Protein AF-0000000073159656 (afdb_homodimer)

Solvent-accessible surface area (backbone atoms only — not comparable to full-atom values): 46432 Å² total; per-residue (Å²): 93,65,63,74,37,49,34,66,55,36,45,54,47,50,52,53,52,49,53,46,49,52,50,45,32,26,58,36,28,21,43,46,47,68,56,67,53,41,52,37,70,76,77,34,86,78,48,78,59,69,75,78,36,52,45,38,40,48,72,81,79,78,64,55,34,19,43,33,65,57,69,62,63,61,45,27,41,50,31,32,75,66,70,52,56,66,50,45,32,33,41,75,47,75,26,28,33,59,55,85,54,40,68,93,74,50,37,44,27,51,45,54,39,42,33,38,38,43,34,30,90,61,45,85,45,48,66,56,37,49,47,53,50,50,52,51,49,46,50,57,71,67,62,79,63,53,55,38,32,36,33,32,33,47,31,31,53,51,25,48,38,50,72,32,63,50,56,78,90,44,46,69,62,48,34,54,42,42,45,40,54,86,80,40,59,65,71,58,38,45,45,42,41,31,71,75,66,65,42,54,65,68,30,47,52,49,43,52,68,48,40,73,44,64,40,48,67,67,51,44,56,52,46,62,63,30,83,60,48,41,71,29,66,50,17,37,53,33,41,52,49,48,49,54,28,48,54,51,30,50,53,56,70,49,50,91,40,46,32,40,26,59,33,62,40,71,90,57,64,48,52,64,31,46,33,37,38,28,30,48,48,70,73,85,61,86,79,65,79,69,75,64,72,50,59,73,42,28,38,38,33,21,28,35,58,54,20,13,75,55,22,96,82,47,58,66,34,34,29,34,34,36,34,37,39,46,51,55,55,47,51,52,51,53,49,48,43,66,69,64,71,58,84,75,58,44,48,69,33,48,29,35,47,40,38,69,51,71,87,39,42,70,57,44,46,37,50,49,37,54,38,48,76,70,68,39,21,36,42,66,72,56,46,64,63,58,56,46,67,60,53,52,48,48,27,66,74,56,62,29,49,27,33,40,34,42,36,74,67,36,55,74,69,48,29,31,36,37,29,34,58,88,80,63,46,70,44,80,32,47,60,92,48,40,66,60,53,52,48,64,74,46,63,88,105,92,66,62,73,38,49,33,65,56,35,43,54,47,50,53,52,51,48,55,46,49,52,51,45,30,27,59,37,28,22,43,47,47,68,55,68,54,41,53,39,69,76,77,35,86,77,50,78,59,70,75,77,36,53,47,40,39,48,70,81,79,81,62,56,34,18,45,34,63,58,70,61,60,61,45,27,43,51,31,32,76,66,70,54,55,66,49,46,32,34,40,74,47,75,25,28,34,58,56,85,54,41,68,92,74,49,38,45,26,51,45,52,39,42,33,39,39,42,34,31,91,61,46,86,46,49,65,56,37,51,48,52,49,49,53,52,50,46,49,58,71,66,62,78,65,53,58,39,33,35,32,32,33,46,32,32,52,53,26,49,38,49,71,32,62,50,56,78,92,43,46,67,64,50,36,54,42,42,45,41,52,86,79,39,58,64,69,59,40,45,46,43,40,32,71,74,68,65,42,55,64,67,31,46,52,49,43,52,66,48,40,72,43,65,37,50,68,66,50,45,57,50,48,61,65,31,82,61,47,43,70,28,68,50,18,39,53,34,43,50,49,50,48,54,29,49,54,52,30,47,53,56,70,50,50,91,40,46,31,41,25,59,34,61,44,70,90,59,64,51,53,62,30,46,33,37,39,27,33,49,48,70,74,85,60,85,79,67,79,70,74,64,71,50,62,74,40,29,39,38,33,22,29,36,58,53,20,13,75,56,21,94,83,47,58,68,35,33,29,33,34,36,33,37,39,47,51,56,55,46,50,54,51,53,50,48,44,66,69,64,70,59,84,74,58,44,48,69,33,48,29,35,46,40,38,69,51,70,86,39,42,68,59,42,46,36,49,49,38,52,36,48,74,70,68,40,21,37,41,66,74,57,46,62,64,57,55,46,66,59,54,54,49,49,28,66,75,56,61,29,50,29,35,40,35,43,36,75,67,35,55,73,68,48,28,31,36,37,29,34,58,88,80,62,48,70,45,80,32,47,59,90,47,41,66,60,51,51,48,63,75,47,62,87,104

pLDDT: mean 91.49, std 11.45, range [38.66, 98.88]

Secondary structure (DSSP, 8-state):
----B-HHHHHHHHHHHHHHHHHHHHTTPEE-B--SEEEHHHHSSSS---GGG--BBP-SSS--EEE-S-SHHHHHHHHHHTT---EEEEEEEEEE--S--BGGGTB-SEEEEEEEEEES--STTHHHHHHHHHHHHHHHHTT---EEEEEEEHHHHHHHHHHHT--GGGHHHHHHHHGGGGTS-HHHHHHIIIIIT---HHHHHHHHHHHT-EESHHHHHHHHT-TTGGGSHHHHHHHHHHHHHHHHHHHHT-GGGEEEETT---S-TT--SEEEEEEE-----SS-SS-----EEEEEEE-TTTGGGTSTT-----EEEEEEEHHHHHHHHHHHHHHHTPPPP-----EEEEESSSS-HHHHHHHHHHHHHTT--EEE-S-SS--HHHHHHHHHHHT--EEEEE-HHHHHHTEEEEEETTT--EEEEEGGGHHHHHHHHTTT-/----B-HHHHHHHHHHHHHHHHHHHHTTPEE-B--SEEEHHHHSSSS---GGG--BBP-SSS--EEE-S-SHHHHHHHHHHTT---EEEEEEEEEE--S--BGGGTB-SEEEEEEEEEES--STTHHHHHHHHHHHHHHHHTT---EEEEEEEHHHHHHHHHHHT--GGGHHHHHHHHGGGGTS-HHHHHHIIIIIT---HHHHHHHHHHHT-EESHHHHHHHHT-TTGGGSHHHHHHHHHHHHHHHHHHHHT-GGGEEEETT---S-TT--SEEEEEEE-----SS-SS-----EEEEEEE-TTTGGGTSTT-----EEEEEEEHHHHHHHHHHHHHHHTPPPP-----EEEEESSSS-HHHHHHHHHHHHHTT--EEE-S-SS--HHHHHHHHHHHT--EEEEE-HHHHHHTEEEEEETTT--EEEEEGGGHHHHHHHHTTT-

Radius of gyration: 31.13 Å; Cα contacts (8 Å, |Δi|>4): 1727; chains: 2; bounding box: 67×96×83 Å

Structure (mmCIF, N/CA/C/O backbone):
data_AF-0000000073159656-model_v1
#
loop_
_entity.id
_entity.type
_entity.pdbx_description
1 polymer 'histidine--tRNA ligase'
#
loop_
_atom_site.group_PDB
_atom_site.id
_atom_site.type_symbol
_atom_site.label_atom_id
_atom_site.label_alt_id
_atom_site.label_comp_id
_atom_site.label_asym_id
_atom_site.label_entity_id
_atom_site.label_seq_id
_atom_site.pdbx_PDB_ins_code
_atom_site.Cartn_x
_atom_site.Cartn_y
_atom_site.Cartn_z
_atom_site.occupancy
_atom_site.B_iso_or_equiv
_atom_site.auth_seq_id
_atom_site.auth_comp_id
_atom_site.auth_asym_id
_atom_site.auth_atom_id
_atom_site.pdbx_PDB_model_num
ATOM 1 N N . GLY A 1 1 ? -16.562 3.85 -13.562 1 76.31 1 GLY A N 1
ATOM 2 C CA . GLY A 1 1 ? -16.031 2.5 -13.445 1 76.31 1 GLY A CA 1
ATOM 3 C C . GLY A 1 1 ? -14.961 2.365 -12.383 1 76.31 1 GLY A C 1
ATOM 4 O O . GLY A 1 1 ? -14.469 1.265 -12.125 1 76.31 1 GLY A O 1
ATOM 5 N N . THR A 1 2 ? -14.453 3.477 -11.797 1 86.31 2 THR A N 1
ATOM 6 C CA . THR A 1 2 ? -13.578 3.455 -10.625 1 86.31 2 THR A CA 1
ATOM 7 C C . THR A 1 2 ? -14.375 3.764 -9.359 1 86.31 2 THR A C 1
ATOM 9 O O . THR A 1 2 ? -15.531 4.172 -9.43 1 86.31 2 THR A O 1
ATOM 12 N N . ARG A 1 3 ? -13.789 3.379 -8.289 1 87 3 ARG A N 1
ATOM 13 C CA . ARG A 1 3 ? -14.547 3.557 -7.062 1 87 3 ARG A CA 1
ATOM 14 C C . ARG A 1 3 ? -13.664 4.094 -5.941 1 87 3 ARG A C 1
ATOM 16 O O . ARG A 1 3 ? -12.469 3.789 -5.887 1 87 3 ARG A O 1
ATOM 23 N N . ASP A 1 4 ? -14.344 4.961 -5.141 1 93 4 ASP A N 1
ATOM 24 C CA . ASP A 1 4 ? -13.758 5.332 -3.855 1 93 4 ASP A CA 1
ATOM 25 C C . ASP A 1 4 ? -13.945 4.223 -2.824 1 93 4 ASP A C 1
ATOM 27 O O . ASP A 1 4 ? -14.953 3.518 -2.84 1 93 4 ASP A O 1
ATOM 31 N N . TYR A 1 5 ? -13.039 4.105 -1.989 1 93.31 5 TYR A N 1
ATOM 32 C CA . TYR A 1 5 ? -13.156 3.156 -0.888 1 93.31 5 TYR A CA 1
ATOM 33 C C . TYR A 1 5 ? -13.188 3.879 0.454 1 93.31 5 TYR A C 1
ATOM 35 O O . TYR A 1 5 ? -12.258 4.609 0.792 1 93.31 5 TYR A O 1
ATOM 43 N N . SER A 1 6 ? -14.242 3.637 1.19 1 94.81 6 SER A N 1
ATOM 44 C CA . SER A 1 6 ? -14.469 4.246 2.498 1 94.81 6 SER A CA 1
ATOM 45 C C . SER A 1 6 ? -13.609 3.58 3.572 1 94.81 6 SER A C 1
ATOM 47 O O . SER A 1 6 ? -13.016 2.529 3.334 1 94.81 6 SER A O 1
ATOM 49 N N . PRO A 1 7 ? -13.562 4.137 4.758 1 95.44 7 PRO A N 1
ATOM 50 C CA . PRO A 1 7 ? -12.781 3.549 5.848 1 95.44 7 PRO A CA 1
ATOM 51 C C . PRO A 1 7 ? -13.227 2.127 6.188 1 95.44 7 PRO A C 1
ATOM 53 O O . PRO A 1 7 ? -12.383 1.261 6.441 1 95.44 7 PRO A O 1
ATOM 56 N N . LYS A 1 8 ? -14.516 1.915 6.238 1 93.19 8 LYS A N 1
ATOM 57 C CA . LYS A 1 8 ? -15.016 0.574 6.523 1 93.19 8 LYS A CA 1
ATOM 58 C C . LYS A 1 8 ? -14.547 -0.425 5.469 1 93.19 8 LYS A C 1
ATOM 60 O O . LYS A 1 8 ? -14.078 -1.516 5.805 1 93.19 8 LYS A O 1
ATOM 65 N N . GLN A 1 9 ? -14.664 -0.042 4.227 1 92.81 9 GLN A N 1
ATOM 66 C CA . GLN A 1 9 ? -14.203 -0.891 3.133 1 92.81 9 GLN A CA 1
ATOM 67 C C . GLN A 1 9 ? -12.695 -1.113 3.203 1 92.81 9 GLN A C 1
ATOM 69 O O . GLN A 1 9 ? -12.211 -2.225 2.969 1 92.81 9 GLN A O 1
ATOM 74 N N . MET A 1 10 ? -12 -0.037 3.541 1 95.31 10 MET A N 1
ATOM 75 C CA . MET A 1 10 ? -10.547 -0.129 3.607 1 95.31 10 MET A CA 1
ATOM 76 C C . MET A 1 10 ? -10.109 -1.037 4.75 1 95.31 10 MET A C 1
ATOM 78 O O . MET A 1 10 ? -9.094 -1.729 4.648 1 95.31 10 MET A O 1
ATOM 82 N N . ALA A 1 11 ? -10.859 -0.992 5.855 1 94.12 11 ALA A N 1
ATOM 83 C CA . ALA A 1 11 ? -10.547 -1.89 6.965 1 94.12 11 ALA A CA 1
ATOM 84 C C . ALA A 1 11 ? -10.648 -3.35 6.535 1 94.12 11 ALA A C 1
ATOM 86 O O . ALA A 1 11 ? -9.797 -4.168 6.891 1 94.12 11 ALA A O 1
ATOM 87 N N . ILE A 1 12 ? -11.625 -3.676 5.75 1 92.38 12 ILE A N 1
ATOM 88 C CA . ILE A 1 12 ? -11.812 -5.023 5.227 1 92.38 12 ILE A CA 1
ATOM 89 C C . ILE A 1 12 ? -10.68 -5.363 4.254 1 92.38 12 ILE A C 1
ATOM 91 O O . ILE A 1 12 ? -10.078 -6.438 4.344 1 92.38 12 ILE A O 1
ATOM 95 N N . ARG A 1 13 ? -10.414 -4.441 3.365 1 93.62 13 ARG A N 1
ATOM 96 C CA . ARG A 1 13 ? -9.391 -4.656 2.346 1 93.62 13 ARG A CA 1
ATOM 97 C C . ARG A 1 13 ? -8.016 -4.848 2.979 1 93.62 13 ARG A C 1
ATOM 99 O O . ARG A 1 13 ? -7.234 -5.684 2.529 1 93.62 13 ARG A O 1
ATOM 106 N N . GLU A 1 14 ? -7.734 -4.043 3.969 1 93.5 14 GLU A N 1
ATOM 107 C CA . GLU A 1 14 ? -6.449 -4.152 4.652 1 93.5 14 GLU A CA 1
ATOM 108 C C . GLU A 1 14 ? -6.262 -5.543 5.254 1 93.5 14 GLU A C 1
ATOM 110 O O . GLU A 1 14 ? -5.152 -6.082 5.254 1 93.5 14 GLU A O 1
ATOM 115 N N . ARG A 1 15 ? -7.305 -6.102 5.773 1 91.81 15 ARG A N 1
ATOM 116 C CA . ARG A 1 15 ? -7.234 -7.445 6.332 1 91.81 15 ARG A CA 1
ATOM 117 C C . ARG A 1 15 ? -6.879 -8.469 5.258 1 91.81 15 ARG A C 1
ATOM 119 O O . ARG A 1 15 ? -6.059 -9.359 5.488 1 91.81 15 ARG A O 1
ATOM 126 N N . VAL A 1 16 ? -7.496 -8.352 4.145 1 94.5 16 VAL A N 1
ATOM 127 C CA . VAL A 1 16 ? -7.258 -9.266 3.035 1 94.5 16 VAL A CA 1
ATOM 128 C C . VAL A 1 16 ? -5.828 -9.102 2.525 1 94.5 16 VAL A C 1
ATOM 130 O O . VAL A 1 16 ? -5.113 -10.094 2.332 1 94.5 16 VAL A O 1
ATOM 133 N N . PHE A 1 17 ? -5.391 -7.84 2.312 1 96.44 17 PHE A N 1
ATOM 134 C CA . PHE A 1 17 ? -4.031 -7.574 1.85 1 96.44 17 PHE A CA 1
ATOM 135 C C . PHE A 1 17 ? -3.008 -8.141 2.824 1 96.44 17 PHE A C 1
ATOM 137 O O . PHE A 1 17 ? -2.004 -8.727 2.406 1 96.44 17 PHE A O 1
ATOM 144 N N . THR A 1 18 ? -3.279 -7.977 4.062 1 95.31 18 THR A N 1
ATOM 145 C CA . THR A 1 18 ? -2.357 -8.469 5.078 1 95.31 18 THR A CA 1
ATOM 146 C C . THR A 1 18 ? -2.23 -9.984 5.008 1 95.31 18 THR A C 1
ATOM 148 O O . THR A 1 18 ? -1.125 -10.523 5.082 1 95.31 18 THR A O 1
ATOM 151 N N . ALA A 1 19 ? -3.354 -10.648 4.879 1 95.94 19 ALA A N 1
ATOM 152 C CA . ALA A 1 19 ? -3.34 -12.109 4.77 1 95.94 19 ALA A CA 1
ATOM 153 C C . ALA A 1 19 ? -2.529 -12.562 3.559 1 95.94 19 ALA A C 1
ATOM 155 O O . ALA A 1 19 ? -1.729 -13.5 3.654 1 95.94 19 ALA A O 1
ATOM 156 N N . ILE A 1 20 ? -2.703 -11.93 2.484 1 97.81 20 ILE A N 1
ATOM 157 C CA . ILE A 1 20 ? -2.039 -12.297 1.237 1 97.81 20 ILE A CA 1
ATOM 158 C C . ILE A 1 20 ? -0.542 -12.008 1.346 1 97.81 20 ILE A C 1
ATOM 160 O O . ILE A 1 20 ? 0.285 -12.859 1.005 1 97.81 20 ILE A O 1
ATOM 164 N N . ILE A 1 21 ? -0.182 -10.852 1.842 1 97.81 21 ILE A N 1
ATOM 165 C CA . ILE A 1 21 ? 1.214 -10.453 1.986 1 97.81 21 ILE A CA 1
ATOM 166 C C . ILE A 1 21 ? 1.929 -11.414 2.938 1 97.81 21 ILE A C 1
ATOM 168 O O . ILE A 1 21 ? 3.049 -11.852 2.662 1 97.81 21 ILE A O 1
ATOM 172 N N . ASN A 1 22 ? 1.265 -11.719 4.043 1 97.75 22 ASN A N 1
ATOM 173 C CA . ASN A 1 22 ? 1.856 -12.664 4.98 1 97.75 22 ASN A CA 1
ATOM 174 C C . ASN A 1 22 ? 2.148 -14.008 4.316 1 97.75 22 ASN A C 1
ATOM 176 O O . ASN A 1 22 ? 3.182 -14.625 4.578 1 97.75 22 ASN A O 1
ATOM 180 N N . CYS A 1 23 ? 1.239 -14.438 3.51 1 98.44 23 CYS A N 1
ATOM 181 C CA . CYS A 1 23 ? 1.454 -15.688 2.789 1 98.44 23 CYS A CA 1
ATOM 182 C C . CYS A 1 23 ? 2.639 -15.57 1.837 1 98.44 23 CYS A C 1
ATOM 184 O O . CYS A 1 23 ? 3.508 -16.453 1.811 1 98.44 23 CYS A O 1
ATOM 186 N N . PHE A 1 24 ? 2.697 -14.5 1.047 1 98.75 24 PHE A N 1
ATOM 187 C CA . PHE A 1 24 ? 3.797 -14.297 0.111 1 98.75 24 PHE A CA 1
ATOM 188 C C . PHE A 1 24 ? 5.133 -14.273 0.844 1 98.75 24 PHE A C 1
ATOM 190 O O . PHE A 1 24 ? 6.102 -14.898 0.405 1 98.75 24 PHE A O 1
ATOM 197 N N . LYS A 1 25 ? 5.16 -13.617 1.932 1 98.25 25 LYS A N 1
ATOM 198 C CA . LYS A 1 25 ? 6.387 -13.508 2.717 1 98.25 25 LYS A CA 1
ATOM 199 C C . LYS A 1 25 ? 6.762 -14.852 3.338 1 98.25 25 LYS A C 1
ATOM 201 O O . LYS A 1 25 ? 7.945 -15.172 3.469 1 98.25 25 LYS A O 1
ATOM 206 N N . ARG A 1 26 ? 5.762 -15.586 3.754 1 98.62 26 ARG A N 1
ATOM 207 C CA . ARG A 1 26 ? 5.996 -16.922 4.309 1 98.62 26 ARG A CA 1
ATOM 208 C C . ARG A 1 26 ? 6.75 -17.797 3.316 1 98.62 26 ARG A C 1
ATOM 210 O O . ARG A 1 26 ? 7.555 -18.641 3.715 1 98.62 26 ARG A O 1
ATOM 217 N N . HIS A 1 27 ? 6.523 -17.547 2.066 1 98.81 27 HIS A N 1
ATOM 218 C CA . HIS A 1 27 ? 7.16 -18.328 1.017 1 98.81 27 HIS A CA 1
ATOM 219 C C . HIS A 1 27 ? 8.438 -17.656 0.524 1 98.81 27 HIS A C 1
ATOM 221 O O . HIS A 1 27 ? 9.016 -18.078 -0.48 1 98.81 27 HIS A O 1
ATOM 227 N N . GLY A 1 28 ? 8.852 -16.594 1.163 1 98.25 28 GLY A N 1
ATOM 228 C CA . GLY A 1 28 ? 10.164 -16 0.909 1 98.25 28 GLY A CA 1
ATOM 229 C C . GLY A 1 28 ? 10.18 -15.078 -0.295 1 98.25 28 GLY A C 1
ATOM 230 O O . GLY A 1 28 ? 11.219 -14.891 -0.92 1 98.25 28 GLY A O 1
ATOM 231 N N . ALA A 1 29 ? 9.047 -14.523 -0.654 1 98.31 29 ALA A N 1
ATOM 232 C CA . ALA A 1 29 ? 9 -13.633 -1.812 1 98.31 29 ALA A CA 1
ATOM 233 C C . ALA A 1 29 ? 9.516 -12.242 -1.451 1 98.31 29 ALA A C 1
ATOM 235 O O . ALA A 1 29 ? 9.281 -11.758 -0.343 1 98.31 29 ALA A O 1
ATOM 236 N N . GLU A 1 30 ? 10.227 -11.656 -2.414 1 97.81 30 GLU A N 1
ATOM 237 C CA . GLU A 1 30 ? 10.656 -10.273 -2.307 1 97.81 30 GLU A CA 1
ATOM 238 C C . GLU A 1 30 ? 9.672 -9.328 -2.988 1 97.81 30 GLU A C 1
ATOM 240 O O . GLU A 1 30 ? 8.953 -9.727 -3.906 1 97.81 30 GLU A O 1
ATOM 245 N N . VAL A 1 31 ? 9.68 -8.125 -2.506 1 97.44 31 VAL A N 1
ATOM 246 C CA . VAL A 1 31 ? 8.75 -7.145 -3.057 1 97.44 31 VAL A CA 1
ATOM 247 C C . VAL A 1 31 ? 9.461 -6.289 -4.105 1 97.44 31 VAL A C 1
ATOM 249 O O . VAL A 1 31 ? 10.617 -5.914 -3.93 1 97.44 31 VAL A O 1
ATOM 252 N N . ILE A 1 32 ? 8.812 -6.02 -5.211 1 97.81 32 ILE A N 1
ATOM 253 C CA . ILE A 1 32 ? 9.25 -5.031 -6.191 1 97.81 32 ILE A CA 1
ATOM 254 C C . ILE A 1 32 ? 8.102 -4.074 -6.504 1 97.81 32 ILE A C 1
ATOM 256 O O . ILE A 1 32 ? 6.961 -4.301 -6.078 1 97.81 32 ILE A O 1
ATOM 260 N N . ASP A 1 33 ? 8.383 -3.031 -7.156 1 96.69 33 ASP A N 1
ATOM 261 C CA . ASP A 1 33 ? 7.371 -2.082 -7.617 1 96.69 33 ASP A CA 1
ATOM 262 C C . ASP A 1 33 ? 7.727 -1.522 -8.992 1 96.69 33 ASP A C 1
ATOM 264 O O . ASP A 1 33 ? 8.891 -1.202 -9.258 1 96.69 33 ASP A O 1
ATOM 268 N N . THR A 1 34 ? 6.785 -1.514 -9.875 1 97.38 34 THR A N 1
ATOM 269 C CA . THR A 1 34 ? 6.965 -0.966 -11.219 1 97.38 34 THR A CA 1
ATOM 270 C C . THR A 1 34 ? 6.02 0.207 -11.453 1 97.38 34 THR A C 1
ATOM 272 O O . THR A 1 34 ? 5.027 0.366 -10.742 1 97.38 34 THR A O 1
ATOM 275 N N . PRO A 1 35 ? 6.27 1.018 -12.414 1 95.94 35 PRO A N 1
ATOM 276 C CA . PRO A 1 35 ? 5.457 2.207 -12.68 1 95.94 35 PRO A CA 1
ATOM 277 C C . PRO A 1 35 ? 4.023 1.865 -13.086 1 95.94 35 PRO A C 1
ATOM 279 O O . PRO A 1 35 ? 3.766 0.774 -13.594 1 95.94 35 PRO A O 1
ATOM 282 N N . VAL A 1 36 ? 3.168 2.867 -12.852 1 95.88 36 VAL A N 1
ATOM 283 C CA . VAL A 1 36 ? 1.751 2.703 -13.156 1 95.88 36 VAL A CA 1
ATOM 284 C C . VAL A 1 36 ? 1.549 2.695 -14.672 1 95.88 36 VAL A C 1
ATOM 286 O O . VAL A 1 36 ? 0.571 2.135 -15.172 1 95.88 36 VAL A O 1
ATOM 289 N N . PHE A 1 37 ? 2.363 3.354 -15.391 1 93.56 37 PHE A N 1
ATOM 290 C CA . PHE A 1 37 ? 2.264 3.338 -16.844 1 93.56 37 PHE A CA 1
ATOM 291 C C . PHE A 1 37 ? 3.592 2.938 -17.484 1 93.56 37 PHE A C 1
ATOM 293 O O . PHE A 1 37 ? 4.641 3.031 -16.844 1 93.56 37 PHE A O 1
ATOM 300 N N . GLU A 1 38 ? 3.479 2.408 -18.672 1 91.94 38 GLU A N 1
ATOM 301 C CA . GLU A 1 38 ? 4.57 1.924 -19.516 1 91.94 38 GLU A CA 1
ATOM 302 C C . GLU A 1 38 ? 4.5 2.527 -20.906 1 91.94 38 GLU A C 1
ATOM 304 O O . GLU A 1 38 ? 3.502 3.158 -21.266 1 91.94 38 GLU A O 1
ATOM 309 N N . LEU A 1 39 ? 5.711 2.402 -21.609 1 91.12 39 LEU A N 1
ATOM 310 C CA . LEU A 1 39 ? 5.582 2.643 -23.047 1 91.12 39 LEU A CA 1
ATOM 311 C C . LEU A 1 39 ? 4.484 1.771 -23.641 1 91.12 39 LEU A C 1
ATOM 313 O O . LEU A 1 39 ? 4.363 0.592 -23.297 1 91.12 39 LEU A O 1
ATOM 317 N N . LYS A 1 40 ? 3.691 2.338 -24.453 1 90.5 40 LYS A N 1
ATOM 318 C CA . LYS A 1 40 ? 2.586 1.612 -25.078 1 90.5 40 LYS A CA 1
ATOM 319 C C . LYS A 1 40 ? 3.078 0.349 -25.781 1 90.5 40 LYS A C 1
ATOM 321 O O . LYS A 1 40 ? 2.418 -0.691 -25.734 1 90.5 40 LYS A O 1
ATOM 326 N N . GLU A 1 41 ? 4.215 0.397 -26.375 1 88.69 41 GLU A N 1
ATOM 327 C CA . GLU A 1 41 ? 4.777 -0.732 -27.109 1 88.69 41 GLU A CA 1
ATOM 328 C C . GLU A 1 41 ? 5.086 -1.9 -26.172 1 88.69 41 GLU A C 1
ATOM 330 O O . GLU A 1 41 ? 5.031 -3.061 -26.594 1 88.69 41 GLU A O 1
ATOM 335 N N . THR A 1 42 ? 5.371 -1.616 -24.938 1 89.38 42 THR A N 1
ATOM 336 C CA . THR A 1 42 ? 5.633 -2.645 -23.938 1 89.38 42 THR A CA 1
ATOM 337 C C . THR A 1 42 ? 4.371 -3.445 -23.641 1 89.38 42 THR A C 1
ATOM 339 O O . THR A 1 42 ? 4.434 -4.652 -23.406 1 89.38 42 THR A O 1
ATOM 342 N N . LEU A 1 43 ? 3.258 -2.785 -23.719 1 89.81 43 LEU A N 1
ATOM 343 C CA . LEU A 1 43 ? 1.996 -3.381 -23.297 1 89.81 43 LEU A CA 1
ATOM 344 C C . LEU A 1 43 ? 1.271 -4.016 -24.484 1 89.81 43 LEU A C 1
ATOM 346 O O . LEU A 1 43 ? 0.357 -4.824 -24.297 1 89.81 43 LEU A O 1
ATOM 350 N N . THR A 1 44 ? 1.614 -3.488 -25.672 1 83.44 44 THR A N 1
ATOM 351 C CA . THR A 1 44 ? 0.912 -3.98 -26.859 1 83.44 44 THR A CA 1
ATOM 352 C C . THR A 1 44 ? 1.821 -4.875 -27.688 1 83.44 44 THR A C 1
ATOM 354 O O . THR A 1 44 ? 3.045 -4.832 -27.547 1 83.44 44 THR A O 1
ATOM 357 N N . GLY A 1 45 ? 1.161 -5.75 -28.688 1 64.62 45 GLY A N 1
ATOM 358 C CA . GLY A 1 45 ? 1.848 -6.426 -29.766 1 64.62 45 GLY A CA 1
ATOM 359 C C . GLY A 1 45 ? 2.252 -7.848 -29.438 1 64.62 45 GLY A C 1
ATOM 360 O O . GLY A 1 45 ? 2.27 -8.719 -30.297 1 64.62 45 GLY A O 1
ATOM 361 N N . LYS A 1 46 ? 2.689 -7.996 -28.156 1 58.06 46 LYS A N 1
ATOM 362 C CA . LYS A 1 46 ? 3.498 -9.211 -28.047 1 58.06 46 LYS A CA 1
ATOM 363 C C . LYS A 1 46 ? 2.658 -10.383 -27.547 1 58.06 46 LYS A C 1
ATOM 365 O O . LYS A 1 46 ? 3.006 -11.539 -27.797 1 58.06 46 LYS A O 1
ATOM 370 N N . TYR A 1 47 ? 1.61 -10.141 -26.938 1 59.47 47 TYR A N 1
ATOM 371 C CA . TYR A 1 47 ? 1.094 -11.359 -26.328 1 59.47 47 TYR A CA 1
ATOM 372 C C . TYR A 1 47 ? -0.427 -11.414 -26.422 1 59.47 47 TYR A C 1
ATOM 374 O O . TYR A 1 47 ? -1.089 -11.961 -25.547 1 59.47 47 TYR A O 1
ATOM 382 N N . GLY A 1 48 ? -1.012 -11.008 -27.641 1 54.84 48 GLY A N 1
ATOM 383 C CA . GLY A 1 48 ? -2.391 -11.219 -28.047 1 54.84 48 GLY A CA 1
ATOM 384 C C . GLY A 1 48 ? -3.367 -10.266 -27.391 1 54.84 48 GLY A C 1
ATOM 385 O O . GLY A 1 48 ? -4.582 -10.414 -27.531 1 54.84 48 GLY A O 1
ATOM 386 N N . GLU A 1 49 ? -2.887 -9.547 -26.422 1 54.97 49 GLU A N 1
ATOM 387 C CA . GLU A 1 49 ? -3.908 -8.719 -25.781 1 54.97 49 GLU A CA 1
ATOM 388 C C . GLU A 1 49 ? -4.371 -7.602 -26.703 1 54.97 49 GLU A C 1
ATOM 390 O O . GLU A 1 49 ? -3.559 -6.984 -27.406 1 54.97 49 GLU A O 1
ATOM 395 N N . ASP A 1 50 ? -5.809 -7.562 -26.797 1 57.66 50 ASP A N 1
ATOM 396 C CA . ASP A 1 50 ? -6.449 -6.562 -27.656 1 57.66 50 ASP A CA 1
ATOM 397 C C . ASP A 1 50 ? -6.125 -5.148 -27.172 1 57.66 50 ASP A C 1
ATOM 399 O O . ASP A 1 50 ? -6.277 -4.84 -25.984 1 57.66 50 ASP A O 1
ATOM 403 N N . SER A 1 51 ? -5.453 -4.332 -27.922 1 61.03 51 SER A N 1
ATOM 404 C CA . SER A 1 51 ? -5.156 -2.908 -27.812 1 61.03 51 SER A CA 1
ATOM 405 C C . SER A 1 51 ? -6.391 -2.117 -27.391 1 61.03 51 SER A C 1
ATOM 407 O O . SER A 1 51 ? -6.27 -1.018 -26.844 1 61.03 51 SER A O 1
ATOM 409 N N . LYS A 1 52 ? -7.582 -2.807 -27.344 1 64.06 52 LYS A N 1
ATOM 410 C CA . LYS A 1 52 ? -8.805 -2.035 -27.156 1 64.06 52 LYS A CA 1
ATOM 411 C C . LYS A 1 52 ? -9.109 -1.837 -25.672 1 64.06 52 LYS A C 1
ATOM 413 O O . LYS A 1 52 ? -9.859 -0.937 -25.297 1 64.06 52 LYS A O 1
ATOM 418 N N . LEU A 1 53 ? -8.367 -2.451 -24.797 1 80.44 53 LEU A N 1
ATOM 419 C CA . LEU A 1 53 ? -8.758 -2.375 -23.391 1 80.44 53 LEU A CA 1
ATOM 420 C C . LEU A 1 53 ? -7.688 -1.67 -22.578 1 80.44 53 LEU A C 1
ATOM 422 O O . LEU A 1 53 ? -7.664 -1.789 -21.344 1 80.44 53 LEU A O 1
ATOM 426 N N . ILE A 1 54 ? -6.973 -0.842 -23.328 1 88.25 54 ILE A N 1
ATOM 427 C CA . ILE A 1 54 ? -5.852 -0.189 -22.656 1 88.25 54 ILE A CA 1
ATOM 428 C C . ILE A 1 54 ? -6.125 1.309 -22.531 1 88.25 54 ILE A C 1
ATOM 430 O O . ILE A 1 54 ? -6.703 1.918 -23.438 1 88.25 54 ILE A O 1
ATOM 434 N N . TYR A 1 55 ? -5.832 2.002 -21.391 1 90.94 55 TYR A N 1
ATOM 435 C CA . TYR A 1 55 ? -5.875 3.449 -21.203 1 90.94 55 TYR A CA 1
ATOM 436 C C . TYR A 1 55 ? -4.602 4.102 -21.734 1 90.94 55 TYR A C 1
ATOM 438 O O . TYR A 1 55 ? -3.529 3.947 -21.156 1 90.94 55 TYR A O 1
ATOM 446 N N . ASP A 1 56 ? -4.801 4.848 -22.781 1 90.88 56 ASP A N 1
ATOM 447 C CA . ASP A 1 56 ? -3.668 5.578 -23.344 1 90.88 56 ASP A CA 1
ATOM 448 C C . ASP A 1 56 ? -3.543 6.965 -22.734 1 90.88 56 ASP A C 1
ATOM 450 O O . ASP A 1 56 ? -4.547 7.645 -22.5 1 90.88 56 ASP A O 1
ATOM 454 N N . LEU A 1 57 ? -2.309 7.309 -22.406 1 91.06 57 LEU A N 1
ATOM 455 C CA . LEU A 1 57 ? -2.053 8.695 -22.016 1 91.06 57 LEU A CA 1
ATOM 456 C C . LEU A 1 57 ? -1.931 9.586 -23.25 1 91.06 57 LEU A C 1
ATOM 458 O O . LEU A 1 57 ? -1.458 9.148 -24.297 1 91.06 57 LEU A O 1
ATOM 462 N N . LYS A 1 58 ? -2.398 10.773 -23.094 1 87 58 LYS A N 1
ATOM 463 C CA . LYS A 1 58 ? -2.264 11.727 -24.188 1 87 58 LYS A CA 1
ATOM 464 C C . LYS A 1 58 ? -0.797 12.031 -24.484 1 87 58 LYS A C 1
ATOM 466 O O . LYS A 1 58 ? 0.002 12.188 -23.547 1 87 58 LYS A O 1
ATOM 471 N N . ASP A 1 59 ? -0.583 12.102 -25.797 1 80.56 59 ASP A N 1
ATOM 472 C CA . ASP A 1 59 ? 0.787 12.383 -26.219 1 80.56 59 ASP A CA 1
ATOM 473 C C . ASP A 1 59 ? 1.164 13.828 -25.922 1 80.56 59 ASP A C 1
ATOM 475 O O . ASP A 1 59 ? 0.565 14.758 -26.469 1 80.56 59 ASP A O 1
ATOM 479 N N . GLN A 1 60 ? 2.061 14.031 -25.062 1 70.75 60 GLN A N 1
ATOM 480 C CA . GLN A 1 60 ? 2.449 15.398 -24.734 1 70.75 60 GLN A CA 1
ATOM 481 C C . GLN A 1 60 ? 3.939 15.617 -25 1 70.75 60 GLN A C 1
ATOM 483 O O . GLN A 1 60 ? 4.551 16.5 -24.391 1 70.75 60 GLN A O 1
ATOM 488 N N . GLY A 1 61 ? 4.629 14.852 -25.75 1 68.81 61 GLY A N 1
ATOM 489 C CA . GLY A 1 61 ? 6.047 15.07 -25.984 1 68.81 61 GLY A CA 1
ATOM 490 C C . GLY A 1 61 ? 6.711 13.945 -26.75 1 68.81 61 GLY A C 1
ATOM 491 O O . GLY A 1 61 ? 7.918 13.742 -26.656 1 68.81 61 GLY A O 1
ATOM 492 N N . GLY A 1 62 ? 5.988 13.109 -27.391 1 75.94 62 GLY A N 1
ATOM 493 C CA . GLY A 1 62 ? 6.543 12.125 -28.297 1 75.94 62 GLY A CA 1
ATOM 494 C C . GLY A 1 62 ? 6.473 10.703 -27.766 1 75.94 62 GLY A C 1
ATOM 495 O O . GLY A 1 62 ? 6.461 9.742 -28.531 1 75.94 62 GLY A O 1
ATOM 496 N N . GLU A 1 63 ? 6.523 10.539 -26.453 1 81.69 63 GLU A N 1
ATOM 497 C CA . GLU A 1 63 ? 6.445 9.188 -25.922 1 81.69 63 GLU A CA 1
ATOM 498 C C . GLU A 1 63 ? 4.996 8.742 -25.734 1 81.69 63 GLU A C 1
ATOM 500 O O . GLU A 1 63 ? 4.211 9.445 -25.094 1 81.69 63 GLU A O 1
ATOM 505 N N . LEU A 1 64 ? 4.695 7.641 -26.406 1 89.56 64 LEU A N 1
ATOM 506 C CA . LEU A 1 64 ? 3.359 7.086 -26.219 1 89.56 64 LEU A CA 1
ATOM 507 C C . LEU A 1 64 ? 3.311 6.188 -24.984 1 89.56 64 LEU A C 1
ATOM 509 O O . LEU A 1 64 ? 4.008 5.172 -24.922 1 89.56 64 LEU A O 1
ATOM 513 N N . LEU A 1 65 ? 2.527 6.613 -24.031 1 92.44 65 LEU A N 1
ATOM 514 C CA . LEU A 1 65 ? 2.436 5.902 -22.766 1 92.44 65 LEU A CA 1
ATOM 515 C C . LEU A 1 65 ? 1.025 5.363 -22.547 1 92.44 65 LEU A C 1
ATOM 517 O O . LEU A 1 65 ? 0.057 5.906 -23.078 1 92.44 65 LEU A O 1
ATOM 521 N N . SER A 1 66 ? 0.913 4.262 -21.875 1 93.31 66 SER A N 1
ATOM 522 C CA . SER A 1 66 ? -0.364 3.672 -21.484 1 93.31 66 SER A CA 1
ATOM 523 C C . SER A 1 66 ? -0.317 3.139 -20.062 1 93.31 66 SER A C 1
ATOM 525 O O . SER A 1 66 ? 0.745 2.748 -19.578 1 93.31 66 SER A O 1
ATOM 527 N N . LEU A 1 67 ? -1.51 3.207 -19.406 1 95.19 67 LEU A N 1
ATOM 528 C CA . LEU A 1 67 ? -1.603 2.59 -18.078 1 95.19 67 LEU A CA 1
ATOM 529 C C . LEU A 1 67 ? -1.462 1.074 -18.188 1 95.19 67 LEU A C 1
ATOM 531 O O . LEU A 1 67 ? -1.981 0.458 -19.125 1 95.19 67 LEU A O 1
ATOM 535 N N . ARG A 1 68 ? -0.746 0.473 -17.266 1 94.75 68 ARG A N 1
ATOM 536 C CA . ARG A 1 68 ? -0.595 -0.979 -17.234 1 94.75 68 ARG A CA 1
ATOM 537 C C . ARG A 1 68 ? -1.941 -1.665 -17.031 1 94.75 68 ARG A C 1
ATOM 539 O O . ARG A 1 68 ? -2.783 -1.181 -16.281 1 94.75 68 ARG A O 1
ATOM 546 N N . TYR A 1 69 ? -2.184 -2.812 -17.656 1 92.5 69 TYR A N 1
ATOM 547 C CA . TYR A 1 69 ? -3.447 -3.527 -17.516 1 92.5 69 TYR A CA 1
ATOM 548 C C . TYR A 1 69 ? -3.264 -4.801 -16.688 1 92.5 69 TYR A C 1
ATOM 550 O O . TYR A 1 69 ? -4.23 -5.516 -16.422 1 92.5 69 TYR A O 1
ATOM 558 N N . ASP A 1 70 ? -2.047 -5.137 -16.344 1 92.81 70 ASP A N 1
ATOM 559 C CA . ASP A 1 70 ? -1.679 -6.23 -15.445 1 92.81 70 ASP A CA 1
ATOM 560 C C . ASP A 1 70 ? -0.306 -5.988 -14.82 1 92.81 70 ASP A C 1
ATOM 562 O O . ASP A 1 70 ? 0.301 -4.934 -15.031 1 92.81 70 ASP A O 1
ATOM 566 N N . LEU A 1 71 ? 0.157 -6.93 -14.016 1 96.31 71 LEU A N 1
ATOM 567 C CA . LEU A 1 71 ? 1.45 -6.773 -13.359 1 96.31 71 LEU A CA 1
ATOM 568 C C . LEU A 1 71 ? 2.479 -7.73 -13.953 1 96.31 71 LEU A C 1
ATOM 570 O O . LEU A 1 71 ? 3.66 -7.676 -13.602 1 96.31 71 LEU A O 1
ATOM 574 N N . THR A 1 72 ? 2.094 -8.625 -14.883 1 95.56 72 THR A N 1
ATOM 575 C CA . THR A 1 72 ? 2.986 -9.641 -15.422 1 95.56 72 THR A CA 1
ATOM 576 C C . THR A 1 72 ? 3.912 -9.047 -16.484 1 95.56 72 THR A C 1
ATOM 578 O O . THR A 1 72 ? 5.121 -9.281 -16.453 1 95.56 72 THR A O 1
ATOM 581 N N . VAL A 1 73 ? 3.324 -8.273 -17.391 1 93.75 73 VAL A N 1
ATOM 582 C CA . VAL A 1 73 ? 4.102 -7.711 -18.5 1 93.75 73 VAL A CA 1
ATOM 583 C C . VAL A 1 73 ? 5.145 -6.738 -17.953 1 93.75 73 VAL A C 1
ATOM 585 O O . VAL A 1 73 ? 6.324 -6.824 -18.312 1 93.75 73 VAL A O 1
ATOM 588 N N . PRO A 1 74 ? 4.754 -5.777 -17.062 1 95.75 74 PRO A N 1
ATOM 589 C CA . PRO A 1 74 ? 5.781 -4.926 -16.453 1 95.75 74 PRO A CA 1
ATOM 590 C C . PRO A 1 74 ? 6.863 -5.727 -15.734 1 95.75 74 PRO A C 1
ATOM 592 O O . PRO A 1 74 ? 8.039 -5.34 -15.75 1 95.75 74 PRO A O 1
ATOM 595 N N . PHE A 1 75 ? 6.512 -6.824 -15.141 1 97.56 75 PHE A N 1
ATOM 596 C CA . PHE A 1 75 ? 7.488 -7.672 -14.469 1 97.56 75 PHE A CA 1
ATOM 597 C C . PHE A 1 75 ? 8.477 -8.258 -15.469 1 97.56 75 PHE A C 1
ATOM 599 O O . PHE A 1 75 ? 9.688 -8.25 -15.234 1 97.56 75 PHE A O 1
ATOM 606 N N . ALA A 1 76 ? 7.926 -8.805 -16.516 1 96.19 76 ALA A N 1
ATOM 607 C CA . ALA A 1 76 ? 8.789 -9.359 -17.562 1 96.19 76 ALA A CA 1
ATOM 608 C C . ALA A 1 76 ? 9.758 -8.305 -18.094 1 96.19 76 ALA A C 1
ATOM 610 O O . ALA A 1 76 ? 10.945 -8.578 -18.266 1 96.19 76 ALA A O 1
ATOM 611 N N . ARG A 1 77 ? 9.227 -7.148 -18.406 1 95.69 77 ARG A N 1
ATOM 612 C CA . ARG A 1 77 ? 10.07 -6.039 -18.844 1 95.69 77 ARG A CA 1
ATOM 613 C C . ARG A 1 77 ? 11.125 -5.703 -17.797 1 95.69 77 ARG A C 1
ATOM 615 O O . ARG A 1 77 ? 12.281 -5.457 -18.141 1 95.69 77 ARG A O 1
ATOM 622 N N . TYR A 1 78 ? 10.742 -5.609 -16.547 1 97.38 78 TYR A N 1
ATOM 623 C CA . TYR A 1 78 ? 11.648 -5.328 -15.438 1 97.38 78 TYR A CA 1
ATOM 624 C C . TYR A 1 78 ? 12.797 -6.328 -15.406 1 97.38 78 TYR A C 1
ATOM 626 O O . TYR A 1 78 ? 13.953 -5.941 -15.25 1 97.38 78 TYR A O 1
ATOM 634 N N . LEU A 1 79 ? 12.5 -7.668 -15.516 1 98 79 LEU A N 1
ATOM 635 C CA . LEU A 1 79 ? 13.531 -8.703 -15.523 1 98 79 LEU A CA 1
ATOM 636 C C . LEU A 1 79 ? 14.5 -8.5 -16.688 1 98 79 LEU A C 1
ATOM 638 O O . LEU A 1 79 ? 15.719 -8.523 -16.484 1 98 79 LEU A O 1
ATOM 642 N N . ALA A 1 80 ? 13.953 -8.32 -17.828 1 96.38 80 ALA A N 1
ATOM 643 C CA . ALA A 1 80 ? 14.773 -8.188 -19.031 1 96.38 80 ALA A CA 1
ATOM 644 C C . ALA A 1 80 ? 15.68 -6.961 -18.953 1 96.38 80 ALA A C 1
ATOM 646 O O . ALA A 1 80 ? 16.875 -7.051 -19.203 1 96.38 80 ALA A O 1
ATOM 647 N N . MET A 1 81 ? 15.086 -5.812 -18.562 1 94.94 81 MET A N 1
ATOM 648 C CA . MET A 1 81 ? 15.805 -4.539 -18.562 1 94.94 81 MET A CA 1
ATOM 649 C C . MET A 1 81 ? 16.906 -4.539 -17.5 1 94.94 81 MET A C 1
ATOM 651 O O . MET A 1 81 ? 17.938 -3.898 -17.672 1 94.94 81 MET A O 1
ATOM 655 N N . ASN A 1 82 ? 16.656 -5.227 -16.406 1 95.81 82 ASN A N 1
ATOM 656 C CA . ASN A 1 82 ? 17.625 -5.234 -15.312 1 95.81 82 ASN A CA 1
ATOM 657 C C . ASN A 1 82 ? 18.484 -6.5 -15.336 1 95.81 82 ASN A C 1
ATOM 659 O O . ASN A 1 82 ? 19.25 -6.75 -14.398 1 95.81 82 ASN A O 1
ATOM 663 N N . LYS A 1 83 ? 18.359 -7.348 -16.328 1 96.19 83 LYS A N 1
ATOM 664 C CA . LYS A 1 83 ? 19.125 -8.57 -16.531 1 96.19 83 LYS A CA 1
ATOM 665 C C . LYS A 1 83 ? 19.031 -9.484 -15.312 1 96.19 83 LYS A C 1
ATOM 667 O O . LYS A 1 83 ? 20.062 -10 -14.836 1 96.19 83 LYS A O 1
ATOM 672 N N . ILE A 1 84 ? 17.859 -9.539 -14.812 1 97.56 84 ILE A N 1
ATOM 673 C CA . ILE A 1 84 ? 17.594 -10.43 -13.688 1 97.56 84 ILE A CA 1
ATOM 674 C C . ILE A 1 84 ? 17.188 -11.805 -14.203 1 97.56 84 ILE A C 1
ATOM 676 O O . ILE A 1 84 ? 16.281 -11.93 -15.023 1 97.56 84 ILE A O 1
ATOM 680 N N . THR A 1 85 ? 17.844 -12.828 -13.703 1 97.19 85 THR A N 1
ATOM 681 C CA . THR A 1 85 ? 17.578 -14.172 -14.211 1 97.19 85 THR A CA 1
ATOM 682 C C . THR A 1 85 ? 16.891 -15.023 -13.148 1 97.19 85 THR A C 1
ATOM 684 O O . THR A 1 85 ? 16.344 -16.094 -13.453 1 97.19 85 THR A O 1
ATOM 687 N N . ASN A 1 86 ? 17.016 -14.641 -11.945 1 97.5 86 ASN A N 1
ATOM 688 C CA . ASN A 1 86 ? 16.406 -15.367 -10.836 1 97.5 86 ASN A CA 1
ATOM 689 C C . ASN A 1 86 ? 15.781 -14.414 -9.812 1 97.5 86 ASN A C 1
ATOM 691 O O . ASN A 1 86 ? 16.453 -13.492 -9.344 1 97.5 86 ASN A O 1
ATOM 695 N N . ILE A 1 87 ? 14.516 -14.672 -9.523 1 98.31 87 ILE A N 1
ATOM 696 C CA . ILE A 1 87 ? 13.867 -13.883 -8.477 1 98.31 87 ILE A CA 1
ATOM 697 C C . ILE A 1 87 ? 12.539 -14.531 -8.086 1 98.31 87 ILE A C 1
ATOM 699 O O . ILE A 1 87 ? 11.844 -15.086 -8.938 1 98.31 87 ILE A O 1
ATOM 703 N N . LYS A 1 88 ? 12.211 -14.641 -6.863 1 98.5 88 LYS A N 1
ATOM 704 C CA . LYS A 1 88 ? 10.891 -14.93 -6.305 1 98.5 88 LYS A CA 1
ATOM 705 C C . LYS A 1 88 ? 10.258 -13.664 -5.719 1 98.5 88 LYS A C 1
ATOM 707 O O . LYS A 1 88 ? 10.734 -13.141 -4.711 1 98.5 88 LYS A O 1
ATOM 712 N N . ARG A 1 89 ? 9.125 -13.188 -6.359 1 98.69 89 ARG A N 1
ATOM 713 C CA . ARG A 1 89 ? 8.672 -11.852 -5.98 1 98.69 89 ARG A CA 1
ATOM 714 C C . ARG A 1 89 ? 7.152 -11.812 -5.836 1 98.69 89 ARG A C 1
ATOM 716 O O . ARG A 1 89 ? 6.453 -12.688 -6.344 1 98.69 89 ARG A O 1
ATOM 723 N N . TYR A 1 90 ? 6.711 -10.82 -5.059 1 98.56 90 TYR A N 1
ATOM 724 C CA . TYR A 1 90 ? 5.297 -10.461 -5.129 1 98.56 90 TYR A CA 1
ATOM 725 C C . TYR A 1 90 ? 5.125 -8.969 -5.379 1 98.56 90 TYR A C 1
ATOM 727 O O . TYR A 1 90 ? 6.066 -8.195 -5.207 1 98.56 90 TYR A O 1
ATOM 735 N N . HIS A 1 91 ? 4.078 -8.609 -5.922 1 98.38 91 HIS A N 1
ATOM 736 C CA . HIS A 1 91 ? 3.693 -7.242 -6.25 1 98.38 91 HIS A CA 1
ATOM 737 C C . HIS A 1 91 ? 2.184 -7.055 -6.141 1 98.38 91 HIS A C 1
ATOM 739 O O . HIS A 1 91 ? 1.417 -7.77 -6.789 1 98.38 91 HIS A O 1
ATOM 745 N N . ILE A 1 92 ? 1.778 -6.215 -5.23 1 97.5 92 ILE A N 1
ATOM 746 C CA . ILE A 1 92 ? 0.369 -5.859 -5.094 1 97.5 92 ILE A CA 1
ATOM 747 C C . ILE A 1 92 ? 0.15 -4.422 -5.551 1 97.5 92 ILE A C 1
ATOM 749 O O . ILE A 1 92 ? 0.699 -3.486 -4.961 1 97.5 92 ILE A O 1
ATOM 753 N N . ALA A 1 93 ? -0.593 -4.246 -6.551 1 97.19 93 ALA A N 1
ATOM 754 C CA . ALA A 1 93 ? -0.804 -2.902 -7.086 1 97.19 93 ALA A CA 1
ATOM 755 C C . ALA A 1 93 ? -2.059 -2.85 -7.953 1 97.19 93 ALA A C 1
ATOM 757 O O . ALA A 1 93 ? -2.617 -3.887 -8.312 1 97.19 93 ALA A O 1
ATOM 758 N N . LYS A 1 94 ? -2.49 -1.631 -8.25 1 96 94 LYS A N 1
ATOM 759 C CA . LYS A 1 94 ? -3.643 -1.396 -9.117 1 96 94 LYS A CA 1
ATOM 760 C C . LYS A 1 94 ? -3.27 -1.562 -10.586 1 96 94 LYS A C 1
ATOM 762 O O . LYS A 1 94 ? -2.152 -1.235 -10.984 1 96 94 LYS A O 1
ATOM 767 N N . VAL A 1 95 ? -4.188 -2.072 -11.336 1 95.25 95 VAL A N 1
ATOM 768 C CA . VAL A 1 95 ? -4.102 -2.172 -12.789 1 95.25 95 VAL A CA 1
ATOM 769 C C . VAL A 1 95 ? -5.391 -1.655 -13.422 1 95.25 95 VAL A C 1
ATOM 771 O O . VAL A 1 95 ? -6.383 -1.431 -12.727 1 95.25 95 VAL A O 1
ATOM 774 N N . TYR A 1 96 ? -5.336 -1.424 -14.727 1 93.38 96 TYR A N 1
ATOM 775 C CA . TYR A 1 96 ? -6.414 -0.668 -15.359 1 93.38 96 TYR A CA 1
ATOM 776 C C . TYR A 1 96 ? -6.844 -1.322 -16.656 1 93.38 96 TYR A C 1
ATOM 778 O O . TYR A 1 96 ? -6.004 -1.647 -17.5 1 93.38 96 TYR A O 1
ATOM 786 N N . ARG A 1 97 ? -8.078 -1.56 -16.797 1 89.69 97 ARG A N 1
ATOM 787 C CA . ARG A 1 97 ? -8.656 -2.072 -18.047 1 89.69 97 ARG A CA 1
ATOM 788 C C . ARG A 1 97 ? -9.875 -1.253 -18.453 1 89.69 97 ARG A C 1
ATOM 790 O O . ARG A 1 97 ? -10.766 -1.002 -17.641 1 89.69 97 ARG A O 1
ATOM 797 N N . ARG A 1 98 ? -9.859 -0.772 -19.672 1 85.06 98 ARG A N 1
ATOM 798 C CA . ARG A 1 98 ? -10.922 0.094 -20.172 1 85.06 98 ARG A CA 1
ATOM 799 C C . ARG A 1 98 ? -12.133 -0.722 -20.609 1 85.06 98 ARG A C 1
ATOM 801 O O . ARG A 1 98 ? -12.82 -0.358 -21.562 1 85.06 98 ARG A O 1
ATOM 808 N N . ASP A 1 99 ? -12.453 -1.713 -20 1 75.31 99 ASP A N 1
ATOM 809 C CA . ASP A 1 99 ? -13.586 -2.584 -20.297 1 75.31 99 ASP A CA 1
ATOM 810 C C . ASP A 1 99 ? -14.898 -1.953 -19.844 1 75.31 99 ASP A C 1
ATOM 812 O O . ASP A 1 99 ? -14.898 -0.949 -19.125 1 75.31 99 ASP A O 1
ATOM 816 N N . ASN A 1 100 ? -15.961 -2.365 -20.516 1 71.88 100 ASN A N 1
ATOM 817 C CA . ASN A 1 100 ? -17.266 -2.02 -19.953 1 71.88 100 ASN A CA 1
ATOM 818 C C . ASN A 1 100 ? -17.422 -2.57 -18.547 1 71.88 100 ASN A C 1
ATOM 820 O O . ASN A 1 100 ? -17.406 -3.785 -18.344 1 71.88 100 ASN A O 1
ATOM 824 N N . PRO A 1 101 ? -17.484 -1.623 -17.672 1 65.88 101 PRO A N 1
ATOM 825 C CA . PRO A 1 101 ? -17.516 -2.102 -16.297 1 65.88 101 PRO A CA 1
ATOM 826 C C . PRO A 1 101 ? -18.797 -2.861 -15.953 1 65.88 101 PRO A C 1
ATOM 828 O O . PRO A 1 101 ? -19.859 -2.549 -16.484 1 65.88 101 PRO A O 1
ATOM 831 N N . ALA A 1 102 ? -18.75 -4.047 -15.398 1 64.31 102 ALA A N 1
ATOM 832 C CA . ALA A 1 102 ? -19.859 -4.75 -14.773 1 64.31 102 ALA A CA 1
ATOM 833 C C . ALA A 1 102 ? -19.766 -4.699 -13.25 1 64.31 102 ALA A C 1
ATOM 835 O O . ALA A 1 102 ? -19.281 -5.652 -12.625 1 64.31 102 ALA A O 1
ATOM 836 N N . THR A 1 103 ? -20.219 -3.6 -12.648 1 58.81 103 THR A N 1
ATOM 837 C CA . THR A 1 103 ? -20 -3.287 -11.242 1 58.81 103 THR A CA 1
ATOM 838 C C . THR A 1 103 ? -20.656 -4.34 -10.352 1 58.81 103 THR A C 1
ATOM 840 O O . THR A 1 103 ? -20.109 -4.691 -9.297 1 58.81 103 THR A O 1
ATOM 843 N N . THR A 1 104 ? -21.688 -4.859 -10.867 1 56.75 104 THR A N 1
ATOM 844 C CA . THR A 1 104 ? -22.406 -5.867 -10.086 1 56.75 104 THR A CA 1
ATOM 845 C C . THR A 1 104 ? -21.562 -7.141 -9.961 1 56.75 104 THR A C 1
ATOM 847 O O . THR A 1 104 ? -21.734 -7.906 -9.008 1 56.75 104 THR A O 1
ATOM 850 N N . ARG A 1 105 ? -20.703 -7.242 -10.945 1 58.44 105 ARG A N 1
ATOM 851 C CA . ARG A 1 105 ? -19.891 -8.461 -10.945 1 58.44 105 ARG A CA 1
ATOM 852 C C . ARG A 1 105 ? -18.469 -8.172 -10.453 1 58.44 105 ARG A C 1
ATOM 854 O O . ARG A 1 105 ? -17.578 -9 -10.617 1 58.44 105 ARG A O 1
ATOM 861 N N . GLY A 1 106 ? -18.234 -6.949 -10.023 1 66.62 106 GLY A N 1
ATOM 862 C CA . GLY A 1 106 ? -16.938 -6.605 -9.461 1 66.62 106 GLY A CA 1
ATOM 863 C C . GLY A 1 106 ? -15.906 -6.238 -10.516 1 66.62 106 GLY A C 1
ATOM 864 O O . GLY A 1 106 ? -14.711 -6.227 -10.242 1 66.62 106 GLY A O 1
ATOM 865 N N . ARG A 1 107 ? -16.375 -6.133 -11.703 1 69.94 107 ARG A N 1
ATOM 866 C CA . ARG A 1 107 ? -15.445 -5.754 -12.758 1 69.94 107 ARG A CA 1
ATOM 867 C C . ARG A 1 107 ? -15.344 -4.234 -12.875 1 69.94 107 ARG A C 1
ATOM 869 O O . ARG A 1 107 ? -16.266 -3.584 -13.383 1 69.94 107 ARG A O 1
ATOM 876 N N . TYR A 1 108 ? -14.172 -3.727 -12.461 1 81.19 108 TYR A N 1
ATOM 877 C CA . TYR A 1 108 ? -13.914 -2.291 -12.453 1 81.19 108 TYR A CA 1
ATOM 878 C C . TYR A 1 108 ? -12.82 -1.931 -13.453 1 81.19 108 TYR A C 1
ATOM 880 O O . TYR A 1 108 ? -12.133 -2.811 -13.969 1 81.19 108 TYR A O 1
ATOM 888 N N . ARG A 1 109 ? -12.828 -0.689 -13.797 1 89.12 109 ARG A N 1
ATOM 889 C CA . ARG A 1 109 ? -11.773 -0.19 -14.68 1 89.12 109 ARG A CA 1
ATOM 890 C C . ARG A 1 109 ? -10.445 -0.091 -13.938 1 89.12 109 ARG A C 1
ATOM 892 O O . ARG A 1 109 ? -9.383 -0.07 -14.57 1 89.12 109 ARG A O 1
ATOM 899 N N . GLU A 1 110 ? -10.523 0.053 -12.688 1 93.06 110 GLU A N 1
ATOM 900 C CA . GLU A 1 110 ? -9.391 0.033 -11.773 1 93.06 110 GLU A CA 1
ATOM 901 C C . GLU A 1 110 ? -9.555 -1.052 -10.711 1 93.06 110 GLU A C 1
ATOM 903 O O . GLU A 1 110 ? -10.578 -1.108 -10.031 1 93.06 110 GLU A O 1
ATOM 908 N N . PHE A 1 111 ? -8.602 -1.97 -10.617 1 92.81 111 PHE A N 1
ATOM 909 C CA . PHE A 1 111 ? -8.68 -3.025 -9.617 1 92.81 111 PHE A CA 1
ATOM 910 C C . PHE A 1 111 ? -7.289 -3.48 -9.195 1 92.81 111 PHE A C 1
ATOM 912 O O . PHE A 1 111 ? -6.297 -3.152 -9.852 1 92.81 111 PHE A O 1
ATOM 919 N N . TYR A 1 112 ? -7.203 -4.211 -8.109 1 94.75 112 TYR A N 1
ATOM 920 C CA . TYR A 1 112 ? -5.914 -4.656 -7.59 1 94.75 112 TYR A CA 1
ATOM 921 C C . TYR A 1 112 ? -5.562 -6.043 -8.109 1 94.75 112 TYR A C 1
ATOM 923 O O . TYR A 1 112 ? -6.434 -6.91 -8.219 1 94.75 112 TYR A O 1
ATOM 931 N N . GLN A 1 113 ? -4.355 -6.223 -8.453 1 96.12 113 GLN A N 1
ATOM 932 C CA . GLN A 1 113 ? -3.77 -7.547 -8.633 1 96.12 113 GLN A CA 1
ATOM 933 C C . GLN A 1 113 ? -2.744 -7.844 -7.539 1 96.12 113 GLN A C 1
ATOM 935 O O . GLN A 1 113 ? -1.98 -6.961 -7.141 1 96.12 113 GLN A O 1
ATOM 940 N N . CYS A 1 114 ? -2.814 -8.992 -6.984 1 98.06 114 CYS A N 1
ATOM 941 C CA . CYS A 1 114 ? -1.807 -9.508 -6.07 1 98.06 114 CYS A CA 1
ATOM 942 C C . CYS A 1 114 ? -1.006 -10.633 -6.715 1 98.06 114 CYS A C 1
ATOM 944 O O . CYS A 1 114 ? -1.409 -11.797 -6.668 1 98.06 114 CYS A O 1
ATOM 946 N N . ASP A 1 115 ? 0.15 -10.234 -7.195 1 98.56 115 ASP A N 1
ATOM 947 C CA . ASP A 1 115 ? 0.905 -11.164 -8.031 1 98.56 115 ASP A CA 1
ATOM 948 C C . ASP A 1 115 ? 2.062 -11.789 -7.254 1 98.56 115 ASP A C 1
ATOM 950 O O . ASP A 1 115 ? 2.736 -11.102 -6.477 1 98.56 115 ASP A O 1
ATOM 954 N N . PHE A 1 116 ? 2.248 -13.055 -7.414 1 98.81 116 PHE A N 1
ATOM 955 C CA . PHE A 1 116 ? 3.396 -13.836 -6.973 1 98.81 116 PHE A CA 1
ATOM 956 C C . PHE A 1 116 ? 4.031 -14.578 -8.148 1 98.81 116 PHE A C 1
ATOM 958 O O . PHE A 1 116 ? 3.348 -15.297 -8.875 1 98.81 116 PHE A O 1
ATOM 965 N N . ASP A 1 117 ? 5.352 -14.367 -8.344 1 98.88 117 ASP A N 1
ATOM 966 C CA . ASP A 1 117 ? 6.023 -15.016 -9.469 1 98.88 117 ASP A CA 1
ATOM 967 C C . ASP A 1 117 ? 7.379 -15.578 -9.047 1 98.88 117 ASP A C 1
ATOM 969 O O . ASP A 1 117 ? 8.047 -15.016 -8.18 1 98.88 117 ASP A O 1
ATOM 973 N N . ILE A 1 118 ? 7.738 -16.656 -9.648 1 98.88 118 ILE A N 1
ATOM 974 C CA . ILE A 1 118 ? 9.055 -17.266 -9.555 1 98.88 118 ILE A CA 1
ATOM 975 C C . ILE A 1 118 ? 9.719 -17.281 -10.93 1 98.88 118 ILE A C 1
ATOM 977 O O . ILE A 1 118 ? 9.195 -17.891 -11.875 1 98.88 118 ILE A O 1
ATOM 981 N N . ALA A 1 119 ? 10.789 -16.594 -11.055 1 98.81 119 ALA A N 1
ATOM 982 C CA . ALA A 1 119 ? 11.555 -16.531 -12.297 1 98.81 119 ALA A CA 1
ATOM 983 C C . ALA A 1 119 ? 12.914 -17.219 -12.133 1 98.81 119 ALA A C 1
ATOM 985 O O . ALA A 1 119 ? 13.617 -16.984 -11.141 1 98.81 119 ALA A O 1
ATOM 986 N N . GLY A 1 120 ? 13.234 -18.078 -13.07 1 98.44 120 GLY A N 1
ATOM 987 C CA . GLY A 1 120 ? 14.523 -18.734 -13.055 1 98.44 120 GLY A CA 1
ATOM 988 C C . GLY A 1 120 ? 14.516 -20.094 -13.727 1 98.44 120 GLY A C 1
ATOM 989 O O . GLY A 1 120 ? 13.445 -20.625 -14.062 1 98.44 120 GLY A O 1
ATOM 990 N N . GLN A 1 121 ? 15.695 -20.594 -13.961 1 97.75 121 GLN A N 1
ATOM 991 C CA . GLN A 1 121 ? 15.867 -21.969 -14.445 1 97.75 121 GLN A CA 1
ATOM 992 C C . GLN A 1 121 ? 15.93 -22.953 -13.289 1 97.75 121 GLN A C 1
ATOM 994 O O . GLN A 1 121 ? 16.938 -23 -12.57 1 97.75 121 GLN A O 1
ATOM 999 N N . PHE A 1 122 ? 14.898 -23.766 -13.18 1 98.19 122 PHE A N 1
ATOM 1000 C CA . PHE A 1 122 ? 14.781 -24.672 -12.039 1 98.19 122 PHE A CA 1
ATOM 1001 C C . PHE A 1 122 ? 14.344 -26.047 -12.492 1 98.19 122 PHE A C 1
ATOM 1003 O O . PHE A 1 122 ? 14.008 -26.25 -13.664 1 98.19 122 PHE A O 1
ATOM 1010 N N . ASP A 1 123 ? 14.422 -26.969 -11.57 1 98.19 123 ASP A N 1
ATOM 1011 C CA . ASP A 1 123 ? 13.922 -28.297 -11.875 1 98.19 123 ASP A CA 1
ATOM 1012 C C . ASP A 1 123 ? 12.406 -28.281 -12.078 1 98.19 123 ASP A C 1
ATOM 1014 O O . ASP A 1 123 ? 11.703 -27.469 -11.469 1 98.19 123 ASP A O 1
ATOM 1018 N N . PRO A 1 124 ? 11.93 -29.203 -12.859 1 97.81 124 PRO A N 1
ATOM 1019 C CA . PRO A 1 124 ? 10.539 -29.156 -13.32 1 97.81 124 PRO A CA 1
ATOM 1020 C C . PRO A 1 124 ? 9.539 -29.219 -12.172 1 97.81 124 PRO A C 1
ATOM 1022 O O . PRO A 1 124 ? 9.719 -30 -11.234 1 97.81 124 PRO A O 1
ATOM 1025 N N . MET A 1 125 ? 8.547 -28.359 -12.188 1 98.62 125 MET A N 1
ATOM 1026 C CA . MET A 1 125 ? 7.258 -28.391 -11.492 1 98.62 125 MET A CA 1
ATOM 1027 C C . MET A 1 125 ? 7.418 -27.984 -10.031 1 98.62 125 MET A C 1
ATOM 1029 O O . MET A 1 125 ? 6.43 -27.75 -9.336 1 98.62 125 MET A O 1
ATOM 1033 N N . ILE A 1 126 ? 8.664 -27.828 -9.516 1 98.69 126 ILE A N 1
ATOM 1034 C CA . ILE A 1 126 ? 8.836 -27.438 -8.117 1 98.69 126 ILE A CA 1
ATOM 1035 C C . ILE A 1 126 ? 8.273 -26.047 -7.891 1 98.69 126 ILE A C 1
ATOM 1037 O O . ILE A 1 126 ? 7.406 -25.844 -7.035 1 98.69 126 ILE A O 1
ATOM 1041 N N . PRO A 1 127 ? 8.703 -25.031 -8.703 1 98.75 127 PRO A N 1
ATOM 1042 C CA . PRO A 1 127 ? 8.102 -23.703 -8.523 1 98.75 127 PRO A CA 1
ATOM 1043 C C . PRO A 1 127 ? 6.602 -23.688 -8.797 1 98.75 127 PRO A C 1
ATOM 1045 O O . PRO A 1 127 ? 5.844 -23 -8.117 1 98.75 127 PRO A O 1
ATOM 1048 N N . ASP A 1 128 ? 6.156 -24.5 -9.766 1 98.81 128 ASP A N 1
ATOM 1049 C CA . ASP A 1 128 ? 4.75 -24.562 -10.156 1 98.81 128 ASP A CA 1
ATOM 1050 C C . ASP A 1 128 ? 3.887 -25.062 -9 1 98.81 128 ASP A C 1
ATOM 1052 O O . ASP A 1 128 ? 2.822 -24.5 -8.719 1 98.81 128 ASP A O 1
ATOM 1056 N N . ALA A 1 129 ? 4.406 -26.062 -8.375 1 98.88 129 ALA A N 1
ATOM 1057 C CA . ALA A 1 129 ? 3.688 -26.625 -7.238 1 98.88 129 ALA A CA 1
ATOM 1058 C C . ALA A 1 129 ? 3.57 -25.625 -6.102 1 98.88 129 ALA A C 1
ATOM 1060 O O . ALA A 1 129 ? 2.533 -25.531 -5.441 1 98.88 129 ALA A O 1
ATOM 1061 N N . GLU A 1 130 ? 4.629 -24.875 -5.855 1 98.88 130 GLU A N 1
ATOM 1062 C CA . GLU A 1 130 ? 4.609 -23.875 -4.797 1 98.88 130 GLU A CA 1
ATOM 1063 C C . GLU A 1 130 ? 3.566 -22.797 -5.074 1 98.88 130 GLU A C 1
ATOM 1065 O O . GLU A 1 130 ? 2.885 -22.344 -4.156 1 98.88 130 GLU A O 1
ATOM 1070 N N . CYS A 1 131 ? 3.43 -22.391 -6.352 1 98.81 131 CYS A N 1
ATOM 1071 C CA . CYS A 1 131 ? 2.412 -21.422 -6.715 1 98.81 131 CYS A CA 1
ATOM 1072 C C . CYS A 1 131 ? 1.019 -21.922 -6.355 1 98.81 131 CYS A C 1
ATOM 1074 O O . CYS A 1 131 ? 0.208 -21.156 -5.812 1 98.81 131 CYS A O 1
ATOM 1076 N N . LEU A 1 132 ? 0.78 -23.141 -6.629 1 98.81 132 LEU A N 1
ATOM 1077 C CA . LEU A 1 132 ? -0.528 -23.719 -6.32 1 98.81 132 LEU A CA 1
ATOM 1078 C C . LEU A 1 132 ? -0.729 -23.828 -4.812 1 98.81 132 LEU A C 1
ATOM 1080 O O . LEU A 1 132 ? -1.84 -23.641 -4.312 1 98.81 132 LEU A O 1
ATOM 1084 N N . LYS A 1 133 ? 0.359 -24.156 -4.086 1 98.88 133 LYS A N 1
ATOM 1085 C CA . LYS A 1 133 ? 0.297 -24.203 -2.627 1 98.88 133 LYS A CA 1
ATOM 1086 C C . LYS A 1 133 ? -0.081 -22.828 -2.059 1 98.88 133 LYS A C 1
ATOM 1088 O O . LYS A 1 133 ? -0.88 -22.75 -1.125 1 98.88 133 LYS A O 1
ATOM 1093 N N . ILE A 1 134 ? 0.462 -21.828 -2.627 1 98.75 134 ILE A N 1
ATOM 1094 C CA . ILE A 1 134 ? 0.207 -20.453 -2.199 1 98.75 134 ILE A CA 1
ATOM 1095 C C . ILE A 1 134 ? -1.267 -20.109 -2.412 1 98.75 134 ILE A C 1
ATOM 1097 O O . ILE A 1 134 ? -1.911 -19.547 -1.528 1 98.75 134 ILE A O 1
ATOM 1101 N N . VAL A 1 135 ? -1.818 -20.469 -3.574 1 98.12 135 VAL A N 1
ATOM 1102 C CA . VAL A 1 135 ? -3.229 -20.219 -3.854 1 98.12 135 VAL A CA 1
ATOM 1103 C C . VAL A 1 135 ? -4.094 -20.938 -2.814 1 98.12 135 VAL A C 1
ATOM 1105 O O . VAL A 1 135 ? -5.023 -20.344 -2.26 1 98.12 135 VAL A O 1
ATOM 1108 N N . HIS A 1 136 ? -3.756 -22.172 -2.561 1 98.19 136 HIS A N 1
ATOM 1109 C CA . HIS A 1 136 ? -4.496 -22.953 -1.582 1 98.19 136 HIS A CA 1
ATOM 1110 C C . HIS A 1 136 ? -4.465 -22.297 -0.207 1 98.19 136 HIS A C 1
ATOM 1112 O O . HIS A 1 136 ? -5.496 -22.188 0.458 1 98.19 136 HIS A O 1
ATOM 1118 N N . GLU A 1 137 ? -3.303 -21.859 0.212 1 98.19 137 GLU A N 1
ATOM 1119 C CA . GLU A 1 137 ? -3.133 -21.25 1.53 1 98.19 137 GLU A CA 1
ATOM 1120 C C . GLU A 1 137 ? -3.924 -19.953 1.648 1 98.19 137 GLU A C 1
ATOM 1122 O O . GLU A 1 137 ? -4.605 -19.719 2.65 1 98.19 137 GLU A O 1
ATOM 1127 N N . ILE A 1 138 ? -3.832 -19.109 0.628 1 97.38 138 ILE A N 1
ATOM 1128 C CA . ILE A 1 138 ? -4.492 -17.812 0.665 1 97.38 138 ILE A CA 1
ATOM 1129 C C . ILE A 1 138 ? -6.004 -18 0.743 1 97.38 138 ILE A C 1
ATOM 1131 O O . ILE A 1 138 ? -6.672 -17.391 1.584 1 97.38 138 ILE A O 1
ATOM 1135 N N . LEU A 1 139 ? -6.555 -18.828 -0.115 1 95.31 139 LEU A N 1
ATOM 1136 C CA . LEU A 1 139 ? -8 -19.031 -0.149 1 95.31 139 LEU A CA 1
ATOM 1137 C C . LEU A 1 139 ? -8.484 -19.703 1.136 1 95.31 139 LEU A C 1
ATOM 1139 O O . LEU A 1 139 ? -9.586 -19.406 1.616 1 95.31 139 LEU A O 1
ATOM 1143 N N . SER A 1 140 ? -7.68 -20.594 1.689 1 95.81 140 SER A N 1
ATOM 1144 C CA . SER A 1 140 ? -8.023 -21.234 2.957 1 95.81 140 SER A CA 1
ATOM 1145 C C . SER A 1 140 ? -7.984 -20.234 4.105 1 95.81 140 SER A C 1
ATOM 1147 O O . SER A 1 140 ? -8.883 -20.203 4.945 1 95.81 140 SER A O 1
ATOM 1149 N N . ASP A 1 141 ? -6.961 -19.422 4.109 1 94.75 141 ASP A N 1
ATOM 1150 C CA . ASP A 1 141 ? -6.77 -18.438 5.18 1 94.75 141 ASP A CA 1
ATOM 1151 C C . ASP A 1 141 ? -7.895 -17.422 5.191 1 94.75 141 ASP A C 1
ATOM 1153 O O . ASP A 1 141 ? -8.297 -16.938 6.258 1 94.75 141 ASP A O 1
ATOM 1157 N N . LEU A 1 142 ? -8.352 -17 4.07 1 92 142 LEU A N 1
ATOM 1158 C CA . LEU A 1 142 ? -9.383 -15.969 3.965 1 92 142 LEU A CA 1
ATOM 1159 C C . LEU A 1 142 ? -10.758 -16.531 4.297 1 92 142 LEU A C 1
ATOM 1161 O O . LEU A 1 142 ? -11.719 -15.781 4.473 1 92 142 LEU A O 1
ATOM 1165 N N . GLN A 1 143 ? -10.898 -17.844 4.379 1 88.44 143 GLN A N 1
ATOM 1166 C CA . GLN A 1 143 ? -12.125 -18.531 4.777 1 88.44 143 GLN A CA 1
ATOM 1167 C C . GLN A 1 143 ? -13.305 -18.094 3.91 1 88.44 143 GLN A C 1
ATOM 1169 O O . GLN A 1 143 ? -14.352 -17.703 4.43 1 88.44 143 GLN A O 1
ATOM 1174 N N . LEU A 1 144 ? -13.148 -18.125 2.662 1 84.25 144 LEU A N 1
ATOM 1175 C CA . LEU A 1 144 ? -14.156 -17.672 1.717 1 84.25 144 LEU A CA 1
ATOM 1176 C C . LEU A 1 144 ? -15.141 -18.781 1.391 1 84.25 144 LEU A C 1
ATOM 1178 O O . LEU A 1 144 ? -16.094 -18.562 0.637 1 84.25 144 LEU A O 1
ATOM 1182 N N . GLY A 1 145 ? -14.984 -19.906 1.976 1 86.69 145 GLY A N 1
ATOM 1183 C CA . GLY A 1 145 ? -15.797 -21.078 1.643 1 86.69 145 GLY A CA 1
ATOM 1184 C C . GLY A 1 145 ? -15.047 -22.125 0.854 1 86.69 145 GLY A C 1
ATOM 1185 O O . GLY A 1 145 ? -13.812 -22.188 0.901 1 86.69 145 GLY A O 1
ATOM 1186 N N . ASP A 1 146 ? -15.828 -23 0.232 1 92.75 146 ASP A N 1
ATOM 1187 C CA . ASP A 1 146 ? -15.219 -24.078 -0.538 1 92.75 146 ASP A CA 1
ATOM 1188 C C . ASP A 1 146 ? -14.719 -23.578 -1.889 1 92.75 146 ASP A C 1
ATOM 1190 O O . ASP A 1 146 ? -15.312 -22.672 -2.479 1 92.75 146 ASP A O 1
ATOM 1194 N N . PHE A 1 147 ? -13.617 -24.125 -2.305 1 95.19 147 PHE A N 1
ATOM 1195 C CA . PHE A 1 147 ? -13.031 -23.688 -3.568 1 95.19 147 PHE A CA 1
ATOM 1196 C C . PHE A 1 147 ? -12.391 -24.859 -4.301 1 95.19 147 PHE A C 1
ATOM 1198 O O . PHE A 1 147 ? -12.242 -25.953 -3.732 1 95.19 147 PHE A O 1
ATOM 1205 N N . LEU A 1 148 ? -12.195 -24.641 -5.562 1 96.44 148 LEU A N 1
ATOM 1206 C CA . LEU A 1 148 ? -11.531 -25.594 -6.441 1 96.44 148 LEU A CA 1
ATOM 1207 C C . LEU A 1 148 ? -10.477 -24.891 -7.297 1 96.44 148 LEU A C 1
ATOM 1209 O O . LEU A 1 148 ? -10.719 -23.812 -7.824 1 96.44 148 LEU A O 1
ATOM 1213 N N . ILE A 1 149 ? -9.297 -25.516 -7.316 1 97.81 149 ILE A N 1
ATOM 1214 C CA . ILE A 1 149 ? -8.25 -25.031 -8.203 1 97.81 149 ILE A CA 1
ATOM 1215 C C . ILE A 1 149 ? -8.141 -25.938 -9.422 1 97.81 149 ILE A C 1
ATOM 1217 O O . ILE A 1 149 ? -7.734 -27.094 -9.305 1 97.81 149 ILE A O 1
ATOM 1221 N N . LYS A 1 150 ? -8.5 -25.391 -10.531 1 96.81 150 LYS A N 1
ATOM 1222 C CA . LYS A 1 150 ? -8.391 -26.125 -11.789 1 96.81 150 LYS A CA 1
ATOM 1223 C C . LYS A 1 150 ? -7.008 -25.953 -12.398 1 96.81 150 LYS A C 1
ATOM 1225 O O . LYS A 1 150 ? -6.43 -24.875 -12.367 1 96.81 150 LYS A O 1
ATOM 1230 N N . VAL A 1 151 ? -6.465 -27.078 -12.875 1 97.88 151 VAL A N 1
ATOM 1231 C CA . VAL A 1 151 ? -5.141 -27.031 -13.484 1 97.88 151 VAL A CA 1
ATOM 1232 C C . VAL A 1 151 ? -5.172 -27.719 -14.844 1 97.88 151 VAL A C 1
ATOM 1234 O O . VAL A 1 151 ? -5.938 -28.656 -15.055 1 97.88 151 VAL A O 1
ATOM 1237 N N . ASN A 1 152 ? -4.504 -27.188 -15.781 1 96.81 152 ASN A N 1
ATOM 1238 C CA . ASN A 1 152 ? -4.246 -27.734 -17.109 1 96.81 152 ASN A CA 1
ATOM 1239 C C . ASN A 1 152 ? -2.871 -27.328 -17.625 1 96.81 152 ASN A C 1
ATOM 1241 O O . ASN A 1 152 ? -2.047 -26.797 -16.875 1 96.81 152 ASN A O 1
ATOM 1245 N N . ASP A 1 153 ? -2.596 -27.703 -18.766 1 96.62 153 ASP A N 1
ATOM 1246 C CA . ASP A 1 153 ? -1.319 -27.375 -19.391 1 96.62 153 ASP A CA 1
ATOM 1247 C C . ASP A 1 153 ? -1.509 -26.984 -20.844 1 96.62 153 ASP A C 1
ATOM 1249 O O . ASP A 1 153 ? -2.201 -27.688 -21.594 1 96.62 153 ASP A O 1
ATOM 1253 N N . ARG A 1 154 ? -0.907 -25.922 -21.203 1 94.56 154 ARG A N 1
ATOM 1254 C CA . ARG A 1 154 ? -1.032 -25.422 -22.562 1 94.56 154 ARG A CA 1
ATOM 1255 C C . ARG A 1 154 ? -0.578 -26.453 -23.578 1 94.56 154 ARG A C 1
ATOM 1257 O O . ARG A 1 154 ? -1.142 -26.547 -24.672 1 94.56 154 ARG A O 1
ATOM 1264 N N . ARG A 1 155 ? 0.452 -27.219 -23.406 1 96 155 ARG A N 1
ATOM 1265 C CA . ARG A 1 155 ? 0.974 -28.219 -24.328 1 96 155 ARG A CA 1
ATOM 1266 C C . ARG A 1 155 ? -0.025 -29.359 -24.516 1 96 155 ARG A C 1
ATOM 1268 O O . ARG A 1 155 ? -0.124 -29.922 -25.609 1 96 155 ARG A O 1
ATOM 1275 N N . ILE A 1 156 ? -0.696 -29.641 -23.422 1 95.94 156 ILE A N 1
ATOM 1276 C CA . ILE A 1 156 ? -1.728 -30.656 -23.516 1 95.94 156 ILE A CA 1
ATOM 1277 C C . ILE A 1 156 ? -2.857 -30.172 -24.422 1 95.94 156 ILE A C 1
ATOM 1279 O O . ILE A 1 156 ? -3.355 -30.922 -25.266 1 95.94 156 ILE A O 1
ATOM 1283 N N . LEU A 1 157 ? -3.266 -28.922 -24.266 1 94.06 157 LEU A N 1
ATOM 1284 C CA . LEU A 1 157 ? -4.281 -28.312 -25.125 1 94.06 157 LEU A CA 1
ATOM 1285 C C . LEU A 1 157 ? -3.852 -28.359 -26.594 1 94.06 157 LEU A C 1
ATOM 1287 O O . LEU A 1 157 ? -4.625 -28.766 -27.453 1 94.06 157 LEU A O 1
ATOM 1291 N N . ASP A 1 158 ? -2.65 -27.953 -26.812 1 92.62 158 ASP A N 1
ATOM 1292 C CA . ASP A 1 158 ? -2.109 -27.969 -28.172 1 92.62 158 ASP A CA 1
ATOM 1293 C C . ASP A 1 158 ? -2.127 -29.375 -28.766 1 92.62 158 ASP A C 1
ATOM 1295 O O . ASP A 1 158 ? -2.568 -29.562 -29.906 1 92.62 158 ASP A O 1
ATOM 1299 N N . GLY A 1 159 ? -1.585 -30.25 -28 1 95 159 GLY A N 1
ATOM 1300 C CA . GLY A 1 159 ? -1.55 -31.641 -28.453 1 95 159 GLY A CA 1
ATOM 1301 C C . GLY A 1 159 ? -2.93 -32.219 -28.672 1 95 159 GLY A C 1
ATOM 1302 O O . GLY A 1 159 ? -3.15 -32.938 -29.641 1 95 159 GLY A O 1
ATOM 1303 N N . MET A 1 160 ? -3.83 -31.969 -27.812 1 95.38 160 MET A N 1
ATOM 1304 C CA . MET A 1 160 ? -5.207 -32.438 -27.906 1 95.38 160 MET A CA 1
ATOM 1305 C C . MET A 1 160 ? -5.875 -31.938 -29.172 1 95.38 160 MET A C 1
ATOM 1307 O O . MET A 1 160 ? -6.488 -32.688 -29.906 1 95.38 160 MET A O 1
ATOM 1311 N N . PHE A 1 161 ? -5.73 -30.641 -29.438 1 94.56 161 PHE A N 1
ATOM 1312 C CA . PHE A 1 161 ? -6.312 -30.062 -30.641 1 94.56 161 PHE A CA 1
ATOM 1313 C C . PHE A 1 161 ? -5.684 -30.656 -31.891 1 94.56 161 PHE A C 1
ATOM 1315 O O . PHE A 1 161 ? -6.379 -30.938 -32.875 1 94.56 161 PHE A O 1
ATOM 1322 N N . ALA A 1 162 ? -4.398 -30.859 -31.828 1 94.81 162 ALA A N 1
ATOM 1323 C CA . ALA A 1 162 ? -3.697 -31.438 -32.969 1 94.81 162 ALA A CA 1
ATOM 1324 C C . ALA A 1 162 ? -4.215 -32.844 -33.281 1 94.81 162 ALA A C 1
ATOM 1326 O O . ALA A 1 162 ? -4.508 -33.188 -34.406 1 94.81 162 ALA A O 1
ATOM 1327 N N . VAL A 1 163 ? -4.352 -33.656 -32.281 1 95.75 163 VAL A N 1
ATOM 1328 C CA . VAL A 1 163 ? -4.766 -35.062 -32.469 1 95.75 163 VAL A CA 1
ATOM 1329 C C . VAL A 1 163 ? -6.223 -35.094 -32.906 1 95.75 163 VAL A C 1
ATOM 1331 O O . VAL A 1 163 ? -6.633 -36.031 -33.625 1 95.75 163 VAL A O 1
ATOM 1334 N N . CYS A 1 164 ? -6.977 -34.094 -32.562 1 96.06 164 CYS A N 1
ATOM 1335 C CA . CYS A 1 164 ? -8.391 -34.031 -32.938 1 96.06 164 CYS A CA 1
ATOM 1336 C C . CYS A 1 164 ? -8.57 -33.469 -34.344 1 96.06 164 CYS A C 1
ATOM 1338 O O . CYS A 1 164 ? -9.672 -33.5 -34.875 1 96.06 164 CYS A O 1
ATOM 1340 N N . GLY A 1 165 ? -7.516 -32.938 -34.875 1 94.62 165 GLY A N 1
ATOM 1341 C CA . GLY A 1 165 ? -7.562 -32.5 -36.25 1 94.62 165 GLY A CA 1
ATOM 1342 C C . GLY A 1 165 ? -7.867 -31.016 -36.406 1 94.62 165 GLY A C 1
ATOM 1343 O O . GLY A 1 165 ? -8.406 -30.562 -37.406 1 94.62 165 GLY A O 1
ATOM 1344 N N . VAL A 1 166 ? -7.602 -30.281 -35.375 1 94.56 166 VAL A N 1
ATOM 1345 C CA . VAL A 1 166 ? -7.797 -28.828 -35.438 1 94.56 166 VAL A CA 1
ATOM 1346 C C . VAL A 1 166 ? -6.637 -28.188 -36.219 1 94.56 166 VAL A C 1
ATOM 1348 O O . VAL A 1 166 ? -5.473 -28.375 -35.844 1 94.56 166 VAL A O 1
ATOM 1351 N N . PRO A 1 167 ? -6.938 -27.453 -37.219 1 93.19 167 PRO A N 1
ATOM 1352 C CA . PRO A 1 167 ? -5.859 -26.734 -37.906 1 93.19 167 PRO A CA 1
ATOM 1353 C C . PRO A 1 167 ? -5.152 -25.719 -37 1 93.19 167 PRO A C 1
ATOM 1355 O O . PRO A 1 167 ? -5.789 -25.109 -36.125 1 93.19 167 PRO A O 1
ATOM 1358 N N . ASP A 1 168 ? -3.889 -25.469 -37.219 1 88.06 168 ASP A N 1
ATOM 1359 C CA . ASP A 1 168 ? -3.08 -24.562 -36.438 1 88.06 168 ASP A CA 1
ATOM 1360 C C . ASP A 1 168 ? -3.684 -23.156 -36.406 1 88.06 168 ASP A C 1
ATOM 1362 O O . ASP A 1 168 ? -3.631 -22.469 -35.406 1 88.06 168 ASP A O 1
ATOM 1366 N N . SER A 1 169 ? -4.254 -22.75 -37.5 1 88.19 169 SER A N 1
ATOM 1367 C CA . SER A 1 169 ? -4.805 -21.406 -37.656 1 88.19 169 SER A CA 1
ATOM 1368 C C . SER A 1 169 ? -6.031 -21.219 -36.781 1 88.19 169 SER A C 1
ATOM 1370 O O . SER A 1 169 ? -6.438 -20.078 -36.5 1 88.19 169 SER A O 1
ATOM 1372 N N . LYS A 1 170 ? -6.598 -22.281 -36.312 1 89.5 170 LYS A N 1
ATOM 1373 C CA . LYS A 1 170 ? -7.84 -22.172 -35.531 1 89.5 170 LYS A CA 1
ATOM 1374 C C . LYS A 1 170 ? -7.598 -22.406 -34.062 1 89.5 170 LYS A C 1
ATOM 1376 O O . LYS A 1 170 ? -8.539 -22.406 -33.25 1 89.5 170 LYS A O 1
ATOM 1381 N N . PHE A 1 171 ? -6.383 -22.609 -33.719 1 84.44 171 PHE A N 1
ATOM 1382 C CA . PHE A 1 171 ? -6.055 -22.969 -32.344 1 84.44 171 PHE A CA 1
ATOM 1383 C C . PHE A 1 171 ? -6.609 -21.938 -31.359 1 84.44 171 PHE A C 1
ATOM 1385 O O . PHE A 1 171 ? -7.336 -22.281 -30.438 1 84.44 171 PHE A O 1
ATOM 1392 N N . ARG A 1 172 ? -6.297 -20.703 -31.578 1 81.25 172 ARG A N 1
ATOM 1393 C CA . ARG A 1 172 ? -6.68 -19.641 -30.656 1 81.25 172 ARG A CA 1
ATOM 1394 C C . ARG A 1 172 ? -8.195 -19.531 -30.547 1 81.25 172 ARG A C 1
ATOM 1396 O O . ARG A 1 172 ? -8.742 -19.391 -29.453 1 81.25 172 ARG A O 1
ATOM 1403 N N . THR A 1 173 ? -8.812 -19.531 -31.672 1 86.06 173 THR A N 1
ATOM 1404 C CA . THR A 1 173 ? -10.258 -19.359 -31.688 1 86.06 173 THR A CA 1
ATOM 1405 C C . THR A 1 173 ? -10.953 -20.547 -31.016 1 86.06 173 THR A C 1
ATOM 1407 O O . THR A 1 173 ? -11.977 -20.375 -30.344 1 86.06 173 THR A O 1
ATOM 1410 N N . ILE A 1 174 ? -10.383 -21.703 -31.219 1 89.12 174 ILE A N 1
ATOM 1411 C CA . ILE A 1 174 ? -10.977 -22.891 -30.609 1 89.12 174 ILE A CA 1
ATOM 1412 C C . ILE A 1 174 ? -10.734 -22.875 -29.094 1 89.12 174 ILE A C 1
ATOM 1414 O O . ILE A 1 174 ? -11.609 -23.266 -28.312 1 89.12 174 ILE A O 1
ATOM 1418 N N . CYS A 1 175 ? -9.555 -22.391 -28.672 1 85.56 175 CYS A N 1
ATOM 1419 C CA . CYS A 1 175 ? -9.281 -22.219 -27.25 1 85.56 175 CYS A CA 1
ATOM 1420 C C . CYS A 1 175 ? -10.312 -21.312 -26.594 1 85.56 175 CYS A C 1
ATOM 1422 O O . CYS A 1 175 ? -10.781 -21.578 -25.484 1 85.56 175 CYS A O 1
ATOM 1424 N N . SER A 1 176 ? -10.617 -20.25 -27.25 1 83.94 176 SER A N 1
ATOM 1425 C CA . SER A 1 176 ? -11.602 -19.312 -26.734 1 83.94 176 SER A CA 1
ATOM 1426 C C . SER A 1 176 ? -12.969 -19.953 -26.562 1 83.94 176 SER A C 1
ATOM 1428 O O . SER A 1 176 ? -13.695 -19.656 -25.609 1 83.94 176 SER A O 1
ATOM 1430 N N . SER A 1 177 ? -13.328 -20.812 -27.484 1 88.56 177 SER A N 1
ATOM 1431 C CA . SER A 1 177 ? -14.594 -21.531 -27.391 1 88.56 177 SER A CA 1
ATOM 1432 C C . SER A 1 177 ? -14.586 -22.516 -26.219 1 88.56 177 SER A C 1
ATOM 1434 O O . SER A 1 177 ? -15.555 -22.578 -25.453 1 88.56 177 SER A O 1
ATOM 1436 N N . VAL A 1 178 ? -13.5 -23.219 -26.109 1 89.12 178 VAL A N 1
ATOM 1437 C CA . VAL A 1 178 ? -13.375 -24.219 -25.062 1 89.12 178 VAL A CA 1
ATOM 1438 C C . VAL A 1 178 ? -13.422 -23.547 -23.703 1 89.12 178 VAL A C 1
ATOM 1440 O O . VAL A 1 178 ? -13.992 -24.078 -22.75 1 89.12 178 VAL A O 1
ATOM 1443 N N . ASP A 1 179 ? -12.875 -22.375 -23.594 1 84.06 179 ASP A N 1
ATOM 1444 C CA . ASP A 1 179 ? -12.805 -21.609 -22.344 1 84.06 179 ASP A CA 1
ATOM 1445 C C . ASP A 1 179 ? -14.203 -21.266 -21.844 1 84.06 179 ASP A C 1
ATOM 1447 O O . ASP A 1 179 ? -14.391 -21 -20.656 1 84.06 179 ASP A O 1
ATOM 1451 N N . LYS A 1 180 ? -15.203 -21.312 -22.672 1 82.94 180 LYS A N 1
ATOM 1452 C CA . LYS A 1 180 ? -16.578 -20.953 -22.328 1 82.94 180 LYS A CA 1
ATOM 1453 C C . LYS A 1 180 ? -17.297 -22.109 -21.625 1 82.94 180 LYS A C 1
ATOM 1455 O O . LYS A 1 180 ? -18.391 -21.938 -21.109 1 82.94 180 LYS A O 1
ATOM 1460 N N . LEU A 1 181 ? -16.719 -23.219 -21.609 1 87.62 181 LEU A N 1
ATOM 1461 C CA . LEU A 1 181 ? -17.344 -24.422 -21.078 1 87.62 181 LEU A CA 1
ATOM 1462 C C . LEU A 1 181 ? -17.625 -24.266 -19.594 1 87.62 181 LEU A C 1
ATOM 1464 O O . LEU A 1 181 ? -18.422 -25.016 -19.016 1 87.62 181 LEU A O 1
ATOM 1468 N N . ASP A 1 182 ? -17.016 -23.375 -18.906 1 77.44 182 ASP A N 1
ATOM 1469 C CA . ASP A 1 182 ? -17.297 -23.125 -17.5 1 77.44 182 ASP A CA 1
ATOM 1470 C C . ASP A 1 182 ? -18.641 -22.422 -17.328 1 77.44 182 ASP A C 1
ATOM 1472 O O . ASP A 1 182 ? -19.219 -22.438 -16.25 1 77.44 182 ASP A O 1
ATOM 1476 N N . LYS A 1 183 ? -19.125 -21.922 -18.422 1 75.12 183 LYS A N 1
ATOM 1477 C CA . LYS A 1 183 ? -20.328 -21.094 -18.328 1 75.12 183 LYS A CA 1
ATOM 1478 C C . LYS A 1 183 ? -21.453 -21.672 -19.188 1 75.12 183 LYS A C 1
ATOM 1480 O O . LYS A 1 183 ? -22.625 -21.375 -18.953 1 75.12 183 LYS A O 1
ATOM 1485 N N . VAL A 1 184 ? -21.031 -22.359 -20.25 1 87.31 184 VAL A N 1
ATOM 1486 C CA . VAL A 1 184 ? -22.031 -22.828 -21.203 1 87.31 184 VAL A CA 1
ATOM 1487 C C . VAL A 1 184 ? -21.875 -24.328 -21.422 1 87.31 184 VAL A C 1
ATOM 1489 O O . VAL A 1 184 ? -20.766 -24.859 -21.344 1 87.31 184 VAL A O 1
ATOM 1492 N N . PRO A 1 185 ? -23 -24.938 -21.703 1 91.38 185 PRO A N 1
ATOM 1493 C CA . PRO A 1 185 ? -22.938 -26.375 -21.938 1 91.38 185 PRO A CA 1
ATOM 1494 C C . PRO A 1 185 ? -22.156 -26.734 -23.203 1 91.38 185 PRO A C 1
ATOM 1496 O O . PRO A 1 185 ? -22.016 -25.906 -24.109 1 91.38 185 PRO A O 1
ATOM 1499 N N . TRP A 1 186 ? -21.75 -27.953 -23.297 1 93.06 186 TRP A N 1
ATOM 1500 C CA . TRP A 1 186 ? -20.906 -28.453 -24.375 1 93.06 186 TRP A CA 1
ATOM 1501 C C . TRP A 1 186 ? -21.594 -28.266 -25.719 1 93.06 186 TRP A C 1
ATOM 1503 O O . TRP A 1 186 ? -20.953 -27.875 -26.703 1 93.06 186 TRP A O 1
ATOM 1513 N N . GLU A 1 187 ? -22.922 -28.5 -25.75 1 93.75 187 GLU A N 1
ATOM 1514 C CA . GLU A 1 187 ? -23.656 -28.438 -27.016 1 93.75 187 GLU A CA 1
ATOM 1515 C C . GLU A 1 187 ? -23.531 -27.047 -27.641 1 93.75 187 GLU A C 1
ATOM 1517 O O . GLU A 1 187 ? -23.406 -26.906 -28.859 1 93.75 187 GLU A O 1
ATOM 1522 N N . GLU A 1 188 ? -23.578 -26.125 -26.844 1 94.62 188 GLU A N 1
ATOM 1523 C CA . GLU A 1 188 ? -23.438 -24.75 -27.328 1 94.62 188 GLU A CA 1
ATOM 1524 C C . GLU A 1 188 ? -22.016 -24.469 -27.797 1 94.62 188 GLU A C 1
ATOM 1526 O O . GLU A 1 188 ? -21.828 -23.766 -28.797 1 94.62 188 GLU A O 1
ATOM 1531 N N . VAL A 1 189 ? -21.078 -24.953 -27.078 1 94.62 189 VAL A N 1
ATOM 1532 C CA . VAL A 1 189 ? -19.688 -24.766 -27.422 1 94.62 189 VAL A CA 1
ATOM 1533 C C . VAL A 1 189 ? -19.375 -25.469 -28.75 1 94.62 189 VAL A C 1
ATOM 1535 O O . VAL A 1 189 ? -18.703 -24.922 -29.609 1 94.62 189 VAL A O 1
ATOM 1538 N N . LYS A 1 190 ? -19.922 -26.641 -28.891 1 95.56 190 LYS A N 1
ATOM 1539 C CA . LYS A 1 190 ? -19.734 -27.375 -30.141 1 95.56 190 LYS A CA 1
ATOM 1540 C C . LYS A 1 190 ? -20.344 -26.625 -31.312 1 95.56 190 LYS A C 1
ATOM 1542 O O . LYS A 1 190 ? -19.719 -26.531 -32.375 1 95.56 190 LYS A O 1
ATOM 1547 N N . ASN A 1 191 ? -21.516 -26.125 -31.094 1 95.56 191 ASN A N 1
ATOM 1548 C CA . ASN A 1 191 ? -22.172 -25.344 -32.156 1 95.56 191 ASN A CA 1
ATOM 1549 C C . ASN A 1 191 ? -21.344 -24.141 -32.562 1 95.56 191 ASN A C 1
ATOM 1551 O O . ASN A 1 191 ? -21.281 -23.781 -33.75 1 95.56 191 ASN A O 1
ATOM 1555 N N . GLU A 1 192 ? -20.797 -23.547 -31.594 1 95.5 192 GLU A N 1
ATOM 1556 C CA . GLU A 1 192 ? -19.938 -22.406 -31.891 1 95.5 192 GLU A CA 1
ATOM 1557 C C . GLU A 1 192 ? -18.703 -22.828 -32.688 1 95.5 192 GLU A C 1
ATOM 1559 O O . GLU A 1 192 ? -18.328 -22.172 -33.656 1 95.5 192 GLU A O 1
ATOM 1564 N N . MET A 1 193 ? -18.047 -23.969 -32.344 1 95.31 193 MET A N 1
ATOM 1565 C CA . MET A 1 193 ? -16.844 -24.469 -33 1 95.31 193 MET A CA 1
ATOM 1566 C C . MET A 1 193 ? -17.109 -24.812 -34.469 1 95.31 193 MET A C 1
ATOM 1568 O O . MET A 1 193 ? -16.312 -24.5 -35.344 1 95.31 193 MET A O 1
ATOM 1572 N N . VAL A 1 194 ? -18.25 -25.391 -34.656 1 96 194 VAL A N 1
ATOM 1573 C CA . VAL A 1 194 ? -18.562 -25.859 -36 1 96 194 VAL A CA 1
ATOM 1574 C C . VAL A 1 194 ? -19.219 -24.734 -36.781 1 96 194 VAL A C 1
ATOM 1576 O O . VAL A 1 194 ? -18.797 -24.438 -37.906 1 96 194 VAL A O 1
ATOM 1579 N N . GLY A 1 195 ? -20.203 -24.141 -36.219 1 94.62 195 GLY A N 1
ATOM 1580 C CA . GLY A 1 195 ? -21 -23.141 -36.938 1 94.62 195 GLY A CA 1
ATOM 1581 C C . GLY A 1 195 ? -20.266 -21.828 -37.125 1 94.62 195 GLY A C 1
ATOM 1582 O O . GLY A 1 195 ? -20.266 -21.266 -38.219 1 94.62 195 GLY A O 1
ATOM 1583 N N . GLU A 1 196 ? -19.719 -21.297 -36.125 1 93.62 196 GLU A N 1
ATOM 1584 C CA . GLU A 1 196 ? -19.125 -19.969 -36.156 1 93.62 196 GLU A CA 1
ATOM 1585 C C . GLU A 1 196 ? -17.656 -20.016 -36.531 1 93.62 196 GLU A C 1
ATOM 1587 O O . GLU A 1 196 ? -17.156 -19.156 -37.281 1 93.62 196 GLU A O 1
ATOM 1592 N N . LYS A 1 197 ? -16.969 -21.016 -36.125 1 93.56 197 LYS A N 1
ATOM 1593 C CA . LYS A 1 197 ? -15.523 -21.031 -36.312 1 93.56 197 LYS A CA 1
ATOM 1594 C C . LYS A 1 197 ? -15.117 -21.953 -37.438 1 93.56 197 LYS A C 1
ATOM 1596 O O . LYS A 1 197 ? -13.953 -22 -37.844 1 93.56 197 LYS A O 1
ATOM 1601 N N . GLY A 1 198 ? -16.031 -22.766 -38 1 93.19 198 GLY A N 1
ATOM 1602 C CA . GLY A 1 198 ? -15.812 -23.547 -39.188 1 93.19 198 GLY A CA 1
ATOM 1603 C C . GLY A 1 198 ? -15.039 -24.828 -38.938 1 93.19 198 GLY A C 1
ATOM 1604 O O . GLY A 1 198 ? -14.344 -25.312 -39.844 1 93.19 198 GLY A O 1
ATOM 1605 N N . LEU A 1 199 ? -15 -25.312 -37.781 1 95.44 199 LEU A N 1
ATOM 1606 C CA . LEU A 1 199 ? -14.359 -26.594 -37.469 1 95.44 199 LEU A CA 1
ATOM 1607 C C . LEU A 1 199 ? -15.219 -27.766 -37.938 1 95.44 199 LEU A C 1
ATOM 1609 O O . LEU A 1 199 ? -16.453 -27.656 -37.969 1 95.44 199 LEU A O 1
ATOM 1613 N N . SER A 1 200 ? -14.602 -28.859 -38.375 1 95.69 200 SER A N 1
ATOM 1614 C CA . SER A 1 200 ? -15.367 -30.031 -38.781 1 95.69 200 SER A CA 1
ATOM 1615 C C . SER A 1 200 ? -16.109 -30.641 -37.594 1 95.69 200 SER A C 1
ATOM 1617 O O . SER A 1 200 ? -15.578 -30.672 -36.469 1 95.69 200 SER A O 1
ATOM 1619 N N . PRO A 1 201 ? -17.312 -31.141 -37.781 1 96.19 201 PRO A N 1
ATOM 1620 C CA . PRO A 1 201 ? -18.047 -31.781 -36.688 1 96.19 201 PRO A CA 1
ATOM 1621 C C . PRO A 1 201 ? -17.281 -32.938 -36.062 1 96.19 201 PRO A C 1
ATOM 1623 O O . PRO A 1 201 ? -17.375 -33.156 -34.844 1 96.19 201 PRO A O 1
ATOM 1626 N N . GLU A 1 202 ? -16.609 -33.656 -36.906 1 96.31 202 GLU A N 1
ATOM 1627 C CA . GLU A 1 202 ? -15.82 -34.781 -36.406 1 96.31 202 GLU A CA 1
ATOM 1628 C C . GLU A 1 202 ? -14.742 -34.312 -35.438 1 96.31 202 GLU A C 1
ATOM 1630 O O . GLU A 1 202 ? -14.539 -34.906 -34.375 1 96.31 202 GLU A O 1
ATOM 1635 N N . ALA A 1 203 ? -14.055 -33.312 -35.812 1 96.12 203 ALA A N 1
ATOM 1636 C CA . ALA A 1 203 ? -13.023 -32.719 -34.969 1 96.12 203 ALA A CA 1
ATOM 1637 C C . ALA A 1 203 ? -13.625 -32.219 -33.656 1 96.12 203 ALA A C 1
ATOM 1639 O O . ALA A 1 203 ? -13.062 -32.406 -32.594 1 96.12 203 ALA A O 1
ATOM 1640 N N . ALA A 1 204 ? -14.727 -31.5 -33.781 1 96.62 204 ALA A N 1
ATOM 1641 C CA . ALA A 1 204 ? -15.422 -30.969 -32.625 1 96.62 204 ALA A CA 1
ATOM 1642 C C . ALA A 1 204 ? -15.836 -32.094 -31.672 1 96.62 204 ALA A C 1
ATOM 1644 O O . ALA A 1 204 ? -15.734 -31.938 -30.453 1 96.62 204 ALA A O 1
ATOM 1645 N N . ASP A 1 205 ? -16.328 -33.156 -32.25 1 96.31 205 ASP A N 1
ATOM 1646 C CA . ASP A 1 205 ? -16.75 -34.281 -31.438 1 96.31 205 ASP A CA 1
ATOM 1647 C C . ASP A 1 205 ? -15.578 -34.906 -30.688 1 96.31 205 ASP A C 1
ATOM 1649 O O . ASP A 1 205 ? -15.703 -35.281 -29.516 1 96.31 205 ASP A O 1
ATOM 1653 N N . ARG A 1 206 ? -14.492 -35.062 -31.359 1 96.12 206 ARG A N 1
ATOM 1654 C CA . ARG A 1 206 ? -13.289 -35.594 -30.719 1 96.12 206 ARG A CA 1
ATOM 1655 C C . ARG A 1 206 ? -12.836 -34.656 -29.594 1 96.12 206 ARG A C 1
ATOM 1657 O O . ARG A 1 206 ? -12.445 -35.156 -28.516 1 96.12 206 ARG A O 1
ATOM 1664 N N . ILE A 1 207 ? -12.836 -33.344 -29.859 1 95.75 207 ILE A N 1
ATOM 1665 C CA . ILE A 1 207 ? -12.484 -32.375 -28.828 1 95.75 207 ILE A CA 1
ATOM 1666 C C . ILE A 1 207 ? -13.398 -32.562 -27.609 1 95.75 207 ILE A C 1
ATOM 1668 O O . ILE A 1 207 ? -12.938 -32.531 -26.469 1 95.75 207 ILE A O 1
ATOM 1672 N N . GLY A 1 208 ? -14.68 -32.688 -27.859 1 95.75 208 GLY A N 1
ATOM 1673 C CA . GLY A 1 208 ? -15.672 -32.875 -26.797 1 95.75 208 GLY A CA 1
ATOM 1674 C C . GLY A 1 208 ? -15.375 -34.031 -25.891 1 95.75 208 GLY A C 1
ATOM 1675 O O . GLY A 1 208 ? -15.695 -34 -24.703 1 95.75 208 GLY A O 1
ATOM 1676 N N . GLU A 1 209 ? -14.836 -35.094 -26.453 1 95.19 209 GLU A N 1
ATOM 1677 C CA . GLU A 1 209 ? -14.484 -36.281 -25.672 1 95.19 209 GLU A CA 1
ATOM 1678 C C . GLU A 1 209 ? -13.414 -35.969 -24.625 1 95.19 209 GLU A C 1
ATOM 1680 O O . GLU A 1 209 ? -13.391 -36.562 -23.547 1 95.19 209 GLU A O 1
ATOM 1685 N N . TYR A 1 210 ? -12.539 -35.062 -24.984 1 96.06 210 TYR A N 1
ATOM 1686 C CA . TYR A 1 210 ? -11.43 -34.75 -24.094 1 96.06 210 TYR A CA 1
ATOM 1687 C C . TYR A 1 210 ? -11.812 -33.625 -23.141 1 96.06 210 TYR A C 1
ATOM 1689 O O . TYR A 1 210 ? -11.602 -33.719 -21.938 1 96.06 210 TYR A O 1
ATOM 1697 N N . VAL A 1 211 ? -12.438 -32.5 -23.609 1 94.88 211 VAL A N 1
ATOM 1698 C CA . VAL A 1 211 ? -12.594 -31.266 -22.859 1 94.88 211 VAL A CA 1
ATOM 1699 C C . VAL A 1 211 ? -13.609 -31.453 -21.75 1 94.88 211 VAL A C 1
ATOM 1701 O O . VAL A 1 211 ? -13.711 -30.641 -20.828 1 94.88 211 VAL A O 1
ATOM 1704 N N . GLN A 1 212 ? -14.352 -32.5 -21.719 1 93.62 212 GLN A N 1
ATOM 1705 C CA . GLN A 1 212 ? -15.328 -32.781 -20.672 1 93.62 212 GLN A CA 1
ATOM 1706 C C . GLN A 1 212 ? -14.703 -33.594 -19.547 1 93.62 212 GLN A C 1
ATOM 1708 O O . GLN A 1 212 ? -15.344 -33.844 -18.516 1 93.62 212 GLN A O 1
ATOM 1713 N N . LEU A 1 213 ? -13.484 -34 -19.719 1 95.25 213 LEU A N 1
ATOM 1714 C CA . LEU A 1 213 ? -12.797 -34.812 -18.719 1 95.25 213 LEU A CA 1
ATOM 1715 C C . LEU A 1 213 ? -12.172 -33.938 -17.641 1 95.25 213 LEU A C 1
ATOM 1717 O O . LEU A 1 213 ? -11.547 -32.938 -17.953 1 95.25 213 LEU A O 1
ATOM 1721 N N . HIS A 1 214 ? -12.383 -34.219 -16.453 1 95.56 214 HIS A N 1
ATOM 1722 C CA . HIS A 1 214 ? -11.711 -33.625 -15.297 1 95.56 214 HIS A CA 1
ATOM 1723 C C . HIS A 1 214 ? -11.477 -34.656 -14.195 1 95.56 214 HIS A C 1
ATOM 1725 O O . HIS A 1 214 ? -12.227 -35.625 -14.086 1 95.56 214 HIS A O 1
ATOM 1731 N N . GLY A 1 215 ? -10.438 -34.562 -13.414 1 97.06 215 GLY A N 1
ATOM 1732 C CA . GLY A 1 215 ? -10.07 -35.5 -12.375 1 97.06 215 GLY A CA 1
ATOM 1733 C C . GLY A 1 215 ? -8.727 -35.219 -11.742 1 97.06 215 GLY A C 1
ATOM 1734 O O . GLY A 1 215 ? -8.352 -34.062 -11.586 1 97.06 215 GLY A O 1
ATOM 1735 N N . GLY A 1 216 ? -8.102 -36.25 -11.227 1 96.69 216 GLY A N 1
ATOM 1736 C CA . GLY A 1 216 ? -6.809 -36.125 -10.578 1 96.69 216 GLY A CA 1
ATOM 1737 C C . GLY A 1 216 ? -5.711 -36.906 -11.258 1 96.69 216 GLY A C 1
ATOM 1738 O O . GLY A 1 216 ? -5.621 -36.938 -12.492 1 96.69 216 GLY A O 1
ATOM 1739 N N . LEU A 1 217 ? -4.875 -37.469 -10.453 1 96.62 217 LEU A N 1
ATOM 1740 C CA . LEU A 1 217 ? -3.73 -38.25 -10.945 1 96.62 217 LEU A CA 1
ATOM 1741 C C . LEU A 1 217 ? -4.191 -39.438 -11.789 1 96.62 217 LEU A C 1
ATOM 1743 O O . LEU A 1 217 ? -3.52 -39.812 -12.75 1 96.62 217 LEU A O 1
ATOM 1747 N N . ASP A 1 218 ? -5.32 -40 -11.469 1 97.19 218 ASP A N 1
ATOM 1748 C CA . ASP A 1 218 ? -5.844 -41.156 -12.211 1 97.19 218 ASP A CA 1
ATOM 1749 C C . ASP A 1 218 ? -6.16 -40.75 -13.656 1 97.19 218 ASP A C 1
ATOM 1751 O O . ASP A 1 218 ? -5.887 -41.531 -14.578 1 97.19 218 ASP A O 1
ATOM 1755 N N . LEU A 1 219 ? -6.781 -39.656 -13.797 1 97.88 219 LEU A N 1
ATOM 1756 C CA . LEU A 1 219 ? -7.102 -39.188 -15.141 1 97.88 219 LEU A CA 1
ATOM 1757 C C . LEU A 1 219 ? -5.832 -38.906 -15.945 1 97.88 219 LEU A C 1
ATOM 1759 O O . LEU A 1 219 ? -5.773 -39.219 -17.141 1 97.88 219 LEU A O 1
ATOM 1763 N N . ILE A 1 220 ? -4.828 -38.344 -15.336 1 98.06 220 ILE A N 1
ATOM 1764 C CA . ILE A 1 220 ? -3.555 -38.062 -16 1 98.06 220 ILE A CA 1
ATOM 1765 C C . ILE A 1 220 ? -2.934 -39.375 -16.5 1 98.06 220 ILE A C 1
ATOM 1767 O O . ILE A 1 220 ? -2.484 -39.438 -17.641 1 98.06 220 ILE A O 1
ATOM 1771 N N . GLU A 1 221 ? -2.959 -40.344 -15.656 1 97.75 221 GLU A N 1
ATOM 1772 C CA . GLU A 1 221 ? -2.393 -41.656 -16.016 1 97.75 221 GLU A CA 1
ATOM 1773 C C . GLU A 1 221 ? -3.186 -42.312 -17.141 1 97.75 221 GLU A C 1
ATOM 1775 O O . GLU A 1 221 ? -2.607 -42.938 -18.031 1 97.75 221 GLU A O 1
ATOM 1780 N N . GLN A 1 222 ? -4.477 -42.156 -17.094 1 97.69 222 GLN A N 1
ATOM 1781 C CA . GLN A 1 222 ? -5.332 -42.656 -18.156 1 97.69 222 GLN A CA 1
ATOM 1782 C C . GLN A 1 222 ? -5 -42 -19.484 1 97.69 222 GLN A C 1
ATOM 1784 O O . GLN A 1 222 ? -4.902 -42.688 -20.516 1 97.69 222 GLN A O 1
ATOM 1789 N N . LEU A 1 223 ? -4.793 -40.719 -19.469 1 97.81 223 LEU A N 1
ATOM 1790 C CA . LEU A 1 223 ? -4.535 -39.969 -20.688 1 97.81 223 LEU A CA 1
ATOM 1791 C C . LEU A 1 223 ? -3.139 -40.25 -21.234 1 97.81 223 LEU A C 1
ATOM 1793 O O . LEU A 1 223 ? -2.91 -40.188 -22.438 1 97.81 223 LEU A O 1
ATOM 1797 N N . LEU A 1 224 ? -2.213 -40.562 -20.359 1 97.69 224 LEU A N 1
ATOM 1798 C CA . LEU A 1 224 ? -0.866 -40.938 -20.781 1 97.69 224 LEU A CA 1
ATOM 1799 C C . LEU A 1 224 ? -0.89 -42.25 -21.562 1 97.69 224 LEU A C 1
ATOM 1801 O O . LEU A 1 224 ? 0.029 -42.531 -22.344 1 97.69 224 LEU A O 1
ATOM 1805 N N . GLN A 1 225 ? -2.004 -43 -21.422 1 96.75 225 GLN A N 1
ATOM 1806 C CA . GLN A 1 225 ? -2.152 -44.281 -22.125 1 96.75 225 GLN A CA 1
ATOM 1807 C C . GLN A 1 225 ? -3.135 -44.156 -23.281 1 96.75 225 GLN A C 1
ATOM 1809 O O . GLN A 1 225 ? -3.4 -45.125 -23.984 1 96.75 225 GLN A O 1
ATOM 1814 N N . ASP A 1 226 ? -3.656 -43 -23.391 1 95.88 226 ASP A N 1
ATOM 1815 C CA . ASP A 1 226 ? -4.586 -42.781 -24.5 1 95.88 226 ASP A CA 1
ATOM 1816 C C . ASP A 1 226 ? -3.902 -43 -25.844 1 95.88 226 ASP A C 1
ATOM 1818 O O . ASP A 1 226 ? -2.852 -42.406 -26.125 1 95.88 226 ASP A O 1
ATOM 1822 N N . PRO A 1 227 ? -4.441 -43.781 -26.688 1 93.88 227 PRO A N 1
ATOM 1823 C CA . PRO A 1 227 ? -3.76 -44.188 -27.922 1 93.88 227 PRO A CA 1
ATOM 1824 C C . PRO A 1 227 ? -3.484 -42.969 -28.844 1 93.88 227 PRO A C 1
ATOM 1826 O O . PRO A 1 227 ? -2.525 -43 -29.625 1 93.88 227 PRO A O 1
ATOM 1829 N N . LYS A 1 228 ? -4.227 -42 -28.812 1 94.06 228 LYS A N 1
ATOM 1830 C CA . LYS A 1 228 ? -4.055 -40.875 -29.703 1 94.06 228 LYS A CA 1
ATOM 1831 C C . LYS A 1 228 ? -3.223 -39.781 -29.031 1 94.06 228 LYS A C 1
ATOM 1833 O O . LYS A 1 228 ? -2.189 -39.375 -29.562 1 94.06 228 LYS A O 1
ATOM 1838 N N . LEU A 1 229 ? -3.602 -39.406 -27.859 1 94.81 229 LEU A N 1
ATOM 1839 C CA . LEU A 1 229 ? -2.963 -38.312 -27.156 1 94.81 229 LEU A CA 1
ATOM 1840 C C . LEU A 1 229 ? -1.518 -38.625 -26.812 1 94.81 229 LEU A C 1
ATOM 1842 O O . LEU A 1 229 ? -0.647 -37.75 -26.828 1 94.81 229 LEU A O 1
ATOM 1846 N N . SER A 1 230 ? -1.235 -39.875 -26.484 1 92.44 230 SER A N 1
ATOM 1847 C CA . SER A 1 230 ? 0.093 -40.312 -26.062 1 92.44 230 SER A CA 1
ATOM 1848 C C . SER A 1 230 ? 1.091 -40.25 -27.219 1 92.44 230 SER A C 1
ATOM 1850 O O . SER A 1 230 ? 2.303 -40.281 -27 1 92.44 230 SER A O 1
ATOM 1852 N N . GLN A 1 231 ? 0.573 -40.188 -28.453 1 94.19 231 GLN A N 1
ATOM 1853 C CA . GLN A 1 231 ? 1.44 -40.156 -29.625 1 94.19 231 GLN A CA 1
ATOM 1854 C C . GLN A 1 231 ? 1.884 -38.719 -29.938 1 94.19 231 GLN A C 1
ATOM 1856 O O . GLN A 1 231 ? 2.818 -38.531 -30.719 1 94.19 231 GLN A O 1
ATOM 1861 N N . ASN A 1 232 ? 1.216 -37.812 -29.391 1 96.19 232 ASN A N 1
ATOM 1862 C CA . ASN A 1 232 ? 1.604 -36.438 -29.562 1 96.19 232 ASN A CA 1
ATOM 1863 C C . ASN A 1 232 ? 2.67 -36.031 -28.547 1 96.19 232 ASN A C 1
ATOM 1865 O O . ASN A 1 232 ? 2.443 -36.094 -27.328 1 96.19 232 ASN A O 1
ATOM 1869 N N . LYS A 1 233 ? 3.777 -35.562 -29.078 1 96.75 233 LYS A N 1
ATOM 1870 C CA . LYS A 1 233 ? 4.938 -35.281 -28.234 1 96.75 233 LYS A CA 1
ATOM 1871 C C . LYS A 1 233 ? 4.613 -34.219 -27.188 1 96.75 233 LYS A C 1
ATOM 1873 O O . LYS A 1 233 ? 4.965 -34.375 -26.016 1 96.75 233 LYS A O 1
ATOM 1878 N N . LEU A 1 234 ? 4.004 -33.125 -27.578 1 95.69 234 LEU A N 1
ATOM 1879 C CA . LEU A 1 234 ? 3.672 -32.031 -26.672 1 95.69 234 LEU A CA 1
ATOM 1880 C C . LEU A 1 234 ? 2.721 -32.5 -25.578 1 95.69 234 LEU A C 1
ATOM 1882 O O . LEU A 1 234 ? 2.922 -32.188 -24.406 1 95.69 234 LEU A O 1
ATOM 1886 N N . ALA A 1 235 ? 1.675 -33.188 -25.953 1 96.88 235 ALA A N 1
ATOM 1887 C CA . ALA A 1 235 ? 0.704 -33.688 -24.984 1 96.88 235 ALA A CA 1
ATOM 1888 C C . ALA A 1 235 ? 1.365 -34.625 -23.984 1 96.88 235 ALA A C 1
ATOM 1890 O O . ALA A 1 235 ? 1.074 -34.562 -22.781 1 96.88 235 ALA A O 1
ATOM 1891 N N . LYS A 1 236 ? 2.213 -35.469 -24.484 1 97.69 236 LYS A N 1
ATOM 1892 C CA . LYS A 1 236 ? 2.896 -36.406 -23.625 1 97.69 236 LYS A CA 1
ATOM 1893 C C . LYS A 1 236 ? 3.779 -35.719 -22.594 1 97.69 236 LYS A C 1
ATOM 1895 O O . LYS A 1 236 ? 3.789 -36.062 -21.422 1 97.69 236 LYS A O 1
ATOM 1900 N N . GLU A 1 237 ? 4.543 -34.719 -23.078 1 97.56 237 GLU A N 1
ATOM 1901 C CA . GLU A 1 237 ? 5.391 -33.938 -22.188 1 97.56 237 GLU A CA 1
ATOM 1902 C C . GLU A 1 237 ? 4.559 -33.219 -21.141 1 97.56 237 GLU A C 1
ATOM 1904 O O . GLU A 1 237 ? 4.91 -33.188 -19.953 1 97.56 237 GLU A O 1
ATOM 1909 N N . GLY A 1 238 ? 3.48 -32.562 -21.578 1 97.94 238 GLY A N 1
ATOM 1910 C CA . GLY A 1 238 ? 2.588 -31.875 -20.672 1 97.94 238 GLY A CA 1
ATOM 1911 C C . GLY A 1 238 ? 1.983 -32.781 -19.625 1 97.94 238 GLY A C 1
ATOM 1912 O O . GLY A 1 238 ? 1.924 -32.438 -18.438 1 97.94 238 GLY A O 1
ATOM 1913 N N . LEU A 1 239 ? 1.527 -34 -20.078 1 98.38 239 LEU A N 1
ATOM 1914 C CA . LEU A 1 239 ? 0.936 -34.969 -19.156 1 98.38 239 LEU A CA 1
ATOM 1915 C C . LEU A 1 239 ? 1.972 -35.469 -18.156 1 98.38 239 LEU A C 1
ATOM 1917 O O . LEU A 1 239 ? 1.652 -35.688 -16.984 1 98.38 239 LEU A O 1
ATOM 1921 N N . GLY A 1 240 ? 3.199 -35.656 -18.609 1 98.31 240 GLY A N 1
ATOM 1922 C CA . GLY A 1 240 ? 4.273 -36 -17.703 1 98.31 240 GLY A CA 1
ATOM 1923 C C . GLY A 1 240 ? 4.508 -34.969 -16.609 1 98.31 240 GLY A C 1
ATOM 1924 O O . GLY A 1 240 ? 4.672 -35.344 -15.445 1 98.31 240 GLY A O 1
ATOM 1925 N N . ASP A 1 241 ? 4.547 -33.75 -17.016 1 98.38 241 ASP A N 1
ATOM 1926 C CA . ASP A 1 241 ? 4.727 -32.688 -16.062 1 98.38 241 ASP A CA 1
ATOM 1927 C C . ASP A 1 241 ? 3.541 -32.594 -15.102 1 98.38 241 ASP A C 1
ATOM 1929 O O . ASP A 1 241 ? 3.717 -32.312 -13.914 1 98.38 241 ASP A O 1
ATOM 1933 N N . MET A 1 242 ? 2.326 -32.812 -15.633 1 98.5 242 MET A N 1
ATOM 1934 C CA . MET A 1 242 ? 1.144 -32.812 -14.781 1 98.5 242 MET A CA 1
ATOM 1935 C C . MET A 1 242 ? 1.223 -33.906 -13.734 1 98.5 242 MET A C 1
ATOM 1937 O O . MET A 1 242 ? 0.841 -33.688 -12.578 1 98.5 242 MET A O 1
ATOM 1941 N N . LYS A 1 243 ? 1.676 -35.062 -14.18 1 98.62 243 LYS A N 1
ATOM 1942 C CA . LYS A 1 243 ? 1.848 -36.156 -13.242 1 98.62 243 LYS A CA 1
ATOM 1943 C C . LYS A 1 243 ? 2.805 -35.781 -12.117 1 98.62 243 LYS A C 1
ATOM 1945 O O . LYS A 1 243 ? 2.494 -36 -10.938 1 98.62 243 LYS A O 1
ATOM 1950 N N . LEU A 1 244 ? 3.947 -35.25 -12.508 1 98.5 244 LEU A N 1
ATOM 1951 C CA . LEU A 1 244 ? 4.941 -34.812 -11.531 1 98.5 244 LEU A CA 1
ATOM 1952 C C . LEU A 1 244 ? 4.367 -33.75 -10.609 1 98.5 244 LEU A C 1
ATOM 1954 O O . LEU A 1 244 ? 4.594 -33.781 -9.398 1 98.5 244 LEU A O 1
ATOM 1958 N N . LEU A 1 245 ? 3.621 -32.75 -11.148 1 98.81 245 LEU A N 1
ATOM 1959 C CA . LEU A 1 245 ? 2.975 -31.719 -10.367 1 98.81 245 LEU A CA 1
ATOM 1960 C C . LEU A 1 245 ? 2.057 -32.312 -9.305 1 98.81 245 LEU A C 1
ATOM 1962 O O . LEU A 1 245 ? 2.113 -31.906 -8.141 1 98.81 245 LEU A O 1
ATOM 1966 N N . PHE A 1 246 ? 1.249 -33.25 -9.695 1 98.62 246 PHE A N 1
ATOM 1967 C CA . PHE A 1 246 ? 0.294 -33.844 -8.766 1 98.62 246 PHE A CA 1
ATOM 1968 C C . PHE A 1 246 ? 1.016 -34.625 -7.672 1 98.62 246 PHE A C 1
ATOM 1970 O O . PHE A 1 246 ? 0.546 -34.688 -6.531 1 98.62 246 PHE A O 1
ATOM 1977 N N . GLU A 1 247 ? 2.141 -35.219 -7.988 1 98.25 247 GLU A N 1
ATOM 1978 C CA . GLU A 1 247 ? 2.953 -35.875 -6.965 1 98.25 247 GLU A CA 1
ATOM 1979 C C . GLU A 1 247 ? 3.406 -34.875 -5.902 1 98.25 247 GLU A C 1
ATOM 1981 O O . GLU A 1 247 ? 3.312 -35.125 -4.707 1 98.25 247 GLU A O 1
ATOM 1986 N N . TYR A 1 248 ? 3.916 -33.75 -6.344 1 98.69 248 TYR A N 1
ATOM 1987 C CA . TYR A 1 248 ? 4.359 -32.719 -5.41 1 98.69 248 TYR A CA 1
ATOM 1988 C C . TYR A 1 248 ? 3.184 -32.156 -4.617 1 98.69 248 TYR A C 1
ATOM 1990 O O . TYR A 1 248 ? 3.301 -31.906 -3.416 1 98.69 248 TYR A O 1
ATOM 1998 N N . LEU A 1 249 ? 2.025 -31.922 -5.266 1 98.81 249 LEU A N 1
ATOM 1999 C CA . LEU A 1 249 ? 0.853 -31.391 -4.586 1 98.81 249 LEU A CA 1
ATOM 2000 C C . LEU A 1 249 ? 0.343 -32.375 -3.529 1 98.81 249 LEU A C 1
ATOM 2002 O O . LEU A 1 249 ? -0.193 -31.953 -2.5 1 98.81 249 LEU A O 1
ATOM 2006 N N . THR A 1 250 ? 0.517 -33.625 -3.811 1 98.5 250 THR A N 1
ATOM 2007 C CA . THR A 1 250 ? 0.177 -34.656 -2.818 1 98.5 250 THR A CA 1
ATOM 2008 C C . THR A 1 250 ? 1.055 -34.5 -1.579 1 98.5 250 THR A C 1
ATOM 2010 O O . THR A 1 250 ? 0.567 -34.625 -0.451 1 98.5 250 THR A O 1
ATOM 2013 N N . LEU A 1 251 ? 2.324 -34.25 -1.802 1 98.44 251 LEU A N 1
ATOM 2014 C CA . LEU A 1 251 ? 3.246 -34.062 -0.688 1 98.44 251 LEU A CA 1
ATOM 2015 C C . LEU A 1 251 ? 2.867 -32.812 0.114 1 98.44 251 LEU A C 1
ATOM 2017 O O . LEU A 1 251 ? 3.066 -32.781 1.33 1 98.44 251 LEU A O 1
ATOM 2021 N N . PHE A 1 252 ? 2.336 -31.781 -0.549 1 98.62 252 PHE A N 1
ATOM 2022 C CA . PHE A 1 252 ? 1.892 -30.562 0.116 1 98.62 252 PHE A CA 1
ATOM 2023 C C . PHE A 1 252 ? 0.56 -30.781 0.822 1 98.62 252 PHE A C 1
ATOM 2025 O O . PHE A 1 252 ? 0.148 -29.969 1.653 1 98.62 252 PHE A O 1
ATOM 2032 N N . GLY A 1 253 ? -0.197 -31.859 0.563 1 97.69 253 GLY A N 1
ATOM 2033 C CA . GLY A 1 253 ? -1.462 -32.188 1.196 1 97.69 253 GLY A CA 1
ATOM 2034 C C . GLY A 1 253 ? -2.625 -31.375 0.679 1 97.69 253 GLY A C 1
ATOM 2035 O O . GLY A 1 253 ? -3.564 -31.078 1.422 1 97.69 253 GLY A O 1
ATOM 2036 N N . ILE A 1 254 ? -2.559 -31 -0.675 1 98.12 254 ILE A N 1
ATOM 2037 C CA . ILE A 1 254 ? -3.609 -30.078 -1.104 1 98.12 254 ILE A CA 1
ATOM 2038 C C . ILE A 1 254 ? -4.332 -30.656 -2.32 1 98.12 254 ILE A C 1
ATOM 2040 O O . ILE A 1 254 ? -5.145 -29.969 -2.947 1 98.12 254 ILE A O 1
ATOM 2044 N N . THR A 1 255 ? -4.102 -31.875 -2.732 1 97.5 255 THR A N 1
ATOM 2045 C CA . THR A 1 255 ? -4.656 -32.469 -3.947 1 97.5 255 THR A CA 1
ATOM 2046 C C . THR A 1 255 ? -6.18 -32.5 -3.883 1 97.5 255 THR A C 1
ATOM 2048 O O . THR A 1 255 ? -6.848 -32.562 -4.914 1 97.5 255 THR A O 1
ATOM 2051 N N . GLY A 1 256 ? -6.758 -32.469 -2.672 1 96.62 256 GLY A N 1
ATOM 2052 C CA . GLY A 1 256 ? -8.203 -32.5 -2.512 1 96.62 256 GLY A CA 1
ATOM 2053 C C . GLY A 1 256 ? -8.898 -31.281 -3.102 1 96.62 256 GLY A C 1
ATOM 2054 O O . GLY A 1 256 ? -10.102 -31.328 -3.383 1 96.62 256 GLY A O 1
ATOM 2055 N N . LYS A 1 257 ? -8.141 -30.25 -3.301 1 97.69 257 LYS A N 1
ATOM 2056 C CA . LYS A 1 257 ? -8.727 -29.031 -3.834 1 97.69 257 LYS A CA 1
ATOM 2057 C C . LYS A 1 257 ? -8.258 -28.781 -5.266 1 97.69 257 LYS A C 1
ATOM 2059 O O . LYS A 1 257 ? -8.531 -27.719 -5.836 1 97.69 257 LYS A O 1
ATOM 2064 N N . ILE A 1 258 ? -7.527 -29.75 -5.848 1 98.38 258 ILE A N 1
ATOM 2065 C CA . ILE A 1 258 ? -6.965 -29.594 -7.184 1 98.38 258 ILE A CA 1
ATOM 2066 C C . ILE A 1 258 ? -7.734 -30.453 -8.18 1 98.38 258 ILE A C 1
ATOM 2068 O O . ILE A 1 258 ? -7.984 -31.641 -7.918 1 98.38 258 ILE A O 1
ATOM 2072 N N . SER A 1 259 ? -8.125 -29.875 -9.266 1 97.81 259 SER A N 1
ATOM 2073 C CA . SER A 1 259 ? -8.781 -30.609 -10.336 1 97.81 259 SER A CA 1
ATOM 2074 C C . SER A 1 259 ? -8.047 -30.438 -11.664 1 97.81 259 SER A C 1
ATOM 2076 O O . SER A 1 259 ? -7.883 -29.312 -12.141 1 97.81 259 SER A O 1
ATOM 2078 N N . PHE A 1 260 ? -7.5 -31.547 -12.141 1 98.12 260 PHE A N 1
ATOM 2079 C CA . PHE A 1 260 ? -7.035 -31.531 -13.516 1 98.12 260 PHE A CA 1
ATOM 2080 C C . PHE A 1 260 ? -8.211 -31.422 -14.484 1 98.12 260 PHE A C 1
ATOM 2082 O O . PHE A 1 260 ? -9.055 -32.312 -14.547 1 98.12 260 PHE A O 1
ATOM 2089 N N . ASP A 1 261 ? -8.312 -30.281 -15.242 1 96.56 261 ASP A N 1
ATOM 2090 C CA . ASP A 1 261 ? -9.484 -29.953 -16.047 1 96.56 261 ASP A CA 1
ATOM 2091 C C . ASP A 1 261 ? -9.078 -29.609 -17.484 1 96.56 261 ASP A C 1
ATOM 2093 O O . ASP A 1 261 ? -8.539 -28.531 -17.734 1 96.56 261 ASP A O 1
ATOM 2097 N N . LEU A 1 262 ? -9.438 -30.422 -18.438 1 95.56 262 LEU A N 1
ATOM 2098 C CA . LEU A 1 262 ? -8.992 -30.266 -19.812 1 95.56 262 LEU A CA 1
ATOM 2099 C C . LEU A 1 262 ? -9.75 -29.125 -20.5 1 95.56 262 LEU A C 1
ATOM 2101 O O . LEU A 1 262 ? -9.375 -28.703 -21.594 1 95.56 262 LEU A O 1
ATOM 2105 N N . SER A 1 263 ? -10.781 -28.594 -19.875 1 92.81 263 SER A N 1
ATOM 2106 C CA . SER A 1 263 ? -11.523 -27.484 -20.453 1 92.81 263 SER A CA 1
ATOM 2107 C C . SER A 1 263 ? -10.883 -26.141 -20.094 1 92.81 263 SER A C 1
ATOM 2109 O O . SER A 1 263 ? -11.234 -25.109 -20.656 1 92.81 263 SER A O 1
ATOM 2111 N N . LEU A 1 264 ? -9.93 -26.203 -19.172 1 93.25 264 LEU A N 1
ATOM 2112 C CA . LEU A 1 264 ? -9.266 -24.953 -18.797 1 93.25 264 LEU A CA 1
ATOM 2113 C C . LEU A 1 264 ? -8.328 -24.484 -19.906 1 93.25 264 LEU A C 1
ATOM 2115 O O . LEU A 1 264 ? -7.254 -25.062 -20.109 1 93.25 264 LEU A O 1
ATOM 2119 N N . ALA A 1 265 ? -8.609 -23.516 -20.75 1 86.31 265 ALA A N 1
ATOM 2120 C CA . ALA A 1 265 ? -7.82 -23.062 -21.891 1 86.31 265 ALA A CA 1
ATOM 2121 C C . ALA A 1 265 ? -7.434 -21.594 -21.719 1 86.31 265 ALA A C 1
ATOM 2123 O O . ALA A 1 265 ? -6.773 -21.016 -22.594 1 86.31 265 ALA A O 1
ATOM 2124 N N . ARG A 1 266 ? -7.355 -21.047 -20.531 1 69.75 266 ARG A N 1
ATOM 2125 C CA . ARG A 1 266 ? -7.062 -19.641 -20.281 1 69.75 266 ARG A CA 1
ATOM 2126 C C . ARG A 1 266 ? -6.621 -18.938 -21.562 1 69.75 266 ARG A C 1
ATOM 2128 O O . ARG A 1 266 ? -5.895 -19.516 -22.375 1 69.75 266 ARG A O 1
ATOM 2135 N N . GLY A 1 267 ? -7.082 -17.812 -21.906 1 63.16 267 GLY A N 1
ATOM 2136 C CA . GLY A 1 267 ? -7.008 -17.094 -23.172 1 63.16 267 GLY A CA 1
ATOM 2137 C C . GLY A 1 267 ? -5.707 -16.344 -23.344 1 63.16 267 GLY A C 1
ATOM 2138 O O . GLY A 1 267 ? -5.629 -15.414 -24.156 1 63.16 267 GLY A O 1
ATOM 2139 N N . LEU A 1 268 ? -4.676 -16.578 -22.547 1 64.94 268 LEU A N 1
ATOM 2140 C CA . LEU A 1 268 ? -3.506 -15.742 -22.781 1 64.94 268 LEU A CA 1
ATOM 2141 C C . LEU A 1 268 ? -2.447 -16.5 -23.578 1 64.94 268 LEU A C 1
ATOM 2143 O O . LEU A 1 268 ? -2.141 -17.656 -23.266 1 64.94 268 LEU A O 1
ATOM 2147 N N . ASP A 1 269 ? -1.894 -15.773 -24.406 1 75.44 269 ASP A N 1
ATOM 2148 C CA . ASP A 1 269 ? -1.017 -16.359 -25.422 1 75.44 269 ASP A CA 1
ATOM 2149 C C . ASP A 1 269 ? 0.38 -16.609 -24.859 1 75.44 269 ASP A C 1
ATOM 2151 O O . ASP A 1 269 ? 1.147 -17.406 -25.406 1 75.44 269 ASP A O 1
ATOM 2155 N N . TYR A 1 270 ? 0.603 -16.047 -23.719 1 83.38 270 TYR A N 1
ATOM 2156 C CA . TYR A 1 270 ? 2.012 -16.125 -23.344 1 83.38 270 TYR A CA 1
ATOM 2157 C C . TYR A 1 270 ? 2.275 -17.344 -22.469 1 83.38 270 TYR A C 1
ATOM 2159 O O . TYR A 1 270 ? 3.428 -17.672 -22.172 1 83.38 270 TYR A O 1
ATOM 2167 N N . TYR A 1 271 ? 1.269 -18.094 -22.141 1 90.69 271 TYR A N 1
ATOM 2168 C CA . TYR A 1 271 ? 1.49 -19.281 -21.328 1 90.69 271 TYR A CA 1
ATOM 2169 C C . TYR A 1 271 ? 2.168 -20.391 -22.141 1 90.69 271 TYR A C 1
ATOM 2171 O O . TYR A 1 271 ? 1.839 -20.594 -23.297 1 90.69 271 TYR A O 1
ATOM 2179 N N . THR A 1 272 ? 3.094 -21.125 -21.531 1 94.06 272 THR A N 1
ATOM 2180 C CA . THR A 1 272 ? 3.898 -22.109 -22.234 1 94.06 272 THR A CA 1
ATOM 2181 C C . THR A 1 272 ? 3.795 -23.484 -21.562 1 94.06 272 THR A C 1
ATOM 2183 O O . THR A 1 272 ? 4.281 -24.484 -22.109 1 94.06 272 THR A O 1
ATOM 2186 N N . GLY A 1 273 ? 3.146 -23.531 -20.453 1 96.06 273 GLY A N 1
ATOM 2187 C CA . GLY A 1 273 ? 3.041 -24.766 -19.688 1 96.06 273 GLY A CA 1
ATOM 2188 C C . GLY A 1 273 ? 1.777 -24.844 -18.844 1 96.06 273 GLY A C 1
ATOM 2189 O O . GLY A 1 273 ? 0.672 -24.688 -19.375 1 96.06 273 GLY A O 1
ATOM 2190 N N . VAL A 1 274 ? 1.976 -25.094 -17.594 1 97.75 274 VAL A N 1
ATOM 2191 C CA . VAL A 1 274 ? 0.858 -25.266 -16.672 1 97.75 274 VAL A CA 1
ATOM 2192 C C . VAL A 1 274 ? 0.043 -23.969 -16.609 1 97.75 274 VAL A C 1
ATOM 2194 O O . VAL A 1 274 ? 0.604 -22.875 -16.641 1 97.75 274 VAL A O 1
ATOM 2197 N N . ILE A 1 275 ? -1.258 -24.078 -16.547 1 96.31 275 ILE A N 1
ATOM 2198 C CA . ILE A 1 275 ? -2.191 -22.984 -16.297 1 96.31 275 ILE A CA 1
ATOM 2199 C C . ILE A 1 275 ? -3.168 -23.391 -15.195 1 96.31 275 ILE A C 1
ATOM 2201 O O . ILE A 1 275 ? -3.465 -24.562 -15.016 1 96.31 275 ILE A O 1
ATOM 2205 N N . TYR A 1 276 ? -3.584 -22.516 -14.438 1 96.5 276 TYR A N 1
ATOM 2206 C CA . TYR A 1 276 ? -4.531 -22.859 -13.383 1 96.5 276 TYR A CA 1
ATOM 2207 C C . TYR A 1 276 ? -5.445 -21.688 -13.07 1 96.5 276 TYR A C 1
ATOM 2209 O O . TYR A 1 276 ? -5.129 -20.531 -13.398 1 96.5 276 TYR A O 1
ATOM 2217 N N . GLU A 1 277 ? -6.574 -21.984 -12.539 1 95.19 277 GLU A N 1
ATOM 2218 C CA . GLU A 1 277 ? -7.637 -21.062 -12.141 1 95.19 277 GLU A CA 1
ATOM 2219 C C . GLU A 1 277 ? -8.352 -21.562 -10.883 1 95.19 277 GLU A C 1
ATOM 2221 O O . GLU A 1 277 ? -8.727 -22.734 -10.797 1 95.19 277 GLU A O 1
ATOM 2226 N N . ALA A 1 278 ? -8.438 -20.688 -9.945 1 95.62 278 ALA A N 1
ATOM 2227 C CA . ALA A 1 278 ? -9.18 -21.031 -8.727 1 95.62 278 ALA A CA 1
ATOM 2228 C C . ALA A 1 278 ? -10.586 -20.438 -8.758 1 95.62 278 ALA A C 1
ATOM 2230 O O . ALA A 1 278 ? -10.766 -19.266 -9.117 1 95.62 278 ALA A O 1
ATOM 2231 N N . VAL A 1 279 ? -11.562 -21.25 -8.375 1 92.69 279 VAL A N 1
ATOM 2232 C CA . VAL A 1 279 ? -12.953 -20.797 -8.359 1 92.69 279 VAL A CA 1
ATOM 2233 C C . VAL A 1 279 ? -13.578 -21.109 -7 1 92.69 279 VAL A C 1
ATOM 2235 O O . VAL A 1 279 ? -13.281 -22.141 -6.391 1 92.69 279 VAL A O 1
ATOM 2238 N N . LEU A 1 280 ? -14.367 -20.219 -6.508 1 90.75 280 LEU A N 1
ATOM 2239 C CA . LEU A 1 280 ? -15.156 -20.469 -5.305 1 90.75 280 LEU A CA 1
ATOM 2240 C C . LEU A 1 280 ? -16.391 -21.297 -5.617 1 90.75 280 LEU A C 1
ATOM 2242 O O . LEU A 1 280 ? -17.047 -21.078 -6.641 1 90.75 280 LEU A O 1
ATOM 2246 N N . LEU A 1 281 ? -16.609 -22.312 -4.723 1 88.12 281 LEU A N 1
ATOM 2247 C CA . LEU A 1 281 ? -17.75 -23.203 -4.934 1 88.12 281 LEU A CA 1
ATOM 2248 C C . LEU A 1 281 ? -18.969 -22.719 -4.133 1 88.12 281 LEU A C 1
ATOM 2250 O O . LEU A 1 281 ? -18.812 -22.234 -3.01 1 88.12 281 LEU A O 1
ATOM 2254 N N . GLN A 1 282 ? -19.984 -22.109 -4.77 1 70.12 282 GLN A N 1
ATOM 2255 C CA . GLN A 1 282 ? -21.188 -21.531 -4.164 1 70.12 282 GLN A CA 1
ATOM 2256 C C . GLN A 1 282 ? -21.766 -22.469 -3.1 1 70.12 282 GLN A C 1
ATOM 2258 O O . GLN A 1 282 ? -21.812 -23.688 -3.285 1 70.12 282 GLN A O 1
ATOM 2263 N N . GLN A 1 283 ? -21.766 -21.953 -1.795 1 56.16 283 GLN A N 1
ATOM 2264 C CA . GLN A 1 283 ? -22.609 -22.656 -0.822 1 56.16 283 GLN A CA 1
ATOM 2265 C C . GLN A 1 283 ? -24.078 -22.625 -1.23 1 56.16 283 GLN A C 1
ATOM 2267 O O . GLN A 1 283 ? -24.547 -21.641 -1.793 1 56.16 283 GLN A O 1
ATOM 2272 N N . GLN A 1 284 ? -24.656 -23.812 -1.483 1 46.53 284 GLN A N 1
ATOM 2273 C CA . GLN A 1 284 ? -26.094 -23.922 -1.684 1 46.53 284 GLN A CA 1
ATOM 2274 C C . GLN A 1 284 ? -26.859 -23.031 -0.707 1 46.53 284 GLN A C 1
ATOM 2276 O O . GLN A 1 284 ? -27.125 -23.438 0.429 1 46.53 284 GLN A O 1
ATOM 2281 N N . ASN A 1 285 ? -26.406 -21.938 -0.248 1 44.66 285 ASN A N 1
ATOM 2282 C CA . ASN A 1 285 ? -27.469 -21.359 0.574 1 44.66 285 ASN A CA 1
ATOM 2283 C C . ASN A 1 285 ? -28.75 -21.156 -0.226 1 44.66 285 ASN A C 1
ATOM 2285 O O . ASN A 1 285 ? -28.703 -20.797 -1.402 1 44.66 285 ASN A O 1
ATOM 2289 N N . ASP A 1 286 ? -29.938 -21.672 0.395 1 41.03 286 ASP A N 1
ATOM 2290 C CA . ASP A 1 286 ? -31.344 -21.766 -0.021 1 41.03 286 ASP A CA 1
ATOM 2291 C C . ASP A 1 286 ? -31.797 -20.5 -0.732 1 41.03 286 ASP A C 1
ATOM 2293 O O . ASP A 1 286 ? -32.75 -20.516 -1.494 1 41.03 286 ASP A O 1
ATOM 2297 N N . HIS A 1 287 ? -31.812 -19.297 -0.033 1 38.75 287 HIS A N 1
ATOM 2298 C CA . HIS A 1 287 ? -32.781 -18.266 -0.354 1 38.75 287 HIS A CA 1
ATOM 2299 C C . HIS A 1 287 ? -32.344 -17.453 -1.559 1 38.75 287 HIS A C 1
ATOM 2301 O O . HIS A 1 287 ? -33.062 -16.531 -1.982 1 38.75 287 HIS A O 1
ATOM 2307 N N . VAL A 1 288 ? -31.141 -17.125 -1.673 1 43.97 288 VAL A N 1
ATOM 2308 C CA . VAL A 1 288 ? -30.969 -16.172 -2.766 1 43.97 288 VAL A CA 1
ATOM 2309 C C . VAL A 1 288 ? -30.812 -16.938 -4.086 1 43.97 288 VAL A C 1
ATOM 2311 O O . VAL A 1 288 ? -30.062 -17.922 -4.16 1 43.97 288 VAL A O 1
ATOM 2314 N N . GLU A 1 289 ? -31.75 -16.875 -4.953 1 39.91 289 GLU A N 1
ATOM 2315 C CA . GLU A 1 289 ? -32.031 -17.438 -6.27 1 39.91 289 GLU A CA 1
ATOM 2316 C C . GLU A 1 289 ? -30.75 -17.609 -7.082 1 39.91 289 GLU A C 1
ATOM 2318 O O . GLU A 1 289 ? -30.641 -18.516 -7.898 1 39.91 289 GLU A O 1
ATOM 2323 N N . ASP A 1 290 ? -30.109 -16.516 -7.496 1 42.91 290 ASP A N 1
ATOM 2324 C CA . ASP A 1 290 ? -29.172 -16.656 -8.602 1 42.91 290 ASP A CA 1
ATOM 2325 C C . ASP A 1 290 ? -27.812 -17.156 -8.109 1 42.91 290 ASP A C 1
ATOM 2327 O O . ASP A 1 290 ? -27.172 -16.5 -7.281 1 42.91 290 ASP A O 1
ATOM 2331 N N . PRO A 1 291 ? -27.641 -18.359 -8.047 1 43.97 291 PRO A N 1
ATOM 2332 C CA . PRO A 1 291 ? -26.266 -18.812 -7.797 1 43.97 291 PRO A CA 1
ATOM 2333 C C . PRO A 1 291 ? -25.219 -17.906 -8.414 1 43.97 291 PRO A C 1
ATOM 2335 O O . PRO A 1 291 ? -25.141 -17.781 -9.641 1 43.97 291 PRO A O 1
ATOM 2338 N N . VAL A 1 292 ? -25.172 -16.766 -8.031 1 43.88 292 VAL A N 1
ATOM 2339 C CA . VAL A 1 292 ? -24.062 -15.992 -8.586 1 43.88 292 VAL A CA 1
ATOM 2340 C C . VAL A 1 292 ? -22.797 -16.844 -8.609 1 43.88 292 VAL A C 1
ATOM 2342 O O . VAL A 1 292 ? -22.297 -17.25 -7.555 1 43.88 292 VAL A O 1
ATOM 2345 N N . SER A 1 293 ? -22.672 -17.859 -9.453 1 50.16 293 SER A N 1
ATOM 2346 C CA . SER A 1 293 ? -21.391 -18.516 -9.695 1 50.16 293 SER A CA 1
ATOM 2347 C C . SER A 1 293 ? -20.234 -17.562 -9.43 1 50.16 293 SER A C 1
ATOM 2349 O O . SER A 1 293 ? -20.125 -16.5 -10.047 1 50.16 293 SER A O 1
ATOM 2351 N N . VAL A 1 294 ? -19.828 -17.516 -8.258 1 59.03 294 VAL A N 1
ATOM 2352 C CA . VAL A 1 294 ? -18.656 -16.719 -7.895 1 59.03 294 VAL A CA 1
ATOM 2353 C C . VAL A 1 294 ? -17.516 -17 -8.867 1 59.03 294 VAL A C 1
ATOM 2355 O O . VAL A 1 294 ? -17.219 -18.156 -9.156 1 59.03 294 VAL A O 1
ATOM 2358 N N . GLY A 1 295 ? -17.266 -16.156 -9.891 1 74.44 295 GLY A N 1
ATOM 2359 C CA . GLY A 1 295 ? -16.234 -16.141 -10.914 1 74.44 295 GLY A CA 1
ATOM 2360 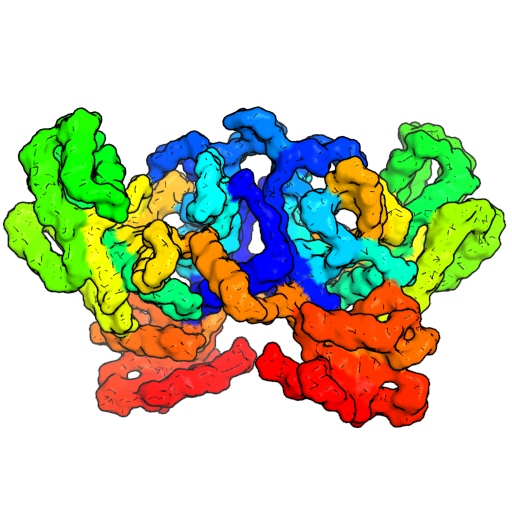C C . GLY A 1 295 ? -14.852 -16.5 -10.398 1 74.44 295 GLY A C 1
ATOM 2361 O O . GLY A 1 295 ? -14.719 -17 -9.281 1 74.44 295 GLY A O 1
ATOM 2362 N N . SER A 1 296 ? -13.852 -16.641 -11.195 1 87.75 296 SER A N 1
ATOM 2363 C CA . SER A 1 296 ? -12.438 -16.922 -10.953 1 87.75 296 SER A CA 1
ATOM 2364 C C . SER A 1 296 ? -11.844 -15.906 -9.969 1 87.75 296 SER A C 1
ATOM 2366 O O . SER A 1 296 ? -12.086 -14.703 -10.086 1 87.75 296 SER A O 1
ATOM 2368 N N . VAL A 1 297 ? -11.188 -16.422 -8.875 1 92.56 297 VAL A N 1
ATOM 2369 C CA . VAL A 1 297 ? -10.641 -15.516 -7.863 1 92.56 297 VAL A CA 1
ATOM 2370 C C . VAL A 1 297 ? -9.117 -15.531 -7.93 1 92.56 297 VAL A C 1
ATOM 2372 O O . VAL A 1 297 ? -8.453 -14.727 -7.277 1 92.56 297 VAL A O 1
ATOM 2375 N N . ALA A 1 298 ? -8.586 -16.469 -8.648 1 95 298 ALA A N 1
ATOM 2376 C CA . ALA A 1 298 ? -7.145 -16.5 -8.875 1 95 298 ALA A CA 1
ATOM 2377 C C . ALA A 1 298 ? -6.816 -17.188 -10.195 1 95 298 ALA A C 1
ATOM 2379 O O . ALA A 1 298 ? -7.605 -18 -10.703 1 95 298 ALA A O 1
ATOM 2380 N N . GLY A 1 299 ? -5.738 -16.859 -10.789 1 94.62 299 GLY A N 1
ATOM 2381 C CA . GLY A 1 299 ? -5.273 -17.469 -12.023 1 94.62 299 GLY A CA 1
ATOM 2382 C C . GLY A 1 299 ? -3.789 -17.281 -12.258 1 94.62 299 GLY A C 1
ATOM 2383 O O . GLY A 1 299 ? -3.17 -16.391 -11.672 1 94.62 299 GLY A O 1
ATOM 2384 N N . GLY A 1 300 ? -3.25 -18.125 -13.023 1 95.69 300 GLY A N 1
ATOM 2385 C CA . GLY A 1 300 ? -1.835 -18.031 -13.352 1 95.69 300 GLY A CA 1
ATOM 2386 C C . GLY A 1 300 ? -1.341 -19.172 -14.203 1 95.69 300 GLY A C 1
ATOM 2387 O O . GLY A 1 300 ? -2.135 -19.859 -14.859 1 95.69 300 GLY A O 1
ATOM 2388 N N . GLY A 1 301 ? -0.035 -19.25 -14.273 1 97.19 301 GLY A N 1
ATOM 2389 C CA . GLY A 1 301 ? 0.595 -20.281 -15.078 1 97.19 301 GLY A CA 1
ATOM 2390 C C . GLY A 1 301 ? 2.043 -19.984 -15.414 1 97.19 301 GLY A C 1
ATOM 2391 O O . GLY A 1 301 ? 2.613 -19.016 -14.898 1 97.19 301 GLY A O 1
ATOM 2392 N N . ARG A 1 302 ? 2.553 -20.938 -16.188 1 97.75 302 ARG A N 1
ATOM 2393 C CA . ARG A 1 302 ? 3.943 -20.828 -16.609 1 97.75 302 ARG A CA 1
ATOM 2394 C C . ARG A 1 302 ? 4.055 -20.062 -17.938 1 97.75 302 ARG A C 1
ATOM 2396 O O . ARG A 1 302 ? 3.287 -20.312 -18.859 1 97.75 302 ARG A O 1
ATOM 2403 N N . TYR A 1 303 ? 4.973 -19.078 -17.984 1 95.62 303 TYR A N 1
ATOM 2404 C CA . TYR A 1 303 ? 5.18 -18.25 -19.172 1 95.62 303 TYR A CA 1
ATOM 2405 C C . TYR A 1 303 ? 6.668 -18.062 -19.453 1 95.62 303 TYR A C 1
ATOM 2407 O O . TYR A 1 303 ? 7.199 -16.969 -19.281 1 95.62 303 TYR A O 1
ATOM 2415 N N . ASP A 1 304 ? 7.309 -18.984 -20.062 1 96.31 304 ASP A N 1
ATOM 2416 C CA . ASP A 1 304 ? 8.766 -19.078 -20.172 1 96.31 304 ASP A CA 1
ATOM 2417 C C . ASP A 1 304 ? 9.297 -18.156 -21.266 1 96.31 304 ASP A C 1
ATOM 2419 O O . ASP A 1 304 ? 10.5 -17.875 -21.312 1 96.31 304 ASP A O 1
ATOM 2423 N N . GLY A 1 305 ? 8.5 -17.734 -22.109 1 93.44 305 GLY A N 1
ATOM 2424 C CA . GLY A 1 305 ? 8.992 -17.016 -23.266 1 93.44 305 GLY A CA 1
ATOM 2425 C C . GLY A 1 305 ? 8.805 -15.508 -23.156 1 93.44 305 GLY A C 1
ATOM 2426 O O . GLY A 1 305 ? 9.336 -14.75 -23.969 1 93.44 305 GLY A O 1
ATOM 2427 N N . LEU A 1 306 ? 8.086 -15.031 -22.172 1 93.62 306 LEU A N 1
ATOM 2428 C CA . LEU A 1 306 ? 7.637 -13.641 -22.125 1 93.62 306 LEU A CA 1
ATOM 2429 C C . LEU A 1 306 ? 8.812 -12.703 -21.891 1 93.62 306 LEU A C 1
ATOM 2431 O O . LEU A 1 306 ? 8.922 -11.672 -22.562 1 93.62 306 LEU A O 1
ATOM 2435 N N . VAL A 1 307 ? 9.734 -13.031 -20.984 1 96.06 307 VAL A N 1
ATOM 2436 C CA . VAL A 1 307 ? 10.859 -12.172 -20.641 1 96.06 307 VAL A CA 1
ATOM 2437 C C . VAL A 1 307 ? 11.742 -11.977 -21.875 1 96.06 307 VAL A C 1
ATOM 2439 O O . VAL A 1 307 ? 12.242 -10.875 -22.125 1 96.06 307 VAL A O 1
ATOM 2442 N N . GLY A 1 308 ? 11.953 -13 -22.609 1 94.25 308 GLY A N 1
ATOM 2443 C CA . GLY A 1 308 ? 12.789 -12.945 -23.797 1 94.25 308 GLY A CA 1
ATOM 2444 C C . GLY A 1 308 ? 12.297 -11.953 -24.828 1 94.25 308 GLY A C 1
ATOM 2445 O O . GLY A 1 308 ? 13.086 -11.438 -25.625 1 94.25 308 GLY A O 1
ATOM 2446 N N . MET A 1 309 ? 11.07 -11.695 -24.812 1 91.62 309 MET A N 1
ATOM 2447 C CA . MET A 1 309 ? 10.484 -10.758 -25.766 1 91.62 309 MET A CA 1
ATOM 2448 C C . MET A 1 309 ? 10.961 -9.336 -25.5 1 91.62 309 MET A C 1
ATOM 2450 O O . MET A 1 309 ? 10.898 -8.477 -26.375 1 91.62 309 MET A O 1
ATOM 2454 N N . PHE A 1 310 ? 11.391 -9.078 -24.297 1 92.56 310 PHE A N 1
ATOM 2455 C CA . PHE A 1 310 ? 11.844 -7.75 -23.922 1 92.56 310 PHE A CA 1
ATOM 2456 C C . PHE A 1 310 ? 13.359 -7.684 -23.875 1 92.56 310 PHE A C 1
ATOM 2458 O O . PHE A 1 310 ? 13.938 -6.609 -23.688 1 92.56 310 PHE A O 1
ATOM 2465 N N . ASP A 1 311 ? 13.945 -8.812 -23.969 1 92.25 311 ASP A N 1
ATOM 2466 C CA . ASP A 1 311 ? 15.398 -8.875 -23.938 1 92.25 311 ASP A CA 1
ATOM 2467 C C . ASP A 1 311 ? 15.984 -8.727 -25.344 1 92.25 311 ASP A C 1
ATOM 2469 O O . ASP A 1 311 ? 15.633 -9.484 -26.25 1 92.25 311 ASP A O 1
ATOM 2473 N N . PRO A 1 312 ? 16.891 -7.766 -25.578 1 90.5 312 PRO A N 1
ATOM 2474 C CA . PRO A 1 312 ? 17.469 -7.559 -26.906 1 90.5 312 PRO A CA 1
ATOM 2475 C C . PRO A 1 312 ? 18.141 -8.812 -27.469 1 90.5 312 PRO A C 1
ATOM 2477 O O . PRO A 1 312 ? 18.156 -9.016 -28.688 1 90.5 312 PRO A O 1
ATOM 2480 N N . LYS A 1 313 ? 18.641 -9.656 -26.625 1 92.94 313 LYS A N 1
ATOM 2481 C CA . LYS A 1 313 ? 19.297 -10.883 -27.047 1 92.94 313 LYS A CA 1
ATOM 2482 C C . LYS A 1 313 ? 18.328 -12.07 -27.031 1 92.94 313 LYS A C 1
ATOM 2484 O O . LYS A 1 313 ? 18.719 -13.188 -27.391 1 92.94 313 LYS A O 1
ATOM 2489 N N . GLY A 1 314 ? 17.203 -11.844 -26.625 1 90.44 314 GLY A N 1
ATOM 2490 C CA . GLY A 1 314 ? 16.172 -12.883 -26.594 1 90.44 314 GLY A CA 1
ATOM 2491 C C . GLY A 1 314 ? 16.422 -13.93 -25.531 1 90.44 314 GLY A C 1
ATOM 2492 O O . GLY A 1 314 ? 15.984 -15.078 -25.672 1 90.44 314 GLY A O 1
ATOM 2493 N N . ARG A 1 315 ? 17.312 -13.531 -24.609 1 92.31 315 ARG A N 1
ATOM 2494 C CA . ARG A 1 315 ? 17.594 -14.469 -23.531 1 92.31 315 ARG A CA 1
ATOM 2495 C C . ARG A 1 315 ? 16.312 -14.836 -22.766 1 92.31 315 ARG A C 1
ATOM 2497 O O . ARG A 1 315 ? 15.625 -13.961 -22.25 1 92.31 315 ARG A O 1
ATOM 2504 N N . LYS A 1 316 ? 16.031 -16.156 -22.609 1 94.44 316 LYS A N 1
ATOM 2505 C CA . LYS A 1 316 ? 14.82 -16.641 -21.938 1 94.44 316 LYS A CA 1
ATOM 2506 C C . LYS A 1 316 ? 15.023 -16.75 -20.438 1 94.44 316 LYS A C 1
ATOM 2508 O O . LYS A 1 316 ? 16.078 -17.203 -19.984 1 94.44 316 LYS A O 1
ATOM 2513 N N . VAL A 1 317 ? 14.094 -16.312 -19.688 1 97.69 317 VAL A N 1
ATOM 2514 C CA . VAL A 1 317 ? 13.984 -16.516 -18.25 1 97.69 317 VAL A CA 1
ATOM 2515 C C . VAL A 1 317 ? 12.641 -17.172 -17.922 1 97.69 317 VAL A C 1
ATOM 2517 O O . VAL A 1 317 ? 11.602 -16.5 -17.922 1 97.69 317 VAL A O 1
ATOM 2520 N N . PRO A 1 318 ? 12.688 -18.5 -17.672 1 98.31 318 PRO A N 1
ATOM 2521 C CA . PRO A 1 318 ? 11.43 -19.172 -17.359 1 98.31 318 PRO A CA 1
ATOM 2522 C C . PRO A 1 318 ? 10.734 -18.562 -16.141 1 98.31 318 PRO A C 1
ATOM 2524 O O . PRO A 1 318 ? 11.398 -18.188 -15.164 1 98.31 318 PRO A O 1
ATOM 2527 N N . CYS A 1 319 ? 9.453 -18.391 -16.25 1 98.44 319 CYS A N 1
ATOM 2528 C CA . CYS A 1 319 ? 8.672 -17.828 -15.156 1 98.44 319 CYS A CA 1
ATOM 2529 C C . CYS A 1 319 ? 7.395 -18.625 -14.938 1 98.44 319 CYS A C 1
ATOM 2531 O O . CYS A 1 319 ? 6.832 -19.188 -15.883 1 98.44 319 CYS A O 1
ATOM 2533 N N . VAL A 1 320 ? 6.965 -18.719 -13.734 1 98.69 320 VAL A N 1
ATOM 2534 C CA . VAL A 1 320 ? 5.641 -19.203 -13.352 1 98.69 320 VAL A CA 1
ATOM 2535 C C . VAL A 1 320 ? 5.062 -18.312 -12.25 1 98.69 320 VAL A C 1
ATOM 2537 O O . VAL A 1 320 ? 5.809 -17.766 -11.43 1 98.69 320 VAL A O 1
ATOM 2540 N N . GLY A 1 321 ? 3.76 -18.047 -12.312 1 98.38 321 GLY A N 1
ATOM 2541 C CA . GLY A 1 321 ? 3.203 -17.156 -11.305 1 98.38 321 GLY A CA 1
ATOM 2542 C C . GLY A 1 321 ? 1.701 -17.312 -11.148 1 98.38 321 GLY A C 1
ATOM 2543 O O . GLY A 1 321 ? 1.075 -18.109 -11.836 1 98.38 321 GLY A O 1
ATOM 2544 N N . VAL A 1 322 ? 1.223 -16.609 -10.164 1 98 322 VAL A N 1
ATOM 2545 C CA . VAL A 1 322 ? -0.207 -16.578 -9.875 1 98 322 VAL A CA 1
ATOM 2546 C C . VAL A 1 322 ? -0.632 -15.156 -9.523 1 98 322 VAL A C 1
ATOM 2548 O O . VAL A 1 322 ? 0.165 -14.383 -8.992 1 98 322 VAL A O 1
ATOM 2551 N N . SER A 1 323 ? -1.809 -14.82 -9.906 1 97.12 323 SER A N 1
ATOM 2552 C CA . SER A 1 323 ? -2.439 -13.555 -9.547 1 97.12 323 SER A CA 1
ATOM 2553 C C . SER A 1 323 ? -3.752 -13.781 -8.805 1 97.12 323 SER A C 1
ATOM 2555 O O . SER A 1 323 ? -4.605 -14.539 -9.258 1 97.12 323 SER A O 1
ATOM 2557 N N . ILE A 1 324 ? -3.822 -13.172 -7.664 1 95.94 324 ILE A N 1
ATOM 2558 C CA . ILE A 1 324 ? -5.07 -13.203 -6.906 1 95.94 324 ILE A CA 1
ATOM 2559 C C . ILE A 1 324 ? -5.918 -11.984 -7.266 1 95.94 324 ILE A C 1
ATOM 2561 O O . ILE A 1 324 ? -5.5 -10.844 -7.062 1 95.94 324 ILE A O 1
ATOM 2565 N N . GLY A 1 325 ? -7.078 -12.227 -7.879 1 89.19 325 GLY A N 1
ATOM 2566 C CA . GLY A 1 325 ? -8.047 -11.172 -8.094 1 89.19 325 GLY A CA 1
ATOM 2567 C C . GLY A 1 325 ? -8.883 -10.859 -6.867 1 89.19 325 GLY A C 1
ATOM 2568 O O . GLY A 1 325 ? -9.883 -11.539 -6.602 1 89.19 325 GLY A O 1
ATOM 2569 N N . ILE A 1 326 ? -8.602 -9.805 -6.195 1 88.94 326 ILE A N 1
ATOM 2570 C CA . ILE A 1 326 ? -9.102 -9.609 -4.84 1 88.94 326 ILE A CA 1
ATOM 2571 C C . ILE A 1 326 ? -10.453 -8.898 -4.883 1 88.94 326 ILE A C 1
ATOM 2573 O O . ILE A 1 326 ? -11.164 -8.844 -3.877 1 88.94 326 ILE A O 1
ATOM 2577 N N . GLU A 1 327 ? -10.852 -8.398 -6.035 1 87.69 327 GLU A N 1
ATOM 2578 C CA . GLU A 1 327 ? -12.078 -7.605 -6.074 1 87.69 327 GLU A CA 1
ATOM 2579 C C . GLU A 1 327 ? -13.289 -8.445 -5.684 1 87.69 327 GLU A C 1
ATOM 2581 O O . GLU A 1 327 ? -14.164 -7.98 -4.953 1 87.69 327 GLU A O 1
ATOM 2586 N N . ARG A 1 328 ? -13.258 -9.578 -6.238 1 84.94 328 ARG A N 1
ATOM 2587 C CA . ARG A 1 328 ? -14.359 -10.477 -5.891 1 84.94 328 ARG A CA 1
ATOM 2588 C C . ARG A 1 328 ? -14.312 -10.852 -4.414 1 84.94 328 ARG A C 1
ATOM 2590 O O . ARG A 1 328 ? -15.352 -10.945 -3.758 1 84.94 328 ARG A O 1
ATOM 2597 N N . ILE A 1 329 ? -13.141 -11.156 -3.953 1 88.44 329 ILE A N 1
ATOM 2598 C CA . ILE A 1 329 ? -12.953 -11.492 -2.547 1 88.44 329 ILE A CA 1
ATOM 2599 C C . ILE A 1 329 ? -13.438 -10.344 -1.667 1 88.44 329 ILE A C 1
ATOM 2601 O O . ILE A 1 329 ? -14.133 -10.562 -0.675 1 88.44 329 ILE A O 1
ATOM 2605 N N . PHE A 1 330 ? -13.133 -9.117 -2.059 1 88.69 330 PHE A N 1
ATOM 2606 C CA . PHE A 1 330 ? -13.594 -7.934 -1.331 1 88.69 330 PHE A CA 1
ATOM 2607 C C . PHE A 1 330 ? -15.109 -7.895 -1.264 1 88.69 330 PHE A C 1
ATOM 2609 O O . PHE A 1 330 ? -15.688 -7.648 -0.201 1 88.69 330 PHE A O 1
ATOM 2616 N N . SER A 1 331 ? -15.711 -8.141 -2.391 1 84.31 331 SER A N 1
ATOM 2617 C CA . SER A 1 331 ? -17.156 -8.086 -2.473 1 84.31 331 SER A CA 1
ATOM 2618 C C . SER A 1 331 ? -17.812 -9.102 -1.531 1 84.31 331 SER A C 1
ATOM 2620 O O . SER A 1 331 ? -18.781 -8.781 -0.835 1 84.31 331 SER A O 1
ATOM 2622 N N . ILE A 1 332 ? -17.297 -10.266 -1.498 1 84.44 332 ILE A N 1
ATOM 2623 C CA . ILE A 1 332 ? -17.812 -11.336 -0.65 1 84.44 332 ILE A CA 1
ATOM 2624 C C . ILE A 1 332 ? -17.672 -10.945 0.819 1 84.44 332 ILE A C 1
ATOM 2626 O O . ILE A 1 332 ? -18.625 -11.062 1.599 1 84.44 332 ILE A O 1
ATOM 2630 N N . LEU A 1 333 ? -16.531 -10.453 1.158 1 86.44 333 LEU A N 1
ATOM 2631 C CA . LEU A 1 333 ? -16.266 -10.117 2.551 1 86.44 333 LEU A CA 1
ATOM 2632 C C . LEU A 1 333 ? -17.078 -8.898 2.984 1 86.44 333 LEU A C 1
ATOM 2634 O O . LEU A 1 333 ? -17.562 -8.844 4.117 1 86.44 333 LEU A O 1
ATOM 2638 N N . GLU A 1 334 ? -17.125 -7.902 2.096 1 84.81 334 GLU A N 1
ATOM 2639 C CA . GLU A 1 334 ? -17.938 -6.734 2.396 1 84.81 334 GLU A CA 1
ATOM 2640 C C . GLU A 1 334 ? -19.391 -7.133 2.645 1 84.81 334 GLU A C 1
ATOM 2642 O O . GLU A 1 334 ? -20.031 -6.629 3.572 1 84.81 334 GLU A O 1
ATOM 2647 N N . GLN A 1 335 ? -19.906 -8.047 1.847 1 83.19 335 GLN A N 1
ATOM 2648 C CA . GLN A 1 335 ? -21.281 -8.531 2.002 1 83.19 335 GLN A CA 1
ATOM 2649 C C . GLN A 1 335 ? -21.438 -9.289 3.314 1 83.19 335 GLN A C 1
ATOM 2651 O O . GLN A 1 335 ? -22.469 -9.164 3.986 1 83.19 335 GLN A O 1
ATOM 2656 N N . ARG A 1 336 ? -20.5 -10.07 3.611 1 83.62 336 ARG A N 1
ATOM 2657 C CA . ARG A 1 336 ? -20.547 -10.836 4.855 1 83.62 336 ARG A CA 1
ATOM 2658 C C . ARG A 1 336 ? -20.578 -9.906 6.066 1 83.62 336 ARG A C 1
ATOM 2660 O O . ARG A 1 336 ? -21.328 -10.148 7.016 1 83.62 336 ARG A O 1
ATOM 2667 N N . VAL A 1 337 ? -19.797 -8.953 6.055 1 83.25 337 VAL A N 1
ATOM 2668 C CA . VAL A 1 337 ? -19.734 -7.992 7.152 1 83.25 337 VAL A CA 1
ATOM 2669 C C . VAL A 1 337 ? -21.047 -7.234 7.258 1 83.25 337 VAL A C 1
ATOM 2671 O O . VAL A 1 337 ? -21.547 -6.98 8.359 1 83.25 337 VAL A O 1
ATOM 2674 N N . GLU A 1 338 ? -21.531 -6.871 6.137 1 82.19 338 GLU A N 1
ATOM 2675 C CA . GLU A 1 338 ? -22.828 -6.176 6.133 1 82.19 338 GLU A CA 1
ATOM 2676 C C . GLU A 1 338 ? -23.922 -7.062 6.695 1 82.19 338 GLU A C 1
ATOM 2678 O O . GLU A 1 338 ? -24.828 -6.578 7.391 1 82.19 338 GLU A O 1
ATOM 2683 N N . ALA A 1 339 ? -23.844 -8.32 6.418 1 81.94 339 ALA A N 1
ATOM 2684 C CA . ALA A 1 339 ? -24.859 -9.273 6.855 1 81.94 339 ALA A CA 1
ATOM 2685 C C . ALA A 1 339 ? -24.719 -9.57 8.344 1 81.94 339 ALA A C 1
ATOM 2687 O O . ALA A 1 339 ? -25.719 -9.852 9.023 1 81.94 339 ALA A O 1
ATOM 2688 N N . SER A 1 340 ? -23.578 -9.688 8.922 1 81.81 340 SER A N 1
ATOM 2689 C CA . SER A 1 340 ? -23.328 -10.078 10.305 1 81.81 340 SER A CA 1
ATOM 2690 C C . SER A 1 340 ? -23.625 -8.938 11.266 1 81.81 340 SER A C 1
ATOM 2692 O O . SER A 1 340 ? -23.75 -9.148 12.469 1 81.81 340 SER A O 1
ATOM 2694 N N . GLU A 1 341 ? -24 -7.816 10.938 1 74.94 341 GLU A N 1
ATOM 2695 C CA . GLU A 1 341 ? -24.219 -6.652 11.781 1 74.94 341 GLU A CA 1
ATOM 2696 C C . GLU A 1 341 ? -23.031 -6.387 12.695 1 74.94 341 GLU A C 1
ATOM 2698 O O . GLU A 1 341 ? -23.156 -5.703 13.711 1 74.94 341 GLU A O 1
ATOM 2703 N N . GLU A 1 342 ? -21.969 -7.133 12.492 1 77.5 342 GLU A N 1
ATOM 2704 C CA . GLU A 1 342 ? -20.766 -6.91 13.273 1 77.5 342 GLU A CA 1
ATOM 2705 C C . GLU A 1 342 ? -20.172 -5.531 12.992 1 77.5 342 GLU A C 1
ATOM 2707 O O . GLU A 1 342 ? -20.172 -5.074 11.852 1 77.5 342 GLU A O 1
ATOM 2712 N N . LYS A 1 343 ? -19.859 -4.859 14.086 1 82.56 343 LYS A N 1
ATOM 2713 C CA . LYS A 1 343 ? -19.234 -3.547 13.938 1 82.56 343 LYS A CA 1
ATOM 2714 C C . LYS A 1 343 ? -17.75 -3.678 13.609 1 82.56 343 LYS A C 1
ATOM 2716 O O . LYS A 1 343 ? -17.016 -4.398 14.289 1 82.56 343 LYS A O 1
ATOM 2721 N N . ILE A 1 344 ? -17.406 -3.111 12.484 1 87.75 344 ILE A N 1
ATOM 2722 C CA . ILE A 1 344 ? -16.016 -3.123 12.078 1 87.75 344 ILE A CA 1
ATOM 2723 C C . ILE A 1 344 ? -15.328 -1.84 12.539 1 87.75 344 ILE A C 1
ATOM 2725 O O . ILE A 1 344 ? -15.797 -0.738 12.25 1 87.75 344 ILE A O 1
ATOM 2729 N N . ARG A 1 345 ? -14.297 -1.995 13.367 1 92.5 345 ARG A N 1
ATOM 2730 C CA . ARG A 1 345 ? -13.508 -0.835 13.766 1 92.5 345 ARG A CA 1
ATOM 2731 C C . ARG A 1 345 ? -12.688 -0.303 12.586 1 92.5 345 ARG A C 1
ATOM 2733 O O . ARG A 1 345 ? -12.062 -1.074 11.859 1 92.5 345 ARG A O 1
ATOM 2740 N N . THR A 1 346 ? -12.734 0.958 12.414 1 95.56 346 THR A N 1
ATOM 2741 C CA . THR A 1 346 ? -12.008 1.577 11.312 1 95.56 346 THR A CA 1
ATOM 2742 C C . THR A 1 346 ? -10.727 2.24 11.805 1 95.56 346 THR A C 1
ATOM 2744 O O . THR A 1 346 ? -9.938 2.746 11.008 1 95.56 346 THR A O 1
ATOM 2747 N N . THR A 1 347 ? -10.492 2.338 13.102 1 96.12 347 THR A N 1
ATOM 2748 C CA . THR A 1 347 ? -9.273 2.854 13.703 1 96.12 347 THR A CA 1
ATOM 2749 C C . THR A 1 347 ? -8.695 1.854 14.703 1 96.12 347 THR A C 1
ATOM 2751 O O . THR A 1 347 ? -9.367 0.887 15.078 1 96.12 347 THR A O 1
ATOM 2754 N N . GLU A 1 348 ? -7.477 2.062 15.031 1 95.56 348 GLU A N 1
ATOM 2755 C CA . GLU A 1 348 ? -6.816 1.198 16 1 95.56 348 GLU A CA 1
ATOM 2756 C C . GLU A 1 348 ? -6.641 1.909 17.344 1 95.56 348 GLU A C 1
ATOM 2758 O O . GLU A 1 348 ? -5.816 1.504 18.156 1 95.56 348 GLU A O 1
ATOM 2763 N N . THR A 1 349 ? -7.406 2.951 17.547 1 98.12 349 THR A N 1
ATOM 2764 C CA . THR A 1 349 ? -7.289 3.754 18.766 1 98.12 349 THR A CA 1
ATOM 2765 C C . THR A 1 349 ? -7.523 2.896 20 1 98.12 349 THR A C 1
ATOM 2767 O O . THR A 1 349 ? -8.508 2.15 20.078 1 98.12 349 THR A O 1
ATOM 2770 N N . GLN A 1 350 ? -6.664 3 20.969 1 98.38 350 GLN A N 1
ATOM 2771 C CA . GLN A 1 350 ? -6.738 2.219 22.203 1 98.38 350 GLN A CA 1
ATOM 2772 C C . GLN A 1 350 ? -7.484 2.98 23.297 1 98.38 350 GLN A C 1
ATOM 2774 O O . GLN A 1 350 ? -8.172 2.377 24.125 1 98.38 350 GLN A O 1
ATOM 2779 N N . VAL A 1 351 ? -7.312 4.281 23.297 1 98.81 351 VAL A N 1
ATOM 2780 C CA . VAL A 1 351 ? -7.84 5.043 24.422 1 98.81 351 VAL A CA 1
ATOM 2781 C C . VAL A 1 351 ? -8.219 6.449 23.953 1 98.81 351 VAL A C 1
ATOM 2783 O O . VAL A 1 351 ? -7.508 7.059 23.156 1 98.81 351 VAL A O 1
ATOM 2786 N N . LEU A 1 352 ? -9.367 6.945 24.391 1 98.88 352 LEU A N 1
ATOM 2787 C CA . LEU A 1 352 ? -9.742 8.344 24.234 1 98.88 352 LEU A CA 1
ATOM 2788 C C . LEU A 1 352 ? -9.422 9.141 25.5 1 98.88 352 LEU A C 1
ATOM 2790 O O . LEU A 1 352 ? -9.789 8.734 26.594 1 98.88 352 LEU A O 1
ATOM 2794 N N . VAL A 1 353 ? -8.688 10.234 25.328 1 98.88 353 VAL A N 1
ATOM 2795 C CA . VAL A 1 353 ? -8.469 11.148 26.453 1 98.88 353 VAL A CA 1
ATOM 2796 C C . VAL A 1 353 ? -9.648 12.109 26.578 1 98.88 353 VAL A C 1
ATOM 2798 O O . VAL A 1 353 ? -9.914 12.891 25.656 1 98.88 353 VAL A O 1
ATOM 2801 N N . ALA A 1 354 ? -10.336 12.062 27.688 1 98.69 354 ALA A N 1
ATOM 2802 C CA . ALA A 1 354 ? -11.562 12.828 27.906 1 98.69 354 ALA A CA 1
ATOM 2803 C C . ALA A 1 354 ? -11.438 13.719 29.141 1 98.69 354 ALA A C 1
ATOM 2805 O O . ALA A 1 354 ? -10.508 13.562 29.938 1 98.69 354 ALA A O 1
ATOM 2806 N N . SER A 1 355 ? -12.289 14.695 29.219 1 98.06 355 SER A N 1
ATOM 2807 C CA . SER A 1 355 ? -12.359 15.547 30.406 1 98.06 355 SER A CA 1
ATOM 2808 C C . SER A 1 355 ? -13.727 15.453 31.062 1 98.06 355 SER A C 1
ATOM 2810 O O . SER A 1 355 ? -14.75 15.359 30.391 1 98.06 355 SER A O 1
ATOM 2812 N N . ALA A 1 356 ? -13.727 15.492 32.344 1 95.62 356 ALA A N 1
ATOM 2813 C CA . ALA A 1 356 ? -14.961 15.414 33.125 1 95.62 356 ALA A CA 1
ATOM 2814 C C . ALA A 1 356 ? -15.602 16.797 33.281 1 95.62 356 ALA A C 1
ATOM 2816 O O . ALA A 1 356 ? -16.812 16.906 33.5 1 95.62 356 ALA A O 1
ATOM 2817 N N . GLN A 1 357 ? -14.789 17.828 33.25 1 95.25 357 GLN A N 1
ATOM 2818 C CA . GLN A 1 357 ? -15.281 19.188 33.438 1 95.25 357 GLN A CA 1
ATOM 2819 C C . GLN A 1 357 ? -14.633 20.141 32.438 1 95.25 357 GLN A C 1
ATOM 2821 O O . GLN A 1 357 ? -13.852 19.734 31.594 1 95.25 357 GLN A O 1
ATOM 2826 N N . LYS A 1 358 ? -15.039 21.422 32.5 1 96.19 358 LYS A N 1
ATOM 2827 C CA . LYS A 1 358 ? -14.562 22.438 31.562 1 96.19 358 LYS A CA 1
ATOM 2828 C C . LYS A 1 358 ? -13.148 22.875 31.922 1 96.19 358 LYS A C 1
ATOM 2830 O O . LYS A 1 358 ? -12.648 22.594 33 1 96.19 358 LYS A O 1
ATOM 2835 N N . LYS A 1 359 ? -12.508 23.516 30.969 1 96.62 359 LYS A N 1
ATOM 2836 C CA . LYS A 1 359 ? -11.219 24.188 31.125 1 96.62 359 LYS A CA 1
ATOM 2837 C C . LYS A 1 359 ? -10.109 23.172 31.422 1 96.62 359 LYS A C 1
ATOM 2839 O O . LYS A 1 359 ? -9.273 23.406 32.281 1 96.62 359 LYS A O 1
ATOM 2844 N N . LEU A 1 360 ? -10.211 22.016 30.75 1 97.75 360 LEU A N 1
ATOM 2845 C CA . LEU A 1 360 ? -9.188 20.984 30.969 1 97.75 360 LEU A CA 1
ATOM 2846 C C . LEU A 1 360 ? -8.531 20.609 29.641 1 97.75 360 LEU A C 1
ATOM 2848 O O . LEU A 1 360 ? -7.965 19.516 29.516 1 97.75 360 LEU A O 1
ATOM 2852 N N . LEU A 1 361 ? -8.633 21.453 28.656 1 98.25 361 LEU A N 1
ATOM 2853 C CA . LEU A 1 361 ? -8.055 21.141 27.359 1 98.25 361 LEU A CA 1
ATOM 2854 C C . LEU A 1 361 ? -6.543 20.984 27.453 1 98.25 361 LEU A C 1
ATOM 2856 O O . LEU A 1 361 ? -5.969 20.062 26.891 1 98.25 361 LEU A O 1
ATOM 2860 N N . GLU A 1 362 ? -5.887 21.906 28.172 1 98 362 GLU A N 1
ATOM 2861 C CA . GLU A 1 362 ? -4.434 21.859 28.281 1 98 362 GLU A CA 1
ATOM 2862 C C . GLU A 1 362 ? -3.957 20.547 28.891 1 98 362 GLU A C 1
ATOM 2864 O O . GLU A 1 362 ? -2.973 19.969 28.438 1 98 362 GLU A O 1
ATOM 2869 N N . GLU A 1 363 ? -4.715 20.078 29.891 1 97.56 363 GLU A N 1
ATOM 2870 C CA . GLU A 1 363 ? -4.367 18.812 30.531 1 97.56 363 GLU A CA 1
ATOM 2871 C C . GLU A 1 363 ? -4.586 17.641 29.578 1 97.56 363 GLU A C 1
ATOM 2873 O O . GLU A 1 363 ? -3.807 16.672 29.578 1 97.56 363 GLU A O 1
ATOM 2878 N N . ARG A 1 364 ? -5.645 17.672 28.812 1 98.44 364 ARG A N 1
ATOM 2879 C CA . ARG A 1 364 ? -5.891 16.641 27.828 1 98.44 364 ARG A CA 1
ATOM 2880 C C . ARG A 1 364 ? -4.777 16.594 26.781 1 98.44 364 ARG A C 1
ATOM 2882 O O . ARG A 1 364 ? -4.32 15.516 26.391 1 98.44 364 ARG A O 1
ATOM 2889 N N . LEU A 1 365 ? -4.32 17.812 26.344 1 98.75 365 LEU A N 1
ATOM 2890 C CA . LEU A 1 365 ? -3.279 17.891 25.328 1 98.75 365 LEU A CA 1
ATOM 2891 C C . LEU A 1 365 ? -1.95 17.375 25.875 1 98.75 365 LEU A C 1
ATOM 2893 O O . LEU A 1 365 ? -1.209 16.688 25.156 1 98.75 365 LEU A O 1
ATOM 2897 N N . ARG A 1 366 ? -1.668 17.672 27.141 1 97.94 366 ARG A N 1
ATOM 2898 C CA . ARG A 1 366 ? -0.454 17.156 27.766 1 97.94 366 ARG A CA 1
ATOM 2899 C C . ARG A 1 366 ? -0.49 15.633 27.844 1 97.94 366 ARG A C 1
ATOM 2901 O O . ARG A 1 366 ? 0.486 14.961 27.5 1 97.94 366 ARG A O 1
ATOM 2908 N N . LEU A 1 367 ? -1.619 15.141 28.297 1 98.38 367 LEU A N 1
ATOM 2909 C CA . LEU A 1 367 ? -1.747 13.703 28.484 1 98.38 367 LEU A CA 1
ATOM 2910 C C . LEU A 1 367 ? -1.672 12.953 27.156 1 98.38 367 LEU A C 1
ATOM 2912 O O . LEU A 1 367 ? -0.979 11.945 27.047 1 98.38 367 LEU A O 1
ATOM 2916 N N . ILE A 1 368 ? -2.396 13.414 26.188 1 98.69 368 ILE A N 1
ATOM 2917 C CA . ILE A 1 368 ? -2.43 12.688 24.922 1 98.69 368 ILE A CA 1
ATOM 2918 C C . ILE A 1 368 ? -1.045 12.711 24.281 1 98.69 368 ILE A C 1
ATOM 2920 O O . ILE A 1 368 ? -0.643 11.742 23.625 1 98.69 368 ILE A O 1
ATOM 2924 N N . SER A 1 369 ? -0.337 13.812 24.391 1 98.56 369 SER A N 1
ATOM 2925 C CA . SER A 1 369 ? 1.027 13.891 23.891 1 98.56 369 SER A CA 1
ATOM 2926 C C . SER A 1 369 ? 1.919 12.836 24.531 1 98.56 369 SER A C 1
ATOM 2928 O O . SER A 1 369 ? 2.713 12.18 23.844 1 98.56 369 SER A O 1
ATOM 2930 N N . GLU A 1 370 ? 1.792 12.688 25.828 1 98.12 370 GLU A N 1
ATOM 2931 C CA . GLU A 1 370 ? 2.549 11.672 26.547 1 98.12 370 GLU A CA 1
ATOM 2932 C C . GLU A 1 370 ? 2.217 10.273 26.031 1 98.12 370 GLU A C 1
ATOM 2934 O O . GLU A 1 370 ? 3.104 9.422 25.906 1 98.12 370 GLU A O 1
ATOM 2939 N N . LEU A 1 371 ? 0.946 10.047 25.812 1 98.69 371 LEU A N 1
ATOM 2940 C CA . LEU A 1 371 ? 0.506 8.75 25.312 1 98.69 371 LEU A CA 1
ATOM 2941 C C . LEU A 1 371 ? 1.078 8.484 23.922 1 98.69 371 LEU A C 1
ATOM 2943 O O . LEU A 1 371 ? 1.616 7.402 23.672 1 98.69 371 LEU A O 1
ATOM 2947 N N . TRP A 1 372 ? 0.977 9.477 23.016 1 98.62 372 TRP A N 1
ATOM 2948 C CA . TRP A 1 372 ? 1.55 9.336 21.688 1 98.62 372 TRP A CA 1
ATOM 2949 C C . TRP A 1 372 ? 3.047 9.055 21.766 1 98.62 372 TRP A C 1
ATOM 2951 O O . TRP A 1 372 ? 3.557 8.172 21.062 1 98.62 372 TRP A O 1
ATOM 2961 N N . ASP A 1 373 ? 3.773 9.727 22.625 1 97.81 373 ASP A N 1
ATOM 2962 C CA . ASP A 1 373 ? 5.215 9.57 22.766 1 97.81 373 ASP A CA 1
ATOM 2963 C C . ASP A 1 373 ? 5.566 8.156 23.219 1 97.81 373 ASP A C 1
ATOM 2965 O O . ASP A 1 373 ? 6.645 7.645 22.906 1 97.81 373 ASP A O 1
ATOM 2969 N N . ALA A 1 374 ? 4.641 7.547 23.922 1 97.69 374 ALA A N 1
ATOM 2970 C CA . ALA A 1 374 ? 4.863 6.195 24.438 1 97.69 374 ALA A CA 1
ATOM 2971 C C . ALA A 1 374 ? 4.375 5.145 23.438 1 97.69 374 ALA A C 1
ATOM 2973 O O . ALA A 1 374 ? 4.402 3.947 23.734 1 97.69 374 ALA A O 1
ATOM 2974 N N . GLY A 1 375 ? 3.889 5.551 22.344 1 97.19 375 GLY A N 1
ATOM 2975 C CA . GLY A 1 375 ? 3.449 4.625 21.312 1 97.19 375 GLY A CA 1
ATOM 2976 C C . GLY A 1 375 ? 2.012 4.176 21.484 1 97.19 375 GLY A C 1
ATOM 2977 O O . GLY A 1 375 ? 1.557 3.25 20.812 1 97.19 375 GLY A O 1
ATOM 2978 N N . ILE A 1 376 ? 1.271 4.781 22.391 1 98.44 376 ILE A N 1
ATOM 2979 C CA . ILE A 1 376 ? -0.138 4.457 22.594 1 98.44 376 ILE A CA 1
ATOM 2980 C C . ILE A 1 376 ? -0.985 5.148 21.531 1 98.44 376 ILE A C 1
ATOM 2982 O O . ILE A 1 376 ? -0.781 6.328 21.234 1 98.44 376 ILE A O 1
ATOM 2986 N N . LYS A 1 377 ? -1.84 4.41 20.938 1 98.62 377 LYS A N 1
ATOM 2987 C CA . LYS A 1 377 ? -2.777 4.984 19.969 1 98.62 377 LYS A CA 1
ATOM 2988 C C . LYS A 1 377 ? -3.936 5.68 20.688 1 98.62 377 LYS A C 1
ATOM 2990 O O . LYS A 1 377 ? -4.789 5.02 21.281 1 98.62 377 LYS A O 1
ATOM 2995 N N . ALA A 1 378 ? -3.961 6.984 20.609 1 98.88 378 ALA A N 1
ATOM 2996 C CA . ALA A 1 378 ? -4.895 7.758 21.422 1 98.88 378 ALA A CA 1
ATOM 2997 C C . ALA A 1 378 ? -5.539 8.875 20.594 1 98.88 378 ALA A C 1
ATOM 2999 O O . ALA A 1 378 ? -4.977 9.328 19.594 1 98.88 378 ALA A O 1
ATOM 3000 N N . GLU A 1 379 ? -6.703 9.289 21.031 1 98.62 379 GLU A N 1
ATOM 3001 C CA . GLU A 1 379 ? -7.438 10.375 20.391 1 98.62 379 GLU A CA 1
ATOM 3002 C C . GLU A 1 379 ? -8.023 11.328 21.422 1 98.62 379 GLU A C 1
ATOM 3004 O O . GLU A 1 379 ? -8.141 10.977 22.609 1 98.62 379 GLU A O 1
ATOM 3009 N N . ILE A 1 380 ? -8.312 12.484 20.984 1 97.94 380 ILE A N 1
ATOM 3010 C CA . ILE A 1 380 ? -9.062 13.5 21.719 1 97.94 380 ILE A CA 1
ATOM 3011 C C . ILE A 1 380 ? -10.141 14.094 20.812 1 97.94 380 ILE A C 1
ATOM 3013 O O . ILE A 1 380 ? -10.008 14.094 19.594 1 97.94 380 ILE A O 1
ATOM 3017 N N . LEU A 1 381 ? -11.289 14.5 21.469 1 97.94 381 LEU A N 1
ATOM 3018 C CA . LEU A 1 381 ? -12.227 15.328 20.703 1 97.94 381 LEU A CA 1
ATOM 3019 C C . LEU A 1 381 ? -11.688 16.75 20.531 1 97.94 381 LEU A C 1
ATOM 3021 O O . LEU A 1 381 ? -11.117 17.312 21.469 1 97.94 381 LEU A O 1
ATOM 3025 N N . TYR A 1 382 ? -11.844 17.328 19.375 1 98.31 382 TYR A N 1
ATOM 3026 C CA . TYR A 1 382 ? -11.273 18.625 19.062 1 98.31 382 TYR A CA 1
ATOM 3027 C C . TYR A 1 382 ? -12.18 19.75 19.547 1 98.31 382 TYR A C 1
ATOM 3029 O O . TYR A 1 382 ? -12.625 20.594 18.766 1 98.31 382 TYR A O 1
ATOM 3037 N N . LYS A 1 383 ? -12.43 19.719 20.797 1 97.88 383 LYS A N 1
ATOM 3038 C CA . LYS A 1 383 ? -13.258 20.703 21.484 1 97.88 383 LYS A CA 1
ATOM 3039 C C . LYS A 1 383 ? -12.609 21.156 22.781 1 97.88 383 LYS A C 1
ATOM 3041 O O . LYS A 1 383 ? -12.023 20.359 23.516 1 97.88 383 LYS A O 1
ATOM 3046 N N . LYS A 1 384 ? -12.812 22.422 23.047 1 97.75 384 LYS A N 1
ATOM 3047 C CA . LYS A 1 384 ? -12.242 22.984 24.266 1 97.75 384 LYS A CA 1
ATOM 3048 C C . LYS A 1 384 ? -12.914 22.391 25.516 1 97.75 384 LYS A C 1
ATOM 3050 O O . LYS A 1 384 ? -12.242 22.016 26.469 1 97.75 384 LYS A O 1
ATOM 3055 N N . ASN A 1 385 ? -14.281 22.406 25.391 1 97.69 385 ASN A N 1
ATOM 3056 C CA . ASN A 1 385 ? -15.07 21.938 26.531 1 97.69 385 ASN A CA 1
ATOM 3057 C C . ASN A 1 385 ? -16.125 20.922 26.094 1 97.69 385 ASN A C 1
ATOM 3059 O O . ASN A 1 385 ? -17.328 21.188 26.172 1 97.69 385 ASN A O 1
ATOM 3063 N N . PRO A 1 386 ? -15.703 19.703 25.75 1 97.44 386 PRO A N 1
ATOM 3064 C CA . PRO A 1 386 ? -16.703 18.703 25.391 1 97.44 386 PRO A CA 1
ATOM 3065 C C . PRO A 1 386 ? -17.453 18.141 26.594 1 97.44 386 PRO A C 1
ATOM 3067 O O . PRO A 1 386 ? -16.875 18 27.672 1 97.44 386 PRO A O 1
ATOM 3070 N N . LYS A 1 387 ? -18.688 17.812 26.344 1 97.56 387 LYS A N 1
ATOM 3071 C CA . LYS A 1 387 ? -19.453 17.125 27.375 1 97.56 387 LYS A CA 1
ATOM 3072 C C . LYS A 1 387 ? -18.969 15.688 27.547 1 97.56 387 LYS A C 1
ATOM 3074 O O . LYS A 1 387 ? -18.656 15.016 26.562 1 97.56 387 LYS A O 1
ATOM 3079 N N . LEU A 1 388 ? -18.953 15.266 28.797 1 97.06 388 LEU A N 1
ATOM 3080 C CA . LEU A 1 388 ? -18.469 13.922 29.078 1 97.06 388 LEU A CA 1
ATOM 3081 C C . LEU A 1 388 ? -19.297 12.875 28.359 1 97.06 388 LEU A C 1
ATOM 3083 O O . LEU A 1 388 ? -18.75 11.93 27.781 1 97.06 388 LEU A O 1
ATOM 3087 N N . LEU A 1 389 ? -20.562 13.039 28.359 1 97.19 389 LEU A N 1
ATOM 3088 C CA . LEU A 1 389 ? -21.469 12.086 27.719 1 97.19 389 LEU A CA 1
ATOM 3089 C C . LEU A 1 389 ? -21.141 11.945 26.234 1 97.19 389 LEU A C 1
ATOM 3091 O O . LEU A 1 389 ? -21.172 10.836 25.688 1 97.19 389 LEU A O 1
ATOM 3095 N N . ASN A 1 390 ? -20.906 13.078 25.578 1 97.56 390 ASN A N 1
ATOM 3096 C CA . ASN A 1 390 ? -20.547 13.055 24.172 1 97.56 390 ASN A CA 1
ATOM 3097 C C . ASN A 1 390 ? -19.25 12.289 23.922 1 9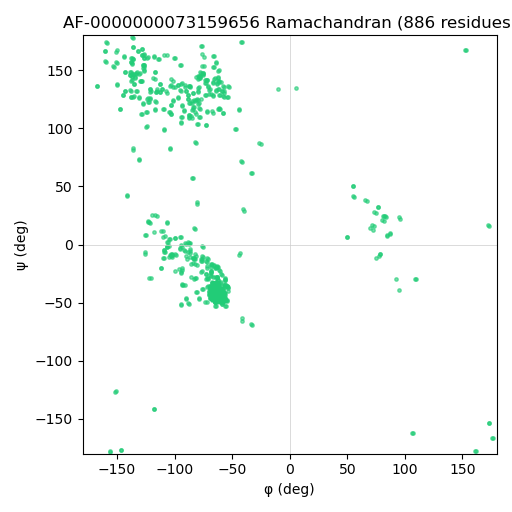7.56 390 ASN A C 1
ATOM 3099 O O . ASN A 1 390 ? -19.125 11.602 22.906 1 97.56 390 ASN A O 1
ATOM 3103 N N . GLN A 1 391 ? -18.312 12.438 24.812 1 98.19 391 GLN A N 1
ATOM 3104 C CA . GLN A 1 391 ? -17.031 11.766 24.688 1 98.19 391 GLN A CA 1
ATOM 3105 C C . GLN A 1 391 ? -17.188 10.258 24.859 1 98.19 391 GLN A C 1
ATOM 3107 O O . GLN A 1 391 ? -16.594 9.477 24.109 1 98.19 391 GLN A O 1
ATOM 3112 N N . LEU A 1 392 ? -18.031 9.875 25.797 1 98 392 LEU A N 1
ATOM 3113 C CA . LEU A 1 392 ? -18.281 8.453 26.016 1 98 392 LEU A CA 1
ATOM 3114 C C . LEU A 1 392 ? -19.047 7.848 24.844 1 98 392 LEU A C 1
ATOM 3116 O O . LEU A 1 392 ? -18.75 6.727 24.422 1 98 392 LEU A O 1
ATOM 3120 N N . GLN A 1 393 ? -19.938 8.555 24.328 1 97.56 393 GLN A N 1
ATOM 3121 C CA . GLN A 1 393 ? -20.719 8.094 23.188 1 97.56 393 GLN A CA 1
ATOM 3122 C C . GLN A 1 393 ? -19.844 7.93 21.953 1 97.56 393 GLN A C 1
ATOM 3124 O O . GLN A 1 393 ? -20.031 7 21.172 1 97.56 393 GLN A O 1
ATOM 3129 N N . TYR A 1 394 ? -18.938 8.852 21.812 1 97.31 394 TYR A N 1
ATOM 3130 C CA . TYR A 1 394 ? -17.984 8.75 20.703 1 97.31 394 TYR A CA 1
ATOM 3131 C C . TYR A 1 394 ? -17.234 7.434 20.766 1 97.31 394 TYR A C 1
ATOM 3133 O O . TYR A 1 394 ? -17.047 6.77 19.734 1 97.31 394 TYR A O 1
ATOM 3141 N N . CYS A 1 395 ? -16.781 7.016 21.922 1 97.75 395 CYS A N 1
ATOM 3142 C CA . CYS A 1 395 ? -16.047 5.77 22.109 1 97.75 395 CYS A CA 1
ATOM 3143 C C . CYS A 1 395 ? -16.906 4.566 21.766 1 97.75 395 CYS A C 1
ATOM 3145 O O . CYS A 1 395 ? -16.453 3.629 21.109 1 97.75 395 CYS A O 1
ATOM 3147 N N . GLU A 1 396 ? -18.156 4.605 22.156 1 95.94 396 GLU A N 1
ATOM 3148 C CA . GLU A 1 396 ? -19.078 3.52 21.859 1 95.94 396 GLU A CA 1
ATOM 3149 C C . GLU A 1 396 ? -19.328 3.395 20.359 1 95.94 396 GLU A C 1
ATOM 3151 O O . GLU A 1 396 ? -19.328 2.289 19.812 1 95.94 396 GLU A O 1
ATOM 3156 N N . GLU A 1 397 ? -19.484 4.531 19.781 1 94.19 397 GLU A N 1
ATOM 3157 C CA . GLU A 1 397 ? -19.797 4.559 18.359 1 94.19 397 GLU A CA 1
ATOM 3158 C C . GLU A 1 397 ? -18.594 4.105 17.531 1 94.19 397 GLU A C 1
ATOM 3160 O O . GLU A 1 397 ? -18.766 3.445 16.5 1 94.19 397 GLU A O 1
ATOM 3165 N N . THR A 1 398 ? -17.391 4.434 17.938 1 94.81 398 THR A N 1
ATOM 3166 C CA . THR A 1 398 ? -16.203 4.18 17.125 1 94.81 398 THR A CA 1
ATOM 3167 C C . THR A 1 398 ? -15.5 2.908 17.578 1 94.81 398 THR A C 1
ATOM 3169 O O . THR A 1 398 ? -14.555 2.451 16.938 1 94.81 398 THR A O 1
ATOM 3172 N N . GLY A 1 399 ? -15.93 2.355 18.688 1 94.31 399 GLY A N 1
ATOM 3173 C CA . GLY A 1 399 ? -15.383 1.101 19.172 1 94.31 399 GLY A CA 1
ATOM 3174 C C . GLY A 1 399 ? -14.078 1.271 19.922 1 94.31 399 GLY A C 1
ATOM 3175 O O . GLY A 1 399 ? -13.242 0.365 19.953 1 94.31 399 GLY A O 1
ATOM 3176 N N . ILE A 1 400 ? -13.781 2.443 20.516 1 97.56 400 ILE A N 1
ATOM 3177 C CA . ILE A 1 400 ? -12.602 2.656 21.344 1 97.56 400 ILE A CA 1
ATOM 3178 C C . ILE A 1 400 ? -12.789 1.969 22.688 1 97.56 400 ILE A C 1
ATOM 3180 O O . ILE A 1 400 ? -13.766 2.223 23.391 1 97.56 400 ILE A O 1
ATOM 3184 N N . PRO A 1 401 ? -11.883 1.211 23.078 1 97.75 401 PRO A N 1
ATOM 3185 C CA . PRO A 1 401 ? -12.148 0.335 24.234 1 97.75 401 PRO A CA 1
ATOM 3186 C C . PRO A 1 401 ? -11.977 1.047 25.562 1 97.75 401 PRO A C 1
ATOM 3188 O O . PRO A 1 401 ? -12.594 0.655 26.562 1 97.75 401 PRO A O 1
ATOM 3191 N N . LEU A 1 402 ? -11.102 2.078 25.625 1 98.75 402 LEU A N 1
ATOM 3192 C CA . LEU A 1 402 ? -10.805 2.711 26.906 1 98.75 402 LEU A CA 1
ATOM 3193 C C . LEU A 1 402 ? -11 4.223 26.828 1 98.75 402 LEU A C 1
ATOM 3195 O O . LEU A 1 402 ? -10.875 4.809 25.75 1 98.75 402 LEU A O 1
ATOM 3199 N N . VAL A 1 403 ? -11.32 4.789 27.953 1 98.75 403 VAL A N 1
ATOM 3200 C CA . VAL A 1 403 ? -11.383 6.238 28.109 1 98.75 403 VAL A CA 1
ATOM 3201 C C . VAL A 1 403 ? -10.539 6.668 29.312 1 98.75 403 VAL A C 1
ATOM 3203 O O . VAL A 1 403 ? -10.719 6.152 30.422 1 98.75 403 VAL A O 1
ATOM 3206 N N . ALA A 1 404 ? -9.602 7.477 29.094 1 98.81 404 ALA A N 1
ATOM 3207 C CA . ALA A 1 404 ? -8.852 8.117 30.172 1 98.81 404 ALA A CA 1
ATOM 3208 C C . ALA A 1 404 ? -9.445 9.477 30.516 1 98.81 404 ALA A C 1
ATOM 3210 O O . ALA A 1 404 ? -9.273 10.445 29.781 1 98.81 404 ALA A O 1
ATOM 3211 N N . ILE A 1 405 ? -10.039 9.594 31.625 1 98.5 405 ILE A N 1
ATOM 3212 C CA . ILE A 1 405 ? -10.812 10.781 32 1 98.5 405 ILE A CA 1
ATOM 3213 C C . ILE A 1 405 ? -10.008 11.633 32.969 1 98.5 405 ILE A C 1
ATOM 3215 O O . ILE A 1 405 ? -9.648 11.172 34.062 1 98.5 405 ILE A O 1
ATOM 3219 N N . VAL A 1 406 ? -9.766 12.844 32.531 1 97.5 406 VAL A N 1
ATOM 3220 C CA . VAL A 1 406 ? -9.086 13.812 33.406 1 97.5 406 VAL A CA 1
ATOM 3221 C C . VAL A 1 406 ? -10.117 14.672 34.125 1 97.5 406 VAL A C 1
ATOM 3223 O O . VAL A 1 406 ? -11.109 15.102 33.531 1 97.5 406 VAL A O 1
ATOM 3226 N N . GLY A 1 407 ? -9.969 14.852 35.406 1 96.56 407 GLY A N 1
ATOM 3227 C CA . GLY A 1 407 ? -10.766 15.727 36.25 1 96.56 407 GLY A CA 1
ATOM 3228 C C . GLY A 1 407 ? -9.93 16.516 37.25 1 96.56 407 GLY A C 1
ATOM 3229 O O . GLY A 1 407 ? -8.781 16.156 37.5 1 96.56 407 GLY A O 1
ATOM 3230 N N . GLU A 1 408 ? -10.523 17.547 37.719 1 95.44 408 GLU A N 1
ATOM 3231 C CA . GLU A 1 408 ? -9.797 18.422 38.625 1 95.44 408 GLU A CA 1
ATOM 3232 C C . GLU A 1 408 ? -9.328 17.656 39.875 1 95.44 408 GLU A C 1
ATOM 3234 O O . GLU A 1 408 ? -8.18 17.797 40.281 1 95.44 408 GLU A O 1
ATOM 3239 N N . GLN A 1 409 ? -10.203 16.891 40.438 1 94.56 409 GLN A N 1
ATOM 3240 C CA . GLN A 1 409 ? -9.852 16.125 41.656 1 94.56 409 GLN A CA 1
ATOM 3241 C C . GLN A 1 409 ? -8.812 15.062 41.312 1 94.56 409 GLN A C 1
ATOM 3243 O O . GLN A 1 409 ? -7.867 14.859 42.094 1 94.56 409 GLN A O 1
ATOM 3248 N N . GLU A 1 410 ? -9.039 14.352 40.219 1 93.56 410 GLU A N 1
ATOM 3249 C CA . GLU A 1 410 ? -8.094 13.32 39.781 1 93.56 410 GLU A CA 1
ATOM 3250 C C . GLU A 1 410 ? -6.703 13.906 39.562 1 93.56 410 GLU A C 1
ATOM 3252 O O . GLU A 1 410 ? -5.703 13.305 39.969 1 93.56 410 GLU A O 1
ATOM 3257 N N . LEU A 1 411 ? -6.645 15.109 38.969 1 94.19 411 LEU A N 1
ATOM 3258 C CA . LEU A 1 411 ? -5.371 15.773 38.75 1 94.19 411 LEU A CA 1
ATOM 3259 C C . LEU A 1 411 ? -4.668 16.094 40.062 1 94.19 411 LEU A C 1
ATOM 3261 O O . LEU A 1 411 ? -3.455 15.914 40.156 1 94.19 411 LEU A O 1
ATOM 3265 N N . LYS A 1 412 ? -5.422 16.531 41 1 95.25 412 LYS A N 1
ATOM 3266 C CA . LYS A 1 412 ? -4.875 16.859 42.312 1 95.25 412 LYS A CA 1
ATOM 3267 C C . LYS A 1 412 ? -4.324 15.617 43 1 95.25 412 LYS A C 1
ATOM 3269 O O . LYS A 1 412 ? -3.312 15.688 43.688 1 95.25 412 LYS A O 1
ATOM 3274 N N . ASP A 1 413 ? -4.98 14.547 42.781 1 95.81 413 ASP A N 1
ATOM 3275 C CA . ASP A 1 413 ? -4.609 13.297 43.438 1 95.81 413 ASP A CA 1
ATOM 3276 C C . ASP A 1 413 ? -3.527 12.562 42.625 1 95.81 413 ASP A C 1
ATOM 3278 O O . ASP A 1 413 ? -3.025 11.523 43.062 1 95.81 413 ASP A O 1
ATOM 3282 N N . GLY A 1 414 ? -3.172 13.055 41.469 1 95.88 414 GLY A N 1
ATOM 3283 C CA . GLY A 1 414 ? -2.148 12.438 40.656 1 95.88 414 GLY A CA 1
ATOM 3284 C C . GLY A 1 414 ? -2.617 11.172 39.969 1 95.88 414 GLY A C 1
ATOM 3285 O O . GLY A 1 414 ? -1.83 10.242 39.75 1 95.88 414 GLY A O 1
ATOM 3286 N N . VAL A 1 415 ? -3.963 11.109 39.719 1 97.62 415 VAL A N 1
ATOM 3287 C CA . VAL A 1 415 ? -4.508 9.906 39.094 1 97.62 415 VAL A CA 1
ATOM 3288 C C . VAL A 1 415 ? -5.32 10.289 37.844 1 97.62 415 VAL A C 1
ATOM 3290 O O . VAL A 1 415 ? -5.613 11.461 37.656 1 97.62 415 VAL A O 1
ATOM 3293 N N . VAL A 1 416 ? -5.539 9.352 36.969 1 98.19 416 VAL A N 1
ATOM 3294 C CA . VAL A 1 416 ? -6.453 9.43 35.844 1 98.19 416 VAL A CA 1
ATOM 3295 C C . VAL A 1 416 ? -7.5 8.32 35.938 1 98.19 416 VAL A C 1
ATOM 3297 O O . VAL A 1 416 ? -7.18 7.188 36.312 1 98.19 416 VAL A O 1
ATOM 3300 N N . LYS A 1 417 ? -8.672 8.688 35.781 1 98.19 417 LYS A N 1
ATOM 3301 C CA . LYS A 1 417 ? -9.727 7.68 35.781 1 98.19 417 LYS A CA 1
ATOM 3302 C C . LYS A 1 417 ? -9.773 6.938 34.438 1 98.19 417 LYS A C 1
ATOM 3304 O O . LYS A 1 417 ? -9.922 7.559 33.406 1 98.19 417 LYS A O 1
ATOM 3309 N N . LEU A 1 418 ? -9.516 5.648 34.5 1 98.5 418 LEU A N 1
ATOM 3310 C CA . LEU A 1 418 ? -9.57 4.812 33.312 1 98.5 418 LEU A CA 1
ATOM 3311 C C . LEU A 1 418 ? -10.867 4.02 33.281 1 98.5 418 LEU A C 1
ATOM 3313 O O . LEU A 1 418 ? -11.195 3.287 34.188 1 98.5 418 LEU A O 1
ATOM 3317 N N . ARG A 1 419 ? -11.578 4.18 32.219 1 98.25 419 ARG A N 1
ATOM 3318 C CA . ARG A 1 419 ? -12.883 3.533 32.062 1 98.25 419 ARG A CA 1
ATOM 3319 C C . ARG A 1 419 ? -12.859 2.539 30.906 1 98.25 419 ARG A C 1
ATOM 3321 O O . ARG A 1 419 ? -12.344 2.84 29.828 1 98.25 419 ARG A O 1
ATOM 3328 N N . ASP A 1 420 ? -13.328 1.379 31.156 1 97.94 420 ASP A N 1
ATOM 3329 C CA . ASP A 1 420 ? -13.602 0.416 30.094 1 97.94 420 ASP A CA 1
ATOM 3330 C C . ASP A 1 420 ? -14.953 0.691 29.453 1 97.94 420 ASP A C 1
ATOM 3332 O O . ASP A 1 420 ? -15.984 0.688 30.125 1 97.94 420 ASP A O 1
ATOM 3336 N N . VAL A 1 421 ? -14.977 0.883 28.203 1 97.25 421 VAL A N 1
ATOM 3337 C CA . VAL A 1 421 ? -16.188 1.341 27.531 1 97.25 421 VAL A CA 1
ATOM 3338 C C . VAL A 1 421 ? -17.25 0.237 27.562 1 97.25 421 VAL A C 1
ATOM 3340 O O . VAL A 1 421 ? -18.422 0.505 27.781 1 97.25 421 VAL A O 1
ATOM 3343 N N . ALA A 1 422 ? -16.859 -0.966 27.328 1 94.56 422 ALA A N 1
ATOM 3344 C CA . ALA A 1 422 ? -17.797 -2.086 27.234 1 94.56 422 ALA A CA 1
ATOM 3345 C C . ALA A 1 422 ? -18.422 -2.393 28.594 1 94.56 422 ALA A C 1
ATOM 3347 O O . ALA A 1 422 ? -19.641 -2.545 28.703 1 94.56 422 ALA A O 1
ATOM 3348 N N . THR A 1 423 ? -17.609 -2.455 29.688 1 95.94 423 THR A N 1
ATOM 3349 C CA . THR A 1 423 ? -18.094 -2.863 31 1 95.94 423 THR A CA 1
ATOM 3350 C C . THR A 1 423 ? -18.5 -1.649 31.828 1 95.94 423 THR A C 1
ATOM 3352 O O . THR A 1 423 ? -19.203 -1.787 32.844 1 95.94 423 THR A O 1
ATOM 3355 N N . ARG A 1 424 ? -18.016 -0.484 31.484 1 96.25 424 ARG A N 1
ATOM 3356 C CA . ARG A 1 424 ? -18.25 0.779 32.156 1 96.25 424 ARG A CA 1
ATOM 3357 C C . ARG A 1 424 ? -17.547 0.814 33.531 1 96.25 424 ARG A C 1
ATOM 3359 O O . ARG A 1 424 ? -17.766 1.718 34.312 1 96.25 424 ARG A O 1
ATOM 3366 N N . GLU A 1 425 ? -16.688 -0.128 33.656 1 97.25 425 GLU A N 1
ATOM 3367 C CA . GLU A 1 425 ? -15.883 -0.131 34.844 1 97.25 425 GLU A CA 1
ATOM 3368 C C . GLU A 1 425 ? -14.867 1.01 34.844 1 97.25 425 GLU A C 1
ATOM 3370 O O . GLU A 1 425 ? -14.258 1.295 33.812 1 97.25 425 GLU A O 1
ATOM 3375 N N . GLU A 1 426 ? -14.773 1.651 35.969 1 97.38 426 GLU A N 1
ATOM 3376 C CA . GLU A 1 426 ? -13.836 2.762 36.125 1 97.38 426 GLU A CA 1
ATOM 3377 C C . GLU A 1 426 ? -12.844 2.494 37.25 1 97.38 426 GLU A C 1
ATOM 3379 O O . GLU A 1 426 ? -13.219 1.987 38.312 1 97.38 426 GLU A O 1
ATOM 3384 N N . VAL A 1 427 ? -11.625 2.748 36.969 1 97.69 427 VAL A N 1
ATOM 3385 C CA . VAL A 1 427 ? -10.57 2.576 37.969 1 97.69 427 VAL A CA 1
ATOM 3386 C C . VAL A 1 427 ? -9.633 3.779 37.938 1 97.69 427 VAL A C 1
ATOM 3388 O O . VAL A 1 427 ? -9.305 4.297 36.875 1 97.69 427 VAL A O 1
ATOM 3391 N N . ASN A 1 428 ? -9.25 4.246 39.125 1 97.81 428 ASN A N 1
ATOM 3392 C CA . ASN A 1 428 ? -8.242 5.297 39.188 1 97.81 428 ASN A CA 1
ATOM 3393 C C . ASN A 1 428 ? -6.832 4.73 39.031 1 97.81 428 ASN A C 1
ATOM 3395 O O . ASN A 1 428 ? -6.434 3.832 39.781 1 97.81 428 ASN A O 1
ATOM 3399 N N . ILE A 1 429 ? -6.141 5.25 38.094 1 98.25 429 ILE A N 1
ATOM 3400 C CA . ILE A 1 429 ? -4.777 4.809 37.812 1 98.25 429 ILE A CA 1
ATOM 3401 C C . ILE A 1 429 ? -3.803 5.953 38.094 1 98.25 429 ILE A C 1
ATOM 3403 O O . ILE A 1 429 ? -4.023 7.082 37.625 1 98.25 429 ILE A O 1
ATOM 3407 N N . ARG A 1 430 ? -2.742 5.637 38.812 1 97.75 430 ARG A N 1
ATOM 3408 C CA . ARG A 1 430 ? -1.697 6.648 38.938 1 97.75 430 ARG A CA 1
ATOM 3409 C C . ARG A 1 430 ? -1.127 7.047 37.594 1 97.75 430 ARG A C 1
ATOM 3411 O O . ARG A 1 430 ? -0.927 6.195 36.719 1 97.75 430 ARG A O 1
ATOM 3418 N N . ARG A 1 431 ? -0.883 8.305 37.438 1 96.38 431 ARG A N 1
ATOM 3419 C CA . ARG A 1 431 ? -0.413 8.859 36.156 1 96.38 431 ARG A CA 1
ATOM 3420 C C . ARG A 1 431 ? 0.83 8.117 35.688 1 96.38 431 ARG A C 1
ATOM 3422 O O . ARG A 1 431 ? 0.962 7.836 34.5 1 96.38 431 ARG A O 1
ATOM 3429 N N . GLU A 1 432 ? 1.718 7.719 36.5 1 95.81 432 GLU A N 1
ATOM 3430 C CA . GLU A 1 432 ? 2.984 7.082 36.156 1 95.81 432 GLU A CA 1
ATOM 3431 C C . GLU A 1 432 ? 2.766 5.66 35.656 1 95.81 432 GLU A C 1
ATOM 3433 O O . GLU A 1 432 ? 3.627 5.098 34.969 1 95.81 432 GLU A O 1
ATOM 3438 N N . ASN A 1 433 ? 1.607 5.062 35.938 1 97.69 433 ASN A N 1
ATOM 3439 C CA . ASN A 1 433 ? 1.325 3.682 35.562 1 97.69 433 ASN A CA 1
ATOM 3440 C C . ASN A 1 433 ? 0.339 3.605 34.406 1 97.69 433 ASN A C 1
ATOM 3442 O O . ASN A 1 433 ? 0.01 2.516 33.938 1 97.69 433 ASN A O 1
ATOM 3446 N N . LEU A 1 434 ? -0.112 4.723 33.969 1 98.19 434 LEU A N 1
ATOM 3447 C CA . LEU A 1 434 ? -1.217 4.773 33.031 1 98.19 434 LEU A CA 1
ATOM 3448 C C . LEU A 1 434 ? -0.841 4.082 31.719 1 98.19 434 LEU A C 1
ATOM 3450 O O . LEU A 1 434 ? -1.624 3.297 31.188 1 98.19 434 LEU A O 1
ATOM 3454 N N . ILE A 1 435 ? 0.337 4.309 31.172 1 98.12 435 ILE A N 1
ATOM 3455 C CA . ILE A 1 435 ? 0.803 3.766 29.891 1 98.12 435 ILE A CA 1
ATOM 3456 C C . ILE A 1 435 ? 0.839 2.242 29.969 1 98.12 435 ILE A C 1
ATOM 3458 O O . ILE A 1 435 ? 0.315 1.561 29.078 1 98.12 435 ILE A O 1
ATOM 3462 N N . GLU A 1 436 ? 1.402 1.729 30.984 1 97.56 436 GLU A N 1
ATOM 3463 C CA . GLU A 1 436 ? 1.492 0.284 31.172 1 97.56 436 GLU A CA 1
ATOM 3464 C C . GLU A 1 436 ? 0.108 -0.343 31.312 1 97.56 436 GLU A C 1
ATOM 3466 O O . GLU A 1 436 ? -0.147 -1.421 30.766 1 97.56 436 GLU A O 1
ATOM 3471 N N . GLU A 1 437 ? -0.747 0.347 32.094 1 97.44 437 GLU A N 1
ATOM 3472 C CA . GLU A 1 437 ? -2.105 -0.152 32.281 1 97.44 437 GLU A CA 1
ATOM 3473 C C . GLU A 1 437 ? -2.857 -0.23 30.953 1 97.44 437 GLU A C 1
ATOM 3475 O O . GLU A 1 437 ? -3.562 -1.207 30.688 1 97.44 437 GLU A O 1
ATOM 3480 N N . ILE A 1 438 ? -2.721 0.806 30.172 1 98.19 438 ILE A N 1
ATOM 3481 C CA . ILE A 1 438 ? -3.398 0.83 28.875 1 98.19 438 ILE A CA 1
ATOM 3482 C C . ILE A 1 438 ? -2.855 -0.289 27.984 1 98.19 438 ILE A C 1
ATOM 3484 O O . ILE A 1 438 ? -3.625 -1.004 27.344 1 98.19 438 ILE A O 1
ATOM 3488 N N . ARG A 1 439 ? -1.537 -0.463 27.953 1 97.25 439 ARG A N 1
ATOM 3489 C CA . ARG A 1 439 ? -0.913 -1.523 27.172 1 97.25 439 ARG A CA 1
ATOM 3490 C C . ARG A 1 439 ? -1.439 -2.893 27.578 1 97.25 439 ARG A C 1
ATOM 3492 O O . ARG A 1 439 ? -1.771 -3.721 26.734 1 97.25 439 ARG A O 1
ATOM 3499 N N . MET A 1 440 ? -1.466 -3.1 28.812 1 96.25 440 MET A N 1
ATOM 3500 C CA . MET A 1 440 ? -1.91 -4.383 29.344 1 96.25 440 MET A CA 1
ATOM 3501 C C . MET A 1 440 ? -3.361 -4.66 28.969 1 96.25 440 MET A C 1
ATOM 3503 O O . MET A 1 440 ? -3.697 -5.77 28.547 1 96.25 440 MET A O 1
ATOM 3507 N N . ARG A 1 441 ? -4.191 -3.686 29.047 1 95.94 441 ARG A N 1
ATOM 3508 C CA . ARG A 1 441 ? -5.625 -3.863 28.828 1 95.94 441 ARG A CA 1
ATOM 3509 C C . ARG A 1 441 ? -5.938 -3.986 27.344 1 95.94 441 ARG A C 1
ATOM 3511 O O . ARG A 1 441 ? -6.988 -4.504 26.969 1 95.94 441 ARG A O 1
ATOM 3518 N N . THR A 1 442 ? -5.039 -3.447 26.531 1 95.12 442 THR A N 1
ATOM 3519 C CA . THR A 1 442 ? -5.328 -3.445 25.094 1 95.12 442 THR A CA 1
ATOM 3520 C C . THR A 1 442 ? -4.406 -4.406 24.359 1 95.12 442 THR A C 1
ATOM 3522 O O . THR A 1 442 ? -4.293 -4.344 23.125 1 95.12 442 THR A O 1
ATOM 3525 N N . SER A 1 443 ? -3.652 -5.277 25.062 1 87.19 443 SER A N 1
ATOM 3526 C CA . SER A 1 443 ? -2.697 -6.207 24.469 1 87.19 443 SER A CA 1
ATOM 3527 C C . SER A 1 443 ? -3.395 -7.195 23.531 1 87.19 443 SER A C 1
ATOM 3529 O O . SER A 1 443 ? -2.795 -7.68 22.578 1 87.19 443 SER A O 1
ATOM 3531 N N . GLN A 1 444 ? -4.605 -7.617 23.906 1 72.75 444 GLN A N 1
ATOM 3532 C CA . GLN A 1 444 ? -5.281 -8.633 23.109 1 72.75 444 GLN A CA 1
ATOM 3533 C C . GLN A 1 444 ? -6.098 -7.992 21.984 1 72.75 444 GLN A C 1
ATOM 3535 O O . GLN A 1 444 ? -6.738 -8.688 21.203 1 72.75 444 GLN A O 1
ATOM 3540 N N . LEU A 1 445 ? -6.062 -6.691 21.891 1 68.19 445 LEU A N 1
ATOM 3541 C CA . LEU A 1 445 ? -6.879 -6.035 20.875 1 68.19 445 LEU A CA 1
ATOM 3542 C C . LEU A 1 445 ? -6.074 -5.809 19.594 1 68.19 445 LEU A C 1
ATOM 3544 O O . LEU A 1 445 ? -4.859 -5.605 19.641 1 68.19 445 LEU A O 1
ATOM 3548 N N . GLY B 1 1 ? 11.148 9.195 -16.516 1 76.31 1 GLY B N 1
ATOM 3549 C CA . GLY B 1 1 ? 10.883 9.914 -15.273 1 76.31 1 GLY B CA 1
ATOM 3550 C C . GLY B 1 1 ? 10.219 9.055 -14.211 1 76.31 1 GLY B C 1
ATOM 3551 O O . GLY B 1 1 ? 10.008 9.5 -13.086 1 76.31 1 GLY B O 1
ATOM 3552 N N . THR B 1 2 ? 9.773 7.809 -14.531 1 86.31 2 THR B N 1
ATOM 3553 C CA . THR B 1 2 ? 9.328 6.824 -13.555 1 86.31 2 THR B CA 1
ATOM 3554 C C . THR B 1 2 ? 10.422 5.801 -13.281 1 86.31 2 THR B C 1
ATOM 3556 O O . THR B 1 2 ? 11.43 5.762 -13.984 1 86.31 2 THR B O 1
ATOM 3559 N N . ARG B 1 3 ? 10.258 5.18 -12.188 1 87 3 ARG B N 1
ATOM 3560 C CA . ARG B 1 3 ? 11.336 4.258 -11.836 1 87 3 ARG B CA 1
ATOM 3561 C C . ARG B 1 3 ? 10.781 2.947 -11.297 1 87 3 ARG B C 1
ATOM 3563 O O . ARG B 1 3 ? 9.719 2.928 -10.672 1 87 3 ARG B O 1
ATOM 3570 N N . ASP B 1 4 ? 11.547 1.885 -11.664 1 93.12 4 ASP B N 1
ATOM 3571 C CA . ASP B 1 4 ? 11.344 0.605 -10.992 1 93.12 4 ASP B CA 1
ATOM 3572 C C . ASP B 1 4 ? 12.008 0.598 -9.617 1 93.12 4 ASP B C 1
ATOM 3574 O O . ASP B 1 4 ? 13.047 1.229 -9.422 1 93.12 4 ASP B O 1
ATOM 3578 N N . TYR B 1 5 ? 11.445 -0.093 -8.766 1 93.44 5 TYR B N 1
ATOM 3579 C CA . TYR B 1 5 ? 12.047 -0.27 -7.445 1 93.44 5 TYR B CA 1
ATOM 3580 C C . TYR B 1 5 ? 12.383 -1.734 -7.195 1 93.44 5 TYR B C 1
ATOM 3582 O O . TYR B 1 5 ? 11.508 -2.6 -7.242 1 93.44 5 TYR B O 1
ATOM 3590 N N . SER B 1 6 ? 13.641 -1.967 -6.91 1 94.81 6 SER B N 1
ATOM 3591 C CA . SER B 1 6 ? 14.172 -3.301 -6.656 1 94.81 6 SER B CA 1
ATOM 3592 C C . SER B 1 6 ? 13.797 -3.789 -5.262 1 94.81 6 SER B C 1
ATOM 3594 O O . SER B 1 6 ? 13.312 -3.014 -4.438 1 94.81 6 SER B O 1
ATOM 3596 N N . PRO B 1 7 ? 14.039 -5.043 -4.957 1 95.56 7 PRO B N 1
ATOM 3597 C CA . PRO B 1 7 ? 13.734 -5.582 -3.631 1 95.56 7 PRO B CA 1
ATOM 3598 C C . PRO B 1 7 ? 14.469 -4.844 -2.512 1 95.56 7 PRO B C 1
ATOM 3600 O O . PRO B 1 7 ? 13.883 -4.586 -1.454 1 95.56 7 PRO B O 1
ATOM 3603 N N . LYS B 1 8 ? 15.727 -4.555 -2.732 1 93.19 8 LYS B N 1
ATOM 3604 C CA . LYS B 1 8 ? 16.484 -3.814 -1.728 1 93.19 8 LYS B CA 1
ATOM 3605 C C . LYS B 1 8 ? 15.859 -2.447 -1.463 1 93.19 8 LYS B C 1
ATOM 3607 O O . LYS B 1 8 ? 15.688 -2.051 -0.308 1 93.19 8 LYS B O 1
ATOM 3612 N N . GLN B 1 9 ? 15.516 -1.762 -2.516 1 92.88 9 GLN B N 1
ATOM 3613 C CA . GLN B 1 9 ? 14.875 -0.46 -2.391 1 92.88 9 GLN B CA 1
ATOM 3614 C C . GLN B 1 9 ? 13.516 -0.583 -1.709 1 92.88 9 GLN B C 1
ATOM 3616 O O . GLN B 1 9 ? 13.156 0.248 -0.874 1 92.88 9 GLN B O 1
ATOM 3621 N N . MET B 1 10 ? 12.805 -1.645 -2.088 1 95.38 10 MET B N 1
ATOM 3622 C CA . MET B 1 10 ? 11.477 -1.844 -1.521 1 95.38 10 MET B CA 1
ATOM 3623 C C . MET B 1 10 ? 11.562 -2.164 -0.033 1 95.38 10 MET B C 1
ATOM 3625 O O . MET B 1 10 ? 10.68 -1.781 0.739 1 95.38 10 MET B O 1
ATOM 3629 N N . ALA B 1 11 ? 12.602 -2.896 0.355 1 94.19 11 ALA B N 1
ATOM 3630 C CA . ALA B 1 11 ? 12.789 -3.178 1.776 1 94.19 11 ALA B CA 1
ATOM 3631 C C . ALA B 1 11 ? 12.969 -1.889 2.572 1 94.19 11 ALA B C 1
ATOM 3633 O O . ALA B 1 11 ? 12.406 -1.741 3.66 1 94.19 11 ALA B O 1
ATOM 3634 N N . ILE B 1 12 ? 13.688 -0.949 2.045 1 92.38 12 ILE B N 1
ATOM 3635 C CA . ILE B 1 12 ? 13.898 0.35 2.674 1 92.38 12 ILE B CA 1
ATOM 3636 C C . ILE B 1 12 ? 12.586 1.129 2.705 1 92.38 12 ILE B C 1
ATOM 3638 O O . ILE B 1 12 ? 12.203 1.678 3.742 1 92.38 12 ILE B O 1
ATOM 3642 N N . ARG B 1 13 ? 11.922 1.146 1.578 1 93.56 13 ARG B N 1
ATOM 3643 C CA . ARG B 1 13 ? 10.672 1.896 1.453 1 93.56 13 ARG B CA 1
ATOM 3644 C C . ARG B 1 13 ? 9.609 1.353 2.4 1 93.56 13 ARG B C 1
ATOM 3646 O O . ARG B 1 13 ? 8.852 2.121 3 1 93.56 13 ARG B O 1
ATOM 3653 N N . GLU B 1 14 ? 9.531 0.048 2.48 1 93.5 14 GLU B N 1
ATOM 3654 C CA . GLU B 1 14 ? 8.555 -0.577 3.369 1 93.5 14 GLU B CA 1
ATOM 3655 C C . GLU B 1 14 ? 8.766 -0.139 4.816 1 93.5 14 GLU B C 1
ATOM 3657 O O . GLU B 1 14 ? 7.805 0.05 5.562 1 93.5 14 GLU B O 1
ATOM 3662 N N . ARG B 1 15 ? 9.992 -0.002 5.207 1 91.81 15 ARG B N 1
ATOM 3663 C CA . ARG B 1 15 ? 10.297 0.455 6.559 1 91.81 15 ARG B CA 1
ATOM 3664 C C . ARG B 1 15 ? 9.766 1.867 6.789 1 91.81 15 ARG B C 1
ATOM 3666 O O . ARG B 1 15 ? 9.203 2.158 7.844 1 91.81 15 ARG B O 1
ATOM 3673 N N . VAL B 1 16 ? 9.977 2.703 5.852 1 94.5 16 VAL B N 1
ATOM 3674 C CA . VAL B 1 16 ? 9.539 4.094 5.945 1 94.5 16 VAL B CA 1
ATOM 3675 C C . VAL B 1 16 ? 8.016 4.152 5.965 1 94.5 16 VAL B C 1
ATOM 3677 O O . VAL B 1 16 ? 7.43 4.836 6.809 1 94.5 16 VAL B O 1
ATOM 3680 N N . PHE B 1 17 ? 7.359 3.42 5.039 1 96.44 17 PHE B N 1
ATOM 3681 C CA . PHE B 1 17 ? 5.902 3.391 4.988 1 96.44 17 PHE B CA 1
ATOM 3682 C C . PHE B 1 17 ? 5.328 2.889 6.309 1 96.44 17 PHE B C 1
ATOM 3684 O O . PHE B 1 17 ? 4.34 3.436 6.809 1 96.44 17 PHE B O 1
ATOM 3691 N N . THR B 1 18 ? 5.945 1.898 6.836 1 95.31 18 THR B N 1
ATOM 3692 C CA . THR B 1 18 ? 5.469 1.327 8.094 1 95.31 18 THR B CA 1
ATOM 3693 C C . THR B 1 18 ? 5.547 2.355 9.219 1 95.31 18 THR B C 1
ATOM 3695 O O . THR B 1 18 ? 4.613 2.49 10.008 1 95.31 18 THR B O 1
ATOM 3698 N N . ALA B 1 19 ? 6.66 3.055 9.289 1 96 19 ALA B N 1
ATOM 3699 C CA . ALA B 1 19 ? 6.824 4.086 10.312 1 96 19 ALA B CA 1
ATOM 3700 C C . ALA B 1 19 ? 5.75 5.16 10.188 1 96 19 ALA B C 1
ATOM 3702 O O . ALA B 1 19 ? 5.164 5.582 11.188 1 96 19 ALA B O 1
ATOM 3703 N N . ILE B 1 20 ? 5.484 5.57 9.023 1 97.81 20 ILE B N 1
ATOM 3704 C CA . ILE B 1 20 ? 4.523 6.637 8.758 1 97.81 20 ILE B CA 1
ATOM 3705 C C . ILE B 1 20 ? 3.113 6.148 9.078 1 97.81 20 ILE B C 1
ATOM 3707 O O . ILE B 1 20 ? 2.354 6.836 9.766 1 97.81 20 ILE B O 1
ATOM 3711 N N . ILE B 1 21 ? 2.764 4.969 8.633 1 97.81 21 ILE B N 1
ATOM 3712 C CA . ILE B 1 21 ? 1.442 4.395 8.859 1 97.81 21 ILE B CA 1
ATOM 3713 C C . ILE B 1 21 ? 1.208 4.207 10.359 1 97.81 21 ILE B C 1
ATOM 3715 O O . ILE B 1 21 ? 0.135 4.535 10.867 1 97.81 21 ILE B O 1
ATOM 3719 N N . ASN B 1 22 ? 2.217 3.691 11.031 1 97.75 22 ASN B N 1
ATOM 3720 C CA . ASN B 1 22 ? 2.096 3.523 12.477 1 97.75 22 ASN B CA 1
ATOM 3721 C C . ASN B 1 22 ? 1.807 4.852 13.172 1 97.75 22 ASN B C 1
ATOM 3723 O O . ASN B 1 22 ? 1.008 4.906 14.109 1 97.75 22 ASN B O 1
ATOM 3727 N N . CYS B 1 23 ? 2.473 5.863 12.727 1 98.44 23 CYS B N 1
ATOM 3728 C CA . CYS B 1 23 ? 2.227 7.184 13.297 1 98.44 23 CYS B CA 1
ATOM 3729 C C . CYS B 1 23 ? 0.801 7.641 13.023 1 98.44 23 CYS B C 1
ATOM 3731 O O . CYS B 1 23 ? 0.104 8.102 13.93 1 98.44 23 CYS B O 1
ATOM 3733 N N . PHE B 1 24 ? 0.344 7.52 11.773 1 98.75 24 PHE B N 1
ATOM 3734 C CA . PHE B 1 24 ? -1.011 7.922 11.414 1 98.75 24 PHE B CA 1
ATOM 3735 C C . PHE B 1 24 ? -2.039 7.164 12.242 1 98.75 24 PHE B C 1
ATOM 3737 O O . PHE B 1 24 ? -2.992 7.754 12.758 1 98.75 24 PHE B O 1
ATOM 3744 N N . LYS B 1 25 ? -1.822 5.922 12.406 1 98.25 25 LYS B N 1
ATOM 3745 C CA . LYS B 1 25 ? -2.746 5.086 13.172 1 98.25 25 LYS B CA 1
ATOM 3746 C C . LYS B 1 25 ? -2.709 5.445 14.656 1 98.25 25 LYS B C 1
ATOM 3748 O O . LYS B 1 25 ? -3.73 5.379 15.344 1 98.25 25 LYS B O 1
ATOM 3753 N N . ARG B 1 26 ? -1.526 5.766 15.141 1 98.62 26 ARG B N 1
ATOM 3754 C CA . ARG B 1 26 ? -1.382 6.188 16.531 1 98.62 26 ARG B CA 1
ATOM 3755 C C . ARG B 1 26 ? -2.273 7.387 16.844 1 98.62 26 ARG B C 1
ATOM 3757 O O . ARG B 1 26 ? -2.787 7.52 17.953 1 98.62 26 ARG B O 1
ATOM 3764 N N . HIS B 1 27 ? -2.492 8.18 15.836 1 98.81 27 HIS B N 1
ATOM 3765 C CA . HIS B 1 27 ? -3.305 9.383 16 1 98.81 27 HIS B CA 1
ATOM 3766 C C . HIS B 1 27 ? -4.758 9.125 15.609 1 98.81 27 HIS B C 1
ATOM 3768 O O . HIS B 1 27 ? -5.555 10.055 15.508 1 98.81 27 HIS B O 1
ATOM 3774 N N . GLY B 1 28 ? -5.102 7.891 15.32 1 98.25 28 GLY B N 1
ATOM 3775 C CA . GLY B 1 28 ? -6.492 7.504 15.148 1 98.25 28 GLY B CA 1
ATOM 3776 C C . GLY B 1 28 ? -7.02 7.789 13.758 1 98.25 28 GLY B C 1
ATOM 3777 O O . GLY B 1 28 ? -8.227 7.957 13.562 1 98.25 28 GLY B O 1
ATOM 3778 N N . ALA B 1 29 ? -6.145 7.871 12.773 1 98.31 29 ALA B N 1
ATOM 3779 C CA . ALA B 1 29 ? -6.602 8.148 11.414 1 98.31 29 ALA B CA 1
ATOM 3780 C C . ALA B 1 29 ? -7.164 6.895 10.758 1 98.31 29 ALA B C 1
ATOM 3782 O O . ALA B 1 29 ? -6.664 5.793 10.977 1 98.31 29 ALA B O 1
ATOM 3783 N N . GLU B 1 30 ? -8.211 7.125 9.977 1 97.75 30 GLU B N 1
ATOM 3784 C CA . GLU B 1 30 ? -8.789 6.07 9.148 1 97.75 30 GLU B CA 1
ATOM 3785 C C . GLU B 1 30 ? -8.227 6.105 7.734 1 97.75 30 GLU B C 1
ATOM 3787 O O . GLU B 1 30 ? -7.797 7.16 7.258 1 97.75 30 GLU B O 1
ATOM 3792 N N . VAL B 1 31 ? -8.258 4.957 7.121 1 97.44 31 VAL B N 1
ATOM 3793 C CA . VAL B 1 31 ? -7.699 4.863 5.777 1 97.44 31 VAL B CA 1
ATOM 3794 C C . VAL B 1 31 ? -8.812 4.988 4.742 1 97.44 31 VAL B C 1
ATOM 3796 O O . VAL B 1 31 ? -9.906 4.445 4.934 1 97.44 31 VAL B O 1
ATOM 3799 N N . ILE B 1 32 ? -8.594 5.727 3.691 1 97.81 32 ILE B N 1
ATOM 3800 C CA . ILE B 1 32 ? -9.453 5.75 2.514 1 97.81 32 ILE B CA 1
ATOM 3801 C C . ILE B 1 32 ? -8.609 5.523 1.259 1 97.81 32 ILE B C 1
ATOM 3803 O O . ILE B 1 32 ? -7.383 5.523 1.319 1 97.81 32 ILE B O 1
ATOM 3807 N N . ASP B 1 33 ? -9.242 5.289 0.182 1 96.69 33 ASP B N 1
ATOM 3808 C CA . ASP B 1 33 ? -8.57 5.156 -1.11 1 96.69 33 ASP B CA 1
ATOM 3809 C C . ASP B 1 33 ? -9.422 5.758 -2.229 1 96.69 33 ASP B C 1
ATOM 3811 O O . ASP B 1 33 ? -10.641 5.574 -2.26 1 96.69 33 ASP B O 1
ATOM 3815 N N . THR B 1 34 ? -8.812 6.555 -3.047 1 97.38 34 THR B N 1
ATOM 3816 C CA . THR B 1 34 ? -9.484 7.164 -4.191 1 97.38 34 THR B CA 1
ATOM 3817 C C . THR B 1 34 ? -8.844 6.715 -5.496 1 97.38 34 THR B C 1
ATOM 3819 O O . THR B 1 34 ? -7.707 6.23 -5.504 1 97.38 34 THR B O 1
ATOM 3822 N N . PRO B 1 35 ? -9.5 6.852 -6.59 1 95.94 35 PRO B N 1
ATOM 3823 C CA . PRO B 1 35 ? -8.992 6.387 -7.883 1 95.94 35 PRO B CA 1
ATOM 3824 C C . PRO B 1 35 ? -7.723 7.121 -8.32 1 95.94 35 PRO B C 1
ATOM 3826 O O . PRO B 1 35 ? -7.488 8.258 -7.898 1 95.94 35 PRO B O 1
ATOM 3829 N N . VAL B 1 36 ? -6.992 6.41 -9.188 1 95.88 36 VAL B N 1
ATOM 3830 C CA . VAL B 1 36 ? -5.738 6.957 -9.695 1 95.88 36 VAL B CA 1
ATOM 3831 C C . VAL B 1 36 ? -6.023 8.109 -10.656 1 95.88 36 VAL B C 1
ATOM 3833 O O . VAL B 1 36 ? -5.18 8.992 -10.844 1 95.88 36 VAL B O 1
ATOM 3836 N N . PHE B 1 37 ? -7.105 8.102 -11.32 1 93.56 37 PHE B N 1
ATOM 3837 C CA . PHE B 1 37 ? -7.465 9.203 -12.211 1 93.56 37 PHE B CA 1
ATOM 3838 C C . PHE B 1 37 ? -8.852 9.734 -11.875 1 93.56 37 PHE B C 1
ATOM 3840 O O . PHE B 1 37 ? -9.656 9.039 -11.242 1 93.56 37 PHE B O 1
ATOM 3847 N N . GLU B 1 38 ? -9.047 10.977 -12.219 1 91.94 38 GLU B N 1
ATOM 3848 C CA . GLU B 1 38 ? -10.266 11.758 -12.016 1 91.94 38 GLU B CA 1
ATOM 3849 C C . GLU B 1 38 ? -10.719 12.414 -13.312 1 91.94 38 GLU B C 1
ATOM 3851 O O . GLU B 1 38 ? -9.984 12.422 -14.305 1 91.94 38 GLU B O 1
ATOM 3856 N N . LEU B 1 39 ? -12.055 12.844 -13.258 1 91.12 39 LEU B N 1
ATOM 3857 C CA . LEU B 1 39 ? -12.414 13.766 -14.328 1 91.12 39 LEU B CA 1
ATOM 3858 C C . LEU B 1 39 ? -11.445 14.945 -14.375 1 91.12 39 LEU B C 1
ATOM 3860 O O . LEU B 1 39 ? -11.055 15.477 -13.336 1 91.12 39 LEU B O 1
ATOM 3864 N N . LYS B 1 40 ? -11.047 15.289 -15.531 1 90.56 40 LYS B N 1
ATOM 3865 C CA . LYS B 1 40 ? -10.094 16.375 -15.695 1 90.56 40 LYS B CA 1
ATOM 3866 C C . LYS B 1 40 ? -10.594 17.656 -15.016 1 90.56 40 LYS B C 1
ATOM 3868 O O . LYS B 1 40 ? -9.805 18.391 -14.422 1 90.56 40 LYS B O 1
ATOM 3873 N N . GLU B 1 41 ? -11.859 17.891 -15.047 1 88.75 41 GLU B N 1
ATOM 3874 C CA . GLU B 1 41 ? -12.445 19.109 -14.469 1 88.75 41 GLU B CA 1
ATOM 3875 C C . GLU B 1 41 ? -12.281 19.125 -12.953 1 88.75 41 GLU B C 1
ATOM 3877 O O . GLU B 1 41 ? -12.188 20.203 -12.352 1 88.75 41 GLU B O 1
ATOM 3882 N N . THR B 1 42 ? -12.211 17.969 -12.336 1 89.5 42 THR B N 1
ATOM 3883 C CA . THR B 1 42 ? -11.992 17.859 -10.898 1 89.5 42 THR B CA 1
ATOM 3884 C C . THR B 1 42 ? -10.594 18.359 -10.523 1 89.5 42 THR B C 1
ATOM 3886 O O . THR B 1 42 ? -10.406 18.953 -9.461 1 89.5 42 THR B O 1
ATOM 3889 N N . LEU B 1 43 ? -9.68 18.156 -11.414 1 89.94 43 LEU B N 1
ATOM 3890 C CA . LEU B 1 43 ? -8.281 18.422 -11.117 1 89.94 43 LEU B CA 1
ATOM 3891 C C . LEU B 1 43 ? -7.879 19.828 -11.57 1 89.94 43 LEU B C 1
ATOM 3893 O O . LEU B 1 43 ? -6.852 20.344 -11.141 1 89.94 43 LEU B O 1
ATOM 3897 N N . THR B 1 44 ? -8.664 20.328 -12.547 1 83.81 44 THR B N 1
ATOM 3898 C CA . THR B 1 44 ? -8.305 21.625 -13.102 1 83.81 44 THR B CA 1
ATOM 3899 C C . THR B 1 44 ? -9.297 22.688 -12.664 1 83.81 44 THR B C 1
ATOM 3901 O O . THR B 1 44 ? -10.414 22.375 -12.25 1 83.81 44 THR B O 1
ATOM 3904 N N . GLY B 1 45 ? -8.867 24.078 -12.82 1 64.94 45 GLY B N 1
ATOM 3905 C CA . GLY B 1 45 ? -9.766 25.219 -12.781 1 64.94 45 GLY B CA 1
ATOM 3906 C C . GLY B 1 45 ? -9.914 25.812 -11.391 1 64.94 45 GLY B C 1
ATOM 3907 O O . GLY B 1 45 ? -10.203 27 -11.25 1 64.94 45 GLY B O 1
ATOM 3908 N N . LYS B 1 46 ? -9.758 24.922 -10.422 1 58.38 46 LYS B N 1
ATOM 3909 C CA . LYS B 1 46 ? -10.297 25.469 -9.188 1 58.38 46 LYS B CA 1
ATOM 3910 C C . LYS B 1 46 ? -9.18 26.031 -8.305 1 58.38 46 LYS B C 1
ATOM 3912 O O . LYS B 1 46 ? -9.414 26.922 -7.488 1 58.38 46 LYS B O 1
ATOM 3917 N N . TYR B 1 47 ? -8.031 25.609 -8.477 1 59.47 47 TYR B N 1
ATOM 3918 C CA . TYR B 1 47 ? -7.16 26.047 -7.395 1 59.47 47 TYR B CA 1
ATOM 3919 C C . TYR B 1 47 ? -5.773 26.406 -7.922 1 59.47 47 TYR B C 1
ATOM 3921 O O . TYR B 1 47 ? -4.773 26.25 -7.219 1 59.47 47 TYR B O 1
ATOM 3929 N N . GLY B 1 48 ? -5.73 27.125 -9.086 1 55.19 48 GLY B N 1
ATOM 3930 C CA . GLY B 1 48 ? -4.555 27.781 -9.625 1 55.19 48 GLY B CA 1
ATOM 3931 C C . GLY B 1 48 ? -3.561 26.812 -10.242 1 55.19 48 GLY B C 1
ATOM 3932 O O . GLY B 1 48 ? -2.459 27.203 -10.625 1 55.19 48 GLY B O 1
ATOM 3933 N N . GLU B 1 49 ? -3.791 25.547 -9.992 1 54.69 49 GLU B N 1
ATOM 3934 C CA . GLU B 1 49 ? -2.738 24.703 -10.531 1 54.69 49 GLU B CA 1
ATOM 3935 C C . GLU B 1 49 ? -2.742 24.703 -12.062 1 54.69 49 GLU B C 1
ATOM 3937 O O . GLU B 1 49 ? -3.805 24.703 -12.68 1 54.69 49 GLU B O 1
ATOM 3942 N N . ASP B 1 50 ? -1.438 24.984 -12.594 1 57.44 50 ASP B N 1
ATOM 3943 C CA . ASP B 1 50 ? -1.236 25.031 -14.039 1 57.44 50 ASP B CA 1
ATOM 3944 C C . ASP B 1 50 ? -1.582 23.688 -14.68 1 57.44 50 ASP B C 1
ATOM 3946 O O . ASP B 1 50 ? -1.135 22.625 -14.211 1 57.44 50 ASP B O 1
ATOM 3950 N N . SER B 1 51 ? -2.559 23.594 -15.539 1 60.78 51 SER B N 1
ATOM 3951 C CA . SER B 1 51 ? -3.008 22.516 -16.406 1 60.78 51 SER B CA 1
ATOM 3952 C C . SER B 1 51 ? -1.829 21.828 -17.094 1 60.78 51 SER B C 1
ATOM 3954 O O . SER B 1 51 ? -1.93 20.672 -17.516 1 60.78 51 SER B O 1
ATOM 3956 N N . LYS B 1 52 ? -0.583 22.422 -16.953 1 64 52 LYS B N 1
ATOM 3957 C CA . LYS B 1 52 ? 0.516 21.938 -17.781 1 64 52 LYS B CA 1
ATOM 3958 C C . LYS B 1 52 ? 1.222 20.75 -17.125 1 64 52 LYS B C 1
ATOM 3960 O O . LYS B 1 52 ? 1.914 19.984 -17.797 1 64 52 LYS B O 1
ATOM 3965 N N . LEU B 1 53 ? 0.9 20.422 -15.93 1 80.5 53 LEU B N 1
ATOM 3966 C CA . LEU B 1 53 ? 1.682 19.391 -15.258 1 80.5 53 LEU B CA 1
ATOM 3967 C C . LEU B 1 53 ? 0.829 18.156 -14.969 1 80.5 53 LEU B C 1
ATOM 3969 O O . LEU B 1 53 ? 1.208 17.312 -14.164 1 80.5 53 LEU B O 1
ATOM 3973 N N . ILE B 1 54 ? -0.207 18.078 -15.812 1 88.38 54 ILE B N 1
ATOM 3974 C CA . ILE B 1 54 ? -1.15 16.984 -15.555 1 88.38 54 ILE B CA 1
ATOM 3975 C C . ILE B 1 54 ? -1.072 15.969 -16.688 1 88.38 54 ILE B C 1
ATOM 3977 O O . ILE B 1 54 ? -0.909 16.328 -17.859 1 88.38 54 ILE B O 1
ATOM 3981 N N . TYR B 1 55 ? -1.09 14.609 -16.438 1 91 55 TYR B N 1
ATOM 3982 C CA . TYR B 1 55 ? -1.206 13.547 -17.422 1 91 55 TYR B CA 1
ATOM 3983 C C . TYR B 1 55 ? -2.66 13.328 -17.812 1 91 55 TYR B C 1
ATOM 3985 O O . TYR B 1 55 ? -3.461 12.828 -17.031 1 91 55 TYR B O 1
ATOM 3993 N N . ASP B 1 56 ? -2.904 13.641 -19.062 1 90.88 56 ASP B N 1
ATOM 3994 C CA . ASP B 1 56 ? -4.25 13.422 -19.578 1 90.88 56 ASP B CA 1
ATOM 3995 C C . ASP B 1 56 ? -4.375 12.031 -20.203 1 90.88 56 ASP B C 1
ATOM 3997 O O . ASP B 1 56 ? -3.459 11.57 -20.891 1 90.88 56 ASP B O 1
ATOM 4001 N N . LEU B 1 57 ? -5.496 11.391 -19.891 1 91.12 57 LEU B N 1
ATOM 4002 C CA . LEU B 1 57 ? -5.812 10.164 -20.609 1 91.12 57 LEU B CA 1
ATOM 4003 C C . LEU B 1 57 ? -6.445 10.469 -21.969 1 91.12 57 LEU B C 1
ATOM 4005 O O . LEU B 1 57 ? -7.156 11.469 -22.109 1 91.12 57 LEU B O 1
ATOM 4009 N N . LYS B 1 58 ? -6.113 9.648 -22.906 1 87.12 58 LYS B N 1
ATOM 4010 C CA . LYS B 1 58 ? -6.719 9.812 -24.219 1 87.12 58 LYS B CA 1
ATOM 4011 C C . LYS B 1 58 ? -8.234 9.609 -24.156 1 87.12 58 LYS B C 1
ATOM 4013 O O . LYS B 1 58 ? -8.719 8.703 -23.484 1 87.12 58 LYS B O 1
ATOM 4018 N N . ASP B 1 59 ? -8.852 10.523 -24.906 1 80.5 59 ASP B N 1
ATOM 4019 C CA . ASP B 1 59 ? -10.312 10.453 -24.938 1 80.5 59 ASP B CA 1
ATOM 4020 C C . ASP B 1 59 ? -10.789 9.25 -25.75 1 80.5 59 ASP B C 1
ATOM 4022 O O . ASP B 1 59 ? -10.523 9.156 -26.938 1 80.5 59 ASP B O 1
ATOM 4026 N N . GLN B 1 60 ? -11.406 8.352 -25.141 1 70.69 60 GLN B N 1
ATOM 4027 C CA . GLN B 1 60 ? -11.891 7.188 -25.875 1 70.69 60 GLN B CA 1
ATOM 4028 C C . GLN B 1 60 ? -13.398 7.031 -25.719 1 70.69 60 GLN B C 1
ATOM 4030 O O . GLN B 1 60 ? -13.93 5.926 -25.844 1 70.69 60 GLN B O 1
ATOM 4035 N N . GLY B 1 61 ? -14.148 7.973 -25.359 1 68.38 61 GLY B N 1
ATOM 4036 C CA . GLY B 1 61 ? -15.586 7.797 -25.219 1 68.38 61 GLY B CA 1
ATOM 4037 C C . GLY B 1 61 ? -16.281 9 -24.609 1 68.38 61 GLY B C 1
ATOM 4038 O O . GLY B 1 61 ? -17.359 8.875 -24.031 1 68.38 61 GLY B O 1
ATOM 4039 N N . GLY B 1 62 ? -15.68 10.125 -24.562 1 75.44 62 GLY B N 1
ATOM 4040 C CA . GLY B 1 62 ? -16.344 11.359 -24.188 1 75.44 62 GLY B CA 1
ATOM 4041 C C . GLY B 1 62 ? -15.906 11.891 -22.844 1 75.44 62 GLY B C 1
ATOM 4042 O O . GLY B 1 62 ? -16.016 13.094 -22.578 1 75.44 62 GLY B O 1
ATOM 4043 N N . GLU B 1 63 ? -15.516 11.023 -21.922 1 81.44 63 GLU B N 1
ATOM 4044 C CA . GLU B 1 63 ? -15.078 11.523 -20.625 1 81.44 63 GLU B CA 1
ATOM 4045 C C . GLU B 1 63 ? -13.594 11.867 -20.625 1 81.44 63 GLU B C 1
ATOM 4047 O O . GLU B 1 63 ? -12.758 11.031 -21 1 81.44 63 GLU B O 1
ATOM 4052 N N . LEU B 1 64 ? -13.352 13.133 -20.312 1 89.5 64 LEU B N 1
ATOM 4053 C CA . LEU B 1 64 ? -11.961 13.539 -20.203 1 89.5 64 LEU B CA 1
ATOM 4054 C C . LEU B 1 64 ? -11.406 13.219 -18.812 1 89.5 64 LEU B C 1
ATOM 4056 O O . LEU B 1 64 ? -11.891 13.742 -17.812 1 89.5 64 LEU B O 1
ATOM 4060 N N . LEU B 1 65 ? -10.438 12.344 -18.812 1 92.44 65 LEU B N 1
ATOM 4061 C CA . LEU B 1 65 ? -9.852 11.883 -17.547 1 92.44 65 LEU B CA 1
ATOM 4062 C C . LEU B 1 65 ? -8.375 12.273 -17.469 1 92.44 65 LEU B C 1
ATOM 4064 O O . LEU B 1 65 ? -7.715 12.445 -18.484 1 92.44 65 LEU B O 1
ATOM 4068 N N . SER B 1 66 ? -7.906 12.523 -16.297 1 93.31 66 SER B N 1
ATOM 4069 C CA . SER B 1 66 ? -6.5 12.805 -16.031 1 93.31 66 SER B CA 1
ATOM 4070 C C . SER B 1 66 ? -6.016 12.086 -14.773 1 93.31 66 SER B C 1
ATOM 4072 O O . SER B 1 66 ? -6.805 11.828 -13.859 1 93.31 66 SER B O 1
ATOM 4074 N N . LEU B 1 67 ? -4.711 11.734 -14.805 1 95.25 67 LEU B N 1
ATOM 4075 C CA . LEU B 1 67 ? -4.121 11.172 -13.594 1 95.25 67 LEU B CA 1
ATOM 4076 C C . LEU B 1 67 ? -4.062 12.219 -12.484 1 95.25 67 LEU B C 1
ATOM 4078 O O . LEU B 1 67 ? -3.777 13.391 -12.742 1 95.25 67 LEU B O 1
ATOM 4082 N N . ARG B 1 68 ? -4.359 11.82 -11.266 1 94.81 68 ARG B N 1
ATOM 4083 C CA . ARG B 1 68 ? -4.281 12.727 -10.125 1 94.81 68 ARG B CA 1
ATOM 4084 C C . ARG B 1 68 ? -2.854 13.219 -9.914 1 94.81 68 ARG B C 1
ATOM 4086 O O . ARG B 1 68 ? -1.898 12.461 -10.086 1 94.81 68 ARG B O 1
ATOM 4093 N N . TYR B 1 69 ? -2.65 14.461 -9.508 1 92.56 69 TYR B N 1
ATOM 4094 C CA . TYR B 1 69 ? -1.313 15.008 -9.281 1 92.56 69 TYR B CA 1
ATOM 4095 C C . TYR B 1 69 ? -1.048 15.203 -7.797 1 92.56 69 TYR B C 1
ATOM 4097 O O . TYR B 1 69 ? 0.046 15.625 -7.406 1 92.56 69 TYR B O 1
ATOM 4105 N N . ASP B 1 70 ? -2.029 14.992 -6.961 1 92.88 70 ASP B N 1
ATOM 4106 C CA . ASP B 1 70 ? -1.936 14.984 -5.504 1 92.88 70 ASP B CA 1
ATOM 4107 C C . ASP B 1 70 ? -3.064 14.164 -4.883 1 92.88 70 ASP B C 1
ATOM 4109 O O . ASP B 1 70 ? -3.852 13.539 -5.598 1 92.88 70 ASP B O 1
ATOM 4113 N N . LEU B 1 71 ? -3.111 14.109 -3.561 1 96.38 71 LEU B N 1
ATOM 4114 C CA . LEU B 1 71 ? -4.145 13.328 -2.881 1 96.38 71 LEU B CA 1
ATOM 4115 C C . LEU B 1 71 ? -5.156 14.25 -2.203 1 96.38 71 LEU B C 1
ATOM 4117 O O . LEU B 1 71 ? -6.164 13.781 -1.667 1 96.38 71 LEU B O 1
ATOM 4121 N N . THR B 1 72 ? -4.945 15.578 -2.213 1 95.62 72 THR B N 1
ATOM 4122 C CA . THR B 1 72 ? -5.805 16.516 -1.498 1 95.62 72 THR B CA 1
ATOM 4123 C C . THR B 1 72 ? -7.09 16.781 -2.275 1 95.62 72 THR B C 1
ATOM 4125 O O . THR B 1 72 ? -8.18 16.734 -1.707 1 95.62 72 THR B O 1
ATOM 4128 N N . VAL B 1 73 ? -6.941 17.031 -3.592 1 93.81 73 VAL B N 1
ATOM 4129 C CA . VAL B 1 73 ? -8.094 17.359 -4.414 1 93.81 73 VAL B CA 1
ATOM 4130 C C . VAL B 1 73 ? -9.047 16.172 -4.48 1 93.81 73 VAL B C 1
ATOM 4132 O O . VAL B 1 73 ? -10.258 16.312 -4.258 1 93.81 73 VAL B O 1
ATOM 4135 N N . PRO B 1 74 ? -8.547 14.945 -4.777 1 95.81 74 PRO B N 1
ATOM 4136 C CA . PRO B 1 74 ? -9.445 13.789 -4.727 1 95.81 74 PRO B CA 1
ATOM 4137 C C . PRO B 1 74 ? -10.117 13.625 -3.367 1 95.81 74 PRO B C 1
ATOM 4139 O O . PRO B 1 74 ? -11.281 13.219 -3.295 1 95.81 74 PRO B O 1
ATOM 4142 N N . PHE B 1 75 ? -9.445 13.945 -2.318 1 97.56 75 PHE B N 1
ATOM 4143 C CA . PHE B 1 75 ? -10.023 13.859 -0.984 1 97.56 75 PHE B CA 1
ATOM 4144 C C . PHE B 1 75 ? -11.18 14.844 -0.829 1 97.56 75 PHE B C 1
ATOM 4146 O O . PHE B 1 75 ? -12.242 14.484 -0.32 1 97.56 75 PHE B O 1
ATOM 4153 N N . ALA B 1 76 ? -10.898 16.062 -1.218 1 96.19 76 ALA B N 1
ATOM 4154 C CA . ALA B 1 76 ? -11.953 17.078 -1.15 1 96.19 76 ALA B CA 1
ATOM 4155 C C . ALA B 1 76 ? -13.18 16.641 -1.942 1 96.19 76 ALA B C 1
ATOM 4157 O O . ALA B 1 76 ? -14.312 16.766 -1.468 1 96.19 76 ALA B O 1
ATOM 4158 N N . ARG B 1 77 ? -12.961 16.188 -3.162 1 95.75 77 ARG B N 1
ATOM 4159 C CA . ARG B 1 77 ? -14.055 15.672 -3.979 1 95.75 77 ARG B CA 1
ATOM 4160 C C . ARG B 1 77 ? -14.766 14.523 -3.273 1 95.75 77 ARG B C 1
ATOM 4162 O O . ARG B 1 77 ? -15.992 14.445 -3.293 1 95.75 77 ARG B O 1
ATOM 4169 N N . TYR B 1 78 ? -14.031 13.586 -2.719 1 97.38 78 TYR B N 1
ATOM 4170 C CA . TYR B 1 78 ? -14.57 12.445 -1.985 1 97.38 78 TYR B CA 1
ATOM 4171 C C . TYR B 1 78 ? -15.492 12.914 -0.863 1 97.38 78 TYR B C 1
ATOM 4173 O O . TYR B 1 78 ? -16.594 12.375 -0.69 1 97.38 78 TYR B O 1
ATOM 4181 N N . LEU B 1 79 ? -15.047 13.914 -0.022 1 98 79 LEU B N 1
ATOM 4182 C CA . LEU B 1 79 ? -15.859 14.445 1.066 1 98 79 LEU B CA 1
ATOM 4183 C C . LEU B 1 79 ? -17.156 15.031 0.534 1 98 79 LEU B C 1
ATOM 4185 O O . LEU B 1 79 ? -18.234 14.727 1.049 1 98 79 LEU B O 1
ATOM 4189 N N . ALA B 1 80 ? -17.047 15.844 -0.463 1 96.44 80 ALA B N 1
ATOM 4190 C CA . ALA B 1 80 ? -18.203 16.531 -1.019 1 96.44 80 ALA B CA 1
ATOM 4191 C C . ALA B 1 80 ? -19.203 15.539 -1.593 1 96.44 80 ALA B C 1
ATOM 4193 O O . ALA B 1 80 ? -20.406 15.609 -1.297 1 96.44 80 ALA B O 1
ATOM 4194 N N . MET B 1 81 ? -18.703 14.578 -2.402 1 95 81 MET B N 1
ATOM 4195 C CA . MET B 1 81 ? -19.562 13.633 -3.115 1 95 81 MET B CA 1
ATOM 4196 C C . MET B 1 81 ? -20.25 12.688 -2.143 1 95 81 MET B C 1
ATOM 4198 O O . MET B 1 81 ? -21.375 12.242 -2.396 1 95 81 MET B O 1
ATOM 4202 N N . ASN B 1 82 ? -19.578 12.367 -1.056 1 95.81 82 ASN B N 1
ATOM 4203 C CA . ASN B 1 82 ? -20.141 11.422 -0.1 1 95.81 82 ASN B CA 1
ATOM 4204 C C . ASN B 1 82 ? -20.766 12.141 1.098 1 95.81 82 ASN B C 1
ATOM 4206 O O . ASN B 1 82 ? -21.156 11.5 2.076 1 95.81 82 ASN B O 1
ATOM 4210 N N . LYS B 1 83 ? -20.844 13.453 1.1 1 96.19 83 LYS B N 1
ATOM 4211 C CA . LYS B 1 83 ? -21.453 14.289 2.129 1 96.19 83 LYS B CA 1
ATOM 4212 C C . LYS B 1 83 ? -20.844 14 3.502 1 96.19 83 LYS B C 1
ATOM 4214 O O . LYS B 1 83 ? -21.578 13.828 4.48 1 96.19 83 LYS B O 1
ATOM 4219 N N . ILE B 1 84 ? -19.578 13.828 3.463 1 97.56 84 ILE B N 1
ATOM 4220 C CA . ILE B 1 84 ? -18.844 13.609 4.707 1 97.56 84 ILE B CA 1
ATOM 4221 C C . ILE B 1 84 ? -18.422 14.953 5.301 1 97.56 84 ILE B C 1
ATOM 4223 O O . ILE B 1 84 ? -17.797 15.766 4.621 1 97.56 84 ILE B O 1
ATOM 4227 N N . THR B 1 85 ? -18.734 15.164 6.562 1 97.19 85 THR B N 1
ATOM 4228 C CA . THR B 1 85 ? -18.438 16.453 7.176 1 97.19 85 THR B CA 1
ATOM 4229 C C . THR B 1 85 ? -17.344 16.312 8.219 1 97.19 85 THR B C 1
ATOM 4231 O O . THR B 1 85 ? -16.766 17.312 8.664 1 97.19 85 THR B O 1
ATOM 4234 N N . ASN B 1 86 ? -17.141 15.164 8.68 1 97.5 86 ASN B N 1
ATOM 4235 C CA . ASN B 1 86 ? -16.109 14.898 9.688 1 97.5 86 ASN B CA 1
ATOM 4236 C C . ASN B 1 86 ? -15.352 13.609 9.391 1 97.5 86 ASN B C 1
ATOM 4238 O O . ASN B 1 86 ? -15.961 12.562 9.195 1 97.5 86 ASN B O 1
ATOM 4242 N N . ILE B 1 87 ? -14.031 13.742 9.359 1 98.25 87 ILE B N 1
ATOM 4243 C CA . ILE B 1 87 ? -13.211 12.547 9.188 1 98.25 87 ILE B CA 1
ATOM 4244 C C . ILE B 1 87 ? -11.75 12.875 9.484 1 98.25 87 ILE B C 1
ATOM 4246 O O . ILE B 1 87 ? -11.281 13.977 9.188 1 98.25 87 ILE B O 1
ATOM 4250 N N . LYS B 1 88 ? -11.039 12.086 10.188 1 98.5 88 LYS B N 1
ATOM 4251 C CA . LYS B 1 88 ? -9.586 12.047 10.312 1 98.5 88 LYS B CA 1
ATOM 4252 C C . LYS B 1 88 ? -8.992 10.883 9.523 1 98.5 88 LYS B C 1
ATOM 4254 O O . LYS B 1 88 ? -9.195 9.719 9.883 1 98.5 88 LYS B O 1
ATOM 4259 N N . ARG B 1 89 ? -8.203 11.219 8.445 1 98.69 89 ARG B N 1
ATOM 4260 C CA . ARG B 1 89 ? -7.855 10.133 7.527 1 98.69 89 ARG B CA 1
ATOM 4261 C C . ARG B 1 89 ? -6.391 10.219 7.113 1 98.69 89 ARG B C 1
ATOM 4263 O O . ARG B 1 89 ? -5.762 11.266 7.246 1 98.69 89 ARG B O 1
ATOM 4270 N N . TYR B 1 90 ? -5.871 9.055 6.691 1 98.56 90 TYR B N 1
ATOM 4271 C CA . TYR B 1 90 ? -4.621 9.086 5.945 1 98.56 90 TYR B CA 1
ATOM 4272 C C . TYR B 1 90 ? -4.754 8.32 4.633 1 98.56 90 TYR B C 1
ATOM 4274 O O . TYR B 1 90 ? -5.695 7.547 4.449 1 98.56 90 TYR B O 1
ATOM 4282 N N . HIS B 1 91 ? -3.996 8.641 3.715 1 98.38 91 HIS B N 1
ATOM 4283 C CA . HIS B 1 91 ? -3.936 8.047 2.385 1 98.38 91 HIS B CA 1
ATOM 4284 C C . HIS B 1 91 ? -2.514 8.07 1.836 1 98.38 91 HIS B C 1
ATOM 4286 O O . HIS B 1 91 ? -1.896 9.133 1.736 1 98.38 91 HIS B O 1
ATOM 4292 N N . ILE B 1 92 ? -1.972 6.902 1.621 1 97.5 92 ILE B N 1
ATOM 4293 C CA . ILE B 1 92 ? -0.658 6.777 1 1 97.5 92 ILE B CA 1
ATOM 4294 C C . ILE B 1 92 ? -0.805 6.199 -0.406 1 97.5 92 ILE B C 1
ATOM 4296 O O . ILE B 1 92 ? -1.271 5.07 -0.576 1 97.5 92 ILE B O 1
ATOM 4300 N N . ALA B 1 93 ? -0.447 6.934 -1.362 1 97.19 93 ALA B N 1
ATOM 4301 C CA . ALA B 1 93 ? -0.611 6.48 -2.74 1 97.19 93 ALA B CA 1
ATOM 4302 C C . ALA B 1 93 ? 0.284 7.273 -3.689 1 97.19 93 ALA B C 1
ATOM 4304 O O . ALA B 1 93 ? 0.839 8.305 -3.311 1 97.19 93 ALA B O 1
ATOM 4305 N N . LYS B 1 94 ? 0.425 6.758 -4.906 1 96 94 LYS B N 1
ATOM 4306 C CA . LYS B 1 94 ? 1.198 7.418 -5.953 1 96 94 LYS B CA 1
ATOM 4307 C C . LYS B 1 94 ? 0.409 8.562 -6.582 1 96 94 LYS B C 1
ATOM 4309 O O . LYS B 1 94 ? -0.814 8.484 -6.711 1 96 94 LYS B O 1
ATOM 4314 N N . VAL B 1 95 ? 1.107 9.594 -6.941 1 95.31 95 VAL B N 1
ATOM 4315 C CA . VAL B 1 95 ? 0.581 10.719 -7.703 1 95.31 95 VAL B CA 1
ATOM 4316 C C . VAL B 1 95 ? 1.517 11.039 -8.867 1 95.31 95 VAL B C 1
ATOM 4318 O O . VAL B 1 95 ? 2.637 10.531 -8.93 1 95.31 95 VAL B O 1
ATOM 4321 N N . TYR B 1 96 ? 1.023 11.852 -9.797 1 93.5 96 TYR B N 1
ATOM 4322 C CA . TYR B 1 96 ? 1.724 11.977 -11.07 1 93.5 96 TYR B CA 1
ATOM 4323 C C . TYR B 1 96 ? 1.813 13.438 -11.492 1 93.5 96 TYR B C 1
ATOM 4325 O O . TYR B 1 96 ? 0.809 14.156 -11.492 1 93.5 96 TYR B O 1
ATOM 4333 N N . ARG B 1 97 ? 2.969 13.883 -11.781 1 89.75 97 ARG B N 1
ATOM 4334 C CA . ARG B 1 97 ? 3.201 15.219 -12.312 1 89.75 97 ARG B CA 1
ATOM 4335 C C . ARG B 1 97 ? 4.098 15.172 -13.547 1 89.75 97 ARG B C 1
ATOM 4337 O O . ARG B 1 97 ? 5.152 14.531 -13.531 1 89.75 97 ARG B O 1
ATOM 4344 N N . ARG B 1 98 ? 3.648 15.742 -14.617 1 85.19 98 ARG B N 1
ATOM 4345 C CA . ARG B 1 98 ? 4.359 15.695 -15.891 1 85.19 98 ARG B CA 1
ATOM 4346 C C . ARG B 1 98 ? 5.48 16.719 -15.93 1 85.19 98 ARG B C 1
ATOM 4348 O O . ARG B 1 98 ? 5.805 17.266 -17 1 85.19 98 ARG B O 1
ATOM 4355 N N . ASP B 1 99 ? 6.098 16.984 -14.938 1 75.19 99 ASP B N 1
ATOM 4356 C CA . ASP B 1 99 ? 7.199 17.938 -14.836 1 75.19 99 ASP B CA 1
ATOM 4357 C C . ASP B 1 99 ? 8.477 17.375 -15.461 1 75.19 99 ASP B C 1
ATOM 4359 O O . ASP B 1 99 ? 8.547 16.188 -15.766 1 75.19 99 ASP B O 1
ATOM 4363 N N . ASN B 1 100 ? 9.312 18.297 -15.898 1 72.06 100 ASN B N 1
ATOM 4364 C CA . ASN B 1 100 ? 10.656 17.844 -16.234 1 72.06 100 ASN B CA 1
ATOM 4365 C C . ASN B 1 100 ? 11.336 17.188 -15.039 1 72.06 100 ASN B C 1
ATOM 4367 O O . ASN B 1 100 ? 11.555 17.828 -14.016 1 72.06 100 ASN B O 1
ATOM 4371 N N . PRO B 1 101 ? 11.531 15.922 -15.242 1 65.94 101 PRO B N 1
ATOM 4372 C CA . PRO B 1 101 ? 12.062 15.211 -14.07 1 65.94 101 PRO B CA 1
ATOM 4373 C C . PRO B 1 101 ? 13.477 15.656 -13.703 1 65.94 101 PRO B C 1
ATOM 4375 O O . PRO B 1 101 ? 14.266 16.016 -14.586 1 65.94 101 PRO B O 1
ATOM 4378 N N . ALA B 1 102 ? 13.773 16.031 -12.477 1 64.19 102 ALA B N 1
ATOM 4379 C CA . ALA B 1 102 ? 15.117 16.188 -11.922 1 64.19 102 ALA B CA 1
ATOM 4380 C C . ALA B 1 102 ? 15.484 15.023 -11.008 1 64.19 102 ALA B C 1
ATOM 4382 O O . ALA B 1 102 ? 15.367 15.125 -9.789 1 64.19 102 ALA B O 1
ATOM 4383 N N . THR B 1 103 ? 15.953 13.898 -11.609 1 58.47 103 THR B N 1
ATOM 4384 C CA . THR B 1 103 ? 16.141 12.625 -10.914 1 58.47 103 THR B CA 1
ATOM 4385 C C . THR B 1 103 ? 17.172 12.758 -9.805 1 58.47 103 THR B C 1
ATOM 4387 O O . THR B 1 103 ? 17.047 12.148 -8.742 1 58.47 103 THR B O 1
ATOM 4390 N N . THR B 1 104 ? 18.062 13.633 -10.062 1 56.16 104 THR B N 1
ATOM 4391 C CA . THR B 1 104 ? 19.125 13.828 -9.07 1 56.16 104 THR B C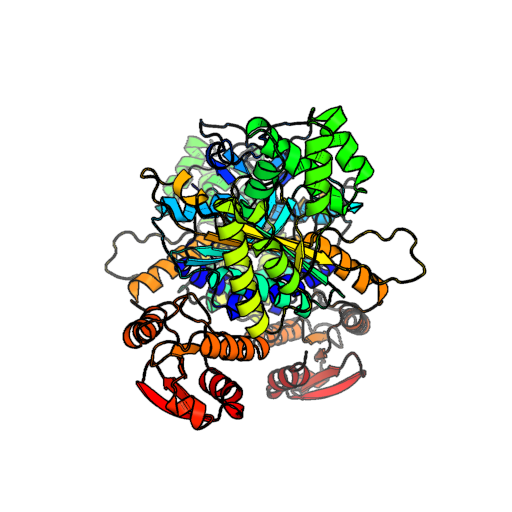A 1
ATOM 4392 C C . THR B 1 104 ? 18.562 14.461 -7.801 1 56.16 104 THR B C 1
ATOM 4394 O O . THR B 1 104 ? 19.125 14.305 -6.719 1 56.16 104 THR B O 1
ATOM 4397 N N . ARG B 1 105 ? 17.453 15.125 -8.047 1 58.03 105 ARG B N 1
ATOM 4398 C CA . ARG B 1 105 ? 16.875 15.82 -6.906 1 58.03 105 ARG B CA 1
ATOM 4399 C C . ARG B 1 105 ? 15.648 15.07 -6.379 1 58.03 105 ARG B C 1
ATOM 4401 O O . ARG B 1 105 ? 14.875 15.617 -5.59 1 58.03 105 ARG B O 1
ATOM 4408 N N . GLY B 1 106 ? 15.375 13.914 -6.945 1 66.5 106 GLY B N 1
ATOM 4409 C CA . GLY B 1 106 ? 14.273 13.102 -6.457 1 66.5 106 GLY B CA 1
ATOM 4410 C C . GLY B 1 106 ? 12.93 13.492 -7.043 1 66.5 106 GLY B C 1
ATOM 4411 O O . GLY B 1 106 ? 11.883 13.117 -6.516 1 66.5 106 GLY B O 1
ATOM 4412 N N . ARG B 1 107 ? 13 14.359 -7.973 1 70.31 107 ARG B N 1
ATOM 4413 C CA . ARG B 1 107 ? 11.742 14.758 -8.602 1 70.31 107 ARG B CA 1
ATOM 4414 C C . ARG B 1 107 ? 11.383 13.828 -9.75 1 70.31 107 ARG B C 1
ATOM 4416 O O . ARG B 1 107 ? 11.984 13.898 -10.828 1 70.31 107 ARG B O 1
ATOM 4423 N N . TYR B 1 108 ? 10.344 13.016 -9.508 1 81.31 108 TYR B N 1
ATOM 4424 C CA . TYR B 1 108 ? 9.891 12.023 -10.477 1 81.31 108 TYR B CA 1
ATOM 4425 C C . TYR B 1 108 ? 8.508 12.359 -11 1 81.31 108 TYR B C 1
ATOM 4427 O O . TYR B 1 108 ? 7.816 13.219 -10.445 1 81.31 108 TYR B O 1
ATOM 4435 N N . ARG B 1 109 ? 8.227 11.789 -12.133 1 89.19 109 ARG B N 1
ATOM 4436 C CA . ARG B 1 109 ? 6.895 11.953 -12.703 1 89.19 109 ARG B CA 1
ATOM 4437 C C . ARG B 1 109 ? 5.863 11.141 -11.922 1 89.19 109 ARG B C 1
ATOM 4439 O O . ARG B 1 109 ? 4.664 11.43 -11.984 1 89.19 109 ARG B O 1
ATOM 4446 N N . GLU B 1 110 ? 6.316 10.141 -11.305 1 93.12 110 GLU B N 1
ATOM 4447 C CA . GLU B 1 110 ? 5.543 9.305 -10.391 1 93.12 110 GLU B CA 1
ATOM 4448 C C . GLU B 1 110 ? 6.191 9.25 -9.008 1 93.12 110 GLU B C 1
ATOM 4450 O O . GLU B 1 110 ? 7.375 8.93 -8.891 1 93.12 110 GLU B O 1
ATOM 4455 N N . PHE B 1 111 ? 5.453 9.641 -7.984 1 92.69 111 PHE B N 1
ATOM 4456 C CA . PHE B 1 111 ? 6 9.594 -6.633 1 92.69 111 PHE B CA 1
ATOM 4457 C C . PHE B 1 111 ? 4.895 9.367 -5.609 1 92.69 111 PHE B C 1
ATOM 4459 O O . PHE B 1 111 ? 3.709 9.492 -5.93 1 92.69 111 PHE B O 1
ATOM 4466 N N . TYR B 1 112 ? 5.254 9.047 -4.391 1 94.75 112 TYR B N 1
ATOM 4467 C CA . TYR B 1 112 ? 4.277 8.758 -3.346 1 94.75 112 TYR B CA 1
ATOM 4468 C C . TYR B 1 112 ? 3.988 10 -2.514 1 94.75 112 TYR B C 1
ATOM 4470 O O . TYR B 1 112 ? 4.895 10.773 -2.211 1 94.75 112 TYR B O 1
ATOM 4478 N N . GLN B 1 113 ? 2.775 10.195 -2.209 1 96.12 113 GLN B N 1
ATOM 4479 C CA . GLN B 1 113 ? 2.361 11.109 -1.148 1 96.12 113 GLN B CA 1
ATOM 4480 C C . GLN B 1 113 ? 1.783 10.344 0.04 1 96.12 113 GLN B C 1
ATOM 4482 O O . GLN B 1 113 ? 1.062 9.359 -0.139 1 96.12 113 GLN B O 1
ATOM 4487 N N . CYS B 1 114 ? 2.191 10.695 1.197 1 98.06 114 CYS B N 1
ATOM 4488 C CA . CYS B 1 114 ? 1.611 10.203 2.443 1 98.06 114 CYS B CA 1
ATOM 4489 C C . CYS B 1 114 ? 0.822 11.305 3.145 1 98.06 114 CYS B C 1
ATOM 4491 O O . CYS B 1 114 ? 1.387 12.086 3.912 1 98.06 114 CYS B O 1
ATOM 4493 N N . ASP B 1 115 ? -0.467 11.227 2.934 1 98.5 115 ASP B N 1
ATOM 4494 C CA . ASP B 1 115 ? -1.302 12.344 3.363 1 98.5 115 ASP B CA 1
ATOM 4495 C C . ASP B 1 115 ? -2.057 12.008 4.648 1 98.5 115 ASP B C 1
ATOM 4497 O O . ASP B 1 115 ? -2.545 10.883 4.809 1 98.5 115 ASP B O 1
ATOM 4501 N N . PHE B 1 116 ? -2.096 12.922 5.559 1 98.81 116 PHE B N 1
ATOM 4502 C CA . PHE B 1 116 ? -2.924 12.945 6.758 1 98.81 116 PHE B CA 1
ATOM 4503 C C . PHE B 1 116 ? -3.783 14.195 6.805 1 98.81 116 PHE B C 1
ATOM 4505 O O . PHE B 1 116 ? -3.27 15.312 6.684 1 98.81 116 PHE B O 1
ATOM 4512 N N . ASP B 1 117 ? -5.113 14.016 6.953 1 98.88 117 ASP B N 1
ATOM 4513 C CA . ASP B 1 117 ? -6.004 15.172 6.98 1 98.88 117 ASP B CA 1
ATOM 4514 C C . ASP B 1 117 ? -7.059 15.023 8.07 1 98.88 117 ASP B C 1
ATOM 4516 O O . ASP B 1 117 ? -7.496 13.914 8.375 1 98.88 117 ASP B O 1
ATOM 4520 N N . ILE B 1 118 ? -7.422 16.125 8.633 1 98.88 118 ILE B N 1
ATOM 4521 C CA . ILE B 1 118 ? -8.547 16.266 9.555 1 98.88 118 ILE B CA 1
ATOM 4522 C C . ILE B 1 118 ? -9.594 17.203 8.961 1 98.88 118 ILE B C 1
ATOM 4524 O O . ILE B 1 118 ? -9.312 18.359 8.688 1 98.88 118 ILE B O 1
ATOM 4528 N N . ALA B 1 119 ? -10.734 16.672 8.711 1 98.81 119 ALA B N 1
ATOM 4529 C CA . ALA B 1 119 ? -11.852 17.453 8.172 1 98.81 119 ALA B CA 1
ATOM 4530 C C . ALA B 1 119 ? -12.977 17.578 9.195 1 98.81 119 ALA B C 1
ATOM 4532 O O . ALA B 1 119 ? -13.352 16.594 9.836 1 98.81 119 ALA B O 1
ATOM 4533 N N . GLY B 1 120 ? -13.438 18.781 9.383 1 98.44 120 GLY B N 1
ATOM 4534 C CA . GLY B 1 120 ? -14.555 19.016 10.289 1 98.44 120 GLY B CA 1
ATOM 4535 C C . GLY B 1 120 ? -14.555 20.406 10.898 1 98.44 120 GLY B C 1
ATOM 4536 O O . GLY B 1 120 ? -13.578 21.156 10.758 1 98.44 120 GLY B O 1
ATOM 4537 N N . GLN B 1 121 ? -15.664 20.75 11.5 1 97.75 121 GLN B N 1
ATOM 4538 C CA . GLN B 1 121 ? -15.773 21.984 12.281 1 97.75 121 GLN B CA 1
ATOM 4539 C C . GLN B 1 121 ? -15.336 21.75 13.719 1 97.75 121 GLN B C 1
ATOM 4541 O O . GLN B 1 121 ? -16.047 21.109 14.5 1 97.75 121 GLN B O 1
ATOM 4546 N N . PHE B 1 122 ? -14.219 22.344 14.062 1 98.19 122 PHE B N 1
ATOM 4547 C CA . PHE B 1 122 ? -13.625 22.109 15.367 1 98.19 122 PHE B CA 1
ATOM 4548 C C . PHE B 1 122 ? -13.156 23.422 15.992 1 98.19 122 PHE B C 1
ATOM 4550 O O . PHE B 1 122 ? -13.18 24.469 15.344 1 98.19 122 PHE B O 1
ATOM 4557 N N . ASP B 1 123 ? -12.805 23.312 17.234 1 98.19 123 ASP B N 1
ATOM 4558 C CA . ASP B 1 123 ? -12.234 24.484 17.891 1 98.19 123 ASP B CA 1
ATOM 4559 C C . ASP B 1 123 ? -10.883 24.844 17.297 1 98.19 123 ASP B C 1
ATOM 4561 O O . ASP B 1 123 ? -10.148 23.969 16.828 1 98.19 123 ASP B O 1
ATOM 4565 N N . PRO B 1 124 ? -10.547 26.109 17.375 1 97.88 124 PRO B N 1
ATOM 4566 C CA . PRO B 1 124 ? -9.398 26.609 16.625 1 97.88 124 PRO B CA 1
ATOM 4567 C C . PRO B 1 124 ? -8.086 25.953 17.047 1 97.88 124 PRO B C 1
ATOM 4569 O O . PRO B 1 124 ? -7.848 25.734 18.234 1 97.88 124 PRO B O 1
ATOM 4572 N N . MET B 1 125 ? -7.277 25.531 16.078 1 98.62 125 MET B N 1
ATOM 4573 C CA . MET B 1 125 ? -5.848 25.234 16.109 1 98.62 125 MET B CA 1
ATOM 4574 C C . MET B 1 125 ? -5.602 23.859 16.734 1 98.62 125 MET B C 1
ATOM 4576 O O . MET B 1 125 ? -4.488 23.328 16.656 1 98.62 125 MET B O 1
ATOM 4580 N N . ILE B 1 126 ? -6.641 23.188 17.312 1 98.69 126 ILE B N 1
ATOM 4581 C CA . ILE B 1 126 ? -6.422 21.875 17.906 1 98.69 126 ILE B CA 1
ATOM 4582 C C . ILE B 1 126 ? -6.023 20.875 16.828 1 98.69 126 ILE B C 1
ATOM 4584 O O . ILE B 1 126 ? -4.973 20.234 16.906 1 98.69 126 ILE B O 1
ATOM 4588 N N . PRO B 1 127 ? -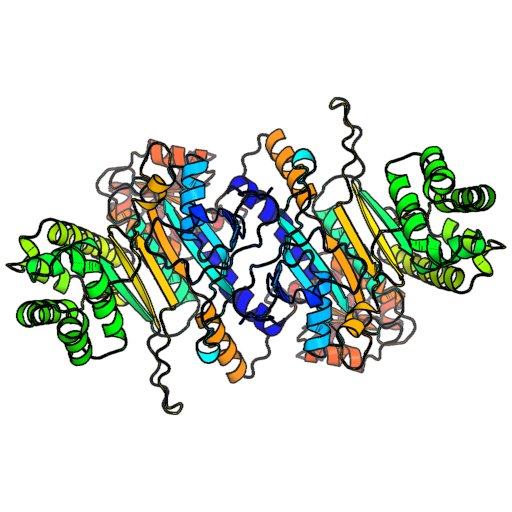6.828 20.75 15.719 1 98.75 127 PRO B N 1
ATOM 4589 C CA . PRO B 1 127 ? -6.398 19.844 14.656 1 98.75 127 PRO B CA 1
ATOM 4590 C C . PRO B 1 127 ? -5.078 20.266 14.016 1 98.75 127 PRO B C 1
ATOM 4592 O O . PRO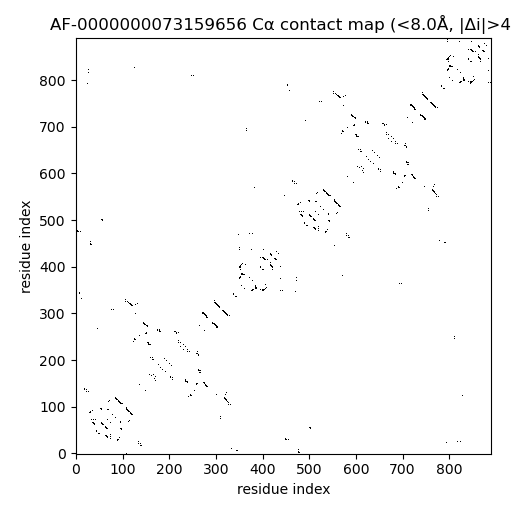 B 1 127 ? -4.258 19.422 13.664 1 98.75 127 PRO B O 1
ATOM 4595 N N . ASP B 1 128 ? -4.852 21.578 13.898 1 98.81 128 ASP B N 1
ATOM 4596 C CA . ASP B 1 128 ? -3.643 22.109 13.281 1 98.81 128 ASP B CA 1
ATOM 4597 C C . ASP B 1 128 ? -2.398 21.703 14.062 1 98.81 128 ASP B C 1
ATOM 4599 O O . ASP B 1 128 ? -1.393 21.297 13.477 1 98.81 128 ASP B O 1
ATOM 4603 N N . ALA B 1 129 ? -2.541 21.812 15.344 1 98.88 129 ALA B N 1
ATOM 4604 C CA . ALA B 1 129 ? -1.428 21.453 16.219 1 98.88 129 ALA B CA 1
ATOM 4605 C C . ALA B 1 129 ? -1.11 19.953 16.094 1 98.88 129 ALA B C 1
ATOM 4607 O O . ALA B 1 129 ? 0.058 19.562 16.094 1 98.88 129 ALA B O 1
ATOM 4608 N N . GLU B 1 130 ? -2.133 19.141 16.016 1 98.88 130 GLU B N 1
ATOM 4609 C CA . GLU B 1 130 ? -1.931 17.703 15.891 1 98.88 130 GLU B CA 1
ATOM 4610 C C . GLU B 1 130 ? -1.193 17.359 14.602 1 98.88 130 GLU B C 1
ATOM 4612 O O . GLU B 1 130 ? -0.336 16.469 14.586 1 98.88 130 GLU B O 1
ATOM 4617 N N . CYS B 1 131 ? -1.525 18.062 13.5 1 98.81 131 CYS B N 1
ATOM 4618 C CA . CYS B 1 131 ? -0.828 17.844 12.234 1 98.81 131 CYS B CA 1
ATOM 4619 C C . CYS B 1 131 ? 0.666 18.109 12.391 1 98.81 131 CYS B C 1
ATOM 4621 O O . CYS B 1 131 ? 1.489 17.328 11.898 1 98.81 131 CYS B O 1
ATOM 4623 N N . LEU B 1 132 ? 0.989 19.156 13.07 1 98.81 132 LEU B N 1
ATOM 4624 C CA . LEU B 1 132 ? 2.395 19.484 13.266 1 98.81 132 LEU B CA 1
ATOM 4625 C C . LEU B 1 132 ? 3.072 18.469 14.18 1 98.81 132 LEU B C 1
ATOM 4627 O O . LEU B 1 132 ? 4.242 18.141 13.984 1 98.81 132 LEU B O 1
ATOM 4631 N N . LYS B 1 133 ? 2.33 17.984 15.195 1 98.88 133 LYS B N 1
ATOM 4632 C CA . LYS B 1 133 ? 2.85 16.938 16.062 1 98.88 133 LYS B CA 1
ATOM 4633 C C . LYS B 1 133 ? 3.184 15.68 15.273 1 98.88 133 LYS B C 1
ATOM 4635 O O . LYS B 1 133 ? 4.215 15.039 15.508 1 98.88 133 LYS B O 1
ATOM 4640 N N . ILE B 1 134 ? 2.348 15.359 14.352 1 98.75 134 ILE B N 1
ATOM 4641 C CA . ILE B 1 134 ? 2.523 14.18 13.508 1 98.75 134 ILE B CA 1
ATOM 4642 C C . ILE B 1 134 ? 3.789 14.328 12.664 1 98.75 134 ILE B C 1
ATOM 4644 O O . ILE B 1 134 ? 4.59 13.398 12.562 1 98.75 134 ILE B O 1
ATOM 4648 N N . VAL B 1 135 ? 3.994 15.516 12.07 1 98.12 135 VAL B N 1
ATOM 4649 C CA . VAL B 1 135 ? 5.195 15.766 11.281 1 98.12 135 VAL B CA 1
ATOM 4650 C C . VAL B 1 135 ? 6.434 15.586 12.148 1 98.12 135 VAL B C 1
ATOM 4652 O O . VAL B 1 135 ? 7.395 14.93 11.742 1 98.12 135 VAL B O 1
ATOM 4655 N N . HIS B 1 136 ? 6.379 16.141 13.328 1 98.19 136 HIS B N 1
ATOM 4656 C CA . HIS B 1 136 ? 7.496 16.047 14.258 1 98.19 136 HIS B CA 1
ATOM 4657 C C . HIS B 1 136 ? 7.801 14.586 14.594 1 98.19 136 HIS B C 1
ATOM 4659 O O . HIS B 1 136 ? 8.961 14.172 14.586 1 98.19 136 HIS B O 1
ATOM 4665 N N . GLU B 1 137 ? 6.777 13.82 14.883 1 98.19 137 GLU B N 1
ATOM 4666 C CA . GLU B 1 137 ? 6.941 12.414 15.266 1 98.19 137 GLU B CA 1
ATOM 4667 C C . GLU B 1 137 ? 7.531 11.594 14.125 1 98.19 137 GLU B C 1
ATOM 4669 O O . GLU B 1 137 ? 8.453 10.805 14.336 1 98.19 137 GLU B O 1
ATOM 4674 N N . ILE B 1 138 ? 7.008 11.789 12.922 1 97.38 138 ILE B N 1
ATOM 4675 C CA . ILE B 1 138 ? 7.449 11.008 11.773 1 97.38 138 ILE B CA 1
ATOM 4676 C C . ILE B 1 138 ? 8.922 11.297 11.484 1 97.38 138 ILE B C 1
ATOM 4678 O O . ILE B 1 138 ? 9.719 10.375 11.32 1 97.38 138 ILE B O 1
ATOM 4682 N N . LEU B 1 139 ? 9.289 12.562 11.422 1 95.31 139 LEU B N 1
ATOM 4683 C CA . LEU B 1 139 ? 10.664 12.93 11.102 1 95.31 139 LEU B CA 1
ATOM 4684 C C . LEU B 1 139 ? 11.625 12.484 12.203 1 95.31 139 LEU B C 1
ATOM 4686 O O . LEU B 1 139 ? 12.758 12.094 11.922 1 95.31 139 LEU B O 1
ATOM 4690 N N . SER B 1 140 ? 11.172 12.539 13.453 1 95.81 140 SER B N 1
ATOM 4691 C CA . SER B 1 140 ? 11.984 12.062 14.57 1 95.81 140 SER B CA 1
ATOM 4692 C C . SER B 1 140 ? 12.156 10.547 14.516 1 95.81 140 SER B C 1
ATOM 4694 O O . SER B 1 140 ? 13.258 10.039 14.719 1 95.81 140 SER B O 1
ATOM 4696 N N . ASP B 1 141 ? 11.078 9.867 14.234 1 94.81 141 ASP B N 1
ATOM 4697 C CA . ASP B 1 141 ? 11.094 8.406 14.195 1 94.81 141 ASP B CA 1
ATOM 4698 C C . ASP B 1 141 ? 12.008 7.891 13.086 1 94.81 141 ASP B C 1
ATOM 4700 O O . ASP B 1 141 ? 12.648 6.852 13.242 1 94.81 141 ASP B O 1
ATOM 4704 N N . LEU B 1 142 ? 12.023 8.523 11.977 1 92 142 LEU B N 1
ATOM 4705 C CA . LEU B 1 142 ? 12.797 8.078 10.82 1 92 142 LEU B CA 1
ATOM 4706 C C . LEU B 1 142 ? 14.281 8.406 11.008 1 92 142 LEU B C 1
ATOM 4708 O O . LEU B 1 142 ? 15.125 7.918 10.258 1 92 142 LEU B O 1
ATOM 4712 N N . GLN B 1 143 ? 14.625 9.227 11.984 1 88.5 143 GLN B N 1
ATOM 4713 C CA . GLN B 1 143 ? 16 9.555 12.344 1 88.5 143 GLN B CA 1
ATOM 4714 C C . GLN B 1 143 ? 16.766 10.086 11.141 1 88.5 143 GLN B C 1
ATOM 4716 O O . GLN B 1 143 ? 17.859 9.594 10.828 1 88.5 143 GLN B O 1
ATOM 4721 N N . LEU B 1 144 ? 16.25 11.008 10.477 1 84.25 144 LEU B N 1
ATOM 4722 C CA . LEU B 1 144 ? 16.828 11.547 9.258 1 84.25 144 LEU B CA 1
ATOM 4723 C C . LEU B 1 144 ? 17.812 12.664 9.578 1 84.25 144 LEU B C 1
ATOM 4725 O O . LEU B 1 144 ? 18.453 13.227 8.68 1 84.25 144 LEU B O 1
ATOM 4729 N N . GLY B 1 145 ? 18.016 12.953 10.82 1 86.69 145 GLY B N 1
ATOM 4730 C CA . GLY B 1 145 ? 18.844 14.078 11.227 1 86.69 145 GLY B CA 1
ATOM 4731 C C . GLY B 1 145 ? 18.031 15.242 11.781 1 86.69 145 GLY B C 1
ATOM 4732 O O . GLY B 1 145 ? 16.906 15.062 12.234 1 86.69 145 GLY B O 1
ATOM 4733 N N . ASP B 1 146 ? 18.703 16.391 11.812 1 92.69 146 ASP B N 1
ATOM 4734 C CA . ASP B 1 146 ? 18.047 17.578 12.352 1 92.69 146 ASP B CA 1
ATOM 4735 C C . ASP B 1 146 ? 17.078 18.188 11.336 1 92.69 146 ASP B C 1
ATOM 4737 O O . ASP B 1 146 ? 17.312 18.109 10.133 1 92.69 146 ASP B O 1
ATOM 4741 N N . PHE B 1 147 ? 15.992 18.688 11.852 1 95.19 147 PHE B N 1
ATOM 4742 C CA . PHE B 1 147 ? 14.984 19.266 10.961 1 95.19 147 PHE B CA 1
ATOM 4743 C C . PHE B 1 147 ? 14.328 20.484 11.602 1 95.19 147 PHE B C 1
ATOM 4745 O O . PHE B 1 147 ? 14.516 20.75 12.789 1 95.19 147 PHE B O 1
ATOM 4752 N N . LEU B 1 148 ? 13.711 21.234 10.742 1 96.44 148 LEU B N 1
ATOM 4753 C CA . LEU B 1 148 ? 12.953 22.422 11.141 1 96.44 148 LEU B CA 1
ATOM 4754 C C . LEU B 1 148 ? 11.594 22.438 10.445 1 96.44 148 LEU B C 1
ATOM 4756 O O . LEU B 1 148 ? 11.5 22.156 9.25 1 96.44 148 LEU B O 1
ATOM 4760 N N . ILE B 1 149 ? 10.578 22.688 11.266 1 97.75 149 ILE B N 1
ATOM 4761 C CA . ILE B 1 149 ? 9.242 22.875 10.711 1 97.75 149 ILE B CA 1
ATOM 4762 C C . ILE B 1 149 ? 8.891 24.359 10.703 1 97.75 149 ILE B C 1
ATOM 4764 O O . ILE B 1 149 ? 8.711 24.969 11.758 1 97.75 149 ILE B O 1
ATOM 4768 N N . LYS B 1 150 ? 8.797 24.875 9.523 1 96.81 150 LYS B N 1
ATOM 4769 C CA . LYS B 1 150 ? 8.406 26.281 9.359 1 96.81 150 LYS B CA 1
ATOM 4770 C C . LYS B 1 150 ? 6.891 26.422 9.305 1 96.81 150 LYS B C 1
ATOM 4772 O O . LYS B 1 150 ? 6.203 25.594 8.695 1 96.81 150 LYS B O 1
ATOM 4777 N N . VAL B 1 151 ? 6.391 27.422 10.023 1 97.88 151 VAL B N 1
ATOM 4778 C CA . VAL B 1 151 ? 4.949 27.641 10.047 1 97.88 151 VAL B CA 1
ATOM 4779 C C . VAL B 1 151 ? 4.652 29.109 9.734 1 97.88 151 VAL B C 1
ATOM 4781 O O . VAL B 1 151 ? 5.445 30 10.078 1 97.88 151 VAL B O 1
ATOM 4784 N N . ASN B 1 152 ? 3.66 29.359 9 1 96.88 152 ASN B N 1
ATOM 4785 C CA . ASN B 1 152 ? 3.08 30.672 8.703 1 96.88 152 ASN B CA 1
ATOM 4786 C C . ASN B 1 152 ? 1.568 30.578 8.523 1 96.88 152 ASN B C 1
ATOM 4788 O O . ASN B 1 152 ? 0.958 29.562 8.836 1 96.88 152 ASN B O 1
ATOM 4792 N N . ASP B 1 153 ? 1.005 31.641 8.211 1 96.69 153 ASP B N 1
ATOM 4793 C CA . ASP B 1 153 ? -0.438 31.688 7.996 1 96.69 153 ASP B CA 1
ATOM 4794 C C . ASP B 1 153 ? -0.778 32.562 6.785 1 96.69 153 ASP B C 1
ATOM 4796 O O . ASP B 1 153 ? -0.258 33.656 6.641 1 96.69 153 ASP B O 1
ATOM 4800 N N . ARG B 1 154 ? -1.61 32.031 5.977 1 94.69 154 ARG B N 1
ATOM 4801 C CA . ARG B 1 154 ? -1.997 32.719 4.754 1 94.69 154 ARG B CA 1
ATOM 4802 C C . ARG B 1 154 ? -2.592 34.094 5.062 1 94.69 154 ARG B C 1
ATOM 4804 O O . ARG B 1 154 ? -2.389 35.031 4.309 1 94.69 154 ARG B O 1
ATOM 4811 N N . ARG B 1 155 ? -3.387 34.312 6.051 1 96 155 ARG B N 1
ATOM 4812 C CA . ARG B 1 155 ? -4.02 35.562 6.418 1 96 155 ARG B CA 1
ATOM 4813 C C . ARG B 1 155 ? -2.977 36.594 6.832 1 96 155 ARG B C 1
ATOM 4815 O O . ARG B 1 155 ? -3.143 37.812 6.582 1 96 155 ARG B O 1
ATOM 4822 N N . ILE B 1 156 ? -1.962 36.062 7.484 1 95.94 156 ILE B N 1
ATOM 4823 C CA . ILE B 1 156 ? -0.877 36.969 7.863 1 95.94 156 ILE B CA 1
ATOM 4824 C C . ILE B 1 156 ? -0.171 37.5 6.609 1 95.94 156 ILE B C 1
ATOM 4826 O O . ILE B 1 156 ? 0.141 38.688 6.504 1 95.94 156 ILE B O 1
ATOM 4830 N N . LEU B 1 157 ? 0.073 36.625 5.645 1 94.19 157 LEU B N 1
ATOM 4831 C CA . LEU B 1 157 ? 0.669 37 4.371 1 94.19 157 LEU B CA 1
ATOM 4832 C C . LEU B 1 157 ? -0.187 38.062 3.67 1 94.19 157 LEU B C 1
ATOM 4834 O O . LEU B 1 157 ? 0.327 39.062 3.215 1 94.19 157 LEU B O 1
ATOM 4838 N N . ASP B 1 158 ? -1.44 37.781 3.607 1 92.75 158 ASP B N 1
ATOM 4839 C CA . ASP B 1 158 ? -2.375 38.719 2.98 1 92.75 158 ASP B CA 1
ATOM 4840 C C . ASP B 1 158 ? -2.336 40.062 3.67 1 92.75 158 ASP B C 1
ATOM 4842 O O . ASP B 1 158 ? -2.248 41.125 3.006 1 92.75 158 ASP B O 1
ATOM 4846 N N . GLY B 1 159 ? -2.477 40 4.949 1 95.06 159 GLY B N 1
ATOM 4847 C CA . GLY B 1 159 ? -2.453 41.25 5.715 1 95.06 159 GLY B CA 1
ATOM 4848 C C . GLY B 1 159 ? -1.143 42 5.59 1 95.06 159 GLY B C 1
ATOM 4849 O O . GLY B 1 159 ? -1.135 43.219 5.484 1 95.06 159 GLY B O 1
ATOM 4850 N N . MET B 1 160 ? -0.064 41.312 5.633 1 95.44 160 MET B N 1
ATOM 4851 C CA . MET B 1 160 ? 1.267 41.906 5.504 1 95.44 160 MET B CA 1
ATOM 4852 C C . MET B 1 160 ? 1.424 42.594 4.16 1 95.44 160 MET B C 1
ATOM 4854 O O . MET B 1 160 ? 1.882 43.75 4.105 1 95.44 160 MET B O 1
ATOM 4858 N N . PHE B 1 161 ? 1.018 41.938 3.092 1 94.69 161 PHE B N 1
ATOM 4859 C CA . PHE B 1 161 ? 1.105 42.531 1.764 1 94.69 161 PHE B CA 1
ATOM 4860 C C . PHE B 1 161 ? 0.208 43.781 1.663 1 94.69 161 PHE B C 1
ATOM 4862 O O . PHE B 1 161 ? 0.595 44.781 1.075 1 94.69 161 PHE B O 1
ATOM 4869 N N . ALA B 1 162 ? -0.948 43.656 2.252 1 94.88 162 ALA B N 1
ATOM 4870 C CA . ALA B 1 162 ? -1.881 44.781 2.23 1 94.88 162 ALA B CA 1
ATOM 4871 C C . ALA B 1 162 ? -1.288 46 2.936 1 94.88 162 ALA B C 1
ATOM 4873 O O . ALA B 1 162 ? -1.326 47.125 2.404 1 94.88 162 ALA B O 1
ATOM 4874 N N . VAL B 1 163 ? -0.733 45.844 4.078 1 95.75 163 VAL B N 1
ATOM 4875 C CA . VAL B 1 163 ? -0.201 46.938 4.875 1 95.75 163 VAL B CA 1
ATOM 4876 C C . VAL B 1 163 ? 1.033 47.531 4.191 1 95.75 163 VAL B C 1
ATOM 4878 O O . VAL B 1 163 ? 1.336 48.688 4.348 1 95.75 163 VAL B O 1
ATOM 4881 N N . CYS B 1 164 ? 1.701 46.688 3.406 1 96.19 164 CYS B N 1
ATOM 4882 C CA . CYS B 1 164 ? 2.904 47.125 2.709 1 96.19 164 CYS B CA 1
ATOM 4883 C C . CYS B 1 164 ? 2.549 47.844 1.404 1 96.19 164 CYS B C 1
ATOM 4885 O O . CYS B 1 164 ? 3.42 48.406 0.75 1 96.19 164 CYS B O 1
ATOM 4887 N N . GLY B 1 165 ? 1.32 47.75 1.021 1 94.75 165 GLY B N 1
ATOM 4888 C CA . GLY B 1 165 ? 0.869 48.469 -0.153 1 94.75 165 GLY B CA 1
ATOM 4889 C C . GLY B 1 165 ? 0.905 47.656 -1.423 1 94.75 165 GLY B C 1
ATOM 4890 O O . GLY B 1 165 ? 1.026 48.188 -2.523 1 94.75 165 GLY B O 1
ATOM 4891 N N . VAL B 1 166 ? 0.864 46.406 -1.285 1 94.69 166 VAL B N 1
ATOM 4892 C CA . VAL B 1 166 ? 0.82 45.531 -2.453 1 94.69 166 VAL B CA 1
ATOM 4893 C C . VAL B 1 166 ? -0.598 45.469 -3.018 1 94.69 166 VAL B C 1
ATOM 4895 O O . VAL B 1 166 ? -1.551 45.156 -2.299 1 94.69 166 VAL B O 1
ATOM 4898 N N . PRO B 1 167 ? -0.748 45.781 -4.258 1 93.31 167 PRO B N 1
ATOM 4899 C CA . PRO B 1 167 ? -2.076 45.656 -4.859 1 93.31 167 PRO B CA 1
ATOM 4900 C C . PRO B 1 167 ? -2.592 44.219 -4.836 1 93.31 167 PRO B C 1
ATOM 4902 O O . PRO B 1 167 ? -1.812 43.281 -4.996 1 93.31 167 PRO B O 1
ATOM 4905 N N . ASP B 1 168 ? -3.893 44.031 -4.762 1 88.31 168 ASP B N 1
ATOM 4906 C CA . ASP B 1 168 ? -4.52 42.719 -4.695 1 88.31 168 ASP B CA 1
ATOM 4907 C C . ASP B 1 168 ? -4.156 41.875 -5.914 1 88.31 168 ASP B C 1
ATOM 4909 O O . ASP B 1 168 ? -3.977 40.656 -5.805 1 88.31 168 ASP B O 1
ATOM 4913 N N . SER B 1 169 ? -4.039 42.5 -7.047 1 88.38 169 SER B N 1
ATOM 4914 C CA . SER B 1 169 ? -3.766 41.812 -8.305 1 88.38 169 SER B CA 1
ATOM 4915 C C . SER B 1 169 ? -2.365 41.219 -8.312 1 88.38 169 SER B C 1
ATOM 4917 O O . SER B 1 169 ? -2.068 40.344 -9.117 1 88.38 169 SER B O 1
ATOM 4919 N N . LYS B 1 170 ? -1.527 41.656 -7.43 1 89.62 170 LYS B N 1
ATOM 4920 C CA . LYS B 1 170 ? -0.138 41.219 -7.449 1 89.62 170 LYS B CA 1
ATOM 4921 C C . LYS B 1 170 ? 0.138 40.219 -6.312 1 89.62 170 LYS B C 1
ATOM 4923 O O . LYS B 1 170 ? 1.271 39.781 -6.137 1 89.62 170 LYS B O 1
ATOM 4928 N N . PHE B 1 171 ? -0.87 39.906 -5.59 1 84.56 171 PHE B N 1
ATOM 4929 C CA . PHE B 1 171 ? -0.692 39.094 -4.41 1 84.56 171 PHE B CA 1
ATOM 4930 C C . PHE B 1 171 ? 0 37.781 -4.773 1 84.56 171 PHE B C 1
ATOM 4932 O O . PHE B 1 171 ? 1.029 37.438 -4.188 1 84.56 171 PHE B O 1
ATOM 4939 N N . ARG B 1 172 ? -0.531 37.062 -5.73 1 81.69 172 ARG B N 1
ATOM 4940 C CA . ARG B 1 172 ? -0.028 35.75 -6.09 1 81.69 172 ARG B CA 1
ATOM 4941 C C . ARG B 1 172 ? 1.411 35.844 -6.59 1 81.69 172 ARG B C 1
ATOM 4943 O O . ARG B 1 172 ? 2.252 35 -6.207 1 81.69 172 ARG B O 1
ATOM 4950 N N . THR B 1 173 ? 1.631 36.75 -7.434 1 86.44 173 THR B N 1
ATOM 4951 C CA . THR B 1 173 ? 2.961 36.875 -8.023 1 86.44 173 THR B CA 1
ATOM 4952 C C . THR B 1 173 ? 3.988 37.25 -6.961 1 86.44 173 THR B C 1
ATOM 4954 O O . THR B 1 173 ? 5.137 36.812 -7.012 1 86.44 173 THR B O 1
ATOM 4957 N N . ILE B 1 174 ? 3.553 38.094 -6.035 1 89.38 174 ILE B N 1
ATOM 4958 C CA . ILE B 1 174 ? 4.469 38.5 -4.977 1 89.38 174 ILE B CA 1
ATOM 4959 C C . ILE B 1 174 ? 4.719 37.344 -4.027 1 89.38 174 ILE B C 1
ATOM 4961 O O . ILE B 1 174 ? 5.84 37.156 -3.549 1 89.38 174 ILE B O 1
ATOM 4965 N N . CYS B 1 175 ? 3.68 36.5 -3.775 1 85.88 175 CYS B N 1
ATOM 4966 C CA . CYS B 1 175 ? 3.852 35.312 -2.969 1 85.88 175 CYS B CA 1
ATOM 4967 C C . CYS B 1 175 ? 4.895 34.375 -3.582 1 85.88 175 CYS B C 1
ATOM 4969 O O . CYS B 1 175 ? 5.727 33.812 -2.869 1 85.88 175 CYS B O 1
ATOM 4971 N N . SER B 1 176 ? 4.824 34.219 -4.848 1 84.25 176 SER B N 1
ATOM 4972 C CA . SER B 1 176 ? 5.773 33.375 -5.551 1 84.25 176 SER B CA 1
ATOM 4973 C C . SER B 1 176 ? 7.203 33.875 -5.387 1 84.25 176 SER B C 1
ATOM 4975 O O . SER B 1 176 ? 8.141 33.094 -5.273 1 84.25 176 SER B O 1
ATOM 4977 N N . SER B 1 177 ? 7.375 35.188 -5.418 1 88.75 177 SER B N 1
ATOM 4978 C CA . SER B 1 177 ? 8.695 35.75 -5.219 1 88.75 177 SER B CA 1
ATOM 4979 C C . SER B 1 177 ? 9.195 35.531 -3.797 1 88.75 177 SER B C 1
ATOM 4981 O O . SER B 1 177 ? 10.352 35.156 -3.59 1 88.75 177 SER B O 1
ATOM 4983 N N . VAL B 1 178 ? 8.312 35.781 -2.865 1 89.31 178 VAL B N 1
ATOM 4984 C CA . VAL B 1 178 ? 8.672 35.625 -1.457 1 89.31 178 VAL B CA 1
ATOM 4985 C C . VAL B 1 178 ? 9.055 34.188 -1.166 1 89.31 178 VAL B C 1
ATOM 4987 O O . VAL B 1 178 ? 9.969 33.906 -0.374 1 89.31 178 VAL B O 1
ATOM 4990 N N . ASP B 1 179 ? 8.398 33.25 -1.803 1 84.31 179 ASP B N 1
ATOM 4991 C CA . ASP B 1 179 ? 8.625 31.812 -1.594 1 84.31 179 ASP B CA 1
ATOM 4992 C C . ASP B 1 179 ? 10.039 31.422 -1.993 1 84.31 179 ASP B C 1
ATOM 4994 O O . ASP B 1 179 ? 10.555 30.391 -1.538 1 84.31 179 ASP B O 1
ATOM 4998 N N . LYS B 1 180 ? 10.727 32.219 -2.764 1 83.12 180 LYS B N 1
ATOM 4999 C CA . LYS B 1 180 ? 12.07 31.922 -3.25 1 83.12 180 LYS B CA 1
ATOM 5000 C C . LYS B 1 180 ? 13.125 32.281 -2.201 1 83.12 180 LYS B C 1
ATOM 5002 O O . LYS B 1 180 ? 14.297 31.938 -2.357 1 83.12 180 LYS B O 1
ATOM 5007 N N . LEU B 1 181 ? 12.758 32.906 -1.181 1 87.69 181 LEU B N 1
ATOM 5008 C CA . LEU B 1 181 ? 13.695 33.406 -0.17 1 87.69 181 LEU B CA 1
ATOM 5009 C C . LEU B 1 181 ? 14.414 32.25 0.505 1 87.69 181 LEU B C 1
ATOM 5011 O O . LEU B 1 181 ? 15.453 32.438 1.144 1 87.69 181 LEU B O 1
ATOM 5015 N N . ASP B 1 182 ? 13.914 31.078 0.449 1 77.5 182 ASP B N 1
ATOM 5016 C CA . ASP B 1 182 ? 14.594 29.906 1.004 1 77.5 182 ASP B CA 1
ATOM 5017 C C . ASP B 1 182 ? 15.797 29.516 0.155 1 77.5 182 ASP B C 1
ATOM 5019 O O . ASP B 1 182 ? 16.703 28.828 0.629 1 77.5 182 ASP B O 1
ATOM 5023 N N . LYS B 1 183 ? 15.828 30.047 -1.016 1 75.31 183 LYS B N 1
ATOM 5024 C CA . LYS B 1 183 ? 16.859 29.625 -1.958 1 75.31 183 LYS B CA 1
ATOM 5025 C C . LYS B 1 183 ? 17.734 30.797 -2.391 1 75.31 183 LYS B C 1
ATOM 5027 O O . LYS B 1 183 ? 18.859 30.609 -2.844 1 75.31 183 LYS B O 1
ATOM 5032 N N . VAL B 1 184 ? 17.094 31.984 -2.371 1 87.5 184 VAL B N 1
ATOM 5033 C CA . VAL B 1 184 ? 17.797 33.125 -2.898 1 87.5 184 VAL B CA 1
ATOM 5034 C C . VAL B 1 184 ? 17.797 34.25 -1.862 1 87.5 184 VAL B C 1
ATOM 5036 O O . VAL B 1 184 ? 16.859 34.375 -1.07 1 87.5 184 VAL B O 1
ATOM 5039 N N . PRO B 1 185 ? 18.859 35.031 -1.937 1 91.44 185 PRO B N 1
ATOM 5040 C CA . PRO B 1 185 ? 18.938 36.156 -0.982 1 91.44 185 PRO B CA 1
ATOM 5041 C C . PRO B 1 185 ? 17.844 37.188 -1.215 1 91.44 185 PRO B C 1
ATOM 5043 O O . PRO B 1 185 ? 17.312 37.312 -2.322 1 91.44 185 PRO B O 1
ATOM 5046 N N . TRP B 1 186 ? 17.609 38 -0.242 1 93.12 186 TRP B N 1
ATOM 5047 C CA . TRP B 1 186 ? 16.562 39 -0.251 1 93.12 186 TRP B CA 1
ATOM 5048 C C . TRP B 1 186 ? 16.75 40 -1.404 1 93.12 186 TRP B C 1
ATOM 5050 O O . TRP B 1 186 ? 15.781 40.375 -2.068 1 93.12 186 TRP B O 1
ATOM 5060 N N . GLU B 1 187 ? 18.016 40.375 -1.651 1 93.94 187 GLU B N 1
ATOM 5061 C CA . GLU B 1 187 ? 18.297 41.344 -2.684 1 93.94 187 GLU B CA 1
ATOM 5062 C C . GLU B 1 187 ? 17.781 40.906 -4.047 1 93.94 187 GLU B C 1
ATOM 5064 O O . GLU B 1 187 ? 17.266 41.688 -4.828 1 93.94 187 GLU B O 1
ATOM 5069 N N . GLU B 1 188 ? 17.953 39.719 -4.27 1 94.75 188 GLU B N 1
ATOM 5070 C CA . GLU B 1 188 ? 17.484 39.156 -5.535 1 94.75 188 GLU B CA 1
ATOM 5071 C C . GLU B 1 188 ? 15.961 39.094 -5.582 1 94.75 188 GLU B C 1
ATOM 5073 O O . GLU B 1 188 ? 15.352 39.312 -6.633 1 94.75 188 GLU B O 1
ATOM 5078 N N . VAL B 1 189 ? 15.367 38.75 -4.496 1 94.75 189 VAL B N 1
ATOM 5079 C CA . VAL B 1 189 ? 13.914 38.656 -4.414 1 94.75 189 VAL B CA 1
ATOM 5080 C C . VAL B 1 189 ? 13.312 40.062 -4.578 1 94.75 189 VAL B C 1
ATOM 5082 O O . VAL B 1 189 ? 12.328 40.25 -5.297 1 94.75 189 VAL B O 1
ATOM 5085 N N . LYS B 1 190 ? 13.93 41 -3.957 1 95.69 190 LYS B N 1
ATOM 5086 C CA . LYS B 1 190 ? 13.477 42.406 -4.098 1 95.69 190 LYS B CA 1
ATOM 5087 C C . LYS B 1 190 ? 13.555 42.844 -5.547 1 95.69 190 LYS B C 1
ATOM 5089 O O . LYS B 1 190 ? 12.633 43.5 -6.059 1 95.69 190 LYS B O 1
ATOM 5094 N N . ASN B 1 191 ? 14.664 42.562 -6.164 1 95.75 191 ASN B N 1
ATOM 5095 C CA . ASN B 1 191 ? 14.852 42.906 -7.562 1 95.75 191 ASN B CA 1
ATOM 5096 C C . ASN B 1 191 ? 13.766 42.312 -8.453 1 95.75 191 ASN B C 1
ATOM 5098 O O . ASN B 1 191 ? 13.297 42.938 -9.391 1 95.75 191 ASN B O 1
ATOM 5102 N N . GLU B 1 192 ? 13.469 41.125 -8.148 1 95.62 192 GLU B N 1
ATOM 5103 C CA . GLU B 1 192 ? 12.406 40.469 -8.898 1 95.62 192 GLU B CA 1
ATOM 5104 C C . GLU B 1 192 ? 11.062 41.156 -8.664 1 95.62 192 GLU B C 1
ATOM 5106 O O . GLU B 1 192 ? 10.305 41.375 -9.609 1 95.62 192 GLU B O 1
ATOM 5111 N N . MET B 1 193 ? 10.727 41.562 -7.434 1 95.44 193 MET B N 1
ATOM 5112 C CA . MET B 1 193 ? 9.453 42.188 -7.07 1 95.44 193 MET B CA 1
ATOM 5113 C C . MET B 1 193 ? 9.297 43.531 -7.762 1 95.44 193 MET B C 1
ATOM 5115 O O . MET B 1 193 ? 8.219 43.875 -8.258 1 95.44 193 MET B O 1
ATOM 5119 N N . VAL B 1 194 ? 10.375 44.219 -7.797 1 96.06 194 VAL B N 1
ATOM 5120 C CA . VAL B 1 194 ? 10.32 45.594 -8.344 1 96.06 194 VAL B CA 1
ATOM 5121 C C . VAL B 1 194 ? 10.531 45.531 -9.859 1 96.06 194 VAL B C 1
ATOM 5123 O O . VAL B 1 194 ? 9.742 46.094 -10.617 1 96.06 194 VAL B O 1
ATOM 5126 N N . GLY B 1 195 ? 11.555 44.875 -10.266 1 94.81 195 GLY B N 1
ATOM 5127 C CA . GLY B 1 195 ? 11.938 44.844 -11.672 1 94.81 195 GLY B CA 1
ATOM 5128 C C . GLY B 1 195 ? 11.008 44.031 -12.539 1 94.81 195 GLY B C 1
ATOM 5129 O O . GLY B 1 195 ? 10.594 44.469 -13.609 1 94.81 195 GLY B O 1
ATOM 5130 N N . GLU B 1 196 ? 10.703 42.844 -12.148 1 93.81 196 GLU B N 1
ATOM 5131 C CA . GLU B 1 196 ? 9.953 41.906 -12.984 1 93.81 196 GLU B CA 1
ATOM 5132 C C . GLU B 1 196 ? 8.461 42 -12.711 1 93.81 196 GLU B C 1
ATOM 5134 O O . GLU B 1 196 ? 7.645 41.938 -13.633 1 93.81 196 GLU B O 1
ATOM 5139 N N . LYS B 1 197 ? 8.094 42.25 -11.508 1 93.62 197 LYS B N 1
ATOM 5140 C CA . LYS B 1 197 ? 6.68 42.156 -11.164 1 93.62 197 LYS B CA 1
ATOM 5141 C C . LYS B 1 197 ? 6.074 43.562 -11.031 1 93.62 197 LYS B C 1
ATOM 5143 O O . LYS B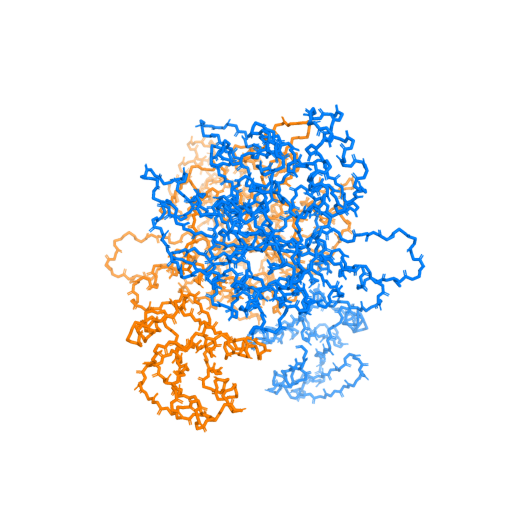 1 197 ? 4.859 43.719 -10.867 1 93.62 197 LYS B O 1
ATOM 5148 N N . GLY B 1 198 ? 6.879 44.625 -11.023 1 93.38 198 GLY B N 1
ATOM 5149 C CA . GLY B 1 198 ? 6.402 46 -11.102 1 93.38 198 GLY B CA 1
ATOM 5150 C C . GLY B 1 198 ? 5.93 46.562 -9.758 1 93.38 198 GLY B C 1
ATOM 5151 O O . GLY B 1 198 ? 5.066 47.438 -9.711 1 93.38 198 GLY B O 1
ATOM 5152 N N . LEU B 1 199 ? 6.344 46 -8.688 1 95.56 199 LEU B N 1
ATOM 5153 C CA . LEU B 1 199 ? 6.016 46.5 -7.367 1 95.56 199 LEU B CA 1
ATOM 5154 C C . LEU B 1 199 ? 6.836 47.75 -7.055 1 95.56 199 LEU B C 1
ATOM 5156 O O . LEU B 1 199 ? 7.973 47.906 -7.516 1 95.56 199 LEU B O 1
ATOM 5160 N N . SER B 1 200 ? 6.281 48.719 -6.297 1 95.75 200 SER B N 1
ATOM 5161 C CA . SER B 1 200 ? 7.043 49.906 -5.902 1 95.75 200 SER B CA 1
ATOM 5162 C C . SER B 1 200 ? 8.195 49.531 -4.973 1 95.75 200 SER B C 1
ATOM 5164 O O . SER B 1 200 ? 8.055 48.625 -4.129 1 95.75 200 SER B O 1
ATOM 5166 N N . PRO B 1 201 ? 9.344 50.156 -5.09 1 96.25 201 PRO B N 1
ATOM 5167 C CA . PRO B 1 201 ? 10.469 49.906 -4.195 1 96.25 201 PRO B CA 1
ATOM 5168 C C . PRO B 1 201 ? 10.109 50.062 -2.723 1 96.25 201 PRO B C 1
ATOM 5170 O O . PRO B 1 201 ? 10.602 49.312 -1.872 1 96.25 201 PRO B O 1
ATOM 5173 N N . GLU B 1 202 ? 9.312 51.062 -2.484 1 96.38 202 GLU B N 1
ATOM 5174 C CA . GLU B 1 202 ? 8.898 51.312 -1.105 1 96.38 202 GLU B CA 1
ATOM 5175 C C . GLU B 1 202 ? 8.117 50.125 -0.548 1 96.38 202 GLU B C 1
ATOM 5177 O O . GLU B 1 202 ? 8.352 49.688 0.587 1 96.38 202 GLU B O 1
ATOM 5182 N N . ALA B 1 203 ? 7.211 49.656 -1.3 1 96.19 203 ALA B N 1
ATOM 5183 C CA . ALA B 1 203 ? 6.438 48.469 -0.895 1 96.19 203 ALA B CA 1
ATOM 5184 C C . ALA B 1 203 ? 7.336 47.25 -0.699 1 96.19 203 ALA B C 1
ATOM 5186 O O . ALA B 1 203 ? 7.176 46.5 0.265 1 96.19 203 ALA B O 1
ATOM 5187 N N . ALA B 1 204 ? 8.227 47.062 -1.641 1 96.69 204 ALA B N 1
ATOM 5188 C CA . ALA B 1 204 ? 9.172 45.938 -1.561 1 96.69 204 ALA B CA 1
ATOM 5189 C C . ALA B 1 204 ? 10.016 46.031 -0.296 1 96.69 204 ALA B C 1
ATOM 5191 O O . ALA B 1 204 ? 10.289 45.031 0.352 1 96.69 204 ALA B O 1
ATOM 5192 N N . ASP B 1 205 ? 10.453 47.25 -0.011 1 96.38 205 ASP B N 1
ATOM 5193 C CA . ASP B 1 205 ? 11.266 47.438 1.184 1 96.38 205 ASP B CA 1
ATOM 5194 C C . ASP B 1 205 ? 10.484 47.094 2.447 1 96.38 205 ASP B C 1
ATOM 5196 O O . ASP B 1 205 ? 11.031 46.5 3.381 1 96.38 205 ASP B O 1
ATOM 5200 N N . ARG B 1 206 ? 9.273 47.562 2.506 1 96.12 206 ARG B N 1
ATOM 5201 C CA . ARG B 1 206 ? 8.43 47.25 3.652 1 96.12 206 ARG B CA 1
ATOM 5202 C C . ARG B 1 206 ? 8.227 45.75 3.789 1 96.12 206 ARG B C 1
ATOM 5204 O O . ARG B 1 206 ? 8.266 45.188 4.898 1 96.12 206 ARG B O 1
ATOM 5211 N N . ILE B 1 207 ? 7.949 45.062 2.652 1 95.88 207 ILE B N 1
ATOM 5212 C CA . ILE B 1 207 ? 7.809 43.625 2.65 1 95.88 207 ILE B CA 1
ATOM 5213 C C . ILE B 1 207 ? 9.07 42.969 3.223 1 95.88 207 ILE B C 1
ATOM 5215 O O . ILE B 1 207 ? 8.992 42.031 4.023 1 95.88 207 ILE B O 1
ATOM 5219 N N . GLY B 1 208 ? 10.219 43.438 2.779 1 95.88 208 GLY B N 1
ATOM 5220 C CA . GLY B 1 208 ? 11.5 42.906 3.219 1 95.88 208 GLY B CA 1
ATOM 5221 C C . GLY B 1 208 ? 11.68 42.969 4.723 1 95.88 208 GLY B C 1
ATOM 5222 O O . GLY B 1 208 ? 12.344 42.094 5.301 1 95.88 208 GLY B O 1
ATOM 5223 N N . GLU B 1 209 ? 11.148 44 5.352 1 95.31 209 GLU B N 1
ATOM 5224 C CA . GLU B 1 209 ? 11.227 44.125 6.801 1 95.31 209 GLU B CA 1
ATOM 5225 C C . GLU B 1 209 ? 10.508 43 7.508 1 95.31 209 GLU B C 1
ATOM 5227 O O . GLU B 1 209 ? 10.914 42.562 8.594 1 95.31 209 GLU B O 1
ATOM 5232 N N . TYR B 1 210 ? 9.445 42.531 6.898 1 96.12 210 TYR B N 1
ATOM 5233 C CA . TYR B 1 210 ? 8.641 41.5 7.527 1 96.12 210 TYR B CA 1
ATOM 5234 C C . TYR B 1 210 ? 9.141 40.125 7.141 1 96.12 210 TYR B C 1
ATOM 5236 O O . TYR B 1 210 ? 9.336 39.25 8 1 96.12 210 TYR B O 1
ATOM 5244 N N . VAL B 1 211 ? 9.414 39.812 5.844 1 94.94 211 VAL B N 1
ATOM 5245 C CA . VAL B 1 211 ? 9.625 38.469 5.316 1 94.94 211 VAL B CA 1
ATOM 5246 C C . VAL B 1 211 ? 10.961 37.938 5.812 1 94.94 211 VAL B C 1
ATOM 5248 O O . VAL B 1 211 ? 11.227 36.719 5.715 1 94.94 211 VAL B O 1
ATOM 5251 N N . GLN B 1 212 ? 11.82 38.688 6.375 1 93.75 212 GLN B N 1
ATOM 5252 C CA . GLN B 1 212 ? 13.102 38.25 6.902 1 93.75 212 GLN B CA 1
ATOM 5253 C C . GLN B 1 212 ? 12.992 37.875 8.375 1 93.75 212 GLN B C 1
ATOM 5255 O O . GLN B 1 212 ? 13.945 37.375 8.969 1 93.75 212 GLN B O 1
ATOM 5260 N N . LEU B 1 213 ? 11.844 38.094 8.938 1 95.31 213 LEU B N 1
ATOM 5261 C CA . LEU B 1 213 ? 11.625 37.781 10.352 1 95.31 213 LEU B CA 1
ATOM 5262 C C . LEU B 1 213 ? 11.25 36.312 10.539 1 95.31 213 LEU B C 1
ATOM 5264 O O . LEU B 1 213 ? 10.422 35.781 9.789 1 95.31 213 LEU B O 1
ATOM 5268 N N . HIS B 1 214 ? 11.852 35.625 11.383 1 95.62 214 HIS B N 1
ATOM 5269 C CA . HIS B 1 214 ? 11.492 34.281 11.828 1 95.62 214 HIS B CA 1
ATOM 5270 C C . HIS B 1 214 ? 11.766 34.094 13.32 1 95.62 214 HIS B C 1
ATOM 5272 O O . HIS B 1 214 ? 12.648 34.75 13.875 1 95.62 214 HIS B O 1
ATOM 5278 N N . GLY B 1 215 ? 11.031 33.312 14.031 1 97.06 215 GLY B N 1
ATOM 5279 C CA . GLY B 1 215 ? 11.148 33.094 15.469 1 97.06 215 GLY B CA 1
ATOM 5280 C C . GLY B 1 215 ? 10.039 32.25 16.047 1 97.06 215 GLY B C 1
ATOM 5281 O O . GLY B 1 215 ? 9.57 31.297 15.391 1 97.06 215 GLY B O 1
ATOM 5282 N N . GLY B 1 216 ? 9.758 32.438 17.312 1 96.69 216 GLY B N 1
ATOM 5283 C CA . GLY B 1 216 ? 8.727 31.688 18 1 96.69 216 GLY B CA 1
ATOM 5284 C C . GLY B 1 216 ? 7.602 32.562 18.531 1 96.69 216 GLY B C 1
ATOM 5285 O O . GLY B 1 216 ? 7.129 33.469 17.844 1 96.69 216 GLY B O 1
ATOM 5286 N N . LEU B 1 217 ? 7.156 32.188 19.703 1 96.62 217 LEU B N 1
ATOM 5287 C CA . LEU B 1 217 ? 6.043 32.906 20.344 1 96.62 217 LEU B CA 1
ATOM 5288 C C . LEU B 1 217 ? 6.383 34.375 20.578 1 96.62 217 LEU B C 1
ATOM 5290 O O . LEU B 1 217 ? 5.508 35.219 20.5 1 96.62 217 LEU B O 1
ATOM 5294 N N . ASP B 1 218 ? 7.621 34.688 20.828 1 97.19 218 ASP B N 1
ATOM 5295 C CA . ASP B 1 218 ? 8.047 36.062 21.062 1 97.19 218 ASP B CA 1
ATOM 5296 C C . ASP B 1 218 ? 7.836 36.906 19.828 1 97.19 218 ASP B C 1
ATOM 5298 O O . ASP B 1 218 ? 7.395 38.062 19.938 1 97.19 218 ASP B O 1
ATOM 5302 N N . LEU B 1 219 ? 8.211 36.375 18.719 1 97.88 219 LEU B N 1
ATOM 5303 C CA . LEU B 1 219 ? 8.023 37.125 17.469 1 97.88 219 LEU B CA 1
ATOM 5304 C C . LEU B 1 219 ? 6.539 37.375 17.203 1 97.88 219 LEU B C 1
ATOM 5306 O O . LEU B 1 219 ? 6.156 38.438 16.75 1 97.88 219 LEU B O 1
ATOM 5310 N N . ILE B 1 220 ? 5.703 36.375 17.453 1 98.06 220 ILE B N 1
ATOM 5311 C CA . ILE B 1 220 ? 4.262 36.5 17.25 1 98.06 220 ILE B CA 1
ATOM 5312 C C . ILE B 1 220 ? 3.711 37.625 18.125 1 98.06 220 ILE B C 1
ATOM 5314 O O . ILE B 1 220 ? 2.939 38.469 17.656 1 98.06 220 ILE B O 1
ATOM 5318 N N . GLU B 1 221 ? 4.145 37.656 19.344 1 97.75 221 GLU B N 1
ATOM 5319 C CA . GLU B 1 221 ? 3.689 38.688 20.281 1 97.75 221 GLU B CA 1
ATOM 5320 C C . GLU B 1 221 ? 4.172 40.094 19.844 1 97.75 221 GLU B C 1
ATOM 5322 O O . GLU B 1 221 ? 3.445 41.062 19.969 1 97.75 221 GLU B O 1
ATOM 5327 N N . GLN B 1 222 ? 5.375 40.125 19.359 1 97.75 222 GLN B N 1
ATOM 5328 C CA . GLN B 1 222 ? 5.922 41.375 18.844 1 97.75 222 GLN B CA 1
ATOM 5329 C C . GLN B 1 222 ? 5.094 41.875 17.672 1 97.75 222 GLN B C 1
ATOM 5331 O O . GLN B 1 222 ? 4.773 43.062 17.594 1 97.75 222 GLN B O 1
ATOM 5336 N N . LEU B 1 223 ? 4.727 41 16.781 1 97.81 223 LEU B N 1
ATOM 5337 C CA . LEU B 1 223 ? 3.992 41.375 15.578 1 97.81 223 LEU B CA 1
ATOM 5338 C C . LEU B 1 223 ? 2.559 41.75 15.914 1 97.81 223 LEU B C 1
ATOM 5340 O O . LEU B 1 223 ? 1.954 42.594 15.227 1 97.81 223 LEU B O 1
ATOM 5344 N N . LEU B 1 224 ? 1.995 41.188 16.953 1 97.69 224 LEU B N 1
ATOM 5345 C CA . LEU B 1 224 ? 0.658 41.531 17.406 1 97.69 224 LEU B CA 1
ATOM 5346 C C . LEU B 1 224 ? 0.618 43 17.906 1 97.69 224 LEU B C 1
ATOM 5348 O O . LEU B 1 224 ? -0.449 43.594 17.938 1 97.69 224 LEU B O 1
ATOM 5352 N N . GLN B 1 225 ? 1.816 43.531 18.203 1 96.75 225 GLN B N 1
ATOM 5353 C CA . GLN B 1 225 ? 1.92 44.906 18.672 1 96.75 225 GLN B CA 1
ATOM 5354 C C . GLN B 1 225 ? 2.457 45.844 17.594 1 96.75 225 GLN B C 1
ATOM 5356 O O . GLN B 1 225 ? 2.627 47.031 17.812 1 96.75 225 GLN B O 1
ATOM 5361 N N . ASP B 1 226 ? 2.74 45.25 16.5 1 95.94 226 ASP B N 1
ATOM 5362 C CA . ASP B 1 226 ? 3.236 46.062 15.391 1 95.94 226 ASP B CA 1
ATOM 5363 C C . ASP B 1 226 ? 2.207 47.094 14.969 1 95.94 226 ASP B C 1
ATOM 5365 O O . ASP B 1 226 ? 1.047 46.781 14.719 1 95.94 226 ASP B O 1
ATOM 5369 N N . PRO B 1 227 ? 2.572 48.312 14.875 1 93.94 227 PRO B N 1
ATOM 5370 C CA . PRO B 1 227 ? 1.606 49.375 14.641 1 93.94 227 PRO B CA 1
ATOM 5371 C C . PRO B 1 227 ? 0.881 49.25 13.305 1 93.94 227 PRO B C 1
ATOM 5373 O O . PRO B 1 227 ? -0.254 49.688 13.156 1 93.94 227 PRO B O 1
ATOM 5376 N N . LYS B 1 228 ? 1.447 48.688 12.367 1 94.12 228 LYS B N 1
ATOM 5377 C CA . LYS B 1 228 ? 0.834 48.562 11.047 1 94.12 228 LYS B CA 1
ATOM 5378 C C . LYS B 1 228 ? 0.105 47.219 10.906 1 94.12 228 LYS B C 1
ATOM 5380 O O . LYS B 1 228 ? -1.092 47.188 10.617 1 94.12 228 LYS B O 1
ATOM 5385 N N . LEU B 1 229 ? 0.767 46.188 11.195 1 94.81 229 LEU B N 1
ATOM 5386 C CA . LEU B 1 229 ? 0.223 44.844 11 1 94.81 229 LEU B CA 1
ATOM 5387 C C . LEU B 1 229 ? -0.97 44.594 11.914 1 94.81 229 LEU B C 1
ATOM 5389 O O . LEU B 1 229 ? -1.925 43.906 11.531 1 94.81 229 LEU B O 1
ATOM 5393 N N . SER B 1 230 ? -0.951 45.125 13.109 1 92.44 230 SER B N 1
ATOM 5394 C CA . SER B 1 230 ? -2 44.906 14.094 1 92.44 230 SER B CA 1
ATOM 5395 C C . SER B 1 230 ? -3.305 45.562 13.68 1 92.44 230 SER B C 1
ATOM 5397 O O . SER B 1 230 ? -4.371 45.25 14.211 1 92.44 230 SER B O 1
ATOM 5399 N N . GLN B 1 231 ? -3.211 46.531 12.75 1 94.31 231 GLN B N 1
ATOM 5400 C CA . GLN B 1 231 ? -4.398 47.25 12.297 1 94.31 231 GLN B CA 1
ATOM 5401 C C . GLN B 1 231 ? -5.117 46.469 11.188 1 94.31 231 GLN B C 1
ATOM 5403 O O . GLN B 1 231 ? -6.27 46.781 10.867 1 94.31 231 GLN B O 1
ATOM 5408 N N . ASN B 1 232 ? -4.453 45.562 10.641 1 96.31 232 ASN B N 1
ATOM 5409 C CA . ASN B 1 232 ? -5.07 44.719 9.625 1 96.31 232 ASN B CA 1
ATOM 5410 C C . ASN B 1 232 ? -5.816 43.562 10.25 1 96.31 232 ASN B C 1
ATOM 5412 O O . ASN B 1 232 ? -5.219 42.719 10.938 1 96.31 232 ASN B O 1
ATOM 5416 N N . LYS B 1 233 ? -7.082 43.5 9.945 1 96.75 233 LYS B N 1
ATOM 5417 C CA . LYS B 1 233 ? -7.957 42.5 10.586 1 96.75 233 LYS B CA 1
ATOM 5418 C C . LYS B 1 233 ? -7.473 41.094 10.32 1 96.75 233 LYS B C 1
ATOM 5420 O O . LYS B 1 233 ? -7.41 40.281 11.242 1 96.75 233 LYS B O 1
ATOM 5425 N N . LEU B 1 234 ? -7.176 40.75 9.078 1 95.81 234 LEU B N 1
ATOM 5426 C CA . LEU B 1 234 ? -6.738 39.406 8.703 1 95.81 234 LEU B CA 1
ATOM 5427 C C . LEU B 1 234 ? -5.434 39.031 9.398 1 95.81 234 LEU B C 1
ATOM 5429 O O . LEU B 1 234 ? -5.297 37.938 9.93 1 95.81 234 LEU B O 1
ATOM 5433 N N . ALA B 1 235 ? -4.473 39.938 9.359 1 96.88 235 ALA B N 1
ATOM 5434 C CA . ALA B 1 235 ? -3.184 39.688 10.008 1 96.88 235 ALA B CA 1
ATOM 5435 C C . ALA B 1 235 ? -3.352 39.469 11.5 1 96.88 235 ALA B C 1
ATOM 5437 O O . ALA B 1 235 ? -2.709 38.594 12.078 1 96.88 235 ALA B O 1
ATOM 5438 N N . LYS B 1 236 ? -4.184 40.25 12.086 1 97.69 236 LYS B N 1
ATOM 5439 C CA . LYS B 1 236 ? -4.414 40.125 13.523 1 97.69 236 LYS B CA 1
ATOM 5440 C C . LYS B 1 236 ? -5.023 38.781 13.875 1 97.69 236 LYS B C 1
ATOM 5442 O O . LYS B 1 236 ? -4.605 38.125 14.844 1 97.69 236 LYS B O 1
ATOM 5447 N N . GLU B 1 237 ? -6.031 38.375 13.109 1 97.56 237 GLU B N 1
ATOM 5448 C CA . GLU B 1 237 ? -6.66 37.062 13.32 1 97.56 237 GLU B CA 1
ATOM 5449 C C . GLU B 1 237 ? -5.656 35.938 13.133 1 97.56 237 GLU B C 1
ATOM 5451 O O . GLU B 1 237 ? -5.617 35 13.93 1 97.56 237 GLU B O 1
ATOM 5456 N N . GLY B 1 238 ? -4.887 36.031 12.062 1 97.94 238 GLY B N 1
ATOM 5457 C CA . GLY B 1 238 ? -3.861 35.031 11.812 1 97.94 238 GLY B CA 1
ATOM 5458 C C . GLY B 1 238 ? -2.83 34.938 12.922 1 97.94 238 GLY B C 1
ATOM 5459 O O . GLY B 1 238 ? -2.451 33.844 13.336 1 97.94 238 GLY B O 1
ATOM 5460 N N . LEU B 1 239 ? -2.367 36.125 13.398 1 98.38 239 LEU B N 1
ATOM 5461 C CA . LEU B 1 239 ? -1.384 36.156 14.477 1 98.38 239 LEU B CA 1
ATOM 5462 C C . LEU B 1 239 ? -1.967 35.594 15.766 1 98.38 239 LEU B C 1
ATOM 5464 O O . LEU B 1 239 ? -1.267 34.906 16.531 1 98.38 239 LEU B O 1
ATOM 5468 N N . GLY B 1 240 ? -3.236 35.844 16.016 1 98.31 240 GLY B N 1
ATOM 5469 C CA . GLY B 1 240 ? -3.904 35.25 17.156 1 98.31 240 GLY B CA 1
ATOM 5470 C C . GLY B 1 240 ? -3.932 33.75 17.109 1 98.31 240 GLY B C 1
ATOM 5471 O O . GLY B 1 240 ? -3.666 33.094 18.109 1 98.31 240 GLY B O 1
ATOM 5472 N N . ASP B 1 241 ? -4.273 33.25 15.977 1 98.38 241 ASP B N 1
ATOM 5473 C CA . ASP B 1 241 ? -4.297 31.797 15.797 1 98.38 241 ASP B CA 1
ATOM 5474 C C . ASP B 1 241 ? -2.895 31.203 15.93 1 98.38 241 ASP B C 1
ATOM 5476 O O . ASP B 1 241 ? -2.725 30.109 16.484 1 98.38 241 ASP B O 1
ATOM 5480 N N . MET B 1 242 ? -1.891 31.922 15.391 1 98.5 242 MET B N 1
ATOM 5481 C CA . MET B 1 242 ? -0.513 31.453 15.523 1 98.5 242 MET B CA 1
ATOM 5482 C C . MET B 1 242 ? -0.1 31.391 16.984 1 98.5 242 MET B C 1
ATOM 5484 O O . MET B 1 242 ? 0.59 30.469 17.406 1 98.5 242 MET B O 1
ATOM 5488 N N . LYS B 1 243 ? -0.495 32.406 17.734 1 98.62 243 LYS B N 1
ATOM 5489 C CA . LYS B 1 243 ? -0.202 32.406 19.156 1 98.62 243 LYS B CA 1
ATOM 5490 C C . LYS B 1 243 ? -0.798 31.188 19.844 1 98.62 243 LYS B C 1
ATOM 5492 O O . LYS B 1 243 ? -0.107 30.484 20.594 1 98.62 243 LYS B O 1
ATOM 5497 N N . LEU B 1 244 ? -2.07 30.953 19.578 1 98.5 244 LEU B N 1
ATOM 5498 C CA . LEU B 1 244 ? -2.76 29.797 20.141 1 98.5 244 LEU B CA 1
ATOM 5499 C C . LEU B 1 244 ? -2.086 28.5 19.703 1 98.5 244 LEU B C 1
ATOM 5501 O O . LEU B 1 244 ? -1.913 27.578 20.516 1 98.5 244 LEU B O 1
ATOM 5505 N N . LEU B 1 245 ? -1.702 28.359 18.422 1 98.81 245 LEU B N 1
ATOM 5506 C CA . LEU B 1 245 ? -1.005 27.203 17.906 1 98.81 245 LEU B CA 1
ATOM 5507 C C . LEU B 1 245 ? 0.277 26.938 18.688 1 98.81 245 LEU B C 1
ATOM 5509 O O . LEU B 1 245 ? 0.534 25.797 19.094 1 98.81 245 LEU B O 1
ATOM 5513 N N . PHE B 1 246 ? 1.056 27.969 18.906 1 98.62 246 PHE B N 1
ATOM 5514 C CA . PHE B 1 246 ? 2.33 27.812 19.609 1 98.62 246 PHE B CA 1
ATOM 5515 C C . PHE B 1 246 ? 2.111 27.391 21.047 1 98.62 246 PHE B C 1
ATOM 5517 O O . PHE B 1 246 ? 2.918 26.656 21.625 1 98.62 246 PHE B O 1
ATOM 5524 N N . GLU B 1 247 ? 1.037 27.844 21.656 1 98.25 247 GLU B N 1
ATOM 5525 C CA . GLU B 1 247 ? 0.691 27.391 23 1 98.25 247 GLU B CA 1
ATOM 5526 C C . GLU B 1 247 ? 0.452 25.891 23.016 1 98.25 247 GLU B C 1
ATOM 5528 O O . GLU B 1 247 ? 0.95 25.188 23.906 1 98.25 247 GLU B O 1
ATOM 5533 N N . TYR B 1 248 ? -0.323 25.391 22.078 1 98.69 248 TYR B N 1
ATOM 5534 C CA . TYR B 1 248 ? -0.596 23.969 22.016 1 98.69 248 TYR B CA 1
ATOM 5535 C C . TYR B 1 248 ? 0.674 23.188 21.703 1 98.69 248 TYR B C 1
ATOM 5537 O O . TYR B 1 248 ? 0.905 22.109 22.266 1 98.69 248 TYR B O 1
ATOM 5545 N N . LEU B 1 249 ? 1.521 23.688 20.781 1 98.81 249 LEU B N 1
ATOM 5546 C CA . LEU B 1 249 ? 2.756 23 20.422 1 98.81 249 LEU B CA 1
ATOM 5547 C C . LEU B 1 249 ? 3.709 22.938 21.609 1 98.81 249 LEU B C 1
ATOM 5549 O O . LEU B 1 249 ? 4.477 21.984 21.734 1 98.81 249 LEU B O 1
ATOM 5553 N N . THR B 1 250 ? 3.646 23.953 22.438 1 98.5 250 THR B N 1
ATOM 5554 C CA . THR B 1 250 ? 4.422 23.922 23.672 1 98.5 250 THR B CA 1
ATOM 5555 C C . THR B 1 250 ? 3.969 22.781 24.578 1 98.5 250 THR B C 1
ATOM 5557 O O . THR B 1 250 ? 4.797 22.094 25.172 1 98.5 250 THR B O 1
ATOM 5560 N N . LEU B 1 251 ? 2.672 22.609 24.672 1 98.44 251 LEU B N 1
ATOM 5561 C CA . LEU B 1 251 ? 2.129 21.516 25.469 1 98.44 251 LEU B CA 1
ATOM 5562 C C . LEU B 1 251 ? 2.559 20.156 24.906 1 98.44 251 LEU B C 1
ATOM 5564 O O . LEU B 1 251 ? 2.748 19.203 25.656 1 98.44 251 LEU B O 1
ATOM 5568 N N . PHE B 1 252 ? 2.699 20.062 23.578 1 98.62 252 PHE B N 1
ATOM 5569 C CA . PHE B 1 252 ? 3.146 18.828 22.922 1 98.62 252 PHE B CA 1
ATOM 5570 C C . PHE B 1 252 ? 4.648 18.656 23.078 1 98.62 252 PHE B C 1
ATOM 5572 O O . PHE B 1 252 ? 5.18 17.562 22.844 1 98.62 252 PHE B O 1
ATOM 5579 N N . GLY B 1 253 ? 5.434 19.656 23.484 1 97.69 253 GLY B N 1
ATOM 5580 C CA . GLY B 1 253 ? 6.867 19.594 23.719 1 97.69 253 GLY B CA 1
ATOM 5581 C C . GLY B 1 253 ? 7.676 19.609 22.438 1 97.69 253 GLY B C 1
ATOM 5582 O O . GLY B 1 253 ? 8.75 19 22.359 1 97.69 253 GLY B O 1
ATOM 5583 N N . ILE B 1 254 ? 7.125 20.344 21.375 1 98.06 254 ILE B N 1
ATOM 5584 C CA . ILE B 1 254 ? 7.84 20.219 20.109 1 98.06 254 ILE B CA 1
ATOM 5585 C C . ILE B 1 254 ? 8.219 21.609 19.594 1 98.06 254 ILE B C 1
ATOM 5587 O O . ILE B 1 254 ? 8.688 21.75 18.469 1 98.06 254 ILE B O 1
ATOM 5591 N N . THR B 1 255 ? 8.055 22.672 20.328 1 97.5 255 THR B N 1
ATOM 5592 C CA . THR B 1 255 ? 8.281 24.047 19.875 1 97.5 255 THR B CA 1
ATOM 5593 C C . THR B 1 255 ? 9.734 24.25 19.469 1 97.5 255 THR B C 1
ATOM 5595 O O . THR B 1 255 ? 10.047 25.156 18.703 1 97.5 255 THR B O 1
ATOM 5598 N N . GLY B 1 256 ? 10.641 23.406 19.969 1 96.56 256 GLY B N 1
ATOM 5599 C CA . GLY B 1 256 ? 12.055 23.531 19.641 1 96.56 256 GLY B CA 1
ATOM 5600 C C . GLY B 1 256 ? 12.344 23.281 18.172 1 96.56 256 GLY B C 1
ATOM 5601 O O . GLY B 1 256 ? 13.391 23.688 17.656 1 96.56 256 GLY B O 1
ATOM 5602 N N . LYS B 1 257 ? 11.43 22.625 17.531 1 97.69 257 LYS B N 1
ATOM 5603 C CA . LYS B 1 257 ? 11.633 22.312 16.109 1 97.69 257 LYS B CA 1
ATOM 5604 C C . LYS B 1 257 ? 10.711 23.141 15.227 1 97.69 257 LYS B C 1
ATOM 5606 O O . LYS B 1 257 ? 10.625 22.906 14.023 1 97.69 257 LYS B O 1
ATOM 5611 N N . ILE B 1 258 ? 9.984 24.109 15.844 1 98.38 258 ILE B N 1
ATOM 5612 C CA . ILE B 1 258 ? 9.016 24.906 15.102 1 98.38 258 ILE B CA 1
ATOM 5613 C C . ILE B 1 258 ? 9.555 26.328 14.922 1 98.38 258 ILE B C 1
ATOM 5615 O O . ILE B 1 258 ? 10.039 26.938 15.867 1 98.38 258 ILE B O 1
ATOM 5619 N N . SER B 1 259 ? 9.484 26.812 13.719 1 97.88 259 SER B N 1
ATOM 5620 C CA . SER B 1 259 ? 9.875 28.188 13.43 1 97.88 259 SER B CA 1
ATOM 5621 C C . SER B 1 259 ? 8.742 28.953 12.75 1 97.88 259 SER B C 1
ATOM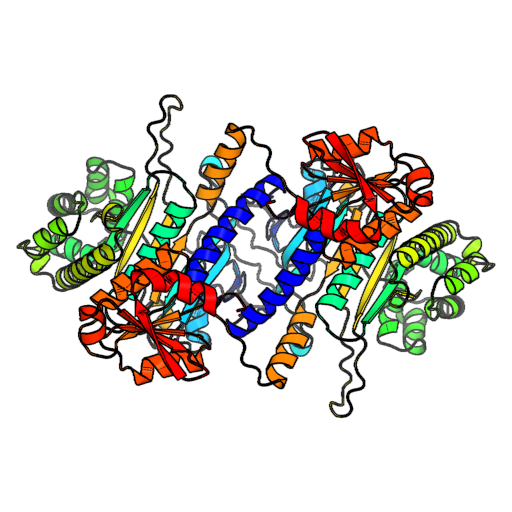 5623 O O . SER B 1 259 ? 8.273 28.547 11.68 1 97.88 259 SER B O 1
ATOM 5625 N N . PHE B 1 260 ? 8.234 29.953 13.461 1 98.12 260 PHE B N 1
ATOM 5626 C CA . PHE B 1 260 ? 7.363 30.906 12.789 1 98.12 260 PHE B CA 1
ATOM 5627 C C . PHE B 1 260 ? 8.141 31.719 11.766 1 98.12 260 PHE B C 1
ATOM 5629 O O . PHE B 1 260 ? 9.047 32.469 12.133 1 98.12 260 PHE B O 1
ATOM 5636 N N . ASP B 1 261 ? 7.844 31.547 10.438 1 96.56 261 ASP B N 1
ATOM 5637 C CA . ASP B 1 261 ? 8.641 32.094 9.344 1 96.56 261 ASP B CA 1
ATOM 5638 C C . ASP B 1 261 ? 7.762 32.875 8.367 1 96.56 261 ASP B C 1
ATOM 5640 O O . ASP B 1 261 ? 7.02 32.281 7.582 1 96.56 261 ASP B O 1
ATOM 5644 N N . LEU B 1 262 ? 7.926 34.188 8.305 1 95.56 262 LEU B N 1
ATOM 5645 C CA . LEU B 1 262 ? 7.047 35.031 7.504 1 95.56 262 LEU B CA 1
ATOM 5646 C C . LEU B 1 262 ? 7.379 34.906 6.02 1 95.56 262 LEU B C 1
ATOM 5648 O O . LEU B 1 262 ? 6.621 35.375 5.172 1 95.56 262 LEU B O 1
ATOM 5652 N N . SER B 1 263 ? 8.469 34.281 5.668 1 92.94 263 SER B N 1
ATOM 5653 C CA . SER B 1 263 ? 8.82 34.062 4.262 1 92.94 263 SER B CA 1
ATOM 5654 C C . SER B 1 263 ? 8.141 32.844 3.688 1 92.94 263 SER B C 1
ATOM 5656 O O . SER B 1 263 ? 8.141 32.625 2.471 1 92.94 263 SER B O 1
ATOM 5658 N N . LEU B 1 264 ? 7.531 32.031 4.574 1 93.38 264 LEU B N 1
ATOM 5659 C CA . LEU B 1 264 ? 6.84 30.859 4.082 1 93.38 264 LEU B CA 1
ATOM 5660 C C . LEU B 1 264 ? 5.543 31.234 3.379 1 93.38 264 LEU B C 1
ATOM 5662 O O . LEU B 1 264 ? 4.562 31.609 4.031 1 93.38 264 LEU B O 1
ATOM 5666 N N . ALA B 1 265 ? 5.383 31.266 2.1 1 86.31 265 ALA B N 1
ATOM 5667 C CA . ALA B 1 265 ? 4.215 31.688 1.339 1 86.31 265 ALA B CA 1
ATOM 5668 C C . ALA B 1 265 ? 3.641 30.547 0.514 1 86.31 265 ALA B C 1
ATOM 5670 O O . ALA B 1 265 ? 2.539 30.656 -0.03 1 86.31 265 ALA B O 1
ATOM 5671 N N . ARG B 1 266 ? 4.062 29.328 0.697 1 69.31 266 ARG B N 1
ATOM 5672 C CA . ARG B 1 266 ? 3.645 28.172 -0.088 1 69.31 266 ARG B CA 1
ATOM 5673 C C . ARG B 1 266 ? 2.746 28.594 -1.247 1 69.31 266 ARG B C 1
ATOM 5675 O O . ARG B 1 266 ? 1.938 29.516 -1.11 1 69.31 266 ARG B O 1
ATOM 5682 N N . GLY B 1 267 ? 2.873 28.156 -2.443 1 62.84 267 GLY B N 1
ATOM 5683 C CA . GLY B 1 267 ? 2.301 28.609 -3.699 1 62.84 267 GLY B CA 1
ATOM 5684 C C . GLY B 1 267 ? 0.906 28.078 -3.951 1 62.84 267 GLY B C 1
ATOM 5685 O O . GLY B 1 267 ? 0.451 28.031 -5.094 1 62.84 267 GLY B O 1
ATOM 5686 N N . LEU B 1 268 ? 0.203 27.516 -2.943 1 64.81 268 LEU B N 1
ATOM 5687 C CA . LEU B 1 268 ? -1.09 26.969 -3.338 1 64.81 268 LEU B CA 1
ATOM 5688 C C . LEU B 1 268 ? -2.225 27.891 -2.918 1 64.81 268 LEU B C 1
ATOM 5690 O O . LEU B 1 268 ? -2.248 28.391 -1.786 1 64.81 268 LEU B O 1
ATOM 5694 N N . ASP B 1 269 ? -3.113 27.922 -3.764 1 75.19 269 ASP B N 1
ATOM 5695 C CA . ASP B 1 269 ? -4.172 28.922 -3.66 1 75.19 269 ASP B CA 1
ATOM 5696 C C . ASP B 1 269 ? -5.27 28.469 -2.705 1 75.19 269 ASP B C 1
ATOM 5698 O O . ASP B 1 269 ? -6.055 29.281 -2.211 1 75.19 269 ASP B O 1
ATOM 5702 N N . TYR B 1 270 ? -5.211 27.219 -2.375 1 83.44 270 TYR B N 1
ATOM 5703 C CA . TYR B 1 270 ? -6.406 26.797 -1.659 1 83.44 270 TYR B CA 1
ATOM 5704 C C . TYR B 1 270 ? -6.207 26.891 -0.152 1 83.44 270 TYR B C 1
ATOM 5706 O O . TYR B 1 270 ? -7.148 26.703 0.62 1 83.44 270 TYR B O 1
ATOM 5714 N N . TYR B 1 271 ? -5.059 27.297 0.286 1 90.69 271 TYR B N 1
ATOM 5715 C CA . TYR B 1 271 ? -4.84 27.438 1.722 1 90.69 271 TYR B CA 1
ATOM 5716 C C . TYR B 1 271 ? -5.574 28.656 2.271 1 90.69 271 TYR B C 1
ATOM 5718 O O . TYR B 1 271 ? -5.598 29.703 1.635 1 90.69 271 TYR B O 1
ATOM 5726 N N . THR B 1 272 ? -6.141 28.562 3.467 1 94.12 272 THR B N 1
ATOM 5727 C CA . THR B 1 272 ? -6.977 29.609 4.035 1 94.12 272 THR B CA 1
ATOM 5728 C C . THR B 1 272 ? -6.469 30.031 5.41 1 94.12 272 THR B C 1
ATOM 5730 O O . THR B 1 272 ? -6.941 31.016 5.984 1 94.12 272 THR B O 1
ATOM 5733 N N . GLY B 1 273 ? -5.504 29.312 5.922 1 96.12 273 GLY B N 1
ATOM 5734 C CA . GLY B 1 273 ? -4.988 29.578 7.258 1 96.12 273 GLY B CA 1
ATOM 5735 C C . GLY B 1 273 ? -3.529 29.188 7.418 1 96.12 273 GLY B C 1
ATOM 5736 O O . GLY B 1 273 ? -2.678 29.625 6.641 1 96.12 273 GLY B O 1
ATOM 5737 N N . VAL B 1 274 ? -3.295 28.391 8.406 1 97.75 274 VAL B N 1
ATOM 5738 C CA . VAL B 1 274 ? -1.934 27.969 8.727 1 97.75 274 VAL B CA 1
ATOM 5739 C C . VAL B 1 274 ? -1.337 27.203 7.551 1 97.75 274 VAL B C 1
ATOM 5741 O O . VAL B 1 274 ? -2.033 26.422 6.887 1 97.75 274 VAL B O 1
ATOM 5744 N N . ILE B 1 275 ? -0.084 27.422 7.262 1 96.38 275 ILE B N 1
ATOM 5745 C CA . ILE B 1 275 ? 0.711 26.656 6.305 1 96.38 275 ILE B CA 1
ATOM 5746 C C . ILE B 1 275 ? 2.031 26.234 6.945 1 96.38 275 ILE B C 1
ATOM 5748 O O . ILE B 1 275 ? 2.541 26.922 7.836 1 96.38 275 ILE B O 1
ATOM 5752 N N . TYR B 1 276 ? 2.539 25.172 6.613 1 96.5 276 TYR B N 1
ATOM 5753 C CA . TYR B 1 276 ? 3.809 24.766 7.191 1 96.5 276 TYR B CA 1
ATOM 5754 C C . TYR B 1 276 ? 4.594 23.891 6.215 1 96.5 276 TYR B C 1
ATOM 5756 O O . TYR B 1 276 ? 4.027 23.344 5.27 1 96.5 276 TYR B O 1
ATOM 5764 N N . GLU B 1 277 ? 5.859 23.859 6.406 1 95.19 277 GLU B N 1
ATOM 5765 C CA . GLU B 1 277 ? 6.852 23.125 5.629 1 95.19 277 GLU B CA 1
ATOM 5766 C C . GLU B 1 277 ? 7.984 22.609 6.52 1 95.19 277 GLU B C 1
ATOM 5768 O O . GLU B 1 277 ? 8.531 23.375 7.324 1 95.19 277 GLU B O 1
ATOM 5773 N N . ALA B 1 278 ? 8.242 21.359 6.391 1 95.62 278 ALA B N 1
ATOM 5774 C CA . ALA B 1 278 ? 9.367 20.797 7.133 1 95.62 278 ALA B CA 1
ATOM 5775 C C . ALA B 1 278 ? 10.594 20.625 6.234 1 95.62 278 ALA B C 1
ATOM 5777 O O . ALA B 1 278 ? 10.477 20.156 5.102 1 95.62 278 ALA B O 1
ATOM 5778 N N . VAL B 1 279 ? 11.75 21.031 6.766 1 92.69 279 VAL B N 1
ATOM 5779 C CA . VAL B 1 279 ? 12.992 20.922 6.012 1 92.69 279 VAL B CA 1
ATOM 5780 C C . VAL B 1 279 ? 14.055 20.203 6.848 1 92.69 279 VAL B C 1
ATOM 5782 O O . VAL B 1 279 ? 14.109 20.375 8.062 1 92.69 279 VAL B O 1
ATOM 5785 N N . LEU B 1 280 ? 14.82 19.375 6.227 1 90.81 280 LEU B N 1
ATOM 5786 C CA . LEU B 1 280 ? 15.969 18.75 6.875 1 90.81 280 LEU B CA 1
ATOM 5787 C C . LEU B 1 280 ? 17.156 19.719 6.922 1 90.81 280 LEU B C 1
ATOM 5789 O O . LEU B 1 280 ? 17.406 20.438 5.953 1 90.81 280 LEU B O 1
ATOM 5793 N N . LEU B 1 281 ? 17.781 19.75 8.141 1 88.12 281 LEU B N 1
ATOM 5794 C CA . LEU B 1 281 ? 18.922 20.656 8.312 1 88.12 281 LEU B CA 1
ATOM 5795 C C . LEU B 1 281 ? 20.234 19.938 8.055 1 88.12 281 LEU B C 1
ATOM 5797 O O . LEU B 1 281 ? 20.391 18.766 8.406 1 88.12 281 LEU B O 1
ATOM 5801 N N . GLN B 1 282 ? 20.906 20.172 6.918 1 70.31 282 GLN B N 1
ATOM 5802 C CA . GLN B 1 282 ? 22.141 19.531 6.473 1 70.31 282 GLN B CA 1
ATOM 5803 C C . GLN B 1 282 ? 23.141 19.422 7.613 1 70.31 282 GLN B C 1
ATOM 5805 O O . GLN B 1 282 ? 23.312 20.359 8.398 1 70.31 282 GLN B O 1
ATOM 5810 N N . GLN B 1 283 ? 23.484 18.141 8.023 1 56.25 283 GLN B N 1
ATOM 5811 C CA . GLN B 1 283 ? 24.672 17.984 8.867 1 56.25 283 GLN B CA 1
ATOM 5812 C C . GLN B 1 283 ? 25.922 18.469 8.141 1 56.25 283 GLN B C 1
ATOM 5814 O O . GLN B 1 283 ? 26.047 18.312 6.926 1 56.25 283 GLN B O 1
ATOM 5819 N N . GLN B 1 284 ? 26.562 19.531 8.688 1 46.41 284 GLN B N 1
ATOM 5820 C CA . GLN B 1 284 ? 27.875 19.969 8.211 1 46.41 284 GLN B CA 1
ATOM 5821 C C . GLN B 1 284 ? 28.766 18.766 7.895 1 46.41 284 GLN B C 1
ATOM 5823 O O . GLN B 1 284 ? 29.453 18.234 8.781 1 46.41 284 GLN B O 1
ATOM 5828 N N . ASN B 1 285 ? 28.344 17.625 7.523 1 44.47 285 ASN B N 1
ATOM 5829 C CA . ASN B 1 285 ? 29.516 16.797 7.262 1 44.47 285 ASN B CA 1
ATOM 5830 C C . ASN B 1 285 ? 30.438 17.438 6.215 1 44.47 285 ASN B C 1
ATOM 5832 O O . ASN B 1 285 ? 29.953 18.062 5.27 1 44.47 285 ASN B O 1
ATOM 5836 N N . ASP B 1 286 ? 31.828 17.484 6.562 1 40.75 286 ASP B N 1
ATOM 5837 C CA . ASP B 1 286 ? 33 18.047 5.941 1 40.75 286 ASP B CA 1
ATOM 5838 C C . ASP B 1 286 ? 33 17.828 4.434 1 40.75 286 ASP B C 1
ATOM 5840 O O . ASP B 1 286 ? 33.656 18.562 3.686 1 40.75 286 ASP B O 1
ATOM 5844 N N . HIS B 1 287 ? 33.094 16.547 3.953 1 38.66 287 HIS B N 1
ATOM 5845 C CA . HIS B 1 287 ? 33.781 16.266 2.686 1 38.66 287 HIS B CA 1
ATOM 5846 C C . HIS B 1 287 ? 32.844 16.562 1.504 1 38.66 287 HIS B C 1
ATOM 5848 O O . HIS B 1 287 ? 33.25 16.391 0.348 1 38.66 287 HIS B O 1
ATOM 5854 N N . VAL B 1 288 ? 31.625 16.234 1.57 1 43.53 288 VAL B N 1
ATOM 5855 C CA . VAL B 1 288 ? 30.984 16.391 0.272 1 43.53 288 VAL B CA 1
ATOM 5856 C C . VAL B 1 288 ? 30.516 17.828 0.099 1 43.53 288 VAL B C 1
ATOM 5858 O O . VAL B 1 288 ? 29.922 18.406 1.01 1 43.53 288 VAL B O 1
ATOM 5861 N N . GLU B 1 289 ? 31.141 18.594 -0.755 1 39.84 289 GLU B N 1
ATOM 5862 C CA . GLU B 1 289 ? 31.062 19.984 -1.198 1 39.84 289 GLU B CA 1
ATOM 5863 C C . GLU B 1 289 ? 29.625 20.5 -1.155 1 39.84 289 GLU B C 1
ATOM 5865 O O . GLU B 1 289 ? 29.391 21.672 -0.893 1 39.84 289 GLU B O 1
ATOM 5870 N N . ASP B 1 290 ? 28.75 20 -2.033 1 42.72 290 ASP B N 1
ATOM 5871 C CA . ASP B 1 290 ? 27.547 20.766 -2.305 1 42.72 290 ASP B CA 1
ATOM 5872 C C . ASP B 1 290 ? 26.484 20.531 -1.221 1 42.72 290 ASP B C 1
ATOM 5874 O O . ASP B 1 290 ? 26.047 19.406 -1.016 1 42.72 290 ASP B O 1
ATOM 5878 N N . PRO B 1 291 ? 26.531 21.25 -0.23 1 44 291 PRO B N 1
ATOM 5879 C CA . PRO B 1 291 ? 25.391 21.172 0.684 1 44 291 PRO B CA 1
ATOM 5880 C C . PRO B 1 291 ? 24.078 20.906 -0.039 1 44 291 PRO B C 1
ATOM 5882 O O . PRO B 1 291 ? 23.594 21.75 -0.804 1 44 291 PRO B O 1
ATOM 5885 N N . VAL B 1 292 ? 23.969 19.875 -0.666 1 44 292 VAL B N 1
ATOM 5886 C CA . VAL B 1 292 ? 22.641 19.641 -1.229 1 44 292 VAL B CA 1
ATOM 5887 C C . VAL B 1 292 ? 21.578 20 -0.201 1 44 292 VAL B C 1
ATOM 5889 O O . VAL B 1 292 ? 21.484 19.359 0.855 1 44 292 VAL B O 1
ATOM 5892 N N . SER B 1 293 ? 21.344 21.266 0.117 1 50.31 293 SER B N 1
ATOM 5893 C CA . SER B 1 293 ? 20.156 21.672 0.869 1 50.31 293 SER B CA 1
ATOM 5894 C C . SER B 1 293 ? 19.016 20.672 0.685 1 50.31 293 SER B C 1
ATOM 5896 O O . SER B 1 293 ? 18.578 20.438 -0.439 1 50.31 293 SER B O 1
ATOM 5898 N N . VAL B 1 294 ? 19 19.703 1.443 1 59.34 294 VAL B N 1
ATOM 5899 C CA . VAL B 1 294 ? 17.906 18.75 1.439 1 59.34 294 VAL B CA 1
ATOM 5900 C C . VAL B 1 294 ? 16.562 19.484 1.437 1 59.34 294 VAL B C 1
ATOM 5902 O O . VAL B 1 294 ? 16.359 20.406 2.229 1 59.34 294 VAL B O 1
ATOM 5905 N N . GLY B 1 295 ? 15.875 19.656 0.3 1 74.44 295 GLY B N 1
ATOM 5906 C CA . GLY B 1 295 ? 14.586 20.266 -0.001 1 74.44 295 GLY B CA 1
ATOM 5907 C C . GLY B 1 295 ? 13.516 19.906 1.006 1 74.44 295 GLY B C 1
ATOM 5908 O O . GLY B 1 295 ? 13.812 19.391 2.086 1 74.44 295 GLY B O 1
ATOM 5909 N N . SER B 1 296 ? 12.344 20.438 0.958 1 87.69 296 SER B N 1
ATOM 5910 C CA . SER B 1 296 ? 11.133 20.234 1.748 1 87.69 296 SER B CA 1
ATOM 5911 C C . SER B 1 296 ? 10.734 18.766 1.767 1 87.69 296 SER B C 1
ATOM 5913 O O . SER B 1 296 ? 10.75 18.094 0.73 1 87.69 296 SER B O 1
ATOM 5915 N N . VAL B 1 297 ? 10.539 18.188 2.996 1 92.56 297 VAL B N 1
ATOM 5916 C CA . VAL B 1 297 ? 10.211 16.766 3.104 1 92.56 297 VAL B CA 1
ATOM 5917 C C . VAL B 1 297 ? 8.766 16.594 3.551 1 92.56 297 VAL B C 1
ATOM 5919 O O . VAL B 1 297 ? 8.234 15.484 3.559 1 92.56 297 VAL B O 1
ATOM 5922 N N . ALA B 1 298 ? 8.18 17.656 3.971 1 95 298 ALA B N 1
ATOM 5923 C CA . ALA B 1 298 ? 6.758 17.641 4.316 1 95 298 ALA B CA 1
ATOM 5924 C C . ALA B 1 298 ? 6.133 19.016 4.148 1 95 298 ALA B C 1
ATOM 5926 O O . ALA B 1 298 ? 6.836 20.031 4.191 1 95 298 ALA B O 1
ATOM 5927 N N . GLY B 1 299 ? 4.895 19.094 3.906 1 94.62 299 GLY B N 1
ATOM 5928 C CA . GLY B 1 299 ? 4.16 20.328 3.779 1 94.62 299 GLY B CA 1
ATOM 592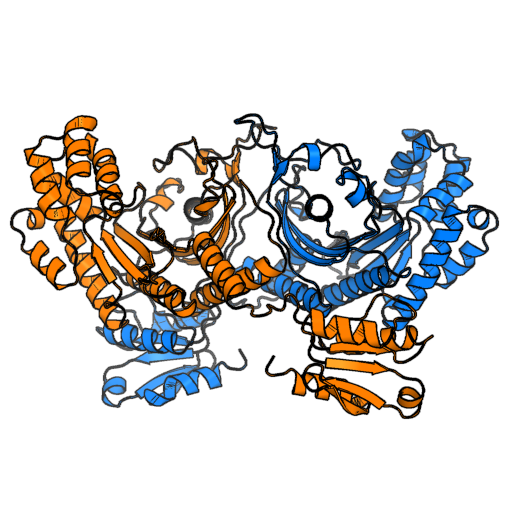9 C C . GLY B 1 299 ? 2.664 20.172 3.955 1 94.62 299 GLY B C 1
ATOM 5930 O O . GLY B 1 299 ? 2.141 19.062 3.852 1 94.62 299 GLY B O 1
ATOM 5931 N N . GLY B 1 300 ? 2.025 21.203 4.281 1 95.69 300 GLY B N 1
ATOM 5932 C CA . GLY B 1 300 ? 0.583 21.172 4.461 1 95.69 300 GLY B CA 1
ATOM 5933 C C . GLY B 1 300 ? 0.017 22.484 4.961 1 95.69 300 GLY B C 1
ATOM 5934 O O . GLY B 1 300 ? 0.653 23.531 4.828 1 95.69 300 GLY B O 1
ATOM 5935 N N . GLY B 1 301 ? -1.205 22.406 5.395 1 97.12 301 GLY B N 1
ATOM 5936 C CA . GLY B 1 301 ? -1.901 23.578 5.883 1 97.12 301 GLY B CA 1
ATOM 5937 C C . GLY B 1 301 ? -3.41 23.422 5.906 1 97.12 301 GLY B C 1
ATOM 5938 O O . GLY B 1 301 ? -3.924 22.328 5.66 1 97.12 301 GLY B O 1
ATOM 5939 N N . ARG B 1 302 ? -3.99 24.547 6.32 1 97.75 302 ARG B N 1
ATOM 5940 C CA . ARG B 1 302 ? -5.445 24.578 6.422 1 97.75 302 ARG B CA 1
ATOM 5941 C C . ARG B 1 302 ? -6.074 25.047 5.113 1 97.75 302 ARG B C 1
ATOM 5943 O O . ARG B 1 302 ? -5.605 26.016 4.504 1 97.75 302 ARG B O 1
ATOM 5950 N N . TYR B 1 303 ? -7.094 24.312 4.633 1 95.62 303 TYR B N 1
ATOM 5951 C CA . TYR B 1 303 ? -7.785 24.625 3.387 1 95.62 303 TYR B CA 1
ATOM 5952 C C . TYR B 1 303 ? -9.297 24.484 3.547 1 95.62 303 TYR B C 1
ATOM 5954 O O . TYR B 1 303 ? -9.898 23.562 3 1 95.62 303 TYR B O 1
ATOM 5962 N N . ASP B 1 304 ? -9.961 25.453 4.051 1 96.25 304 ASP B N 1
ATOM 5963 C CA . ASP B 1 304 ? -11.344 25.375 4.512 1 96.25 304 ASP B CA 1
ATOM 5964 C C . ASP B 1 304 ? -12.32 25.516 3.346 1 96.25 304 ASP B C 1
ATOM 5966 O O . ASP B 1 304 ? -13.5 25.172 3.477 1 96.25 304 ASP B O 1
ATOM 5970 N N . GLY B 1 305 ? -11.891 25.984 2.291 1 93.38 305 GLY B N 1
ATOM 5971 C CA . GLY B 1 305 ? -12.82 26.281 1.219 1 93.38 305 GLY B CA 1
ATOM 5972 C C . GLY B 1 305 ? -12.828 25.25 0.116 1 93.38 305 GLY B C 1
ATOM 5973 O O . GLY B 1 305 ? -13.688 25.266 -0.765 1 93.38 305 GLY B O 1
ATOM 5974 N N . LEU B 1 306 ? -11.922 24.312 0.106 1 93.62 306 LEU B N 1
ATOM 5975 C CA . LEU B 1 306 ? -11.688 23.422 -1.029 1 93.62 306 LEU B CA 1
ATOM 5976 C C . LEU B 1 306 ? -12.859 22.469 -1.228 1 93.62 306 LEU B C 1
ATOM 5978 O O . LEU B 1 306 ? -13.328 22.281 -2.354 1 93.62 306 LEU B O 1
ATOM 5982 N N . VAL B 1 307 ? -13.383 21.875 -0.158 1 96.06 307 VAL B N 1
ATOM 5983 C CA . VAL B 1 307 ? -14.461 20.891 -0.247 1 96.06 307 VAL B CA 1
ATOM 5984 C C . VAL B 1 307 ? -15.703 21.547 -0.844 1 96.06 307 VAL B C 1
ATOM 5986 O O . VAL B 1 307 ? -16.406 20.938 -1.652 1 96.06 307 VAL B O 1
ATOM 5989 N N . GLY B 1 308 ? -15.984 22.734 -0.445 1 94.31 308 GLY B N 1
ATOM 5990 C CA . GLY B 1 308 ? -17.156 23.453 -0.921 1 94.31 308 GLY B CA 1
ATOM 5991 C C . GLY B 1 308 ? -17.156 23.656 -2.426 1 94.31 308 GLY B C 1
ATOM 5992 O O . GLY B 1 308 ? -18.219 23.781 -3.033 1 94.31 308 GLY B O 1
ATOM 5993 N N . MET B 1 309 ? -16.047 23.656 -2.996 1 91.75 309 MET B N 1
ATOM 5994 C CA . MET B 1 309 ? -15.93 23.844 -4.441 1 91.75 309 MET B CA 1
ATOM 5995 C C . MET B 1 309 ? -16.5 22.641 -5.188 1 91.75 309 MET B C 1
ATOM 5997 O O . MET B 1 309 ? -16.844 22.75 -6.367 1 91.75 309 MET B O 1
ATOM 6001 N N . PHE B 1 310 ? -16.562 21.516 -4.539 1 92.69 310 PHE B N 1
ATOM 6002 C CA . PHE B 1 310 ? -17.047 20.297 -5.16 1 92.69 310 PHE B CA 1
ATOM 6003 C C . PHE B 1 310 ? -18.484 20 -4.707 1 92.69 310 PHE B C 1
ATOM 6005 O O . PHE B 1 310 ? -19.109 19.078 -5.211 1 92.69 310 PHE B O 1
ATOM 6012 N N . ASP B 1 311 ? -18.891 20.719 -3.732 1 92.38 311 ASP B N 1
ATOM 6013 C CA . ASP B 1 311 ? -20.234 20.516 -3.211 1 92.38 311 ASP B CA 1
ATOM 6014 C C . ASP B 1 311 ? -21.25 21.375 -3.967 1 92.38 311 ASP B C 1
ATOM 6016 O O . ASP B 1 311 ? -21.094 22.594 -4.059 1 92.38 311 ASP B O 1
ATOM 6020 N N . PRO B 1 312 ? -22.312 20.797 -4.527 1 90.56 312 PRO B N 1
ATOM 6021 C CA . PRO B 1 312 ? -23.297 21.547 -5.297 1 90.56 312 PRO B CA 1
ATOM 6022 C C . PRO B 1 312 ? -23.906 22.703 -4.492 1 90.56 312 PRO B C 1
ATOM 6024 O O . PRO B 1 312 ? -24.281 23.719 -5.059 1 90.56 312 PRO B O 1
ATOM 6027 N N . LYS B 1 313 ? -23.984 22.547 -3.199 1 92.94 313 LYS B N 1
ATOM 6028 C CA . LYS B 1 313 ? -24.562 23.578 -2.34 1 92.94 313 LYS B CA 1
ATOM 6029 C C . LYS B 1 313 ? -23.484 24.484 -1.756 1 92.94 313 LYS B C 1
ATOM 6031 O O . LYS B 1 313 ? -23.781 25.422 -1.011 1 92.94 313 LYS B O 1
ATOM 6036 N N . GLY B 1 314 ? -22.312 24.188 -2.027 1 90.5 314 GLY B N 1
ATOM 6037 C CA . GLY B 1 314 ? -21.203 25 -1.566 1 90.5 314 GLY B CA 1
ATOM 6038 C C . GLY B 1 314 ? -20.938 24.859 -0.078 1 90.5 314 GLY B C 1
ATOM 6039 O O . GLY B 1 314 ? -20.406 25.781 0.551 1 90.5 314 GLY B O 1
ATOM 6040 N N . ARG B 1 315 ? -21.547 23.781 0.452 1 92.31 315 ARG B N 1
ATOM 6041 C CA . ARG B 1 315 ? -21.328 23.547 1.877 1 92.31 315 ARG B CA 1
ATOM 6042 C C . ARG B 1 315 ? -19.844 23.422 2.201 1 92.31 315 ARG B C 1
ATOM 6044 O O . ARG B 1 315 ? -19.156 22.562 1.641 1 92.31 315 ARG B O 1
ATOM 6051 N N . LYS B 1 316 ? -19.344 24.203 3.178 1 94.38 316 LYS B N 1
ATOM 6052 C CA . LYS B 1 316 ? -17.922 24.203 3.551 1 94.38 316 LYS B CA 1
ATOM 6053 C C . LYS B 1 316 ? -17.625 23.125 4.59 1 94.38 316 LYS B C 1
ATOM 6055 O O . LYS B 1 316 ? -18.406 22.922 5.523 1 94.38 316 LYS B O 1
ATOM 6060 N N . VAL B 1 317 ? -16.578 22.438 4.418 1 97.62 317 VAL B N 1
ATOM 6061 C CA . VAL B 1 317 ? -15.992 21.516 5.387 1 97.62 317 VAL B CA 1
ATOM 6062 C C . VAL B 1 317 ? -14.539 21.891 5.645 1 97.62 317 VAL B C 1
ATOM 6064 O O . VAL B 1 317 ? -13.664 21.594 4.828 1 97.62 317 VAL B O 1
ATOM 6067 N N . PRO B 1 318 ? -14.312 22.578 6.789 1 98.31 318 PRO B N 1
ATOM 6068 C CA . PRO B 1 318 ? -12.93 22.953 7.086 1 98.31 318 PRO B CA 1
ATOM 6069 C C . PRO B 1 318 ? -11.984 21.75 7.137 1 98.31 318 PRO B C 1
ATOM 6071 O O . PRO B 1 318 ? -12.367 20.688 7.637 1 98.31 318 PRO B O 1
ATOM 6074 N N . CYS B 1 319 ? -10.852 21.906 6.535 1 98.44 319 CYS B N 1
ATOM 6075 C CA . CYS B 1 319 ? -9.859 20.844 6.527 1 98.44 319 CYS B CA 1
ATOM 6076 C C . CYS B 1 319 ? -8.469 21.391 6.855 1 98.44 319 CYS B C 1
ATOM 6078 O O . CYS B 1 319 ? -8.156 22.531 6.527 1 98.44 319 CYS B O 1
ATOM 6080 N N . VAL B 1 320 ? -7.684 20.625 7.496 1 98.69 320 VAL B N 1
ATOM 6081 C CA . VAL B 1 320 ? -6.254 20.844 7.672 1 98.69 320 VAL B CA 1
ATOM 6082 C C . VAL B 1 320 ? -5.492 19.531 7.488 1 98.69 320 VAL B C 1
ATOM 6084 O O . VAL B 1 320 ? -6.008 18.469 7.809 1 98.69 320 VAL B O 1
ATOM 6087 N N . GLY B 1 321 ? -4.332 19.609 6.84 1 98.31 321 GLY B N 1
ATOM 6088 C CA . GLY B 1 321 ? -3.623 18.359 6.602 1 98.31 321 GLY B CA 1
ATOM 6089 C C . GLY B 1 321 ? -2.143 18.547 6.34 1 98.31 321 GLY B C 1
ATOM 6090 O O . GLY B 1 321 ? -1.652 19.688 6.34 1 98.31 321 GLY B O 1
ATOM 6091 N N . VAL B 1 322 ? -1.481 17.438 6.262 1 97.94 322 VAL B N 1
ATOM 6092 C CA . VAL B 1 322 ? -0.052 17.422 5.965 1 97.94 322 VAL B CA 1
ATOM 6093 C C . VAL B 1 322 ? 0.251 16.281 4.984 1 97.94 322 VAL B C 1
ATOM 6095 O O . VAL B 1 322 ? -0.444 15.266 4.965 1 97.94 322 VAL B O 1
ATOM 6098 N N . SER B 1 323 ? 1.187 16.516 4.133 1 97.12 323 SER B N 1
ATOM 6099 C CA . SER B 1 323 ? 1.705 15.523 3.201 1 97.12 323 SER B CA 1
ATOM 6100 C C . SER B 1 323 ? 3.201 15.312 3.396 1 97.12 323 SER B C 1
ATOM 6102 O O . SER B 1 323 ? 3.973 16.266 3.428 1 97.12 323 SER B O 1
ATOM 6104 N N . ILE B 1 324 ? 3.541 14.086 3.596 1 95.88 324 ILE B N 1
ATOM 6105 C CA . ILE B 1 324 ? 4.953 13.727 3.674 1 95.88 324 ILE B CA 1
ATOM 6106 C C . ILE B 1 324 ? 5.461 13.328 2.291 1 95.88 324 ILE B C 1
ATOM 6108 O O . ILE B 1 324 ? 4.957 12.375 1.691 1 95.88 324 ILE B O 1
ATOM 6112 N N . GLY B 1 325 ? 6.395 14.109 1.758 1 89 325 GLY B N 1
ATOM 6113 C CA . GLY B 1 325 ? 7.082 13.719 0.537 1 89 325 GLY B CA 1
ATOM 6114 C C . GLY B 1 325 ? 8.203 12.719 0.772 1 89 325 GLY B C 1
ATOM 6115 O O . GLY B 1 325 ? 9.32 13.102 1.114 1 89 325 GLY B O 1
ATOM 6116 N N . ILE B 1 326 ? 7.992 11.492 0.466 1 89.06 326 ILE B N 1
ATOM 6117 C CA . ILE B 1 326 ? 8.844 10.414 0.957 1 89.06 326 ILE B CA 1
ATOM 6118 C C . ILE B 1 326 ? 10 10.195 -0.013 1 89.06 326 ILE B C 1
ATOM 6120 O O . ILE B 1 326 ? 10.977 9.516 0.323 1 89.06 326 ILE B O 1
ATOM 6124 N N . GLU B 1 327 ? 9.945 10.773 -1.191 1 87.81 327 GLU B N 1
ATOM 6125 C CA . GLU B 1 327 ? 10.969 10.469 -2.186 1 87.81 327 GLU B CA 1
ATOM 6126 C C . GLU B 1 327 ? 12.352 10.914 -1.71 1 87.81 327 GLU B C 1
ATOM 6128 O O . GLU B 1 327 ? 13.336 10.203 -1.901 1 87.81 327 GLU B O 1
ATOM 6133 N N . ARG B 1 328 ? 12.312 12.062 -1.185 1 85 328 ARG B N 1
ATOM 6134 C CA . ARG B 1 328 ? 13.578 12.555 -0.652 1 85 328 ARG B CA 1
ATOM 6135 C C . ARG B 1 328 ? 14.055 11.695 0.515 1 85 328 ARG B C 1
ATOM 6137 O O . ARG B 1 328 ? 15.25 11.422 0.647 1 85 328 ARG B O 1
ATOM 6144 N N . ILE B 1 329 ? 13.148 11.367 1.375 1 88.56 329 ILE B N 1
ATOM 6145 C CA . ILE B 1 329 ? 13.453 10.516 2.518 1 88.56 329 ILE B CA 1
ATOM 6146 C C . ILE B 1 329 ? 14.023 9.18 2.029 1 88.56 329 ILE B C 1
ATOM 6148 O O . ILE B 1 329 ? 15.016 8.688 2.562 1 88.56 329 ILE B O 1
ATOM 6152 N N . PHE B 1 330 ? 13.438 8.625 0.984 1 88.75 330 PHE B N 1
ATOM 6153 C CA . PHE B 1 330 ? 13.922 7.383 0.393 1 88.75 330 PHE B CA 1
ATOM 6154 C C . PHE B 1 330 ? 15.367 7.531 -0.069 1 88.75 330 PHE B C 1
ATOM 6156 O O . PHE B 1 330 ? 16.203 6.664 0.199 1 88.75 330 PHE B O 1
ATOM 6163 N N . SER B 1 331 ? 15.609 8.617 -0.742 1 84.31 331 SER B N 1
ATOM 6164 C CA . SER B 1 331 ? 16.938 8.859 -1.282 1 84.31 331 SER B CA 1
ATOM 6165 C C . SER B 1 331 ? 17.984 8.914 -0.172 1 84.31 331 SER B C 1
ATOM 6167 O O . SER B 1 331 ? 19.062 8.336 -0.301 1 84.31 331 SER B O 1
ATOM 6169 N N . ILE B 1 332 ? 17.688 9.578 0.874 1 84.44 332 ILE B N 1
ATOM 6170 C CA . ILE B 1 332 ? 18.594 9.719 2.008 1 84.44 332 ILE B CA 1
ATOM 6171 C C . ILE B 1 332 ? 18.859 8.352 2.631 1 84.44 332 ILE B C 1
ATOM 6173 O O . ILE B 1 332 ? 20 7.992 2.889 1 84.44 332 ILE B O 1
ATOM 6177 N N . LEU B 1 333 ? 17.828 7.609 2.818 1 86.38 333 LEU B N 1
ATOM 6178 C CA . LEU B 1 333 ? 17.953 6.312 3.475 1 86.38 333 LEU B CA 1
ATOM 6179 C C . LEU B 1 333 ? 18.672 5.316 2.572 1 86.38 333 LEU B C 1
ATOM 6181 O O . LEU B 1 333 ? 19.469 4.504 3.049 1 86.38 333 LEU B O 1
ATOM 6185 N N . GLU B 1 334 ? 18.297 5.328 1.296 1 84.81 334 GLU B N 1
ATOM 6186 C CA . GLU B 1 334 ? 18.984 4.465 0.349 1 84.81 334 GLU B CA 1
ATOM 6187 C C . GLU B 1 334 ? 20.484 4.754 0.338 1 84.81 334 GLU B C 1
ATOM 6189 O O . GLU B 1 334 ? 21.312 3.83 0.312 1 84.81 334 GLU B O 1
ATOM 6194 N N . GLN B 1 335 ? 20.859 6.02 0.385 1 83.19 335 GLN B N 1
ATOM 6195 C CA . GLN B 1 335 ? 22.266 6.422 0.411 1 83.19 335 GLN B CA 1
ATOM 6196 C C . GLN B 1 335 ? 22.938 5.965 1.7 1 83.19 335 GLN B C 1
ATOM 6198 O O . GLN B 1 335 ? 24.094 5.531 1.682 1 83.19 335 GLN B O 1
ATOM 6203 N N . ARG B 1 336 ? 22.266 6.117 2.748 1 83.62 336 ARG B N 1
ATOM 6204 C CA . ARG B 1 336 ? 22.797 5.699 4.039 1 83.62 336 ARG B CA 1
ATOM 6205 C C . ARG B 1 336 ? 23.078 4.199 4.055 1 83.62 336 ARG B C 1
ATOM 6207 O O . ARG B 1 336 ? 24.109 3.758 4.566 1 83.62 336 ARG B O 1
ATOM 6214 N N . VAL B 1 337 ? 22.203 3.469 3.586 1 83 337 VAL B N 1
ATOM 6215 C CA . VAL B 1 337 ? 22.344 2.018 3.547 1 83 337 VAL B CA 1
ATOM 6216 C C . VAL B 1 337 ? 23.5 1.636 2.633 1 83 337 VAL B C 1
ATOM 6218 O O . VAL B 1 337 ? 24.281 0.722 2.945 1 83 337 VAL B O 1
ATOM 6221 N N . GLU B 1 338 ? 23.562 2.293 1.541 1 81.94 338 GLU B N 1
ATOM 6222 C CA . GLU B 1 338 ? 24.656 2.031 0.624 1 81.94 338 GLU B CA 1
ATOM 6223 C C . GLU B 1 338 ? 26 2.354 1.271 1 81.94 338 GLU B C 1
ATOM 6225 O O . GLU B 1 338 ? 27 1.65 1.046 1 81.94 338 GLU B O 1
ATOM 6230 N N . ALA B 1 339 ? 26.016 3.371 2.078 1 81.94 339 ALA B N 1
ATOM 6231 C CA . ALA B 1 339 ? 27.25 3.811 2.73 1 81.94 339 ALA B CA 1
ATOM 6232 C C . ALA B 1 339 ? 27.625 2.879 3.879 1 81.94 339 ALA B C 1
ATOM 6234 O O . ALA B 1 339 ? 28.797 2.701 4.18 1 81.94 339 ALA B O 1
ATOM 6235 N N . SER B 1 340 ? 26.75 2.363 4.668 1 81.62 340 SER B N 1
ATOM 6236 C CA . SER B 1 340 ? 26.984 1.555 5.855 1 81.62 340 SER B CA 1
ATOM 6237 C C . SER B 1 340 ? 27.406 0.134 5.484 1 81.62 340 SER B C 1
ATOM 6239 O O . SER B 1 340 ? 27.938 -0.6 6.316 1 81.62 340 SER B O 1
ATOM 6241 N N . GLU B 1 341 ? 27.5 -0.29 4.34 1 74.88 341 GLU B N 1
ATOM 6242 C CA . GLU B 1 341 ? 27.812 -1.648 3.904 1 74.88 341 GLU B CA 1
ATOM 6243 C C . GLU B 1 341 ? 26.938 -2.672 4.617 1 74.88 341 GLU B C 1
ATOM 6245 O O . GLU B 1 341 ? 27.266 -3.857 4.668 1 74.88 341 GLU B O 1
ATOM 6250 N N . GLU B 1 342 ? 25.984 -2.195 5.383 1 77.44 342 GLU B N 1
ATOM 6251 C CA . GLU B 1 342 ? 25.062 -3.104 6.055 1 77.44 342 GLU B CA 1
ATOM 6252 C C . GLU B 1 342 ? 24.219 -3.875 5.047 1 77.44 342 GLU B C 1
ATOM 6254 O O . GLU B 1 342 ? 23.797 -3.32 4.031 1 77.44 342 GLU B O 1
ATOM 6259 N N . LYS B 1 343 ? 24.156 -5.172 5.293 1 82.56 343 LYS B N 1
ATOM 6260 C CA . LYS B 1 343 ? 23.344 -6.008 4.418 1 82.56 343 LYS B CA 1
ATOM 6261 C C . LYS B 1 343 ? 21.859 -5.898 4.777 1 82.56 343 LYS B C 1
ATOM 6263 O O . LYS B 1 343 ? 21.484 -6.055 5.941 1 82.56 343 LYS B O 1
ATOM 6268 N N . ILE B 1 344 ? 21.125 -5.48 3.791 1 87.75 344 ILE B N 1
ATOM 6269 C CA . ILE B 1 344 ? 19.688 -5.371 3.988 1 87.75 344 ILE B CA 1
ATOM 6270 C C . ILE B 1 344 ? 19 -6.656 3.521 1 87.75 344 ILE B C 1
ATOM 6272 O O . ILE B 1 344 ? 19.203 -7.094 2.387 1 87.75 344 ILE B O 1
ATOM 6276 N N . ARG B 1 345 ? 18.312 -7.32 4.453 1 92.5 345 ARG B N 1
ATOM 6277 C CA . ARG B 1 345 ? 17.531 -8.492 4.074 1 92.5 345 ARG B CA 1
ATOM 6278 C C . ARG B 1 345 ? 16.328 -8.086 3.236 1 92.5 345 ARG B C 1
ATOM 6280 O O . ARG B 1 345 ? 15.617 -7.133 3.57 1 92.5 345 ARG B O 1
ATOM 6287 N N . THR B 1 346 ? 16.125 -8.781 2.186 1 95.69 346 THR B N 1
ATOM 6288 C CA . THR B 1 346 ? 15.008 -8.477 1.3 1 95.69 346 THR B CA 1
ATOM 6289 C C . THR B 1 346 ? 13.867 -9.469 1.502 1 95.69 346 THR B C 1
ATOM 6291 O O . THR B 1 346 ? 12.797 -9.328 0.899 1 95.69 346 THR B O 1
ATOM 6294 N N . THR B 1 347 ? 14.031 -10.523 2.271 1 96.25 347 THR B N 1
ATOM 6295 C CA . THR B 1 347 ? 13 -11.492 2.631 1 96.25 347 THR B CA 1
ATOM 6296 C C . THR B 1 347 ? 12.922 -11.656 4.145 1 96.25 347 THR B C 1
ATOM 6298 O O . THR B 1 347 ? 13.805 -11.203 4.875 1 96.25 347 THR B O 1
ATOM 6301 N N . GLU B 1 348 ? 11.852 -12.211 4.566 1 95.69 348 GLU B N 1
ATOM 6302 C CA . GLU B 1 348 ? 11.664 -12.469 5.992 1 95.69 348 GLU B CA 1
ATOM 6303 C C . GLU B 1 348 ? 11.812 -13.953 6.316 1 95.69 348 GLU B C 1
ATOM 6305 O O . GLU B 1 348 ? 11.344 -14.414 7.355 1 95.69 348 GLU B O 1
ATOM 6310 N N . THR B 1 349 ? 12.445 -14.68 5.434 1 98.19 349 THR B N 1
ATOM 6311 C CA . THR B 1 349 ? 12.594 -16.125 5.594 1 98.19 349 THR B CA 1
ATOM 6312 C C . THR B 1 349 ? 13.328 -16.453 6.891 1 98.19 349 THR B C 1
ATOM 6314 O O . THR B 1 349 ? 14.383 -15.867 7.176 1 98.19 349 THR B O 1
ATOM 6317 N N . GLN B 1 350 ? 12.812 -17.359 7.652 1 98.38 350 GLN B N 1
ATOM 6318 C CA . GLN B 1 350 ? 13.383 -17.75 8.938 1 98.38 350 GLN B CA 1
ATOM 6319 C C . GLN B 1 350 ? 14.312 -18.953 8.781 1 98.38 350 GLN B C 1
ATOM 6321 O O . GLN B 1 350 ? 15.312 -19.062 9.5 1 98.38 350 GLN B O 1
ATOM 6326 N N . VAL B 1 351 ? 13.961 -19.828 7.867 1 98.81 351 VAL B N 1
ATOM 6327 C CA . VAL B 1 351 ? 14.695 -21.078 7.797 1 98.81 351 VAL B CA 1
ATOM 6328 C C . VAL B 1 351 ? 14.695 -21.594 6.363 1 98.81 351 VAL B C 1
ATOM 6330 O O . VAL B 1 351 ? 13.688 -21.5 5.656 1 98.81 351 VAL B O 1
ATOM 6333 N N . LEU B 1 352 ? 15.836 -22.094 5.891 1 98.88 352 LEU B N 1
ATOM 6334 C CA . LEU B 1 352 ? 15.938 -22.828 4.641 1 98.88 352 LEU B CA 1
ATOM 6335 C C . LEU B 1 352 ? 15.914 -24.328 4.895 1 98.88 352 LEU B C 1
ATOM 6337 O O . LEU B 1 352 ? 16.672 -24.828 5.73 1 98.88 352 LEU B O 1
ATOM 6341 N N . VAL B 1 353 ? 15.008 -25.031 4.223 1 98.88 353 VAL B N 1
ATOM 6342 C CA . VAL B 1 353 ? 15.016 -26.484 4.273 1 98.88 353 VAL B CA 1
ATOM 6343 C C . VAL B 1 353 ? 16.016 -27.031 3.26 1 98.88 353 VAL B C 1
ATOM 6345 O O . VAL B 1 353 ? 15.867 -26.828 2.053 1 98.88 353 VAL B O 1
ATOM 6348 N N . ALA B 1 354 ? 17.031 -27.734 3.729 1 98.69 354 ALA B N 1
ATOM 6349 C CA . ALA B 1 354 ? 18.125 -28.219 2.906 1 98.69 354 ALA B CA 1
ATOM 6350 C C . ALA B 1 354 ? 18.281 -29.734 3.018 1 98.69 354 ALA B C 1
ATOM 6352 O O . ALA B 1 354 ? 17.672 -30.359 3.9 1 98.69 354 ALA B O 1
ATOM 6353 N N . SER B 1 355 ? 18.938 -30.297 2.07 1 98.06 355 SER B N 1
ATOM 6354 C CA . SER B 1 355 ? 19.25 -31.719 2.113 1 98.06 355 SER B CA 1
ATOM 6355 C C . SER B 1 355 ? 20.766 -31.953 2.156 1 98.06 355 SER B C 1
ATOM 6357 O O . SER B 1 355 ? 21.531 -31.25 1.503 1 98.06 355 SER B O 1
ATOM 6359 N N . ALA B 1 356 ? 21.156 -32.906 2.889 1 95.56 356 ALA B N 1
ATOM 6360 C CA . ALA B 1 356 ? 22.562 -33.281 3.016 1 95.56 356 ALA B CA 1
ATOM 6361 C C . ALA B 1 356 ? 23.016 -34.188 1.879 1 95.56 356 ALA B C 1
ATOM 6363 O O . ALA B 1 356 ? 24.203 -34.25 1.539 1 95.56 356 ALA B O 1
ATOM 6364 N N . GLN B 1 357 ? 22.078 -34.969 1.361 1 95.31 357 GLN B N 1
ATOM 6365 C CA . GLN B 1 357 ? 22.406 -35.938 0.309 1 95.31 357 GLN B CA 1
ATOM 6366 C C . GLN B 1 357 ? 21.344 -35.906 -0.794 1 95.31 357 GLN B C 1
ATOM 6368 O O . GLN B 1 357 ? 20.422 -35.125 -0.752 1 95.31 357 GLN B O 1
ATOM 6373 N N . LYS B 1 358 ? 21.578 -36.719 -1.837 1 96.19 358 LYS B N 1
ATOM 6374 C CA . LYS B 1 358 ? 20.688 -36.781 -2.996 1 96.19 358 LYS B CA 1
ATOM 6375 C C . LYS B 1 358 ? 19.391 -37.531 -2.672 1 96.19 358 LYS B C 1
ATOM 6377 O O . LYS B 1 358 ? 19.312 -38.219 -1.656 1 96.19 358 LYS B O 1
ATOM 6382 N N . LYS B 1 359 ? 18.391 -37.312 -3.508 1 96.69 359 LYS B N 1
ATOM 6383 C CA . LYS B 1 359 ? 17.141 -38.062 -3.506 1 96.69 359 LYS B CA 1
ATOM 6384 C C . LYS B 1 359 ? 16.344 -37.781 -2.238 1 96.69 359 LYS B C 1
ATOM 6386 O O . LYS B 1 359 ? 15.789 -38.688 -1.631 1 96.69 359 LYS B O 1
ATOM 6391 N N . LEU B 1 360 ? 16.391 -36.531 -1.807 1 97.75 360 LEU B N 1
ATOM 6392 C CA . LEU B 1 360 ? 15.656 -36.156 -0.604 1 97.75 360 LEU B CA 1
ATOM 6393 C C . LEU B 1 360 ? 14.68 -35.031 -0.89 1 97.75 360 LEU B C 1
ATOM 6395 O O . LEU B 1 360 ? 14.266 -34.312 0.026 1 97.75 360 LEU B O 1
ATOM 6399 N N . LEU B 1 361 ? 14.344 -34.844 -2.133 1 98.31 361 LEU B N 1
ATOM 6400 C CA . LEU B 1 361 ? 13.43 -33.75 -2.494 1 98.31 361 LEU B CA 1
ATOM 6401 C C . LEU B 1 361 ? 12.07 -33.938 -1.847 1 98.31 361 LEU B C 1
ATOM 6403 O O . LEU B 1 361 ? 11.484 -33 -1.308 1 98.31 361 LEU B O 1
ATOM 6407 N N . GLU B 1 362 ? 11.555 -35.188 -1.89 1 98 362 GLU B N 1
ATOM 6408 C CA . GLU B 1 362 ? 10.227 -35.438 -1.343 1 98 362 GLU B CA 1
ATOM 6409 C C . GLU B 1 362 ? 10.164 -35.094 0.144 1 98 362 GLU B C 1
ATOM 6411 O O . GLU B 1 362 ? 9.18 -34.531 0.613 1 98 362 GLU B O 1
ATOM 6416 N N . GLU B 1 363 ? 11.25 -35.438 0.846 1 97.62 363 GLU B N 1
ATOM 6417 C CA . GLU B 1 363 ? 11.305 -35.125 2.271 1 97.62 363 GLU B CA 1
ATOM 6418 C C . GLU B 1 363 ? 11.383 -33.625 2.514 1 97.62 363 GLU B C 1
ATOM 6420 O O . GLU B 1 363 ? 10.789 -33.094 3.465 1 97.62 363 GLU B O 1
ATOM 6425 N N . ARG B 1 364 ? 12.141 -32.938 1.697 1 98.44 364 ARG B N 1
ATOM 6426 C CA . ARG B 1 364 ? 12.211 -31.469 1.81 1 98.44 364 ARG B CA 1
ATOM 6427 C C . ARG B 1 364 ? 10.852 -30.828 1.57 1 98.44 364 ARG B C 1
ATOM 6429 O O . ARG B 1 364 ? 10.453 -29.906 2.287 1 98.44 364 ARG B O 1
ATOM 6436 N N . LEU B 1 365 ? 10.109 -31.359 0.559 1 98.75 365 LEU B N 1
ATOM 6437 C CA . LEU B 1 365 ? 8.797 -30.812 0.225 1 98.75 365 LEU B CA 1
ATOM 6438 C C . LEU B 1 365 ? 7.797 -31.062 1.346 1 98.75 365 LEU B C 1
ATOM 6440 O O . LEU B 1 365 ? 6.984 -30.203 1.67 1 98.75 365 LEU B O 1
ATOM 6444 N N . ARG B 1 366 ? 7.883 -32.25 1.963 1 97.94 366 ARG B N 1
ATOM 6445 C CA . ARG B 1 366 ? 7.016 -32.562 3.098 1 97.94 366 ARG B CA 1
ATOM 6446 C C . ARG B 1 366 ? 7.297 -31.609 4.266 1 97.94 366 ARG B C 1
ATOM 6448 O O . ARG B 1 366 ? 6.371 -31.062 4.867 1 97.94 366 ARG B O 1
ATOM 6455 N N . LEU B 1 367 ? 8.562 -31.469 4.535 1 98.38 367 LEU B N 1
ATOM 6456 C CA . LEU B 1 367 ? 8.961 -30.656 5.688 1 98.38 367 LEU B CA 1
ATOM 6457 C C . LEU B 1 367 ? 8.586 -29.188 5.477 1 98.38 367 LEU B C 1
ATOM 6459 O O . LEU B 1 367 ? 8.047 -28.547 6.383 1 98.38 367 LEU B O 1
ATOM 6463 N N . ILE B 1 368 ? 8.891 -28.656 4.328 1 98.69 368 ILE B N 1
ATOM 6464 C CA . ILE B 1 368 ? 8.633 -27.234 4.109 1 98.69 368 ILE B CA 1
ATOM 6465 C C . ILE B 1 368 ? 7.133 -26.969 4.148 1 98.69 368 ILE B C 1
ATOM 6467 O O . ILE B 1 368 ? 6.691 -25.922 4.605 1 98.69 368 ILE B O 1
ATOM 6471 N N . SER B 1 369 ? 6.344 -27.891 3.621 1 98.56 369 SER B N 1
ATOM 6472 C CA . SER B 1 369 ? 4.891 -27.75 3.691 1 98.56 369 SER B CA 1
ATOM 6473 C C . SER B 1 369 ? 4.414 -27.672 5.137 1 98.56 369 SER B C 1
ATOM 6475 O O . SER B 1 369 ? 3.553 -26.859 5.469 1 98.56 369 SER B O 1
ATOM 6477 N N . GLU B 1 370 ? 4.957 -28.516 5.969 1 98.12 370 GLU B N 1
ATOM 6478 C CA . GLU B 1 370 ? 4.625 -28.5 7.391 1 98.12 370 GLU B CA 1
ATOM 6479 C C . GLU B 1 370 ? 4.984 -27.172 8.023 1 98.12 370 GLU B C 1
ATOM 6481 O O . GLU B 1 370 ? 4.238 -26.641 8.852 1 98.12 370 GLU B O 1
ATOM 6486 N N . LEU B 1 371 ? 6.148 -26.672 7.66 1 98.69 371 LEU B N 1
ATOM 6487 C CA . LEU B 1 371 ? 6.598 -25.391 8.195 1 98.69 371 LEU B CA 1
ATOM 6488 C C . LEU B 1 371 ? 5.668 -24.266 7.75 1 98.69 371 LEU B C 1
ATOM 6490 O O . LEU B 1 371 ? 5.242 -23.438 8.57 1 98.69 371 LEU B O 1
ATOM 6494 N N . TRP B 1 372 ? 5.328 -24.234 6.445 1 98.69 372 TRP B N 1
ATOM 6495 C CA . TRP B 1 372 ? 4.395 -23.234 5.941 1 98.69 372 TRP B CA 1
ATOM 6496 C C . TRP B 1 372 ? 3.055 -23.312 6.664 1 98.69 372 TRP B C 1
ATOM 6498 O O . TRP B 1 372 ? 2.49 -22.297 7.07 1 98.69 372 TRP B O 1
ATOM 6508 N N . ASP B 1 373 ? 2.539 -24.5 6.902 1 97.81 373 ASP B N 1
ATOM 6509 C CA . ASP B 1 373 ? 1.253 -24.703 7.559 1 97.81 373 ASP B CA 1
ATOM 6510 C C . ASP B 1 373 ? 1.274 -24.172 8.992 1 97.81 373 ASP B C 1
ATOM 6512 O O . ASP B 1 373 ? 0.239 -23.766 9.523 1 97.81 373 ASP B O 1
ATOM 6516 N N . ALA B 1 374 ? 2.451 -24.172 9.562 1 97.69 374 ALA B N 1
ATOM 6517 C CA . ALA B 1 374 ? 2.604 -23.703 10.938 1 97.69 374 ALA B CA 1
ATOM 6518 C C . ALA B 1 374 ? 2.902 -22.203 10.984 1 97.69 374 ALA B C 1
ATOM 6520 O O . ALA B 1 374 ? 3.141 -21.641 12.055 1 97.69 374 ALA B O 1
ATOM 6521 N N . GLY B 1 375 ? 2.959 -21.594 9.875 1 97.25 375 GLY B N 1
ATOM 6522 C CA . GLY B 1 375 ? 3.184 -20.156 9.812 1 97.25 375 GLY B CA 1
ATOM 6523 C C . GLY B 1 375 ? 4.652 -19.781 9.805 1 97.25 375 GLY B C 1
ATOM 6524 O O . GLY B 1 375 ? 5 -18.609 9.953 1 97.25 375 GLY B O 1
ATOM 6525 N N . ILE B 1 376 ? 5.551 -20.734 9.656 1 98.44 376 ILE B N 1
ATOM 6526 C CA . ILE B 1 376 ? 6.98 -20.469 9.578 1 98.44 376 ILE B CA 1
ATOM 6527 C C . ILE B 1 376 ? 7.34 -20 8.164 1 98.44 376 ILE B C 1
ATOM 6529 O O . ILE B 1 376 ? 6.883 -20.578 7.18 1 98.44 376 ILE B O 1
ATOM 6533 N N . LYS B 1 377 ? 8.055 -18.953 8.094 1 98.62 377 LYS B N 1
ATOM 6534 C CA . LYS B 1 377 ? 8.555 -18.469 6.805 1 98.62 377 LYS B CA 1
ATOM 6535 C C . LYS B 1 377 ? 9.758 -19.281 6.344 1 98.62 377 LYS B C 1
ATOM 6537 O O . LYS B 1 377 ? 10.844 -19.172 6.922 1 98.62 377 LYS B O 1
ATOM 6542 N N . ALA B 1 378 ? 9.57 -20.078 5.312 1 98.88 378 ALA B N 1
ATOM 6543 C CA . ALA B 1 378 ? 10.594 -21.047 4.93 1 98.88 378 ALA B CA 1
ATOM 6544 C C . ALA B 1 378 ? 10.773 -21.078 3.414 1 98.88 378 ALA B C 1
ATOM 6546 O O . ALA B 1 378 ? 9.867 -20.719 2.664 1 98.88 378 ALA B O 1
ATOM 6547 N N . GLU B 1 379 ? 11.93 -21.5 2.998 1 98.69 379 GLU B N 1
ATOM 6548 C CA . GLU B 1 379 ? 12.266 -21.625 1.583 1 98.69 379 GLU B CA 1
ATOM 6549 C C . GLU B 1 379 ? 12.992 -22.938 1.304 1 98.69 379 GLU B C 1
ATOM 6551 O O . GLU B 1 379 ? 13.531 -23.562 2.221 1 98.69 379 GLU B O 1
ATOM 6556 N N . ILE B 1 380 ? 12.961 -23.312 0.1 1 97.94 380 ILE B N 1
ATOM 6557 C CA . ILE B 1 380 ? 13.734 -24.422 -0.455 1 97.94 380 ILE B CA 1
ATOM 6558 C C . ILE B 1 380 ? 14.383 -23.984 -1.77 1 97.94 380 ILE B C 1
ATOM 6560 O O . ILE B 1 380 ? 13.883 -23.094 -2.451 1 97.94 380 ILE B O 1
ATOM 6564 N N . LEU B 1 381 ? 15.609 -24.547 -2.055 1 97.94 381 LEU B N 1
ATOM 6565 C CA . LEU B 1 381 ? 16.125 -24.391 -3.408 1 97.94 381 LEU B CA 1
ATOM 6566 C C . LEU B 1 381 ? 15.367 -25.266 -4.391 1 97.94 381 LEU B C 1
ATOM 6568 O O . LEU B 1 381 ? 15.039 -26.422 -4.082 1 97.94 381 LEU B O 1
ATOM 6572 N N . TYR B 1 382 ? 15.055 -24.781 -5.555 1 98.31 382 TYR B N 1
ATOM 6573 C CA . TYR B 1 382 ? 14.227 -25.484 -6.531 1 98.31 382 TYR B CA 1
ATOM 6574 C C . TYR B 1 382 ? 15.07 -26.438 -7.363 1 98.31 382 TYR B C 1
ATOM 6576 O O . TYR B 1 382 ? 15.109 -26.344 -8.594 1 98.31 382 TYR B O 1
ATOM 6584 N N . LYS B 1 383 ? 15.695 -27.297 -6.676 1 97.88 383 LYS B N 1
ATOM 6585 C CA . LYS B 1 383 ? 16.547 -28.328 -7.262 1 97.88 383 LYS B CA 1
ATOM 6586 C C . LYS B 1 383 ? 16.281 -29.688 -6.633 1 97.88 383 LYS B C 1
ATOM 6588 O O . LYS B 1 383 ? 16.078 -29.781 -5.418 1 97.88 383 LYS B O 1
ATOM 6593 N N . LYS B 1 384 ? 16.359 -30.688 -7.477 1 97.75 384 LYS B N 1
ATOM 6594 C CA . LYS B 1 384 ? 16.125 -32.031 -6.992 1 97.75 384 LYS B CA 1
ATOM 6595 C C . LYS B 1 384 ? 17.234 -32.469 -6.035 1 97.75 384 LYS B C 1
ATOM 6597 O O . LYS B 1 384 ? 16.953 -33.031 -4.973 1 97.75 384 LYS B O 1
ATOM 6602 N N . ASN B 1 385 ? 18.484 -32.188 -6.543 1 97.69 385 ASN B N 1
ATOM 6603 C CA . ASN B 1 385 ? 19.641 -32.625 -5.77 1 97.69 385 ASN B CA 1
ATOM 6604 C C . ASN B 1 385 ? 20.641 -31.484 -5.605 1 97.69 385 ASN B C 1
ATOM 6606 O O . ASN B 1 385 ? 21.766 -31.547 -6.125 1 97.69 385 ASN B O 1
ATOM 6610 N N . PRO B 1 386 ? 20.328 -30.5 -4.766 1 97.44 386 PRO B N 1
ATOM 6611 C CA . PRO B 1 386 ? 21.297 -29.422 -4.551 1 97.44 386 PRO B CA 1
ATOM 6612 C C . PRO B 1 386 ? 22.453 -29.844 -3.662 1 97.44 386 PRO B C 1
ATOM 6614 O O . PRO B 1 386 ? 22.281 -30.625 -2.73 1 97.44 386 PRO B O 1
ATOM 6617 N N . LYS B 1 387 ? 23.578 -29.266 -3.961 1 97.5 387 LYS B N 1
ATOM 6618 C CA . LYS B 1 387 ? 24.719 -29.469 -3.078 1 97.5 387 LYS B CA 1
ATOM 6619 C C . LYS B 1 387 ? 24.547 -28.734 -1.756 1 97.5 387 LYS B C 1
ATOM 6621 O O . LYS B 1 387 ? 24.047 -27.594 -1.734 1 97.5 387 LYS B O 1
ATOM 6626 N N . LEU B 1 388 ? 24.984 -29.391 -0.693 1 97.06 388 LEU B N 1
ATOM 6627 C CA . LEU B 1 388 ? 24.812 -28.797 0.63 1 97.06 388 LEU B CA 1
ATOM 6628 C C . LEU B 1 388 ? 25.531 -27.453 0.717 1 97.06 388 LEU B C 1
ATOM 6630 O O . LEU B 1 388 ? 24.969 -26.484 1.252 1 97.06 388 LEU B O 1
ATOM 6634 N N . LEU B 1 389 ? 26.688 -27.359 0.19 1 97.12 389 LEU B N 1
ATOM 6635 C CA . LEU B 1 389 ? 27.484 -26.141 0.238 1 97.12 389 LEU B CA 1
ATOM 6636 C C . LEU B 1 389 ? 26.734 -24.984 -0.432 1 97.12 389 LEU B C 1
ATOM 6638 O O . LEU B 1 389 ? 26.75 -23.859 0.063 1 97.12 389 LEU B O 1
ATOM 6642 N N . ASN B 1 390 ? 26.141 -25.281 -1.577 1 97.5 390 ASN B N 1
ATOM 6643 C CA . ASN B 1 390 ? 25.375 -24.25 -2.289 1 97.5 390 ASN B CA 1
ATOM 6644 C C . ASN B 1 390 ? 24.188 -23.766 -1.461 1 97.5 390 ASN B C 1
ATOM 6646 O O . ASN B 1 390 ? 23.844 -22.578 -1.5 1 97.5 390 ASN B O 1
ATOM 6650 N N . GLN B 1 391 ? 23.562 -24.656 -0.758 1 98.12 391 GLN B N 1
ATOM 6651 C CA . GLN B 1 391 ? 22.422 -24.328 0.084 1 98.12 391 GLN B CA 1
ATOM 6652 C C . GLN B 1 391 ? 22.844 -23.438 1.253 1 98.12 391 GLN B C 1
ATOM 6654 O O . GLN B 1 391 ? 22.156 -22.453 1.571 1 98.12 391 GLN B O 1
ATOM 6659 N N . LEU B 1 392 ? 23.984 -23.766 1.826 1 97.94 392 LEU B N 1
ATOM 6660 C CA . LEU B 1 392 ? 24.5 -22.969 2.934 1 97.94 392 LEU B CA 1
ATOM 6661 C C . LEU B 1 392 ? 24.922 -21.578 2.453 1 97.94 392 LEU B C 1
ATOM 6663 O O . LEU B 1 392 ? 24.672 -20.578 3.127 1 97.94 392 LEU B O 1
ATOM 6667 N N . GLN B 1 393 ? 25.5 -21.531 1.347 1 97.5 393 GLN B N 1
ATOM 6668 C CA . GLN B 1 393 ? 25.953 -20.266 0.766 1 97.5 393 GLN B CA 1
ATOM 6669 C C . GLN B 1 393 ? 24.75 -19.375 0.438 1 97.5 393 GLN B C 1
ATOM 6671 O O . GLN B 1 393 ? 24.828 -18.156 0.605 1 97.5 393 GLN B O 1
ATOM 6676 N N . TYR B 1 394 ? 23.734 -20 -0.053 1 97.31 394 TYR B N 1
ATOM 6677 C CA . TYR B 1 394 ? 22.5 -19.25 -0.333 1 97.31 394 TYR B CA 1
ATOM 6678 C C . TYR B 1 394 ? 22 -18.547 0.92 1 97.31 394 TYR B C 1
ATOM 6680 O O . TYR B 1 394 ? 21.609 -17.375 0.866 1 97.31 394 TYR B O 1
ATOM 6688 N N . CYS B 1 395 ? 22 -19.203 2.062 1 97.75 395 CYS B N 1
ATOM 6689 C CA . CYS B 1 395 ? 21.562 -18.641 3.326 1 97.75 395 CYS B CA 1
ATOM 6690 C C . CYS B 1 395 ? 22.438 -17.469 3.74 1 97.75 395 CYS B C 1
ATOM 6692 O O . CYS B 1 395 ? 21.938 -16.438 4.195 1 97.75 395 CYS B O 1
ATOM 6694 N N . GLU B 1 396 ? 23.719 -17.594 3.551 1 96 396 GLU B N 1
ATOM 6695 C CA . GLU B 1 396 ? 24.656 -16.531 3.889 1 96 396 GLU B CA 1
ATOM 6696 C C . GLU B 1 396 ? 24.438 -15.297 3.016 1 96 396 GLU B C 1
ATOM 6698 O O . GLU B 1 396 ? 24.422 -14.164 3.514 1 96 396 GLU B O 1
ATOM 6703 N N . GLU B 1 397 ? 24.234 -15.594 1.788 1 94.19 397 GLU B N 1
ATOM 6704 C CA . GLU B 1 397 ? 24.078 -14.508 0.824 1 94.19 397 GLU B CA 1
ATOM 6705 C C . GLU B 1 397 ? 22.766 -13.766 1.04 1 94.19 397 GLU B C 1
ATOM 6707 O O . GLU B 1 397 ? 22.688 -12.547 0.865 1 94.19 397 GLU B O 1
ATOM 6712 N N . THR B 1 398 ? 21.703 -14.461 1.423 1 94.88 398 THR B N 1
ATOM 6713 C CA . THR B 1 398 ? 20.375 -13.859 1.501 1 94.88 398 THR B CA 1
ATOM 6714 C C . THR B 1 398 ? 20.047 -13.477 2.939 1 94.88 398 THR B C 1
ATOM 6716 O O . THR B 1 398 ? 19.016 -12.836 3.193 1 94.88 398 THR B O 1
ATOM 6719 N N . GLY B 1 399 ? 20.875 -13.875 3.869 1 94.25 399 GLY B N 1
ATOM 6720 C CA . GLY B 1 399 ? 20.703 -13.5 5.262 1 94.25 399 GLY B CA 1
ATOM 6721 C C . GLY B 1 399 ? 19.688 -14.359 5.988 1 94.25 399 GLY B C 1
ATOM 6722 O O . GLY B 1 399 ? 19.047 -13.906 6.941 1 94.25 399 GLY B O 1
ATOM 6723 N N . ILE B 1 400 ? 19.406 -15.602 5.555 1 97.56 400 ILE B N 1
ATOM 6724 C CA . ILE B 1 400 ? 18.531 -16.531 6.258 1 97.56 400 ILE B CA 1
ATOM 6725 C C . ILE B 1 400 ? 19.234 -17.062 7.508 1 97.56 400 ILE B C 1
ATOM 6727 O O . ILE B 1 400 ? 20.344 -17.609 7.422 1 97.56 400 ILE B O 1
ATOM 6731 N N . PRO B 1 401 ? 18.625 -16.984 8.586 1 97.75 401 PRO B N 1
ATOM 6732 C CA . PRO B 1 401 ? 19.375 -17.234 9.828 1 97.75 401 PRO B CA 1
ATOM 6733 C C . PRO B 1 401 ? 19.531 -18.719 10.141 1 97.75 401 PRO B C 1
ATOM 6735 O O . PRO B 1 401 ? 20.469 -19.109 10.82 1 97.75 401 PRO B O 1
ATOM 6738 N N . LEU B 1 402 ? 18.562 -19.562 9.688 1 98.75 402 LEU B N 1
ATOM 6739 C CA . LEU B 1 402 ? 18.594 -20.969 10.07 1 98.75 402 LEU B CA 1
ATOM 6740 C C . LEU B 1 402 ? 18.531 -21.859 8.844 1 98.75 402 LEU B C 1
ATOM 6742 O O . LEU B 1 402 ? 17.984 -21.469 7.805 1 98.75 402 LEU B O 1
ATOM 6746 N N . VAL B 1 403 ? 19.094 -23.031 8.992 1 98.75 403 VAL B N 1
ATOM 6747 C CA . VAL B 1 403 ? 19 -24.094 7.988 1 98.75 403 VAL B CA 1
ATOM 6748 C C . VAL B 1 403 ? 18.516 -25.375 8.648 1 98.75 403 VAL B C 1
ATOM 6750 O O . VAL B 1 403 ? 19.109 -25.844 9.625 1 98.75 403 VAL B O 1
ATOM 6753 N N . ALA B 1 404 ? 17.453 -25.875 8.195 1 98.81 404 ALA B N 1
ATOM 6754 C CA . ALA B 1 404 ? 16.984 -27.203 8.602 1 98.81 404 ALA B CA 1
ATOM 6755 C C . ALA B 1 404 ? 17.453 -28.281 7.609 1 98.81 404 ALA B C 1
ATOM 6757 O O . ALA B 1 404 ? 16.922 -28.375 6.504 1 98.81 404 ALA B O 1
ATOM 6758 N N . ILE B 1 405 ? 18.344 -29.094 7.992 1 98.5 405 ILE B N 1
ATOM 6759 C CA . ILE B 1 405 ? 19 -30.031 7.086 1 98.5 405 ILE B CA 1
ATOM 6760 C C . ILE B 1 405 ? 18.438 -31.422 7.285 1 98.5 405 ILE B C 1
ATOM 6762 O O . ILE B 1 405 ? 18.5 -31.984 8.391 1 98.5 405 ILE B O 1
ATOM 6766 N N . VAL B 1 406 ? 17.891 -31.922 6.195 1 97.5 406 VAL B N 1
ATOM 6767 C CA . VAL B 1 406 ? 17.391 -33.281 6.203 1 97.5 406 VAL B CA 1
ATOM 6768 C C . VAL B 1 406 ? 18.453 -34.25 5.668 1 97.5 406 VAL B C 1
ATOM 6770 O O . VAL B 1 406 ? 19.141 -33.938 4.691 1 97.5 406 VAL B O 1
ATOM 6773 N N . GLY B 1 407 ? 18.688 -35.312 6.336 1 96.56 407 GLY B N 1
ATOM 6774 C CA . GLY B 1 407 ? 19.562 -36.406 5.945 1 96.56 407 GLY B CA 1
ATOM 6775 C C . GLY B 1 407 ? 18.984 -37.781 6.211 1 96.56 407 GLY B C 1
ATOM 6776 O O . GLY B 1 407 ? 18.047 -37.938 7 1 96.56 407 GLY B O 1
ATOM 6777 N N . GLU B 1 408 ? 19.531 -38.75 5.535 1 95.38 408 GLU B N 1
ATOM 6778 C CA . GLU B 1 408 ? 19.016 -40.094 5.656 1 95.38 408 GLU B CA 1
ATOM 6779 C C . GLU B 1 408 ? 19.078 -40.594 7.102 1 95.38 408 GLU B C 1
ATOM 6781 O O . GLU B 1 408 ? 18.109 -41.156 7.609 1 95.38 408 GLU B O 1
ATOM 6786 N N . GLN B 1 409 ? 20.203 -40.375 7.742 1 94.5 409 GLN B N 1
ATOM 6787 C CA . GLN B 1 409 ? 20.359 -40.812 9.125 1 94.5 409 GLN B CA 1
ATOM 6788 C C . GLN B 1 409 ? 19.438 -40.031 10.055 1 94.5 409 GLN B C 1
ATOM 6790 O O . GLN B 1 409 ? 18.812 -40.625 10.953 1 94.5 409 GLN B O 1
ATOM 6795 N N . GLU B 1 410 ? 19.406 -38.719 9.844 1 93.38 410 GLU B N 1
ATOM 6796 C CA . GLU B 1 410 ? 18.547 -37.875 10.664 1 93.38 410 GLU B CA 1
ATOM 6797 C C . GLU B 1 410 ? 17.078 -38.312 10.539 1 93.38 410 GLU B C 1
ATOM 6799 O O . GLU B 1 410 ? 16.359 -38.344 11.531 1 93.38 410 GLU B O 1
ATOM 6804 N N . LEU B 1 411 ? 16.656 -38.656 9.312 1 94.06 411 LEU B N 1
ATOM 6805 C CA . LEU B 1 411 ? 15.289 -39.094 9.07 1 94.06 411 LEU B CA 1
ATOM 6806 C C . LEU B 1 411 ? 14.992 -40.375 9.828 1 94.06 411 LEU B C 1
ATOM 6808 O O . LEU B 1 411 ? 13.922 -40.531 10.422 1 94.06 411 LEU B O 1
ATOM 6812 N N . LYS B 1 412 ? 15.93 -41.25 9.828 1 95.25 412 LYS B N 1
ATOM 6813 C CA . LYS B 1 412 ? 15.781 -42.531 10.539 1 95.25 412 LYS B CA 1
ATOM 6814 C C . LYS B 1 412 ? 15.664 -42.312 12.047 1 95.25 412 LYS B C 1
ATOM 6816 O O . LYS B 1 412 ? 14.93 -43 12.727 1 95.25 412 LYS B O 1
ATOM 6821 N N . ASP B 1 413 ? 16.375 -41.344 12.5 1 95.81 413 ASP B N 1
ATOM 6822 C CA . ASP B 1 413 ? 16.406 -41.062 13.93 1 95.81 413 ASP B CA 1
ATOM 6823 C C . ASP B 1 413 ? 15.258 -40.125 14.336 1 95.81 413 ASP B C 1
ATOM 6825 O O . ASP B 1 413 ? 15.07 -39.844 15.523 1 95.81 413 ASP B O 1
ATOM 6829 N N . GLY B 1 414 ? 14.484 -39.656 13.414 1 95.88 414 GLY B N 1
ATOM 6830 C CA . GLY B 1 414 ? 13.352 -38.781 13.695 1 95.88 414 GLY B CA 1
ATOM 6831 C C . GLY B 1 414 ? 13.758 -37.375 14.086 1 95.88 414 GLY B C 1
ATOM 6832 O O . GLY B 1 414 ? 13.094 -36.75 14.898 1 95.88 414 GLY B O 1
ATOM 6833 N N . VAL B 1 415 ? 14.953 -36.969 13.562 1 97.62 415 VAL B N 1
ATOM 6834 C CA . VAL B 1 415 ? 15.453 -35.625 13.914 1 97.62 415 VAL B CA 1
ATOM 6835 C C . VAL B 1 415 ? 15.766 -34.844 12.641 1 97.62 415 VAL B C 1
ATOM 6837 O O . VAL B 1 415 ? 15.797 -35.406 11.547 1 97.62 415 VAL B O 1
ATOM 6840 N N . VAL B 1 416 ? 15.836 -33.562 12.75 1 98.19 416 VAL B N 1
ATOM 6841 C CA . VAL B 1 416 ? 16.328 -32.625 11.734 1 98.19 416 VAL B CA 1
ATOM 6842 C C . VAL B 1 416 ? 17.5 -31.844 12.281 1 98.19 416 VAL B C 1
ATOM 6844 O O . VAL B 1 416 ? 17.484 -31.406 13.438 1 98.19 416 VAL B O 1
ATOM 6847 N N . LYS B 1 417 ? 18.484 -31.781 11.547 1 98.19 417 LYS B N 1
ATOM 6848 C CA . LYS B 1 417 ? 19.625 -30.969 11.969 1 98.19 417 LYS B CA 1
ATOM 6849 C C . LYS B 1 417 ? 19.359 -29.484 11.711 1 98.19 417 LYS B C 1
ATOM 6851 O O . LYS B 1 417 ? 19.078 -29.078 10.578 1 98.19 417 LYS B O 1
ATOM 6856 N N . LEU B 1 418 ? 19.328 -28.734 12.789 1 98.5 418 LEU B N 1
ATOM 6857 C CA . LEU B 1 418 ? 19.125 -27.297 12.688 1 98.5 418 LEU B CA 1
ATOM 6858 C C . LEU B 1 418 ? 20.453 -26.547 12.836 1 98.5 418 LEU B C 1
ATOM 6860 O O . LEU B 1 418 ? 21.156 -26.719 13.836 1 98.5 418 LEU B O 1
ATOM 6864 N N . ARG B 1 419 ? 20.766 -25.766 11.875 1 98.25 419 ARG B N 1
ATOM 6865 C CA . ARG B 1 419 ? 22.031 -25.047 11.852 1 98.25 419 ARG B CA 1
ATOM 6866 C C . ARG B 1 419 ? 21.797 -23.531 11.914 1 98.25 419 ARG B C 1
ATOM 6868 O O . ARG B 1 419 ? 20.938 -23.016 11.219 1 98.25 419 ARG B O 1
ATOM 6875 N N . ASP B 1 420 ? 22.5 -22.891 12.781 1 97.94 420 ASP B N 1
ATOM 6876 C CA . ASP B 1 420 ? 22.562 -21.438 12.781 1 97.94 420 ASP B CA 1
ATOM 6877 C C . ASP B 1 420 ? 23.594 -20.938 11.766 1 97.94 420 ASP B C 1
ATOM 6879 O O . ASP B 1 420 ? 24.766 -21.297 11.844 1 97.94 420 ASP B O 1
ATOM 6883 N N . VAL B 1 421 ? 23.188 -20.125 10.883 1 97.25 421 VAL B N 1
ATOM 6884 C CA . VAL B 1 421 ? 24.047 -19.75 9.766 1 97.25 421 VAL B CA 1
ATOM 6885 C C . VAL B 1 421 ? 25.203 -18.891 10.266 1 97.25 421 VAL B C 1
ATOM 6887 O O . VAL B 1 421 ? 26.344 -19.062 9.828 1 97.25 421 VAL B O 1
ATOM 6890 N N . ALA B 1 422 ? 24.953 -17.984 11.141 1 94.56 422 ALA B N 1
ATOM 6891 C CA . ALA B 1 422 ? 25.953 -17.062 11.625 1 94.56 422 ALA B CA 1
ATOM 6892 C C . ALA B 1 422 ? 27.016 -17.766 12.461 1 94.56 422 ALA B C 1
ATOM 6894 O O . ALA B 1 422 ? 28.219 -17.578 12.266 1 94.56 422 ALA B O 1
ATOM 6895 N N . THR B 1 423 ? 26.609 -18.656 13.398 1 95.94 423 THR B N 1
ATOM 6896 C CA . THR B 1 423 ? 27.531 -19.297 14.328 1 95.94 423 THR B CA 1
ATOM 6897 C C . THR B 1 423 ? 28 -20.641 13.789 1 95.94 423 THR B C 1
ATOM 6899 O O . THR B 1 423 ? 28.984 -21.203 14.266 1 95.94 423 THR B O 1
ATOM 6902 N N . ARG B 1 424 ? 27.25 -21.234 12.883 1 96.25 424 ARG B N 1
ATOM 6903 C CA . ARG B 1 424 ? 27.516 -22.531 12.273 1 96.25 424 ARG B CA 1
ATOM 6904 C C . ARG B 1 424 ? 27.266 -23.656 13.273 1 96.25 424 ARG B C 1
ATOM 6906 O O . ARG B 1 424 ? 27.594 -24.812 13.008 1 96.25 424 ARG B O 1
ATOM 6913 N N . GLU B 1 425 ? 26.656 -23.266 14.305 1 97.25 425 GLU B N 1
ATOM 6914 C CA . GLU B 1 425 ? 26.281 -24.281 15.281 1 97.25 425 GLU B CA 1
ATOM 6915 C C . GLU B 1 425 ? 25.156 -25.156 14.75 1 97.25 425 GLU B C 1
ATOM 6917 O O . GLU B 1 425 ? 24.219 -24.672 14.117 1 97.25 425 GLU B O 1
ATOM 6922 N N . GLU B 1 426 ? 25.312 -26.422 14.969 1 97.31 426 GLU B N 1
ATOM 6923 C CA . GLU B 1 426 ? 24.328 -27.406 14.531 1 97.31 426 GLU B CA 1
ATOM 6924 C C . GLU B 1 426 ? 23.781 -28.203 15.711 1 97.31 426 GLU B C 1
ATOM 6926 O O . GLU B 1 426 ? 24.547 -28.609 16.594 1 97.31 426 GLU B O 1
ATOM 6931 N N . VAL B 1 427 ? 22.516 -28.344 15.734 1 97.62 427 VAL B N 1
ATOM 6932 C CA . VAL B 1 427 ? 21.859 -29.125 16.781 1 97.62 427 VAL B CA 1
ATOM 6933 C C . VAL B 1 427 ? 20.797 -30.031 16.156 1 97.62 427 VAL B C 1
ATOM 6935 O O . VAL B 1 427 ? 20.078 -29.609 15.25 1 97.62 427 VAL B O 1
ATOM 6938 N N . ASN B 1 428 ? 20.734 -31.266 16.641 1 97.81 428 ASN B N 1
ATOM 6939 C CA . ASN B 1 428 ? 19.656 -32.156 16.219 1 97.81 428 ASN B CA 1
ATOM 6940 C C . ASN B 1 428 ? 18.375 -31.875 17 1 97.81 428 ASN B C 1
ATOM 6942 O O . ASN B 1 428 ? 18.359 -31.906 18.219 1 97.81 428 ASN B O 1
ATOM 6946 N N . ILE B 1 429 ? 17.359 -31.609 16.25 1 98.19 429 ILE B N 1
ATOM 6947 C CA . ILE B 1 429 ? 16.062 -31.328 16.844 1 98.19 429 ILE B CA 1
ATOM 6948 C C . ILE B 1 429 ? 15.055 -32.406 16.453 1 98.19 429 ILE B C 1
ATOM 6950 O O . ILE B 1 429 ? 14.953 -32.781 15.281 1 98.19 429 ILE B O 1
ATOM 6954 N N . ARG B 1 430 ? 14.328 -32.875 17.453 1 97.81 430 ARG B N 1
ATOM 6955 C CA . ARG B 1 430 ? 13.25 -33.812 17.125 1 97.81 430 ARG B CA 1
ATOM 6956 C C . ARG B 1 430 ? 12.227 -33.125 16.203 1 97.81 430 ARG B C 1
ATOM 6958 O O . ARG B 1 430 ? 11.891 -31.969 16.375 1 97.81 430 ARG B O 1
ATOM 6965 N N . ARG B 1 431 ? 11.773 -33.906 15.258 1 96.44 431 ARG B N 1
ATOM 6966 C CA . ARG B 1 431 ? 10.852 -33.375 14.242 1 96.44 431 ARG B CA 1
ATOM 6967 C C . ARG B 1 431 ? 9.641 -32.719 14.898 1 96.44 431 ARG B C 1
ATOM 6969 O O . ARG B 1 431 ? 9.18 -31.672 14.445 1 96.44 431 ARG B O 1
ATOM 6976 N N . GLU B 1 432 ? 9.125 -33.188 15.969 1 95.75 432 GLU B N 1
ATOM 6977 C CA . GLU B 1 432 ? 7.922 -32.719 16.641 1 95.75 432 GLU B CA 1
ATOM 6978 C C . GLU B 1 432 ? 8.18 -31.375 17.312 1 95.75 432 GLU B C 1
ATOM 6980 O O . GLU B 1 432 ? 7.238 -30.625 17.609 1 95.75 432 GLU B O 1
ATOM 6985 N N . ASN B 1 433 ? 9.445 -31.031 17.562 1 97.62 433 ASN B N 1
ATOM 6986 C CA . ASN B 1 433 ? 9.797 -29.797 18.281 1 97.62 433 ASN B CA 1
ATOM 6987 C C . ASN B 1 433 ? 10.367 -28.75 17.344 1 97.62 433 ASN B C 1
ATOM 6989 O O . ASN B 1 433 ? 10.688 -27.641 17.766 1 97.62 433 ASN B O 1
ATOM 6993 N N . LEU B 1 434 ? 10.484 -29.094 16.109 1 98.19 434 LEU B N 1
ATOM 6994 C CA . LEU B 1 434 ? 11.211 -28.266 15.164 1 98.19 434 LEU B CA 1
ATOM 6995 C C . LEU B 1 434 ? 10.547 -26.891 15.023 1 98.19 434 LEU B C 1
ATOM 6997 O O . LEU B 1 434 ? 11.234 -25.875 15.047 1 98.19 434 LEU B O 1
ATOM 7001 N N . ILE B 1 435 ? 9.242 -26.797 14.898 1 98.12 435 ILE B N 1
ATOM 7002 C CA . ILE B 1 435 ? 8.484 -25.578 14.695 1 98.12 435 ILE B CA 1
ATOM 7003 C C . ILE B 1 435 ? 8.703 -24.641 15.883 1 98.12 435 ILE B C 1
ATOM 7005 O O . ILE B 1 435 ? 9.016 -23.453 15.703 1 98.12 435 ILE B O 1
ATOM 7009 N N . GLU B 1 436 ? 8.562 -25.141 17.047 1 97.56 436 GLU B N 1
ATOM 7010 C CA . GLU B 1 436 ? 8.75 -24.344 18.25 1 97.56 436 GLU B CA 1
ATOM 7011 C C . GLU B 1 436 ? 10.188 -23.844 18.359 1 97.56 436 GLU B C 1
ATOM 7013 O O . GLU B 1 436 ? 10.414 -22.688 18.766 1 97.56 436 GLU B O 1
ATOM 7018 N N . GLU B 1 437 ? 11.125 -24.734 18.047 1 97.44 437 GLU B N 1
ATOM 7019 C CA . GLU B 1 437 ? 12.531 -24.359 18.094 1 97.44 437 GLU B CA 1
ATOM 7020 C C . GLU B 1 437 ? 12.836 -23.219 17.141 1 97.44 437 GLU B C 1
ATOM 7022 O O . GLU B 1 437 ? 13.555 -22.281 17.484 1 97.44 437 GLU B O 1
ATOM 7027 N N . ILE B 1 438 ? 12.312 -23.328 15.938 1 98.19 438 ILE B N 1
ATOM 7028 C CA . ILE B 1 438 ? 12.539 -22.281 14.945 1 98.19 438 ILE B CA 1
ATOM 7029 C C . ILE B 1 438 ? 11.914 -20.969 15.422 1 98.19 438 ILE B C 1
ATOM 7031 O O . ILE B 1 438 ? 12.539 -19.906 15.328 1 98.19 438 ILE B O 1
ATOM 7035 N N . ARG B 1 439 ? 10.695 -21.016 15.953 1 97.25 439 ARG B N 1
ATOM 7036 C CA . ARG B 1 439 ? 10.016 -19.844 16.469 1 97.25 439 ARG B CA 1
ATOM 7037 C C . ARG B 1 439 ? 10.844 -19.172 17.562 1 97.25 439 ARG B C 1
ATOM 7039 O O . ARG B 1 439 ? 11.008 -17.953 17.578 1 97.25 439 ARG B O 1
ATOM 7046 N N . MET B 1 440 ? 11.289 -19.938 18.438 1 96.25 440 MET B N 1
ATOM 7047 C CA . MET B 1 440 ? 12.062 -19.438 19.562 1 96.25 440 MET B CA 1
ATOM 7048 C C . MET B 1 440 ? 13.344 -18.75 19.094 1 96.25 440 MET B C 1
ATOM 7050 O O . MET B 1 440 ? 13.695 -17.672 19.562 1 96.25 440 MET B O 1
ATOM 7054 N N . ARG B 1 441 ? 14.008 -19.344 18.156 1 95.94 441 ARG B N 1
ATOM 7055 C CA . ARG B 1 441 ? 15.305 -18.859 17.703 1 95.94 441 ARG B CA 1
ATOM 7056 C C . ARG B 1 441 ? 15.156 -17.625 16.812 1 95.94 441 ARG B C 1
ATOM 7058 O O . ARG B 1 441 ? 16.094 -16.859 16.641 1 95.94 441 ARG B O 1
ATOM 7065 N N . THR B 1 442 ? 13.977 -17.5 16.234 1 95.06 442 THR B N 1
ATOM 7066 C CA . THR B 1 442 ? 13.805 -16.391 15.289 1 95.06 442 THR B CA 1
ATOM 7067 C C . THR B 1 442 ? 12.844 -15.352 15.852 1 95.06 442 THR B C 1
ATOM 7069 O O . THR B 1 442 ? 12.344 -14.5 15.117 1 95.06 442 THR B O 1
ATOM 7072 N N . SER B 1 443 ? 12.477 -15.406 17.156 1 87.12 443 SER B N 1
ATOM 7073 C CA . SER B 1 443 ? 11.539 -14.5 17.797 1 87.12 443 SER B CA 1
ATOM 7074 C C . SER B 1 443 ? 12.039 -13.062 17.766 1 87.12 443 SER B C 1
ATOM 7076 O O . SER B 1 443 ? 11.25 -12.117 17.734 1 87.12 443 SER B O 1
ATOM 7078 N N . GLN B 1 444 ? 13.359 -12.898 17.922 1 72.5 444 GLN B N 1
ATOM 7079 C CA . GLN B 1 444 ? 13.883 -11.539 17.984 1 72.5 444 GLN B CA 1
ATOM 7080 C C . GLN B 1 444 ? 14.211 -11.008 16.594 1 72.5 444 GLN B C 1
ATOM 7082 O O . GLN B 1 444 ? 14.656 -9.867 16.438 1 72.5 444 GLN B O 1
ATOM 7087 N N . LEU B 1 445 ? 13.953 -11.789 15.578 1 68.12 445 LEU B N 1
ATOM 7088 C CA . LEU B 1 445 ? 14.305 -11.344 14.227 1 68.12 445 LEU B CA 1
ATOM 7089 C C . LEU B 1 445 ? 13.109 -10.672 13.555 1 68.12 445 LEU B C 1
ATOM 7091 O O . LEU B 1 445 ? 11.961 -11.031 13.812 1 68.12 445 LEU B O 1
#

Sequence (890 aa):
GTRDYSPKQMAIRERVFTAIINCFKRHGAEVIDTPVFELKETLTGKYGEDSKLIYDLKDQGGELLSLRYDLTVPFARYLAMNKITNIKRYHIAKVYRRDNPATTRGRYREFYQCDFDIAGQFDPMIPDAECLKIVHEILSDLQLGDFLIKVNDRRILDGMFAVCGVPDSKFRTICSSVDKLDKVPWEEVKNEMVGEKGLSPEAADRIGEYVQLHGGLDLIEQLLQDPKLSQNKLAKEGLGDMKLLFEYLTLFGITGKISFDLSLARGLDYYTGVIYEAVLLQQQNDHVEDPVSVGSVAGGGRYDGLVGMFDPKGRKVPCVGVSIGIERIFSILEQRVEASEEKIRTTETQVLVASAQKKLLEERLRLISELWDAGIKAEILYKKNPKLLNQLQYCEETGIPLVAIVGEQELKDGVVKLRDVATREEVNIRRENLIEEIRMRTSQLGTRDYSPKQMAIRERVFTAIINCFKRHGAEVIDTPVFELKETLTGKYGEDSKLIYDLKDQGGELLSLRYDLTVPFARYLAMNKITNIKRYHIAKVYRRDNPATTRGRYREFYQCDFDIAGQFDPMIPDAECLKIVHEILSDLQLGDFLIKVNDRRILDGMFAVCGVPDSKFRTICSSVDKLDKVPWEEVKNEMVGEKGLSPEAADRIGEYVQLHGGLDLIEQLLQDPKLSQNKLAKEGLGDMKLLFEYLTLFGITGKISFDLSLARGLDYYTGVIYEAVLLQQQNDHVEDPVSVGSVAGGGRYDGLVGMFDPKGRKVPCVGVSIGIERIFSILEQRVEASEEKIRTTETQVLVASAQKKLLEERLRLISELWDAGIKAEILYKKNPKLLNQLQYCEETGIPLVAIVGEQELKDGVVKLRDVATREEVNIRRENLIEEIRMRTSQL

Foldseek 3Di:
DDDDADLLLVLLVVVLVVLLVVLLVVVPAAEDDDDQKDQPVLQDDDKPDDPPFWAWDDDDDPGTMTGAQDDVSRVLLVCQVVVPQWHWHWYKDKHATNDDAPVVLLRDRIFIKIKTKTWHDDDAQPVVLVQVLSVQSSCVVLCLAAKAKEKAKQLLLVLQLVLLPNDPVCSLVLLVLLQCVVPDPLVVSLCCCCPVSPDDNSSSVSSVVQQADKDALVVLVVQCPPPRSVPRPSSNVQSVSRNVNRVVNVVSVNRVRYMHGSSNSPNIRQAHTMKMWMFHDQDPPPPDPDSPRNDTQKIWHKGFQSSLVSHPVSDTITMTMMIGRCSSVSVSVVVVCVVVVDDDASDPAQEEEEEQFAQCVVVSVVLVVVLVVLVHRYDYDPDRTDHPVVSLVVCVVNVHQKYWYDYPVLVVVQWTWIAGSVVRDIDTHHSVCVNVVSCVVSVVD/DDDDADLLLVLLVVVLVVLLVVLLVVVPAAEDDDDQKDQLVLQDDDKPDDPQFWAWDDDDDPTTMTGAQDDVSRVLLVCQVVVPQWHWHWYKDKGATNDDAPVVLLRDRIFIKIKTKTWHDDDAQPVVLVQVLSVQSSCVVLCLAAKAKEKAWQLLLVLQLVLLPHDPVCSLVLLVLLLCVVPDPLVVSLCCCCPVSPDDNSSSVSSVVQQADKAALVVLVVQCPPPRSVPRPSSNVQSVSRNVNRVVNVVVVNRVRYMHGSSNSPNIRQAHTMKMWMFHDQDPPPDDPDSPRGDTQKIWHKGFQSSLVSHPVSDTIIMTMMIGRCSSVSVSSVVVCVVVVDDDASDPAQEEEEEQFAQCVVVSVVLVVVLVVLVHRYDYDPDRTDHPVVSLVVCVVNVHQKYWYDYPVLVVVQWTWIAGSVVRDIDTHHSVCVNVVSCVVSVVD

InterPro domains:
  IPR004154 Anticodon-binding [PF03129] (350-439)
  IPR004516 Histidine-tRNA ligase/ATP phosphoribosyltransferase regulatory subunit [PIRSF001549] (1-439)
  IPR006195 Aminoacyl-tRNA synthetase, class II [PS50862] (1-333)
  IPR015807 Histidine-tRNA ligase [TIGR00442] (1-429)
  IPR033656 Histidyl-anticodon-binding [cd00859] (348-439)
  IPR036621 Anticodon-binding domain superfamily [G3DSA:3.40.50.800] (345-444)
  IPR041715 Class II Histidinyl-tRNA synthetase (HisRS)-like catalytic core domain [PF13393] (1-329)
  IPR041715 Class II Histidinyl-tRNA synthetase (HisRS)-like catalytic core domain [cd00773] (9-334)
  IPR045864 Class II Aminoacyl-tRNA synthetase/Biotinyl protein ligase (BPL) and lipoyl protein ligase (LPL) [G3DSA:3.30.930.10] (1-344)
  IPR045864 Class II Aminoacyl-tRNA synthetase/Biotinyl protein ligase (BPL) and lipoyl protein ligase (LPL) [SSF55681] (1-333)

Organism: Anas platyrhynchos (NCBI:txid8839)

Nearest PDB structures (foldseek):
  4phc-assembly2_D  TM=9.577E-01  e=3.593E-70  Homo sapiens
  4g84-assembly1_B  TM=9.884E-01  e=3.092E-67  Homo sapiens
  6o76-assembly1_A  TM=9.670E-01  e=1.306E-68  Homo sapiens
  4g84-assembly1_A  TM=9.787E-01  e=2.632E-67  Homo sapiens
  6o76-assembly1_B  TM=9.790E-01  e=4.115E-62  Homo sapiens